Protein AF-A0A3P3VVR1-F1 (afdb_monomer)

Radius of gyration: 32.32 Å; Cα contacts (8 Å, |Δi|>4): 1477; chains: 1; bounding box: 80×69×95 Å

pLDDT: mean 87.82, std 11.67, range [25.47, 98.69]

Foldseek 3Di:
DDPPPDDFDPQLVQQQQQQKKKKWWDFAPDPDIQIAMWGWADFDPDQKTKTKFFLCSHQNDDDDQDGNRPVGTAWMWIWGADPVLHTWIFIAGPLQWDDDRVQRMIIGIDRQVPGGDPPDGDPCVSHAHAAEEDADDQAKWWWWWDWPDDRSGTDIWIWGFDDDDRPDQKTKIATPDDDDLVRLQGNVHRHGTIFIHRRQFSYTAFTWHDQPDPSRNRRITMTGGDDQVVVQVSQCVSPVPDGRGHYDHDRLQWGQDSNRHIDGCCQFAFLNAGFNLLLLLLQVLVLQPPDLFQQQANCPVVSDPVLLCVLCVVRTPDNDFDDALFAWDWFWFADPVRDTAIATHGFPSLSSLLSRLLLLVLVQQLVLFDPLEQALRADPDPPSSNHRGDDRVVSVLVNLVLLVVQCDLQQFKKKKWFWPSQQQAQQLVLLLVLSLVSLVPRPDDPVSSVSNNSSSVSNSNSLLRNLVPPPPSRGGDGPSRSSVQVSLSSLCSQLVCCLCPVVPQVSWHDHRRIIMGTGRDPVVSVVSQVSSQVSQVVRVIHIPPVRTDMAGNVDPVRVLVSCLVSPDDDPLLVQLLVLLVVLDPVSPLVSLVSLQVLCVCLVPPPPPPDDPSVSVLSNLQSLQLLLQQLLAPPSVVSHDCLVVLVVLLVCCQVCVNCLVSSLSNVLSHDLVSDDPVSVVSLVVQLPDPVNVPHLSNLLSSLSSCLSSLPDDPVLLVSLLVCLQDLPNVRLSNVLSSLSNCLSNPLPVCVVSLLVSQQVLSCASPNSSLSSSLLSCLCPDPVSHPLVSHRSSCSCVSVVSNVVNDSRSGDRDHRDYSVCSNVPDPSCPDD

Nearest PDB structures (foldseek):
  7r06-assembly1_A  TM=5.535E-01  e=1.303E-09  Lactococcus lactis
  8ubd-asse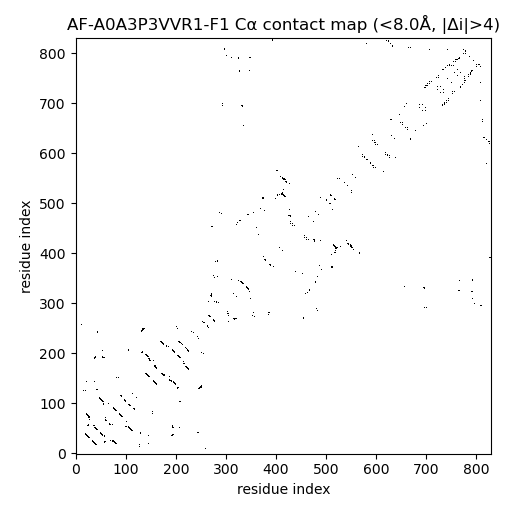mbly1_A  TM=6.370E-01  e=2.115E-07  Bordetella phage BPP-1
  7r08-assembly2_F  TM=5.033E-01  e=3.211E-07  Escherichia phage P2
  7sr6-assembly1_A  TM=6.095E-01  e=1.396E-02  Homo sapiens
  9c5c-assembly1_B  TM=2.098E-01  e=3.469E-01  Homo sapiens

Sequence (830 aa):
MNNTEYNLNSHQERVLKANTVRIESTFIGSSNKIFGTGVIYKTTNQDVHYILTALHCLFGKRNGGTFENETTFESVKIFKQKEDGSFLEFKVKKEDIISFKDQDLALILIDFNKTIVGGETIDINDITGIIIGKSKYRGNYNSYGYPTFKENNPHELLFKHKLTPEESNFINIECLTSISSDDAKQKISGYSGAGIYCNNKAILYGIITQISDENGFASSIIAKKINIELFNSALEKRDSNLYKLECINDTTKITLEDDGSLINYEKIVINGIELNIWRALKRLKQDLKDDWFQDPLDFKYLLSKKNFYKRVKKYINKNNPYSPSTSAKHFTVPKSGYSTRPTIETSFIDRVIYQAYVDKLIENLDFVLSRHVYSFRYNSGKNSDKYMYHYSIEQWKKYVYQTKFVLTPETPFLVVADITSFFENINTKLLGQYLKTLVHDYIKKSSDKDEQYKILDSIENLIKDWNEKQINSEFGIPQNRDASSFLGNLYLNKIDQIMLHSNGHKFYYRYMDDIRIVCKTKAEAIKAIYDLSVALRELGLSLNSSKTTILDFNIKEDIKKINECLPESLTSIDQINSFLSSKRKRDVQIAVQMTYNLFKDAILSTDLSEEKYLQKRKLSFCIHKLQLFARTRGLKDIIDFKEIIKFVLKEFDNQPWLTSSFIKLLMAVDKSYFNKEDFEVLKGIIKNNLKNIYESQTYFIWIFLSYMKYEDSDLIGIATRNIKSTNQINQANTAGSYIYLASINWRNYKQVMISSFNKGNLKGNYFLQRNALIALRNVNPNEIEHKNIEGDLEDMHQKLYDEKKEIYVSELPELKVSELIKNSPTLISL

Mean predicted aligned error: 9.18 Å

Organism: NCBI:txid2488728

Solvent-accessible surface area (backbone atoms only — not comparable to full-atom values): 45326 Å² total; per-residue (Å²): 133,74,99,76,80,73,77,68,50,77,53,31,45,49,32,63,46,50,24,37,28,38,34,40,20,41,36,67,98,50,91,66,70,39,61,15,11,23,26,51,41,54,47,82,98,54,72,60,29,36,33,40,27,20,32,47,37,60,22,36,62,73,61,87,93,48,41,77,36,56,90,41,51,54,37,35,38,38,37,38,68,47,96,90,58,50,70,50,51,31,72,42,52,64,89,43,48,49,78,39,73,95,69,38,30,29,40,35,58,43,39,65,88,78,37,51,71,86,79,67,75,75,65,69,83,60,49,42,60,55,37,34,44,71,50,90,76,85,59,47,28,39,28,39,20,28,31,68,66,91,57,81,50,70,45,81,44,38,30,36,68,43,98,56,68,90,86,52,67,51,43,40,28,27,62,66,59,90,68,53,63,71,52,19,49,42,53,52,37,24,26,44,4,14,39,35,20,43,60,74,33,57,28,42,44,25,30,26,61,47,72,76,42,100,61,28,76,36,75,44,29,36,24,30,48,75,56,60,68,63,51,36,54,50,41,45,72,74,38,74,84,56,81,68,80,59,71,38,63,64,66,87,46,49,41,48,42,82,85,38,49,70,44,47,36,60,62,41,32,44,43,79,38,76,26,36,49,56,41,19,50,41,28,47,64,54,51,56,74,77,42,77,73,66,53,49,58,72,48,65,84,59,77,35,68,68,56,48,45,67,72,46,54,92,32,51,83,30,89,43,72,87,72,76,79,58,54,41,45,78,49,49,36,53,33,87,90,80,43,75,40,78,37,60,50,65,52,75,65,52,52,38,53,50,33,21,47,40,57,56,48,48,80,75,46,50,84,76,53,58,91,45,50,40,49,72,40,72,28,88,59,90,61,32,59,44,36,64,38,52,63,62,63,63,28,49,51,48,50,42,48,56,53,53,76,60,51,38,84,81,24,22,26,36,31,39,39,34,44,49,62,51,54,58,47,38,37,49,64,60,42,53,54,51,53,50,48,51,43,62,76,72,43,82,54,64,71,61,35,55,48,50,50,54,44,50,53,47,51,52,50,52,50,41,59,46,25,62,88,44,94,60,38,59,37,39,56,50,58,92,36,68,50,44,49,41,52,52,50,57,57,47,38,61,45,52,48,42,42,45,67,76,69,55,44,79,50,48,38,32,47,76,59,43,35,38,37,54,21,68,39,69,68,52,40,53,48,49,53,51,51,50,47,55,49,32,47,80,62,69,40,50,67,26,70,93,66,40,47,80,35,41,63,81,38,79,78,32,42,58,54,48,40,68,77,47,58,77,84,50,66,70,60,53,50,33,52,50,28,45,67,67,69,40,70,70,39,36,52,50,26,52,52,53,40,52,50,50,35,51,52,49,74,65,61,78,54,86,82,61,58,70,67,58,40,52,51,48,42,55,48,27,53,53,49,52,29,54,36,38,30,20,86,90,46,37,87,77,56,78,57,66,66,54,50,55,50,50,64,66,38,48,82,81,39,50,58,45,38,69,64,48,50,53,30,57,68,33,45,66,73,86,78,64,58,74,70,68,50,49,58,59,48,51,37,68,75,31,73,90,61,50,70,38,40,40,44,47,22,52,51,28,48,50,41,23,62,68,41,67,82,50,73,68,60,51,54,48,27,53,49,46,50,68,44,82,77,60,84,55,50,40,48,29,23,20,22,36,31,29,46,28,42,61,44,34,80,83,43,40,64,62,55,45,54,34,50,59,70,39,73,47,57,72,34,59,72,40,42,54,34,40,38,51,33,45,16,81,51,63,67,89,75,50,54,65,90,50,48,53,71,90,46,64,65,49,42,57,62,44,31,76,66,71,59,99,71,53,49,60,77,79,76,76,41,57,80,83,44,65,70,77,69,58,76,66,76,84,79,127

Structure (mmCIF, N/CA/C/O backbone):
data_AF-A0A3P3VVR1-F1
#
_entry.id   AF-A0A3P3VVR1-F1
#
loop_
_atom_site.group_PDB
_atom_site.id
_atom_site.type_symbol
_atom_site.label_atom_id
_atom_site.label_alt_id
_atom_site.label_comp_id
_atom_site.label_asym_id
_atom_site.label_entity_id
_atom_site.label_seq_id
_atom_site.pdbx_PDB_ins_code
_atom_site.Cartn_x
_atom_site.Cartn_y
_atom_site.Cartn_z
_atom_site.occupancy
_atom_site.B_iso_or_equiv
_atom_site.auth_seq_id
_atom_site.auth_comp_id
_atom_site.auth_asym_id
_atom_site.auth_atom_id
_atom_site.pdbx_PDB_model_num
ATOM 1 N N . MET A 1 1 ? -24.681 -0.963 3.022 1.00 28.41 1 MET A N 1
ATOM 2 C CA . MET A 1 1 ? -24.198 -2.122 3.802 1.00 28.41 1 MET A CA 1
ATOM 3 C C . MET A 1 1 ? -24.965 -2.119 5.108 1.00 28.41 1 MET A C 1
ATOM 5 O O . MET A 1 1 ? -25.202 -1.040 5.632 1.00 28.41 1 MET A O 1
ATOM 9 N N . ASN A 1 2 ? -25.468 -3.288 5.492 1.00 25.47 2 ASN A N 1
ATOM 10 C CA . ASN A 1 2 ? -26.563 -3.505 6.437 1.00 25.47 2 ASN A CA 1
ATOM 11 C C . ASN A 1 2 ? -26.357 -2.872 7.822 1.00 25.47 2 ASN A C 1
ATOM 13 O O . ASN A 1 2 ? -25.247 -2.858 8.344 1.00 25.47 2 ASN A O 1
ATOM 17 N N . ASN A 1 3 ? -27.474 -2.448 8.421 1.00 26.64 3 ASN A N 1
ATOM 18 C CA . ASN A 1 3 ? -27.667 -1.962 9.798 1.00 26.64 3 ASN A CA 1
ATOM 19 C C . ASN A 1 3 ? -27.336 -2.999 10.903 1.00 26.64 3 ASN A C 1
ATOM 21 O O . ASN A 1 3 ? -27.887 -2.931 11.995 1.00 26.64 3 ASN A O 1
ATOM 25 N N . THR A 1 4 ? -26.468 -3.977 10.642 1.00 34.38 4 THR A N 1
ATOM 26 C CA . THR A 1 4 ? -26.127 -5.068 11.574 1.00 34.38 4 THR A CA 1
ATOM 27 C C . THR A 1 4 ? -24.705 -4.971 12.129 1.00 34.38 4 THR A C 1
ATOM 29 O O . THR A 1 4 ? -24.239 -5.898 12.781 1.00 34.38 4 THR A O 1
ATOM 32 N N . GLU A 1 5 ? -23.975 -3.885 11.868 1.00 41.50 5 GLU A N 1
ATOM 33 C CA . GLU A 1 5 ? -22.564 -3.787 12.247 1.00 41.50 5 GLU A CA 1
ATOM 34 C C . GLU A 1 5 ? -22.342 -3.117 13.616 1.00 41.50 5 GLU A C 1
ATOM 36 O O . GLU A 1 5 ? -22.212 -1.898 13.732 1.00 41.50 5 GLU A O 1
ATOM 41 N N . TYR A 1 6 ? -22.179 -4.020 14.593 1.00 50.94 6 TYR A N 1
ATOM 42 C CA . TYR A 1 6 ? -21.494 -3.920 15.887 1.00 50.94 6 TYR A CA 1
ATOM 43 C C . TYR A 1 6 ? -22.270 -3.212 17.002 1.00 50.94 6 TYR A C 1
ATOM 45 O O . TYR A 1 6 ? -22.363 -1.995 17.039 1.00 50.94 6 TYR A O 1
ATOM 53 N N . ASN A 1 7 ? -22.781 -3.998 17.946 1.00 60.75 7 ASN A N 1
ATOM 54 C CA . ASN A 1 7 ? -23.071 -3.526 19.297 1.00 60.75 7 ASN A CA 1
ATOM 55 C C . ASN A 1 7 ? -21.760 -3.551 20.093 1.00 60.75 7 ASN A C 1
ATOM 57 O O . ASN A 1 7 ? -20.919 -4.424 19.845 1.00 60.75 7 ASN A O 1
ATOM 61 N N . LEU A 1 8 ? -21.587 -2.619 21.031 1.00 66.75 8 LEU A N 1
ATOM 62 C CA . LEU A 1 8 ? -20.530 -2.724 22.033 1.00 66.75 8 LEU A CA 1
ATOM 63 C C . LEU A 1 8 ? -20.664 -4.063 22.761 1.00 66.75 8 LEU A C 1
ATOM 65 O O . LEU A 1 8 ? -21.773 -4.518 23.046 1.00 66.75 8 LEU A O 1
ATOM 69 N N . ASN A 1 9 ? -19.537 -4.704 23.058 1.00 76.50 9 ASN A N 1
ATOM 70 C CA . ASN A 1 9 ? -19.558 -5.793 24.022 1.00 76.50 9 ASN A CA 1
ATOM 71 C C . ASN A 1 9 ? -19.765 -5.215 25.441 1.00 76.50 9 ASN A C 1
ATOM 73 O O . ASN A 1 9 ? -19.552 -4.023 25.681 1.00 76.50 9 ASN A O 1
ATOM 77 N N . SER A 1 10 ? -20.147 -6.064 26.396 1.00 77.12 10 SER A N 1
ATOM 78 C CA . SER A 1 10 ? -20.455 -5.634 27.768 1.00 77.12 10 SER A CA 1
ATOM 79 C C . SER A 1 10 ? -19.286 -4.953 28.489 1.00 77.12 10 SER A C 1
ATOM 81 O O . SER A 1 10 ? -19.501 -4.171 29.413 1.00 77.12 10 SER A O 1
ATOM 83 N N . HIS A 1 11 ? -18.044 -5.229 28.086 1.00 77.75 11 HIS A N 1
ATOM 84 C CA . HIS A 1 11 ? -16.858 -4.603 28.654 1.00 77.75 11 HIS A CA 1
ATOM 85 C C . HIS A 1 11 ? -16.619 -3.204 28.072 1.00 77.75 11 HIS A C 1
ATOM 87 O O . HIS A 1 11 ? -16.403 -2.257 28.821 1.00 77.75 11 HIS A O 1
ATOM 93 N N . GLN A 1 12 ? -16.751 -3.039 26.756 1.00 79.19 12 GLN A N 1
ATOM 94 C CA . GLN A 1 12 ? -16.665 -1.737 26.093 1.00 79.19 12 GLN A CA 1
ATOM 95 C C . GLN A 1 12 ? -17.762 -0.775 26.558 1.00 79.19 12 GLN A C 1
ATOM 97 O O . GLN A 1 12 ? -17.495 0.404 26.788 1.00 79.19 12 GLN A O 1
ATOM 102 N N . GLU A 1 13 ? -18.989 -1.280 26.709 1.00 80.19 13 GLU A N 1
ATOM 103 C CA . GLU A 1 13 ? -20.112 -0.517 27.254 1.00 80.19 13 GLU A CA 1
ATOM 104 C C . GLU A 1 13 ? -19.805 -0.060 28.683 1.00 80.19 13 GLU A C 1
ATOM 106 O O . GLU A 1 13 ? -19.882 1.131 28.979 1.00 80.19 13 GLU A O 1
ATOM 111 N N . ARG A 1 14 ? -19.360 -0.983 29.549 1.00 81.44 14 ARG A N 1
ATOM 112 C CA . ARG A 1 14 ? -18.947 -0.680 30.929 1.00 81.44 14 ARG A CA 1
ATOM 113 C C . ARG A 1 14 ? -17.879 0.408 30.979 1.00 81.44 14 ARG A C 1
ATOM 115 O O . ARG A 1 14 ? -17.966 1.306 31.807 1.00 81.44 14 ARG A O 1
ATOM 122 N N . VAL A 1 15 ? -16.910 0.344 30.078 1.00 79.06 15 VAL A N 1
ATOM 123 C CA . VAL A 1 15 ? -15.786 1.277 29.971 1.00 79.06 15 VAL A CA 1
ATOM 124 C C . VAL A 1 15 ? -16.240 2.685 29.575 1.00 79.06 15 VAL A C 1
ATOM 126 O O . VAL A 1 15 ? -15.864 3.660 30.226 1.00 79.06 15 VAL A O 1
ATOM 129 N N . LEU A 1 16 ? -17.090 2.826 28.555 1.00 82.31 16 LEU A N 1
ATOM 130 C CA . LEU A 1 16 ? -17.633 4.141 28.186 1.00 82.31 16 LEU A CA 1
ATOM 131 C C . LEU A 1 16 ? -18.587 4.682 29.256 1.00 82.31 16 LEU A C 1
ATOM 133 O O . LEU A 1 16 ? -18.568 5.877 29.564 1.00 82.31 16 LEU A O 1
ATOM 137 N N . LYS A 1 17 ? -19.375 3.795 29.866 1.00 86.81 17 LYS A N 1
ATOM 138 C CA . LYS A 1 17 ? -20.251 4.100 30.995 1.00 86.81 17 LYS A CA 1
ATOM 139 C C . LYS A 1 17 ? -19.458 4.599 32.206 1.00 86.81 17 LYS A C 1
ATOM 141 O O . LYS A 1 17 ? -19.882 5.562 32.842 1.00 86.81 17 LYS A O 1
ATOM 146 N N . ALA A 1 18 ? -18.292 4.017 32.489 1.00 86.31 18 ALA A N 1
ATOM 147 C CA . ALA A 1 18 ? -17.438 4.396 33.614 1.00 86.31 18 ALA A CA 1
ATOM 148 C C . ALA A 1 18 ? -16.954 5.851 33.537 1.00 86.31 18 ALA A C 1
ATOM 150 O O . ALA A 1 18 ? -16.765 6.473 34.580 1.00 86.31 18 ALA A O 1
ATOM 151 N N . ASN A 1 19 ? -16.847 6.432 32.340 1.00 89.56 19 ASN A N 1
ATOM 152 C CA . ASN A 1 19 ? -16.510 7.847 32.163 1.00 89.56 19 ASN A CA 1
ATOM 153 C C . ASN A 1 19 ? -17.663 8.803 32.515 1.00 89.56 19 ASN A C 1
ATOM 155 O O . ASN A 1 19 ? -17.508 10.014 32.388 1.00 89.56 19 ASN A O 1
ATOM 159 N N . THR A 1 20 ? -18.820 8.298 32.940 1.00 91.88 20 THR A N 1
ATOM 160 C CA . THR A 1 20 ? -19.997 9.112 33.257 1.00 91.88 20 THR A CA 1
ATOM 161 C C . THR A 1 20 ? -20.096 9.350 34.757 1.00 91.88 20 THR A C 1
ATOM 163 O O . THR A 1 20 ? -20.057 8.411 35.558 1.00 91.88 20 THR A O 1
ATOM 166 N N . VAL A 1 21 ? -20.290 10.607 35.148 1.00 92.00 21 VAL A N 1
ATOM 167 C CA . VAL A 1 21 ? -20.467 11.018 36.547 1.00 92.00 21 VAL A CA 1
ATOM 168 C C . VAL A 1 21 ? -21.797 11.717 36.758 1.00 92.00 21 VAL A C 1
ATOM 170 O O . VAL A 1 21 ? -22.318 12.377 35.857 1.00 92.00 21 VAL A O 1
ATOM 173 N N . ARG A 1 22 ? -22.332 11.590 37.971 1.00 92.25 22 ARG A N 1
ATOM 174 C CA . ARG A 1 22 ? -23.481 12.374 38.420 1.00 92.25 22 ARG A CA 1
ATOM 175 C C . ARG A 1 22 ? -22.978 13.635 39.103 1.00 92.25 22 ARG A C 1
ATOM 177 O O . ARG A 1 22 ? -22.045 13.580 39.902 1.00 92.25 22 ARG A O 1
ATOM 184 N N . ILE A 1 23 ? -23.614 14.753 38.800 1.00 91.69 23 ILE A N 1
ATOM 185 C CA . ILE A 1 23 ? -23.251 16.073 39.300 1.00 91.69 23 ILE A CA 1
ATOM 186 C C . ILE A 1 23 ? -24.406 16.609 40.145 1.00 91.69 23 ILE A C 1
ATOM 188 O O . ILE A 1 23 ? -25.560 16.541 39.725 1.00 91.69 23 ILE A O 1
ATOM 192 N N . GLU A 1 24 ? -24.093 17.142 41.324 1.00 91.94 24 GLU A N 1
ATOM 193 C CA . GLU A 1 24 ? -25.054 17.755 42.242 1.00 91.94 24 GLU A CA 1
ATOM 194 C C . GLU A 1 24 ? -24.507 19.087 42.763 1.00 91.94 24 GLU A C 1
ATOM 196 O O . GLU A 1 24 ? -23.538 19.123 43.521 1.00 91.94 24 GLU A O 1
ATOM 201 N N . SER A 1 25 ? -25.119 20.194 42.354 1.00 91.19 25 SER A N 1
ATOM 202 C CA . SER A 1 25 ? -24.676 21.535 42.757 1.00 91.19 25 SER A CA 1
ATOM 203 C C . SER A 1 25 ? -25.381 22.025 44.019 1.00 91.19 25 SER A C 1
ATOM 205 O O . SER A 1 25 ? -26.587 21.816 44.178 1.00 91.19 25 SER A O 1
ATOM 207 N N . THR A 1 26 ? -24.620 22.680 44.903 1.00 88.88 26 THR A N 1
ATOM 208 C CA . THR A 1 26 ? -25.093 23.277 46.159 1.00 88.88 26 THR A CA 1
ATOM 209 C C . THR A 1 26 ? -24.992 24.798 46.117 1.00 88.88 26 THR A C 1
ATOM 211 O O . THR A 1 26 ? -24.064 25.367 45.533 1.00 88.88 26 THR A O 1
ATOM 214 N N . PHE A 1 27 ? -25.953 25.463 46.761 1.00 90.00 27 PHE A N 1
ATOM 215 C CA . PHE A 1 27 ? -26.082 26.917 46.745 1.00 90.00 27 PHE A CA 1
ATOM 216 C C . PHE A 1 27 ? -26.183 27.468 48.166 1.00 90.00 27 PHE A C 1
ATOM 218 O O . PHE A 1 27 ? -26.843 26.892 49.032 1.00 90.00 27 PHE A O 1
ATOM 225 N N . ILE A 1 28 ? -25.549 28.613 48.394 1.00 86.38 28 ILE A N 1
ATOM 226 C CA . ILE A 1 28 ? -25.536 29.303 49.681 1.00 86.38 28 ILE A CA 1
ATOM 227 C C . ILE A 1 28 ? -26.971 29.692 50.056 1.00 86.38 28 ILE A C 1
ATOM 229 O O . ILE A 1 28 ? -27.657 30.373 49.295 1.00 86.38 28 ILE A O 1
ATOM 233 N N . GLY A 1 29 ? -27.416 29.274 51.244 1.00 79.00 29 GLY A N 1
ATOM 234 C CA . GLY A 1 29 ? -28.717 29.662 51.799 1.00 79.00 29 GLY A CA 1
ATOM 235 C C . GLY A 1 29 ? -29.936 29.001 51.145 1.00 79.00 29 GLY A C 1
ATOM 236 O O . GLY A 1 29 ? -31.053 29.445 51.395 1.00 79.00 29 GLY A O 1
ATOM 237 N N . SER A 1 30 ? -29.755 27.953 50.331 1.00 77.44 30 SER A N 1
ATOM 238 C CA . SER A 1 30 ? -30.848 27.221 49.681 1.00 77.44 30 SER A CA 1
ATOM 239 C C . SER A 1 30 ? -30.690 25.708 49.836 1.00 77.44 30 SER A C 1
ATOM 241 O O . SER A 1 30 ? -29.592 25.171 49.721 1.00 77.44 30 SER A O 1
ATOM 243 N N . SER A 1 31 ? -31.802 25.005 50.066 1.00 73.75 31 SER A N 1
ATOM 244 C CA . SER A 1 31 ? -31.858 23.538 50.025 1.00 73.75 31 SER A CA 1
ATOM 245 C C . SER A 1 31 ? -32.068 22.987 48.609 1.00 73.75 31 SER A C 1
ATOM 247 O O . SER A 1 31 ? -32.062 21.767 48.426 1.00 73.75 31 SER A O 1
ATOM 249 N N . ASN A 1 32 ? -32.245 23.857 47.606 1.00 78.06 32 ASN A N 1
ATOM 250 C CA . ASN A 1 32 ? -32.410 23.434 46.221 1.00 78.06 32 ASN A CA 1
ATOM 251 C C . ASN A 1 32 ? -31.121 22.795 45.702 1.00 78.06 32 ASN A C 1
ATOM 253 O O . ASN A 1 32 ? -30.032 23.345 45.844 1.00 78.06 32 ASN A O 1
ATOM 257 N N . LYS A 1 33 ? -31.271 21.640 45.056 1.00 82.00 33 LYS A N 1
ATOM 258 C CA . LYS A 1 33 ? -30.187 20.906 44.403 1.00 82.00 33 LYS A CA 1
ATOM 259 C C . LYS A 1 33 ? -30.455 20.848 42.913 1.00 82.00 33 LYS A C 1
ATOM 261 O O . LYS A 1 33 ? -31.589 20.617 42.495 1.00 82.00 33 LYS A O 1
ATOM 266 N N . ILE A 1 34 ? -29.404 21.039 42.127 1.00 87.44 34 ILE A N 1
ATOM 267 C CA . ILE A 1 34 ? -29.459 20.875 40.675 1.00 87.44 34 ILE A CA 1
ATOM 268 C C . ILE A 1 34 ? -28.664 19.632 40.327 1.00 87.44 34 ILE A C 1
ATOM 270 O O . ILE A 1 34 ? -27.508 19.499 40.729 1.00 87.44 34 ILE A O 1
ATOM 274 N N . PHE A 1 35 ? -29.320 18.728 39.607 1.00 87.25 35 PHE A N 1
ATOM 275 C CA . PHE A 1 35 ? -28.754 17.459 39.186 1.00 87.25 35 PHE A CA 1
ATOM 276 C C . PHE A 1 35 ? -28.434 17.503 37.699 1.00 87.25 35 PHE A C 1
ATOM 278 O O . PHE A 1 35 ? -29.198 18.051 36.901 1.00 87.25 35 PHE A O 1
ATOM 285 N N . GLY A 1 36 ? -27.329 16.874 37.330 1.00 89.81 36 GLY A N 1
ATOM 286 C CA . GLY A 1 36 ? -26.954 16.682 35.941 1.00 89.81 36 GLY A CA 1
ATOM 287 C C . GLY A 1 36 ? -25.966 15.543 35.779 1.00 89.81 36 GLY A C 1
ATOM 288 O O . GLY A 1 36 ? -25.586 14.859 36.734 1.00 89.81 36 GLY A O 1
ATOM 289 N N . THR A 1 37 ? -25.529 15.369 34.545 1.00 93.38 37 THR A N 1
ATOM 290 C CA . THR A 1 37 ? -24.515 14.399 34.155 1.00 93.38 37 THR A CA 1
ATOM 291 C C . THR A 1 37 ? -23.232 15.129 33.760 1.00 93.38 37 THR A C 1
ATOM 293 O O . THR A 1 37 ? -23.267 16.260 33.281 1.00 93.38 37 THR A O 1
ATOM 296 N N . GLY A 1 38 ? -22.081 14.493 33.939 1.00 94.50 38 GLY A N 1
ATOM 297 C CA . GLY A 1 38 ? -20.831 14.916 33.318 1.00 94.50 38 GLY A CA 1
ATOM 298 C C . GLY A 1 38 ? -20.082 13.751 32.698 1.00 94.50 38 GLY A C 1
ATOM 299 O O . GLY A 1 38 ? -20.334 12.586 33.014 1.00 94.50 38 GLY A O 1
ATOM 300 N N . VAL A 1 39 ? -19.130 14.083 31.834 1.00 94.94 39 VAL A N 1
ATOM 301 C CA . VAL A 1 39 ? -18.219 13.123 31.214 1.00 94.94 39 VAL A CA 1
ATOM 302 C C . VAL A 1 39 ? -16.790 13.417 31.624 1.00 94.94 39 VAL A C 1
ATOM 304 O O . VAL A 1 39 ? -16.292 14.519 31.405 1.00 94.94 39 VAL A O 1
ATOM 307 N N . ILE A 1 40 ? -16.126 12.409 32.178 1.00 93.69 40 ILE A N 1
ATOM 308 C CA . ILE A 1 40 ? -14.710 12.452 32.508 1.00 93.69 40 ILE A CA 1
ATOM 309 C C . ILE A 1 40 ? -13.890 12.374 31.218 1.00 93.69 40 ILE A C 1
ATOM 311 O O . ILE A 1 40 ? -14.008 11.439 30.426 1.00 93.69 40 ILE A O 1
ATOM 315 N N . TYR A 1 41 ? -13.009 13.349 31.048 1.00 92.62 41 TYR A N 1
ATOM 316 C CA . TYR A 1 41 ? -11.897 13.334 30.119 1.00 92.62 41 TYR A CA 1
ATOM 317 C C . TYR A 1 41 ? -10.617 13.047 30.906 1.00 92.62 41 TYR A C 1
ATOM 319 O O . TYR A 1 41 ? -10.109 13.898 31.643 1.00 92.62 41 TYR A O 1
ATOM 327 N N . LYS A 1 42 ? -10.099 11.825 30.751 1.00 90.12 42 LYS A N 1
ATOM 328 C CA . LYS A 1 42 ? -8.831 11.401 31.347 1.00 90.12 42 LYS A CA 1
ATOM 329 C C . LYS A 1 42 ? -7.663 12.052 30.610 1.00 90.12 42 LYS A C 1
ATOM 331 O O . LYS A 1 42 ? -7.485 11.853 29.411 1.00 90.12 42 LYS A O 1
ATOM 336 N N . THR A 1 43 ? -6.875 12.821 31.344 1.00 89.06 43 THR A N 1
ATOM 337 C CA . THR A 1 43 ? -5.610 13.402 30.879 1.00 89.06 43 THR A CA 1
ATOM 338 C C . THR A 1 43 ? -4.491 12.362 30.949 1.00 89.06 43 THR A C 1
ATOM 340 O O . THR A 1 43 ? -4.528 11.434 31.759 1.00 89.06 43 THR A O 1
ATOM 343 N N . THR A 1 44 ? -3.502 12.483 30.064 1.00 81.25 44 THR A N 1
ATOM 344 C CA . THR A 1 44 ? -2.384 11.532 29.985 1.00 81.25 44 THR A CA 1
ATOM 345 C C . THR A 1 44 ? -1.214 12.043 30.823 1.00 81.25 44 THR A C 1
ATOM 347 O O . THR A 1 44 ? -0.788 13.179 30.625 1.00 81.25 44 THR A O 1
ATOM 350 N N . ASN A 1 45 ? -0.661 11.203 31.708 1.00 72.19 45 ASN A N 1
ATOM 351 C CA . ASN A 1 45 ? 0.499 11.516 32.562 1.00 72.19 45 ASN A CA 1
ATOM 352 C C . ASN A 1 45 ? 0.321 12.768 33.452 1.00 72.19 45 ASN A C 1
ATOM 354 O O . ASN A 1 45 ? 1.284 13.494 33.691 1.00 72.19 45 ASN A O 1
ATOM 358 N N . GLN A 1 46 ? -0.902 13.036 33.918 1.00 78.94 46 GLN A N 1
ATOM 359 C CA . GLN A 1 46 ? -1.216 14.108 34.868 1.00 78.94 46 GLN A CA 1
ATOM 360 C C . GLN A 1 46 ? -2.204 13.620 35.928 1.00 78.94 46 GLN A C 1
ATOM 362 O O . GLN A 1 46 ? -3.029 12.756 35.635 1.00 78.94 46 GLN A O 1
ATOM 367 N N . ASP A 1 47 ? -2.149 14.222 37.117 1.00 83.88 47 ASP A N 1
ATOM 368 C CA . ASP A 1 47 ? -3.074 13.937 38.227 1.00 83.88 47 ASP A CA 1
ATOM 369 C C . ASP A 1 47 ? -4.421 14.666 38.081 1.00 83.88 47 ASP A C 1
ATOM 371 O O . ASP A 1 47 ? -5.443 14.233 38.611 1.00 83.88 47 ASP A O 1
ATOM 375 N N . VAL A 1 48 ? -4.429 15.792 37.357 1.00 89.88 48 VAL A N 1
ATOM 376 C CA . VAL A 1 48 ? -5.630 16.603 37.132 1.00 89.88 48 VAL A CA 1
ATOM 377 C C . VAL A 1 48 ? -6.324 16.147 35.856 1.00 89.88 48 VAL A C 1
ATOM 379 O O . VAL A 1 48 ? -5.773 16.261 34.758 1.00 89.88 48 VAL A O 1
ATOM 382 N N . HIS A 1 49 ? -7.561 15.689 35.994 1.00 92.75 49 HIS A N 1
ATOM 383 C CA . HIS A 1 49 ? -8.461 15.313 34.910 1.00 92.75 49 HIS A CA 1
ATOM 384 C C . HIS A 1 49 ? -9.596 16.325 34.772 1.00 92.75 49 HIS A C 1
ATOM 386 O O . HIS A 1 49 ? -9.728 17.246 35.581 1.00 92.75 49 HIS A O 1
ATOM 392 N N . TYR A 1 50 ? -10.426 16.168 33.740 1.00 94.94 50 TYR A N 1
ATOM 393 C CA . TYR A 1 50 ? -11.501 17.117 33.463 1.00 94.94 50 TYR A CA 1
ATOM 394 C C . TYR A 1 50 ? -12.863 16.445 33.436 1.00 94.94 50 TYR A C 1
ATOM 396 O O . TYR A 1 50 ? -12.990 15.324 32.958 1.00 94.94 50 TYR A O 1
ATOM 404 N N . ILE A 1 51 ? -13.900 17.149 33.879 1.00 96.00 51 ILE A N 1
ATOM 405 C CA . ILE A 1 51 ? -15.295 16.761 33.660 1.00 96.00 51 ILE A CA 1
ATOM 406 C C . ILE A 1 51 ? -15.940 17.803 32.752 1.00 96.00 51 ILE A C 1
ATOM 408 O O . ILE A 1 51 ? -15.988 18.988 33.083 1.00 96.00 51 ILE A O 1
ATOM 412 N N . LEU A 1 52 ? -16.436 17.355 31.601 1.00 96.75 52 LEU A N 1
ATOM 413 C CA . LEU A 1 52 ? -17.227 18.164 30.683 1.00 96.75 52 LEU A CA 1
ATOM 414 C C . LEU A 1 52 ? -18.708 18.005 31.022 1.00 96.75 52 LEU A C 1
ATOM 416 O O . LEU A 1 52 ? -19.198 16.884 31.150 1.00 96.75 52 LEU A O 1
ATOM 420 N N . THR A 1 53 ? -19.423 19.119 31.149 1.00 96.44 53 THR A N 1
ATOM 421 C CA . THR A 1 53 ? -20.868 19.128 31.421 1.00 96.44 53 THR A CA 1
ATOM 422 C C . THR A 1 53 ? -21.530 20.384 30.844 1.00 96.44 53 THR A C 1
ATOM 424 O O . THR A 1 53 ? -20.854 21.269 30.309 1.00 96.44 53 THR A O 1
ATOM 427 N N . ALA A 1 54 ? -22.857 20.456 30.919 1.00 95.12 54 ALA A N 1
ATOM 428 C CA . ALA A 1 54 ? -23.615 21.645 30.566 1.00 95.12 54 ALA A CA 1
ATOM 429 C C . ALA A 1 54 ? -23.576 22.658 31.720 1.00 95.12 54 ALA A C 1
ATOM 431 O O . ALA A 1 54 ? -23.706 22.291 32.887 1.00 95.12 54 ALA A O 1
ATOM 432 N N . LEU A 1 55 ? -23.417 23.945 31.413 1.00 94.38 55 LEU A N 1
ATOM 433 C CA . LEU A 1 55 ? -23.220 24.974 32.440 1.00 94.38 55 LEU A CA 1
ATOM 434 C C . LEU A 1 55 ? -24.472 25.172 33.311 1.00 94.38 55 LEU A C 1
ATOM 436 O O . LEU A 1 55 ? -24.360 25.372 34.521 1.00 94.38 55 LEU A O 1
ATOM 440 N N . HIS A 1 56 ? -25.666 25.021 32.735 1.00 92.19 56 HIS A N 1
ATOM 441 C CA . HIS A 1 56 ? -26.918 25.049 33.496 1.00 92.19 56 HIS A CA 1
ATOM 442 C C . HIS A 1 56 ? -27.055 23.903 34.520 1.00 92.19 56 HIS A C 1
ATOM 444 O O . HIS A 1 56 ? -27.828 24.033 35.467 1.00 92.19 56 HIS A O 1
ATOM 450 N N . CYS A 1 57 ? -26.294 22.806 34.392 1.00 91.19 57 CYS A N 1
ATOM 451 C CA . CYS A 1 57 ? -26.238 21.758 35.423 1.00 91.19 57 CYS A CA 1
ATOM 452 C C . CYS A 1 57 ? -25.492 22.218 36.687 1.00 91.19 57 CYS A C 1
ATOM 454 O O . CYS A 1 57 ? -25.608 21.580 37.732 1.00 91.19 57 CYS A O 1
ATOM 456 N N . LEU A 1 58 ? -24.740 23.320 36.594 1.00 92.06 58 LEU A N 1
ATOM 457 C CA . LEU A 1 58 ? -24.009 23.925 37.705 1.00 92.06 58 LEU A CA 1
ATOM 458 C C . LEU A 1 58 ? -24.745 25.136 38.277 1.00 92.06 58 LEU A C 1
ATOM 460 O O . LEU A 1 58 ? -24.909 25.256 39.487 1.00 92.06 58 LEU A O 1
ATOM 464 N N . PHE A 1 59 ? -25.206 26.037 37.409 1.00 91.88 59 PHE A N 1
ATOM 465 C CA . PHE A 1 59 ? -25.754 27.335 37.825 1.00 91.88 59 PHE A CA 1
ATOM 466 C C . PHE A 1 59 ? -27.277 27.459 37.670 1.00 91.88 59 PHE A C 1
ATOM 468 O O . PHE A 1 59 ? -27.848 28.496 38.003 1.00 91.88 59 PHE A O 1
ATOM 475 N N . GLY A 1 60 ? -27.959 26.414 37.202 1.00 88.12 60 GLY A N 1
ATOM 476 C CA . GLY A 1 60 ? -29.403 26.418 36.964 1.00 88.12 60 GLY A CA 1
ATOM 477 C C . GLY A 1 60 ? -29.807 27.044 35.642 1.00 88.12 60 GLY A C 1
ATOM 478 O O . GLY A 1 60 ? -28.995 27.153 34.728 1.00 88.12 60 GLY A O 1
ATOM 479 N N . LYS A 1 61 ? -31.087 27.389 35.489 1.00 86.44 61 LYS A N 1
ATOM 480 C CA . LYS A 1 61 ? -31.632 27.774 34.184 1.00 86.44 61 LYS A CA 1
ATOM 481 C C . LYS A 1 61 ? -30.939 29.033 33.653 1.00 86.44 61 LYS A C 1
ATOM 483 O O . LYS A 1 61 ? -30.629 29.970 34.392 1.00 86.44 61 LYS A O 1
ATOM 488 N N . ARG A 1 62 ? -30.687 29.042 32.344 1.00 85.81 62 ARG A N 1
ATOM 489 C CA . ARG A 1 62 ? -30.105 30.185 31.641 1.00 85.81 62 ARG A CA 1
ATOM 490 C C . ARG A 1 62 ? -31.184 31.228 31.350 1.00 85.81 62 ARG A C 1
ATOM 492 O O . ARG A 1 62 ? -32.153 30.920 30.660 1.00 85.81 62 ARG A O 1
ATOM 499 N N . ASN A 1 63 ? -30.960 32.465 31.790 1.00 82.69 63 ASN A N 1
ATOM 500 C CA . ASN A 1 63 ? -31.823 33.621 31.544 1.00 82.69 63 ASN A CA 1
ATOM 501 C C . ASN A 1 63 ? -31.019 34.691 30.785 1.00 82.69 63 ASN A C 1
ATOM 503 O O . ASN A 1 63 ? -30.367 35.557 31.362 1.00 82.69 63 ASN A O 1
ATOM 507 N N . GLY A 1 64 ? -31.012 34.595 29.452 1.00 80.19 64 GLY A N 1
ATOM 508 C CA . GLY A 1 64 ? -30.185 35.452 28.598 1.00 80.19 64 GLY A CA 1
ATOM 509 C C . GLY A 1 64 ? -28.686 35.147 28.738 1.00 80.19 64 GLY A C 1
ATOM 510 O O . GLY A 1 64 ? -28.228 34.059 28.373 1.00 80.19 64 GLY A O 1
ATOM 511 N N . GLY A 1 65 ? -27.912 36.123 29.221 1.00 76.00 65 GLY A N 1
ATOM 512 C CA . GLY A 1 65 ? -26.460 36.008 29.430 1.00 76.00 65 GLY A CA 1
ATOM 513 C C . GLY A 1 65 ? -26.044 35.503 30.818 1.00 76.00 65 GLY A C 1
ATOM 514 O O . GLY A 1 65 ? -24.858 35.257 31.040 1.00 76.00 65 GLY A O 1
ATOM 515 N N . THR A 1 66 ? -26.990 35.354 31.746 1.00 84.88 66 THR A N 1
ATOM 516 C CA . THR A 1 66 ? -26.744 34.960 33.139 1.00 84.88 66 THR A CA 1
ATOM 517 C C . THR A 1 66 ? -27.464 33.656 33.484 1.00 84.88 66 THR A C 1
ATOM 519 O O . THR A 1 66 ? -28.357 33.202 32.762 1.00 84.88 66 THR A O 1
ATOM 522 N N . PHE A 1 67 ? -27.050 33.031 34.585 1.00 89.12 67 PHE A N 1
ATOM 523 C CA . PHE A 1 67 ? -27.646 31.805 35.112 1.00 89.12 67 PHE A CA 1
ATOM 524 C C . PHE A 1 67 ? -28.232 32.075 36.501 1.00 89.12 67 PHE A C 1
ATOM 526 O O . PHE A 1 67 ? -27.626 32.807 37.286 1.00 89.12 67 PHE A O 1
ATOM 533 N N . GLU A 1 68 ? -29.403 31.501 36.791 1.00 87.88 68 GLU A N 1
ATOM 534 C CA . GLU A 1 68 ? -30.223 31.822 37.975 1.00 87.88 68 GLU A CA 1
ATOM 535 C C . GLU A 1 68 ? -29.463 31.802 39.304 1.00 87.88 68 GLU A C 1
ATOM 537 O O . GLU A 1 68 ? -29.653 32.693 40.127 1.00 87.88 68 GLU A O 1
ATOM 542 N N . ASN A 1 69 ? -28.584 30.821 39.502 1.00 88.12 69 ASN A N 1
ATOM 543 C CA . ASN A 1 69 ? -27.910 30.581 40.775 1.00 88.12 69 ASN A CA 1
ATOM 544 C C . ASN A 1 69 ? -26.384 30.768 40.685 1.00 88.12 69 ASN A C 1
ATOM 546 O O . ASN A 1 69 ? -25.633 30.239 41.500 1.00 88.12 69 ASN A O 1
ATOM 550 N N . GLU A 1 70 ? -25.886 31.510 39.689 1.00 87.75 70 GLU A N 1
ATOM 551 C CA . GLU A 1 70 ? -24.439 31.699 39.483 1.00 87.75 70 GLU A CA 1
ATOM 552 C C . GLU A 1 70 ? -23.755 32.425 40.659 1.00 87.75 70 GLU A C 1
ATOM 554 O O . GLU A 1 70 ? -22.614 32.118 41.027 1.00 87.75 70 GLU A O 1
ATOM 559 N N . THR A 1 71 ? -24.442 33.406 41.248 1.00 87.25 71 THR A N 1
ATOM 560 C CA . THR A 1 71 ? -23.933 34.219 42.365 1.00 87.25 71 THR A CA 1
ATOM 561 C C . THR A 1 71 ? -24.014 33.492 43.703 1.00 87.25 71 THR A C 1
ATOM 563 O O . THR A 1 71 ? -23.178 33.734 44.568 1.00 87.25 71 THR A O 1
ATOM 566 N N . THR A 1 72 ? -24.978 32.584 43.857 1.00 89.31 72 THR A N 1
ATOM 567 C CA . THR A 1 72 ? -25.199 31.786 45.070 1.00 89.31 72 THR A CA 1
ATOM 568 C C . THR A 1 72 ? -24.517 30.419 45.018 1.00 89.31 72 THR A C 1
ATOM 570 O O . THR A 1 72 ? -24.555 29.699 46.010 1.00 89.31 72 THR A O 1
ATOM 573 N N . PHE A 1 73 ? -23.882 30.045 43.902 1.00 91.19 73 PHE A N 1
ATOM 574 C CA . PHE A 1 73 ? -23.165 28.775 43.758 1.00 91.19 73 PHE A CA 1
ATOM 575 C C . PHE A 1 73 ? -22.030 28.642 44.779 1.00 91.19 73 PHE A C 1
ATOM 577 O O . PHE A 1 73 ? -21.100 29.453 44.799 1.00 91.19 73 PHE A O 1
ATOM 584 N N . GLU A 1 74 ? -22.092 27.586 45.588 1.00 88.75 74 GLU A N 1
ATOM 585 C CA . GLU A 1 74 ? -21.100 27.286 46.619 1.00 88.75 74 GLU A CA 1
ATOM 586 C C . GLU A 1 74 ? -20.077 26.259 46.114 1.00 88.75 74 GLU A C 1
ATOM 588 O O . GLU A 1 74 ? -18.870 26.511 46.083 1.00 88.75 74 GLU A O 1
ATOM 593 N N . SER A 1 75 ? -20.562 25.080 45.726 1.00 90.88 75 SER A N 1
ATOM 594 C CA . SER A 1 75 ? -19.739 23.945 45.323 1.00 90.88 75 SER A CA 1
ATOM 595 C C . SER A 1 75 ? -20.547 22.949 44.505 1.00 90.88 75 SER A C 1
ATOM 597 O O . SER A 1 75 ? -21.777 23.003 44.464 1.00 90.88 75 SER A O 1
ATOM 599 N N . VAL A 1 76 ? -19.853 22.002 43.890 1.00 92.81 76 VAL A N 1
ATOM 600 C CA . VAL A 1 76 ? -20.474 20.887 43.189 1.00 92.81 76 VAL A CA 1
ATOM 601 C C . VAL A 1 76 ? -19.933 19.567 43.714 1.00 92.81 76 VAL A C 1
ATOM 603 O O . VAL A 1 76 ? -18.725 19.380 43.856 1.00 92.81 76 VAL A O 1
ATOM 606 N N . LYS A 1 77 ? -20.842 18.649 44.027 1.00 91.69 77 LYS A N 1
ATOM 607 C CA . LYS A 1 77 ? -20.525 17.267 44.363 1.00 91.69 77 LYS A CA 1
ATOM 608 C C . LYS A 1 77 ? -20.541 16.426 43.095 1.00 91.69 77 LYS A C 1
ATOM 610 O O . LYS A 1 77 ? -21.495 16.475 42.319 1.00 91.69 77 LYS A O 1
ATOM 615 N N . ILE A 1 78 ? -19.490 15.646 42.901 1.00 91.38 78 ILE A N 1
ATOM 616 C CA . ILE A 1 78 ? -19.347 14.693 41.808 1.00 91.38 78 ILE A CA 1
ATOM 617 C C . ILE A 1 78 ? -19.443 13.295 42.402 1.00 91.38 78 ILE A C 1
ATOM 619 O O . ILE A 1 78 ? -18.695 12.962 43.318 1.00 91.38 78 ILE A O 1
ATOM 623 N N . PHE A 1 79 ? -20.340 12.477 41.862 1.00 89.19 79 PHE A N 1
ATOM 624 C CA . PHE A 1 79 ? -20.491 11.080 42.245 1.00 89.19 79 PHE A CA 1
ATOM 625 C C . PHE A 1 79 ? -20.047 10.181 41.095 1.00 89.19 79 PHE A C 1
ATOM 627 O O . PHE A 1 79 ? -20.639 10.194 40.009 1.00 89.19 79 PHE A O 1
ATOM 634 N N . LYS A 1 80 ? -19.011 9.383 41.347 1.00 87.12 80 LYS A N 1
ATOM 635 C CA . LYS A 1 80 ? -18.497 8.365 40.428 1.00 87.12 80 LYS A CA 1
ATOM 636 C C . LYS A 1 80 ? -18.886 6.987 40.947 1.00 87.12 80 LYS A C 1
ATOM 638 O O . LYS A 1 80 ? -18.540 6.636 42.068 1.00 87.12 80 LYS A O 1
ATOM 643 N N . GLN A 1 81 ? -19.596 6.212 40.136 1.00 84.94 81 GLN A N 1
ATOM 644 C CA . GLN A 1 81 ? -19.991 4.856 40.506 1.00 84.94 81 GLN A CA 1
ATOM 645 C C . GLN A 1 81 ? -18.779 3.904 40.504 1.00 84.94 81 GLN A C 1
ATOM 647 O O . GLN A 1 81 ? -17.962 3.958 39.572 1.00 84.94 81 GLN A O 1
ATOM 652 N N . LYS A 1 82 ? -18.682 3.053 41.531 1.00 78.69 82 LYS A N 1
ATOM 653 C CA . LYS A 1 82 ? -17.747 1.922 41.656 1.00 78.69 82 LYS A CA 1
ATOM 654 C C . LYS A 1 82 ? -18.327 0.650 41.022 1.00 78.69 82 LYS A C 1
ATOM 656 O O . LYS A 1 82 ? -19.522 0.587 40.732 1.00 78.69 82 LYS A O 1
ATOM 661 N N . GLU A 1 83 ? -17.501 -0.385 40.850 1.00 73.75 83 GLU A N 1
ATOM 662 C CA . GLU A 1 83 ? -17.955 -1.687 40.329 1.00 73.75 83 GLU A CA 1
ATOM 663 C C . GLU A 1 83 ? -19.017 -2.365 41.211 1.00 73.75 83 GLU A C 1
ATOM 665 O O . GLU A 1 83 ? -19.927 -3.005 40.688 1.00 73.75 83 GLU A O 1
ATOM 670 N N . ASP A 1 84 ? -18.950 -2.183 42.533 1.00 75.56 84 ASP A N 1
ATOM 671 C CA . ASP A 1 84 ? -19.920 -2.727 43.496 1.00 75.56 84 ASP A CA 1
ATOM 672 C C . ASP A 1 84 ? -21.260 -1.960 43.534 1.00 75.56 84 ASP A C 1
ATOM 674 O O . ASP A 1 84 ? -22.177 -2.326 44.271 1.00 75.56 84 ASP A O 1
ATOM 678 N N . GLY A 1 85 ? -21.389 -0.894 42.736 1.00 75.69 85 GLY A N 1
ATOM 679 C CA . GLY A 1 85 ? -22.572 -0.041 42.658 1.00 75.69 85 GLY A CA 1
ATOM 680 C C . GLY A 1 85 ? -22.629 1.095 43.685 1.00 75.69 85 GLY A C 1
ATOM 681 O O . GLY A 1 85 ? -23.556 1.906 43.615 1.00 75.69 85 GLY A O 1
ATOM 682 N N . SER A 1 86 ? -21.663 1.195 44.603 1.00 82.50 86 SER A N 1
ATOM 683 C CA . SER A 1 86 ? -21.510 2.345 45.504 1.00 82.50 86 SER A CA 1
ATOM 684 C C . SER A 1 86 ? -20.900 3.559 44.781 1.00 82.50 86 SER A C 1
ATOM 686 O O . SER A 1 86 ? -20.513 3.473 43.614 1.00 82.50 86 SER A O 1
ATOM 688 N N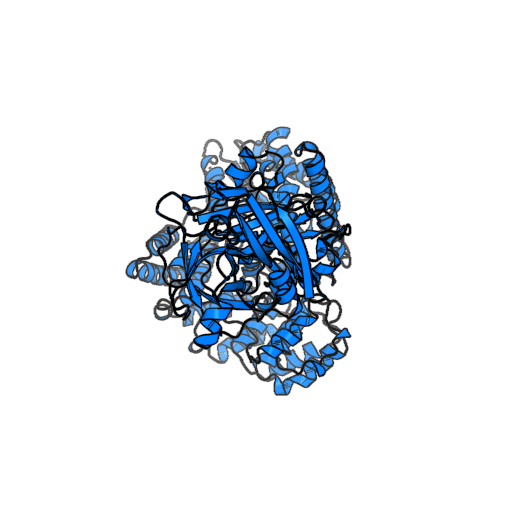 . PHE A 1 87 ? -20.838 4.719 45.445 1.00 82.44 87 PHE A N 1
ATOM 689 C CA . PHE A 1 87 ? -20.299 5.950 44.858 1.00 82.44 87 PHE A CA 1
ATOM 690 C C . PHE A 1 87 ? -19.088 6.474 45.615 1.00 82.44 87 PHE A C 1
ATOM 692 O O . PHE A 1 87 ? -19.079 6.512 46.842 1.00 82.44 87 PHE A O 1
ATOM 699 N N . LEU A 1 88 ? -18.123 6.975 44.852 1.00 84.56 88 LEU A N 1
ATOM 700 C CA . LEU A 1 88 ? -17.098 7.893 45.325 1.00 84.56 88 LEU A CA 1
ATOM 701 C C . LEU A 1 88 ? -17.613 9.324 45.183 1.00 84.56 88 LEU A C 1
ATOM 703 O O . LEU A 1 88 ? -18.087 9.705 44.108 1.00 84.56 88 LEU A O 1
ATOM 707 N N . GLU A 1 89 ? -17.530 10.096 46.265 1.00 87.81 89 GLU A N 1
ATOM 708 C CA . GLU A 1 89 ? -17.971 11.490 46.327 1.00 87.81 89 GLU A CA 1
ATOM 709 C C . GLU A 1 89 ? -16.767 12.440 46.341 1.00 87.81 89 GLU A C 1
ATOM 711 O O . GLU A 1 89 ? -15.883 12.342 47.194 1.00 87.81 89 GLU A O 1
ATOM 716 N N . PHE A 1 90 ? -16.776 13.407 45.424 1.00 87.81 90 PHE A N 1
ATOM 717 C CA . PHE A 1 90 ? -15.780 14.473 45.333 1.00 87.81 90 PHE A CA 1
ATOM 718 C C . PHE A 1 90 ? -16.469 15.825 45.452 1.00 87.81 90 PHE A C 1
ATOM 720 O O . PHE A 1 90 ? -17.459 16.078 44.765 1.00 87.81 90 PHE A O 1
ATOM 727 N N . LYS A 1 91 ? -15.943 16.719 46.290 1.00 89.00 91 LYS A N 1
ATOM 728 C CA . LYS A 1 91 ? -16.448 18.093 46.416 1.00 89.00 91 LYS A CA 1
ATOM 729 C C . LYS A 1 91 ? -15.524 19.054 45.675 1.00 89.00 91 LYS A C 1
ATOM 731 O O . LYS A 1 91 ? -14.381 19.234 46.081 1.00 89.00 91 LYS A O 1
ATOM 736 N N . VAL A 1 92 ? -16.034 19.703 44.634 1.00 90.75 92 VAL A N 1
ATOM 737 C CA . VAL A 1 92 ? -15.286 20.657 43.806 1.00 90.75 92 VAL A CA 1
ATOM 738 C C . VAL A 1 92 ? -15.796 22.078 44.042 1.00 90.75 92 VAL A C 1
ATOM 740 O O . VAL A 1 92 ? -17.004 22.320 44.128 1.00 90.75 92 VAL A O 1
ATOM 743 N N . LYS A 1 93 ? -14.873 23.031 44.184 1.00 89.19 93 LYS A N 1
ATOM 744 C CA . LYS A 1 93 ? -15.188 24.443 44.431 1.00 89.19 93 LYS A CA 1
ATOM 745 C C . LYS A 1 93 ? -15.301 25.222 43.124 1.00 89.19 93 LYS A C 1
ATOM 747 O O . LYS A 1 93 ? -14.837 24.790 42.075 1.00 89.19 93 LYS A O 1
ATOM 752 N N . LYS A 1 94 ? -15.877 26.424 43.202 1.00 88.75 94 LYS A N 1
ATOM 753 C CA . LYS A 1 94 ? -16.043 27.331 42.054 1.00 88.75 94 LYS A CA 1
ATOM 754 C C . LYS A 1 94 ? -14.730 27.673 41.335 1.00 88.75 94 LYS A C 1
ATOM 756 O O . LYS A 1 94 ? -14.744 27.886 40.129 1.00 88.75 94 LYS A O 1
ATOM 761 N N . GLU A 1 95 ? -13.613 27.727 42.058 1.00 89.94 95 GLU A N 1
ATOM 762 C CA . GLU A 1 95 ? -12.290 28.041 41.500 1.00 89.94 95 GLU A CA 1
ATOM 763 C C . GLU A 1 95 ? -11.782 26.991 40.501 1.00 89.94 95 GLU A C 1
ATOM 765 O O . GLU A 1 95 ? -11.044 27.323 39.576 1.00 89.94 95 GLU A O 1
ATOM 770 N N . ASP A 1 96 ? -12.239 25.748 40.612 1.00 92.44 96 ASP A N 1
ATOM 771 C CA . ASP A 1 96 ? -11.840 24.652 39.728 1.00 92.44 96 ASP A CA 1
ATOM 772 C C . ASP A 1 96 ? -12.764 24.515 38.506 1.00 92.44 96 ASP A C 1
ATOM 774 O O . ASP A 1 96 ? -12.689 23.537 37.765 1.00 92.44 96 ASP A O 1
ATOM 778 N N . ILE A 1 97 ? -13.646 25.492 38.265 1.00 94.81 97 ILE A N 1
ATOM 779 C CA . ILE A 1 97 ? -14.630 25.464 37.178 1.00 94.81 97 ILE A CA 1
ATOM 780 C C . ILE A 1 97 ? -14.303 26.541 36.144 1.00 94.81 97 ILE A C 1
ATOM 782 O O . ILE A 1 97 ? -14.330 27.741 36.421 1.00 94.81 97 ILE A O 1
ATOM 786 N N . ILE A 1 98 ? -14.082 26.118 34.902 1.00 96.00 98 ILE A N 1
ATOM 787 C CA . ILE A 1 98 ? -13.963 26.998 33.739 1.00 96.00 98 ILE A CA 1
ATOM 788 C C . ILE A 1 98 ? -15.317 27.031 33.022 1.00 96.00 98 ILE A C 1
ATOM 790 O O . ILE A 1 98 ? -15.821 26.008 32.557 1.00 96.00 98 ILE A O 1
ATOM 794 N N . SER A 1 99 ? -15.916 28.219 32.934 1.00 94.69 99 SER A N 1
ATOM 795 C CA . SER A 1 99 ? -17.262 28.416 32.379 1.00 94.69 99 SER A CA 1
ATOM 796 C C . SER A 1 99 ? -17.224 28.968 30.953 1.00 94.69 99 SER A C 1
ATOM 798 O O . SER A 1 99 ? -16.615 30.006 30.702 1.00 94.69 99 SER A O 1
ATOM 800 N N . PHE A 1 100 ? -17.956 28.338 30.032 1.00 93.94 100 PHE A N 1
ATOM 801 C CA . PHE A 1 100 ? -18.120 28.778 28.643 1.00 93.94 100 PHE A CA 1
ATOM 802 C C . PHE A 1 100 ? -19.574 29.210 28.401 1.00 93.94 100 PHE A C 1
ATOM 804 O O . PHE A 1 100 ? -20.368 28.491 27.789 1.00 93.94 100 PHE A O 1
ATOM 811 N N . LYS A 1 101 ? -19.931 30.401 28.903 1.00 90.31 101 LYS A N 1
ATOM 812 C CA . LYS A 1 101 ? -21.321 30.900 28.967 1.00 90.31 101 LYS A CA 1
ATOM 813 C C . LYS A 1 101 ? -22.048 30.885 27.623 1.00 90.31 101 LYS A C 1
ATOM 815 O O . LYS A 1 101 ? -23.179 30.412 27.540 1.00 90.31 101 LYS A O 1
ATOM 820 N N . ASP A 1 102 ? -21.389 31.328 26.555 1.00 87.69 102 ASP A N 1
ATOM 821 C CA . ASP A 1 102 ? -22.001 31.395 25.223 1.00 87.69 102 ASP A CA 1
ATOM 822 C C . ASP A 1 102 ? -22.408 30.018 24.691 1.00 87.69 102 ASP A C 1
ATOM 824 O O . ASP A 1 102 ? -23.415 29.888 23.990 1.00 87.69 102 ASP A O 1
ATOM 828 N N . GLN A 1 103 ? -21.664 28.977 25.069 1.00 88.44 103 GLN A N 1
ATOM 829 C CA . GLN A 1 103 ? -21.893 27.605 24.625 1.00 88.44 103 GLN A CA 1
ATOM 830 C C . GLN A 1 103 ? -22.753 26.787 25.593 1.00 88.44 103 GLN A C 1
ATOM 832 O O . GLN A 1 103 ? -23.158 25.697 25.209 1.00 88.44 103 GLN A O 1
ATOM 837 N N . ASP A 1 104 ? -23.066 27.313 26.784 1.00 93.12 104 ASP A N 1
ATOM 838 C CA . ASP A 1 104 ? -23.693 26.559 27.882 1.00 93.12 104 ASP A CA 1
ATOM 839 C C . ASP A 1 104 ? -22.890 25.297 28.254 1.00 93.12 104 ASP A C 1
ATOM 841 O O . ASP A 1 104 ? -23.438 24.224 28.492 1.00 93.12 104 ASP A O 1
ATOM 845 N N . LEU A 1 105 ? -21.560 25.422 28.281 1.00 95.44 105 LEU A N 1
ATOM 846 C CA . LEU A 1 105 ? -20.638 24.341 28.636 1.00 95.44 105 LEU A CA 1
ATOM 847 C C . LEU A 1 105 ? -19.758 24.734 29.822 1.00 95.44 105 LEU A C 1
ATOM 849 O O . LEU A 1 105 ? -19.441 25.909 30.019 1.00 95.44 105 LEU A O 1
ATOM 853 N N . ALA A 1 106 ? -19.323 23.732 30.577 1.00 96.06 106 ALA A N 1
ATOM 854 C CA . ALA A 1 106 ? -18.370 23.877 31.665 1.00 96.06 106 ALA A CA 1
ATOM 855 C C . ALA A 1 106 ? -17.283 22.803 31.583 1.00 96.06 106 ALA A C 1
ATOM 857 O O . ALA A 1 106 ? -17.538 21.676 31.146 1.00 96.06 106 ALA A O 1
ATOM 858 N N . LEU A 1 107 ? -16.086 23.161 32.043 1.00 96.69 107 LEU A N 1
ATOM 859 C CA . LEU A 1 107 ? -14.991 22.239 32.309 1.00 96.69 107 LEU A CA 1
ATOM 860 C C . LEU A 1 107 ? -14.660 22.311 33.800 1.00 96.69 107 LEU A C 1
ATOM 862 O O . LEU A 1 107 ? -14.292 23.374 34.296 1.00 96.69 107 LEU A O 1
ATOM 866 N N . ILE A 1 108 ? -14.802 21.197 34.505 1.00 96.19 108 ILE A N 1
ATOM 867 C CA . ILE A 1 108 ? -14.474 21.081 35.927 1.00 96.19 108 ILE A CA 1
ATOM 868 C C . ILE A 1 108 ? -13.122 20.377 36.031 1.00 96.19 108 ILE A C 1
ATOM 870 O O . ILE A 1 108 ? -12.970 19.274 35.508 1.00 96.19 108 ILE A O 1
ATOM 874 N N . LEU A 1 109 ? -12.147 21.010 36.674 1.00 94.12 109 LEU A N 1
ATOM 875 C CA . LEU A 1 109 ? -10.848 20.422 36.983 1.00 94.12 109 LEU A CA 1
ATOM 876 C C . LEU A 1 109 ? -11.002 19.525 38.217 1.00 94.12 109 LEU A C 1
ATOM 878 O O . LEU A 1 109 ? -11.583 19.943 39.217 1.00 94.12 109 LEU A O 1
ATOM 882 N N . ILE A 1 110 ? -10.514 18.289 38.147 1.00 90.06 110 ILE A N 1
ATOM 883 C CA . ILE A 1 110 ? -10.618 17.331 39.249 1.00 90.06 110 ILE A CA 1
ATOM 884 C C . ILE A 1 110 ? -9.307 16.569 39.438 1.00 90.06 110 ILE A C 1
ATOM 886 O O . ILE A 1 110 ? -8.775 15.990 38.497 1.00 90.06 110 ILE A O 1
ATOM 890 N N . ASP A 1 111 ? -8.795 16.573 40.666 1.00 86.38 111 ASP A N 1
ATOM 891 C CA . ASP A 1 111 ? -7.632 15.793 41.094 1.00 86.38 111 ASP A CA 1
ATOM 892 C C . ASP A 1 111 ? -8.141 14.670 42.004 1.00 86.38 111 ASP A C 1
ATOM 894 O O . ASP A 1 111 ? -8.439 14.881 43.184 1.00 86.38 111 ASP A O 1
ATOM 898 N N . PHE A 1 112 ? -8.297 13.467 41.447 1.00 77.00 112 PHE A N 1
ATOM 899 C CA . PHE A 1 112 ? -8.877 12.344 42.189 1.00 77.00 112 PHE A CA 1
ATOM 900 C C . PHE A 1 112 ? -8.040 11.931 43.410 1.00 77.00 112 PHE A C 1
ATOM 902 O O . PHE A 1 112 ? -8.583 11.294 44.311 1.00 77.00 112 PHE A O 1
ATOM 909 N N . ASN A 1 113 ? -6.768 12.337 43.485 1.00 71.88 113 ASN A N 1
ATOM 910 C CA . ASN A 1 113 ? -5.891 12.046 44.617 1.00 71.88 113 ASN A CA 1
ATOM 911 C C . ASN A 1 113 ? -6.064 13.046 45.773 1.00 71.88 113 ASN A C 1
ATOM 913 O O . ASN A 1 113 ? -5.807 12.697 46.924 1.00 71.88 113 ASN A O 1
ATOM 917 N N . LYS A 1 114 ? -6.504 14.284 45.502 1.00 67.75 114 LYS A N 1
ATOM 918 C CA . LYS A 1 114 ? -6.646 15.344 46.525 1.00 67.75 114 LYS A CA 1
ATOM 919 C C . LYS A 1 114 ? -8.073 15.566 47.022 1.00 67.75 114 LYS A C 1
ATOM 921 O O . LYS A 1 114 ? -8.251 16.168 48.078 1.00 67.75 114 LYS A O 1
ATOM 926 N N . THR A 1 115 ? -9.091 15.130 46.283 1.00 60.41 115 THR A N 1
ATOM 927 C CA . THR A 1 115 ? -10.483 15.590 46.485 1.00 60.41 115 THR A CA 1
ATOM 928 C C . THR A 1 115 ? -11.394 14.576 47.203 1.00 60.41 115 THR A C 1
ATOM 930 O O . THR A 1 115 ? -12.616 14.640 47.084 1.00 60.41 115 THR A O 1
ATOM 933 N N . ILE A 1 116 ? -10.836 13.634 47.967 1.00 58.22 116 ILE A N 1
ATOM 934 C CA . ILE A 1 116 ? -11.601 12.509 48.526 1.00 58.22 116 ILE A CA 1
ATOM 935 C C . ILE A 1 116 ? -12.277 12.876 49.856 1.00 58.22 116 ILE A C 1
ATOM 937 O O . ILE A 1 116 ? -11.617 13.214 50.839 1.00 58.22 116 ILE A O 1
ATOM 941 N N . VAL A 1 117 ? -13.598 12.701 49.929 1.00 56.75 117 VAL A N 1
ATOM 942 C CA . VAL A 1 117 ? -14.327 12.623 51.203 1.00 56.75 117 VAL A CA 1
ATOM 943 C C . VAL A 1 117 ? -14.291 11.162 51.678 1.00 56.75 117 VAL A C 1
ATOM 945 O O . VAL A 1 117 ? -14.962 10.320 51.097 1.00 56.75 117 VAL A O 1
ATOM 948 N N . GLY A 1 118 ? -13.495 10.841 52.708 1.00 57.47 118 GLY A N 1
ATOM 949 C CA . GLY A 1 118 ? -13.481 9.503 53.337 1.00 57.47 118 GLY A CA 1
ATOM 950 C C . GLY A 1 118 ? -12.261 8.597 53.082 1.00 57.47 118 GLY A C 1
ATOM 951 O O . GLY A 1 118 ? -12.239 7.489 53.602 1.00 57.47 118 GLY A O 1
ATOM 952 N N . GLY A 1 119 ? -11.229 9.049 52.356 1.00 55.50 119 GLY A N 1
ATOM 953 C CA . GLY A 1 119 ? -9.926 8.360 52.244 1.00 55.50 119 GLY A CA 1
ATOM 954 C C . GLY A 1 119 ? -9.789 7.246 51.188 1.00 55.50 119 GLY A C 1
ATOM 955 O O . GLY A 1 119 ? -8.734 6.624 51.114 1.00 55.50 119 GLY A O 1
ATOM 956 N N . GLU A 1 120 ? -10.804 6.993 50.361 1.00 59.00 120 GLU A N 1
ATOM 957 C CA . GLU A 1 120 ? -10.768 6.009 49.264 1.00 59.00 120 GLU A CA 1
ATOM 958 C C . GLU A 1 120 ? -10.203 6.572 47.941 1.00 59.00 120 GLU A C 1
ATOM 960 O O . GLU A 1 120 ? -10.650 7.610 47.459 1.00 59.00 120 GLU A O 1
ATOM 965 N N . THR A 1 121 ? -9.268 5.864 47.300 1.00 58.38 121 THR A N 1
ATOM 966 C CA . THR A 1 121 ? -8.673 6.252 46.004 1.00 58.38 121 THR A CA 1
ATOM 967 C C . THR A 1 121 ? -9.429 5.661 44.811 1.00 58.38 121 THR A C 1
ATOM 969 O O . THR A 1 121 ? -9.851 4.506 44.862 1.00 58.38 121 THR A O 1
ATOM 972 N N . ILE A 1 122 ? -9.539 6.408 43.706 1.00 66.38 122 ILE A N 1
ATOM 973 C CA . ILE A 1 122 ? -9.967 5.850 42.410 1.00 66.38 122 ILE A CA 1
ATOM 974 C C . ILE A 1 122 ? -8.829 5.022 41.823 1.00 66.38 122 ILE A C 1
ATOM 976 O O . ILE A 1 122 ? -7.707 5.519 41.715 1.00 66.38 122 ILE A O 1
ATOM 980 N N . ASP A 1 123 ? -9.127 3.810 41.356 1.00 66.62 123 ASP A N 1
ATOM 981 C CA . ASP A 1 123 ? -8.248 3.176 40.382 1.00 66.62 123 ASP A CA 1
ATOM 982 C C . ASP A 1 123 ? -8.418 3.903 39.044 1.00 66.62 123 ASP A C 1
ATOM 984 O O . ASP A 1 123 ? -9.433 3.785 38.356 1.00 66.62 123 ASP A O 1
ATOM 988 N N . ILE A 1 124 ? -7.428 4.719 38.673 1.00 65.31 124 ILE A N 1
ATOM 989 C CA . ILE A 1 124 ? -7.459 5.480 37.421 1.00 65.31 124 ILE A CA 1
ATOM 990 C C . ILE A 1 124 ? -7.569 4.561 36.195 1.00 65.31 124 ILE A C 1
ATOM 992 O O . ILE A 1 124 ? -7.939 5.024 35.110 1.00 65.31 124 ILE A O 1
ATOM 996 N N . ASN A 1 125 ? -7.252 3.271 36.340 1.00 66.62 125 ASN A N 1
ATOM 997 C CA . ASN A 1 125 ? -7.422 2.266 35.296 1.00 66.62 125 ASN A CA 1
ATOM 998 C C . ASN A 1 125 ? -8.899 2.010 34.956 1.00 66.62 125 ASN A C 1
ATOM 1000 O O . ASN A 1 125 ? -9.178 1.626 33.823 1.00 66.62 125 ASN A O 1
ATOM 1004 N N . ASP A 1 126 ? -9.835 2.341 35.851 1.00 71.38 126 ASP A N 1
ATOM 1005 C CA . ASP A 1 126 ? -11.282 2.234 35.609 1.00 71.38 126 ASP A CA 1
ATOM 1006 C C . ASP A 1 126 ? -11.812 3.313 34.652 1.00 71.38 126 ASP A C 1
ATOM 1008 O O . ASP A 1 126 ? -12.942 3.233 34.164 1.00 71.38 126 ASP A O 1
ATOM 1012 N N . ILE A 1 127 ? -11.017 4.357 34.391 1.00 78.38 127 ILE A N 1
ATOM 1013 C CA . ILE A 1 127 ? -11.373 5.465 33.504 1.00 78.38 127 ILE A CA 1
ATOM 1014 C C . ILE A 1 127 ? -10.651 5.286 32.174 1.00 78.38 127 ILE A C 1
ATOM 1016 O O . ILE A 1 127 ? -9.420 5.173 32.096 1.00 78.38 127 ILE A O 1
ATOM 1020 N N . THR A 1 128 ? -11.425 5.340 31.097 1.00 78.38 128 THR A N 1
ATOM 1021 C CA . THR A 1 128 ? -10.905 5.145 29.747 1.00 78.38 128 THR A CA 1
ATOM 1022 C C . THR A 1 128 ? -10.614 6.477 29.082 1.00 78.38 128 THR A C 1
ATOM 1024 O O . THR A 1 128 ? -11.410 7.413 29.149 1.00 78.38 128 THR A O 1
ATOM 1027 N N . GLY A 1 129 ? -9.467 6.570 28.409 1.00 84.12 129 GLY A N 1
ATOM 1028 C CA . GLY A 1 129 ? -9.142 7.738 27.595 1.00 84.12 129 GLY A CA 1
ATOM 1029 C C . GLY A 1 129 ? -10.180 7.939 26.489 1.00 84.12 129 GLY A C 1
ATOM 1030 O O . GLY A 1 129 ? -10.570 6.987 25.817 1.00 84.12 129 GLY A O 1
ATOM 1031 N N . ILE A 1 130 ? -10.620 9.179 26.289 1.00 88.31 130 ILE A N 1
ATOM 1032 C CA . ILE A 1 130 ? -11.518 9.571 25.195 1.00 88.31 130 ILE A CA 1
ATOM 1033 C C . ILE A 1 130 ? -10.864 10.676 24.368 1.00 88.31 130 ILE A C 1
ATOM 1035 O O . ILE A 1 130 ? -10.076 11.461 24.883 1.00 88.31 130 ILE A O 1
ATOM 1039 N N . ILE A 1 131 ? -11.205 10.751 23.083 1.00 89.94 131 ILE A N 1
ATOM 1040 C CA . ILE A 1 131 ? -10.719 11.794 22.164 1.00 89.94 131 ILE A CA 1
ATOM 1041 C C . ILE A 1 131 ? -11.908 12.602 21.650 1.00 89.94 131 ILE A C 1
ATOM 1043 O O . ILE A 1 131 ? -12.990 12.056 21.444 1.00 89.94 131 ILE A O 1
ATOM 1047 N N . ILE A 1 132 ? -11.736 13.897 21.394 1.00 91.44 132 ILE A N 1
ATOM 1048 C CA . ILE A 1 132 ? -12.835 14.725 20.885 1.00 91.44 132 ILE A CA 1
ATOM 1049 C C . ILE A 1 132 ? -12.900 14.686 19.350 1.00 91.44 132 ILE A C 1
ATOM 1051 O O . ILE A 1 132 ? -11.909 14.899 18.651 1.00 91.44 132 ILE A O 1
ATOM 1055 N N . GLY A 1 133 ? -14.080 14.427 18.788 1.00 88.56 133 GLY A N 1
ATOM 1056 C CA . GLY A 1 133 ? -14.302 14.417 17.339 1.00 88.56 133 GLY A CA 1
ATOM 1057 C C . GLY A 1 133 ? -14.592 15.813 16.775 1.00 88.56 133 GLY A C 1
ATOM 1058 O O . GLY A 1 133 ? -15.514 16.480 17.231 1.00 88.56 133 GLY A O 1
ATOM 1059 N N . LYS A 1 134 ? -13.858 16.244 15.739 1.00 81.00 134 LYS A N 1
ATOM 1060 C CA . LYS A 1 134 ? -14.068 17.543 15.060 1.00 81.00 134 LYS A CA 1
ATOM 1061 C C . LYS A 1 134 ? -15.057 17.478 13.890 1.00 81.00 134 LYS A C 1
ATOM 1063 O O . LYS A 1 134 ? -15.912 18.350 13.748 1.00 81.00 134 LYS A O 1
ATOM 1068 N N . SER A 1 135 ? -14.946 16.467 13.023 1.00 71.88 135 SER A N 1
ATOM 1069 C CA . SER A 1 135 ? -15.752 16.394 11.792 1.00 71.88 135 SER A CA 1
ATOM 1070 C C . SER A 1 135 ? -17.141 15.797 12.022 1.00 71.88 135 SER A C 1
ATOM 1072 O O . SER A 1 135 ? -17.351 15.020 12.950 1.00 71.88 135 SER A O 1
ATOM 1074 N N . LYS A 1 136 ? -18.103 16.150 11.161 1.00 66.81 136 LYS A N 1
ATOM 1075 C CA . LYS A 1 136 ? -19.483 15.655 11.237 1.00 66.81 136 LYS A CA 1
ATOM 1076 C C . LYS A 1 136 ? -19.547 14.138 11.097 1.00 66.81 136 LYS A C 1
ATOM 1078 O O . LYS A 1 136 ? -19.393 13.595 10.004 1.00 66.81 136 LYS A O 1
ATOM 1083 N N . TYR A 1 137 ? -19.839 13.464 12.202 1.00 73.56 137 TYR A N 1
ATOM 1084 C CA . TYR A 1 137 ? -20.197 12.055 12.195 1.00 73.56 137 TYR A CA 1
ATOM 1085 C C . TYR A 1 137 ? -21.661 11.898 11.749 1.00 73.56 137 TYR A C 1
ATOM 1087 O O . TYR A 1 137 ? -22.528 12.645 12.187 1.00 73.56 137 TYR A O 1
ATOM 1095 N N . ARG A 1 138 ? -21.934 10.974 10.819 1.00 70.62 138 ARG A N 1
ATOM 1096 C CA . ARG A 1 138 ? -23.274 10.761 10.228 1.00 70.62 138 ARG A CA 1
ATOM 1097 C C . ARG A 1 138 ? -23.947 9.453 10.673 1.00 70.62 138 ARG A C 1
ATOM 1099 O O . ARG A 1 138 ? -24.969 9.090 10.104 1.00 70.62 138 ARG A O 1
ATOM 1106 N N . GLY A 1 139 ? -23.350 8.722 11.615 1.00 79.00 139 GLY A N 1
ATOM 1107 C CA . GLY A 1 139 ? -23.931 7.495 12.168 1.00 79.00 139 GLY A CA 1
ATOM 1108 C C . GLY A 1 139 ? -24.744 7.749 13.440 1.00 79.00 139 GLY A C 1
ATOM 1109 O O . GLY A 1 139 ? -25.128 8.883 13.726 1.00 79.00 139 GLY A O 1
ATOM 1110 N N . ASN A 1 140 ? -24.950 6.684 14.215 1.00 86.31 140 ASN A N 1
ATOM 1111 C CA . ASN A 1 140 ? -25.628 6.739 15.511 1.00 86.31 140 ASN A CA 1
ATOM 1112 C C . ASN A 1 140 ? -24.681 7.206 16.628 1.00 86.31 140 ASN A C 1
ATOM 1114 O O . ASN A 1 140 ? -23.466 7.045 16.536 1.00 86.31 140 ASN A O 1
ATOM 1118 N N . TYR A 1 141 ? -25.221 7.751 17.706 1.00 87.69 141 TYR A N 1
ATOM 1119 C CA . TYR A 1 141 ? -24.453 8.092 18.894 1.00 87.69 141 TYR A CA 1
ATOM 1120 C C . TYR A 1 141 ? -24.913 7.260 20.077 1.00 87.69 141 TYR A C 1
ATOM 1122 O O . TYR A 1 141 ? -26.111 7.042 20.234 1.00 87.69 141 TYR A O 1
ATOM 1130 N N . ASN A 1 142 ? -23.966 6.873 20.921 1.00 89.06 142 ASN A N 1
ATOM 1131 C CA . ASN A 1 142 ? -24.258 6.278 22.219 1.00 89.06 142 ASN A CA 1
ATOM 1132 C C . ASN A 1 142 ? -24.021 7.365 23.258 1.00 89.06 142 ASN A C 1
ATOM 1134 O O . ASN A 1 142 ? -23.102 8.178 23.120 1.00 89.06 142 ASN A O 1
ATOM 1138 N N . SER A 1 143 ? -24.844 7.417 24.287 1.00 89.69 143 SER A N 1
ATOM 1139 C CA . SER A 1 143 ? -24.679 8.366 25.376 1.00 89.69 143 SER A CA 1
ATOM 1140 C C . SER A 1 143 ? -25.072 7.686 26.663 1.00 89.69 143 SER A C 1
ATOM 1142 O O . SER A 1 143 ? -26.031 6.919 26.676 1.00 89.69 143 SER A O 1
ATOM 1144 N N . TYR A 1 144 ? -24.372 8.019 27.734 1.00 90.06 144 TYR A N 1
ATOM 1145 C CA . TYR A 1 144 ? -24.646 7.507 29.064 1.00 90.06 144 TYR A CA 1
ATOM 1146 C C . TYR A 1 144 ? -24.930 8.702 29.963 1.00 90.06 144 TYR A C 1
ATOM 1148 O O . TYR A 1 144 ? -24.161 9.667 29.971 1.00 90.06 144 TYR A O 1
ATOM 1156 N N . GLY A 1 145 ? -26.039 8.653 30.690 1.00 88.38 145 GLY A N 1
ATOM 1157 C CA . GLY A 1 145 ? -26.446 9.728 31.586 1.00 88.38 145 GLY A CA 1
ATOM 1158 C C . GLY A 1 145 ? -27.153 9.212 32.823 1.00 88.38 145 GLY A C 1
ATOM 1159 O O . GLY A 1 145 ? -27.698 8.109 32.827 1.00 88.38 145 GLY A O 1
ATOM 1160 N N . TYR A 1 146 ? -27.101 9.994 33.898 1.00 86.81 146 TYR A N 1
ATOM 1161 C CA . TYR A 1 146 ? -27.766 9.638 35.145 1.00 86.81 146 TYR A CA 1
ATOM 1162 C C . TYR A 1 146 ? -29.219 10.128 35.132 1.00 86.81 146 TYR A C 1
ATOM 1164 O O . TYR A 1 146 ? -29.448 11.327 34.955 1.00 86.81 146 TYR A O 1
ATOM 1172 N N . PRO A 1 147 ? -30.196 9.233 35.353 1.00 73.00 147 PRO A N 1
ATOM 1173 C CA . PRO A 1 147 ? -31.582 9.632 35.547 1.00 73.00 147 PRO A CA 1
ATOM 1174 C C . PRO A 1 147 ? -31.742 10.376 36.881 1.00 73.00 147 PRO A C 1
ATOM 1176 O O . PRO A 1 147 ? -31.015 10.123 37.846 1.00 73.00 147 PRO A O 1
ATOM 1179 N N . THR A 1 148 ? -32.709 11.287 36.974 1.00 65.88 148 THR A N 1
ATOM 1180 C CA . THR A 1 148 ? -32.924 12.101 38.183 1.00 65.88 148 THR A CA 1
ATOM 1181 C C . THR A 1 148 ? -33.445 11.315 39.387 1.00 65.88 148 THR A C 1
ATOM 1183 O O . THR A 1 148 ? -33.333 11.829 40.499 1.00 65.88 148 THR A O 1
ATOM 1186 N N . PHE A 1 149 ? -33.972 10.088 39.234 1.00 54.91 149 PHE A N 1
ATOM 1187 C CA . PHE A 1 149 ? -34.534 9.336 40.366 1.00 54.91 149 PHE A CA 1
ATOM 1188 C C . PHE A 1 149 ? -34.229 7.821 40.377 1.00 54.91 149 PHE A C 1
ATOM 1190 O O . PHE A 1 149 ? -34.479 7.095 39.421 1.00 54.91 149 PHE A O 1
ATOM 1197 N N . LYS A 1 150 ? -33.772 7.370 41.557 1.00 52.00 150 LYS A N 1
ATOM 1198 C CA . LYS A 1 150 ? -33.630 6.000 42.106 1.00 52.00 150 LYS A CA 1
ATOM 1199 C C . LYS A 1 150 ? -32.610 5.032 41.503 1.00 52.00 150 LYS A C 1
ATOM 1201 O O . LYS A 1 150 ? -32.032 4.271 42.277 1.00 52.00 150 LYS A O 1
ATOM 1206 N N . GLU A 1 151 ? -32.354 5.030 40.202 1.00 57.03 151 GLU A N 1
ATOM 1207 C CA . GLU A 1 151 ? -31.356 4.106 39.649 1.00 57.03 151 GLU A CA 1
ATOM 1208 C C . GLU A 1 151 ? -29.951 4.699 39.799 1.00 57.03 151 GLU A C 1
ATOM 1210 O O . GLU A 1 151 ? -29.567 5.644 39.118 1.00 57.03 151 GLU A O 1
ATOM 1215 N N . ASN A 1 152 ? -29.166 4.129 40.714 1.00 66.00 152 ASN A N 1
ATOM 1216 C CA . ASN A 1 152 ? -27.773 4.497 40.990 1.00 66.00 152 ASN A CA 1
ATOM 1217 C C . ASN A 1 152 ? -26.806 4.125 39.843 1.00 66.00 152 ASN A C 1
ATOM 1219 O O . ASN A 1 152 ? -25.634 3.862 40.078 1.00 66.00 152 ASN A O 1
ATOM 1223 N N . ASN A 1 153 ? -27.289 4.069 38.602 1.00 77.19 153 ASN A N 1
ATOM 1224 C CA . ASN A 1 153 ? -26.582 3.579 37.431 1.00 77.19 153 ASN A CA 1
ATOM 1225 C C . ASN A 1 153 ? -26.785 4.543 36.251 1.00 77.19 153 ASN A C 1
ATOM 1227 O O . ASN A 1 153 ? -27.926 4.912 35.972 1.00 77.19 153 ASN A O 1
ATOM 1231 N N . PRO A 1 154 ? -25.726 4.890 35.497 1.00 82.50 154 PRO A N 1
ATOM 1232 C CA . PRO A 1 154 ? -25.892 5.546 34.209 1.00 82.50 154 PRO A CA 1
ATOM 1233 C C . PRO A 1 154 ? -26.735 4.671 33.274 1.00 82.50 154 PRO A C 1
ATOM 1235 O O . PRO A 1 154 ? -26.455 3.473 33.115 1.00 82.50 154 PRO A O 1
ATOM 1238 N N . HIS A 1 155 ? -27.745 5.282 32.664 1.00 84.62 155 HIS A N 1
ATOM 1239 C CA . HIS A 1 155 ? -28.598 4.680 31.650 1.00 84.62 155 HIS A CA 1
ATOM 1240 C C . HIS A 1 155 ? -28.021 4.963 30.261 1.00 84.62 155 HIS A C 1
ATOM 1242 O O . HIS A 1 155 ? -27.493 6.051 30.042 1.00 84.62 155 HIS A O 1
ATOM 1248 N N . GLU A 1 156 ? -28.093 3.998 29.342 1.00 87.06 156 GLU A N 1
ATOM 1249 C CA . GLU A 1 156 ? -27.659 4.179 27.953 1.00 87.06 156 GLU A CA 1
ATOM 1250 C C . GLU A 1 156 ? -28.832 4.616 27.075 1.00 87.06 156 GLU A C 1
ATOM 1252 O O . GLU A 1 156 ? -29.892 3.992 27.070 1.00 87.06 156 GLU A O 1
ATOM 1257 N N . LEU A 1 157 ? -28.604 5.650 26.268 1.00 85.88 157 LEU A N 1
ATOM 1258 C CA . LEU A 1 157 ? -29.503 6.080 25.207 1.00 85.88 157 LEU A CA 1
ATOM 1259 C C . LEU A 1 157 ? -28.767 6.116 23.868 1.00 85.88 157 LEU A C 1
ATOM 1261 O O . LEU A 1 157 ? -27.644 6.619 23.759 1.00 85.88 157 LEU A O 1
ATOM 1265 N N . LEU A 1 158 ? -29.441 5.613 22.835 1.00 86.38 158 LEU A N 1
ATOM 1266 C CA . LEU A 1 158 ? -28.983 5.657 21.456 1.00 86.38 158 LEU A CA 1
ATOM 1267 C C . LEU A 1 158 ? -29.636 6.831 20.739 1.00 86.38 158 LEU A C 1
ATOM 1269 O O . LEU A 1 158 ? -30.840 7.057 20.852 1.00 86.38 158 LEU A O 1
ATOM 1273 N N . PHE A 1 159 ? -28.853 7.539 19.938 1.00 86.94 159 PHE A N 1
ATOM 1274 C CA . PHE A 1 159 ? -29.301 8.695 19.175 1.00 86.94 159 PHE A CA 1
ATOM 1275 C C . PHE A 1 159 ? -28.920 8.577 17.702 1.00 86.94 159 PHE A C 1
ATOM 1277 O O . PHE A 1 159 ? -27.951 7.906 17.350 1.00 86.94 159 PHE A O 1
ATOM 1284 N N . LYS A 1 160 ? -29.625 9.290 16.823 1.00 86.38 160 LYS A N 1
ATOM 1285 C CA . LYS A 1 160 ? -29.163 9.561 15.452 1.00 86.38 160 LYS A CA 1
ATOM 1286 C C . LYS A 1 160 ? -29.136 11.052 15.161 1.00 86.38 160 LYS A C 1
ATOM 1288 O O . LYS A 1 160 ? -29.863 11.844 15.754 1.00 86.38 160 LYS A O 1
ATOM 1293 N N . HIS A 1 161 ? -28.265 11.428 14.236 1.00 84.31 161 HIS A N 1
ATOM 1294 C CA . HIS A 1 161 ? -28.106 12.801 13.781 1.00 84.31 161 HIS A CA 1
ATOM 1295 C C . HIS A 1 161 ? -29.328 13.285 12.968 1.00 84.31 161 HIS A C 1
ATOM 1297 O O . HIS A 1 161 ? -29.628 12.718 11.915 1.00 84.31 161 HIS A O 1
ATOM 1303 N N . LYS A 1 162 ? -29.949 14.404 13.365 1.00 82.38 162 LYS A N 1
ATOM 1304 C CA . LYS A 1 162 ? -30.955 15.142 12.576 1.00 82.38 162 LYS A CA 1
ATOM 1305 C C . LYS A 1 162 ? -30.319 16.225 11.715 1.00 82.38 162 LYS A C 1
ATOM 1307 O O . LYS A 1 162 ? -29.259 16.753 12.034 1.00 82.38 162 LYS A O 1
ATOM 1312 N N . LEU A 1 163 ? -30.957 16.572 10.596 1.00 75.50 163 LEU A N 1
ATOM 1313 C CA . LEU A 1 163 ? -30.432 17.570 9.661 1.00 75.50 163 LEU A CA 1
ATOM 1314 C C . LEU A 1 163 ? -30.103 18.878 10.406 1.00 75.50 163 LEU A C 1
ATOM 1316 O O . LEU A 1 163 ? -30.970 19.511 10.995 1.00 75.50 163 LEU A O 1
ATOM 1320 N N . THR A 1 164 ? -28.820 19.237 10.409 1.00 71.69 164 THR A N 1
ATOM 1321 C CA . THR A 1 164 ? -28.280 20.425 11.081 1.00 71.69 164 THR A CA 1
ATOM 1322 C C . THR A 1 164 ? -27.337 21.121 10.089 1.00 71.69 164 THR A C 1
ATOM 1324 O O . THR A 1 164 ? -26.595 20.389 9.407 1.00 71.69 164 THR A O 1
ATOM 1327 N N . PRO A 1 165 ? -27.350 22.467 9.967 1.00 72.31 165 PRO A N 1
ATOM 1328 C CA . PRO A 1 165 ? -26.412 23.209 9.116 1.00 72.31 165 PRO A CA 1
ATOM 1329 C C . PRO A 1 165 ? -24.953 22.819 9.394 1.00 72.31 165 PRO A C 1
ATOM 1331 O O . PRO A 1 165 ? -24.609 22.475 10.520 1.00 72.31 165 PRO A O 1
ATOM 1334 N N . GLU A 1 166 ? -24.081 22.817 8.383 1.00 61.91 166 GLU A N 1
ATOM 1335 C CA . GLU A 1 166 ? -22.700 22.331 8.566 1.00 61.91 166 GLU A CA 1
ATOM 1336 C C . GLU A 1 166 ? -21.879 23.193 9.542 1.00 61.91 166 GLU A C 1
ATOM 1338 O O . GLU A 1 166 ? -21.084 22.647 10.309 1.00 61.91 166 GLU A O 1
ATOM 1343 N N . GLU A 1 167 ? -22.148 24.498 9.591 1.00 69.69 167 GLU A N 1
ATOM 1344 C CA . GLU A 1 167 ? -21.427 25.481 10.415 1.00 69.69 167 GLU A CA 1
ATOM 1345 C C . GLU A 1 167 ? -22.008 25.668 11.829 1.00 69.69 167 GLU A C 1
ATOM 1347 O O . GLU A 1 167 ? -21.532 26.501 12.599 1.00 69.69 167 GLU A O 1
ATOM 1352 N N . SER A 1 168 ? -23.026 24.896 12.225 1.00 78.88 168 SER A N 1
ATOM 1353 C CA . SER A 1 168 ? -23.617 25.039 13.559 1.00 78.88 168 SER A CA 1
ATOM 1354 C C . SER A 1 168 ? -22.662 24.577 14.669 1.00 78.88 168 SER A C 1
ATOM 1356 O O . SER A 1 168 ? -22.012 23.528 14.576 1.00 78.88 168 SER A O 1
ATOM 1358 N N . ASN A 1 169 ? -22.646 25.312 15.788 1.00 84.88 169 ASN A N 1
ATOM 1359 C CA . ASN A 1 169 ? -21.953 24.915 17.025 1.00 84.88 169 ASN A CA 1
ATOM 1360 C C . ASN A 1 169 ? -22.723 23.866 17.853 1.00 84.88 169 ASN A C 1
ATOM 1362 O O . ASN A 1 169 ? -22.285 23.463 18.928 1.00 84.88 169 ASN A O 1
ATOM 1366 N N . PHE A 1 170 ? -23.875 23.431 17.356 1.00 87.56 170 PHE A N 1
ATOM 1367 C CA . PHE A 1 170 ? -24.731 22.433 17.973 1.00 87.56 170 PHE A CA 1
ATOM 1368 C C . PHE A 1 170 ? -25.067 21.324 16.978 1.00 87.56 170 PHE A C 1
ATOM 1370 O O . PHE A 1 170 ? -24.890 21.474 15.766 1.00 87.56 170 PHE A O 1
ATOM 1377 N N . ILE A 1 171 ? -25.546 20.210 17.507 1.00 87.00 171 ILE A N 1
ATOM 1378 C CA . ILE A 1 171 ? -25.956 19.018 16.785 1.00 87.00 171 ILE A CA 1
ATOM 1379 C C . ILE A 1 171 ? -27.371 18.720 17.249 1.00 87.00 171 ILE A C 1
ATOM 1381 O O . ILE A 1 171 ? -27.604 18.550 18.446 1.00 87.00 171 ILE A O 1
ATOM 1385 N N . ASN A 1 172 ? -28.304 18.673 16.305 1.00 88.44 172 ASN A N 1
ATOM 1386 C CA . ASN A 1 172 ? -29.638 18.187 16.599 1.00 88.44 172 ASN A CA 1
ATOM 1387 C C . ASN A 1 172 ? -29.629 16.658 16.486 1.00 88.44 172 ASN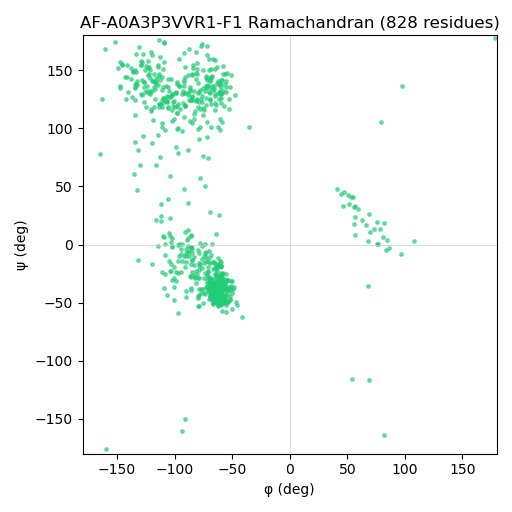 A C 1
ATOM 1389 O O . ASN A 1 172 ? -29.184 16.113 15.471 1.00 88.44 172 ASN A O 1
ATOM 1393 N N . ILE A 1 173 ? -30.088 15.968 17.519 1.00 87.56 173 ILE A N 1
ATOM 1394 C CA . ILE A 1 173 ? -30.159 14.509 17.578 1.00 87.56 173 ILE A CA 1
ATOM 1395 C C . ILE A 1 173 ? -31.566 14.072 17.984 1.00 87.56 173 ILE A C 1
ATOM 1397 O O . ILE A 1 173 ? -32.322 14.830 18.583 1.00 87.56 173 ILE A O 1
ATOM 1401 N N . GLU A 1 174 ? -31.930 12.846 17.644 1.00 86.75 174 GLU A N 1
ATOM 1402 C CA . GLU A 1 174 ? -33.198 12.228 18.041 1.00 86.75 174 GLU A CA 1
ATOM 1403 C C . GLU A 1 174 ? -32.934 10.888 18.719 1.00 86.75 174 GLU A C 1
ATOM 1405 O O . GLU A 1 174 ? -32.039 10.147 18.294 1.00 86.75 174 GLU A O 1
ATOM 1410 N N . CYS A 1 175 ? -33.681 10.601 19.787 1.00 85.06 175 CYS A N 1
ATOM 1411 C CA . CYS A 1 175 ? -33.557 9.345 20.518 1.00 85.06 175 CYS A CA 1
ATOM 1412 C C . CYS A 1 175 ? -34.090 8.186 19.669 1.00 85.06 175 CYS A C 1
ATOM 1414 O O . CYS A 1 175 ? -35.172 8.266 19.091 1.00 85.06 175 CYS A O 1
ATOM 1416 N N . LEU A 1 176 ? -33.303 7.117 19.578 1.00 84.56 176 LEU A N 1
ATOM 1417 C CA . LEU A 1 176 ? -33.656 5.860 18.922 1.00 84.56 176 LEU A CA 1
ATOM 1418 C C . LEU A 1 176 ? -34.128 4.797 19.913 1.00 84.56 176 LEU A C 1
ATOM 1420 O O . LEU A 1 176 ? -34.817 3.858 19.514 1.00 84.56 176 LEU A O 1
ATOM 1424 N N . THR A 1 177 ? -33.729 4.910 21.180 1.00 80.19 177 THR A N 1
ATOM 1425 C CA . THR A 1 177 ? -34.145 3.977 22.226 1.00 80.19 177 THR A CA 1
ATOM 1426 C C . THR A 1 177 ? -35.656 4.092 22.430 1.00 80.19 177 THR A C 1
ATOM 1428 O O . THR A 1 177 ? -36.181 5.187 22.619 1.00 80.19 177 THR A O 1
ATOM 1431 N N . SER A 1 178 ? -36.366 2.962 22.378 1.00 76.62 178 SER A N 1
ATOM 1432 C CA . SER A 1 178 ? -37.805 2.918 22.665 1.00 76.62 178 SER A CA 1
ATOM 1433 C C . SER A 1 178 ? -38.025 3.052 24.170 1.00 76.62 178 SER A C 1
ATOM 1435 O O . SER A 1 178 ? -37.593 2.192 24.933 1.00 76.62 178 SER A O 1
ATOM 1437 N N . ILE A 1 179 ? -38.671 4.138 24.593 1.00 72.62 179 ILE A N 1
ATOM 1438 C CA . ILE A 1 179 ? -38.915 4.472 26.001 1.00 72.62 179 ILE A CA 1
ATOM 1439 C C . ILE A 1 179 ? -40.392 4.856 26.136 1.00 72.62 179 ILE A C 1
ATOM 1441 O O . ILE A 1 179 ? -40.927 5.551 25.269 1.00 72.62 179 ILE A O 1
ATOM 1445 N N . SER A 1 180 ? -41.065 4.386 27.189 1.00 71.38 180 SER A N 1
ATOM 1446 C CA . SER A 1 180 ? -42.445 4.796 27.484 1.00 71.38 180 SER A CA 1
ATOM 1447 C C . SER A 1 180 ? -42.497 6.278 27.879 1.00 71.38 180 SER A C 1
ATOM 1449 O O . SER A 1 180 ? -41.495 6.847 28.304 1.00 71.38 180 SER A O 1
ATOM 1451 N N . SER A 1 181 ? -43.661 6.922 27.775 1.00 68.38 181 SER A N 1
ATOM 1452 C CA . SER A 1 181 ? -43.826 8.326 28.190 1.00 68.38 181 SER A CA 1
ATOM 1453 C C . SER A 1 181 ? -43.437 8.567 29.654 1.00 68.38 181 SER A C 1
ATOM 1455 O O . SER A 1 181 ? -42.842 9.594 29.982 1.00 68.38 181 SER A O 1
ATOM 1457 N N . ASP A 1 182 ? -43.737 7.603 30.526 1.00 67.88 182 ASP A N 1
ATOM 1458 C CA . ASP A 1 182 ? -43.461 7.693 31.961 1.00 67.88 182 ASP A CA 1
ATOM 1459 C C . ASP A 1 182 ? -41.969 7.509 32.257 1.00 67.88 182 ASP A C 1
ATOM 1461 O O . ASP A 1 182 ? -41.382 8.281 33.021 1.00 67.88 182 ASP A O 1
ATOM 1465 N N . ASP A 1 183 ? -41.330 6.553 31.579 1.00 69.19 183 ASP A N 1
ATOM 1466 C CA . ASP A 1 183 ? -39.890 6.333 31.673 1.00 69.19 183 ASP A CA 1
ATOM 1467 C C . ASP A 1 183 ? -39.108 7.505 31.083 1.00 69.19 183 ASP A C 1
ATOM 1469 O O . ASP A 1 183 ? -38.032 7.829 31.573 1.00 69.19 183 ASP A O 1
ATOM 1473 N N . ALA A 1 184 ? -39.619 8.169 30.047 1.00 70.00 184 ALA A N 1
ATOM 1474 C CA . ALA A 1 184 ? -38.897 9.243 29.385 1.00 70.00 184 ALA A CA 1
ATOM 1475 C C . ALA A 1 184 ? -38.780 10.489 30.280 1.00 70.00 184 ALA A C 1
ATOM 1477 O O . ALA A 1 184 ? -37.704 11.084 30.371 1.00 70.00 184 ALA A O 1
ATOM 1478 N N . LYS A 1 185 ? -39.830 10.819 31.046 1.00 66.62 185 LYS A N 1
ATOM 1479 C CA . LYS A 1 185 ? -39.766 11.861 32.089 1.00 66.62 185 LYS A CA 1
ATOM 1480 C C . LYS A 1 185 ? -38.741 11.550 33.179 1.00 66.62 185 LYS A C 1
ATOM 1482 O O . LYS A 1 185 ? -38.146 12.477 33.719 1.00 66.62 185 LYS A O 1
ATOM 1487 N N . GLN A 1 186 ? -38.523 10.277 33.502 1.00 68.31 186 GLN A N 1
ATOM 1488 C CA . GLN A 1 186 ? -37.623 9.858 34.584 1.00 68.31 186 GLN A CA 1
ATOM 1489 C C . GLN A 1 186 ? -36.177 9.645 34.117 1.00 68.31 186 GLN A C 1
ATOM 1491 O O . GLN A 1 186 ? -35.241 10.027 34.815 1.00 68.31 186 GLN A O 1
ATOM 1496 N N . LYS A 1 187 ? -35.991 9.051 32.935 1.00 69.50 187 LYS A N 1
ATOM 1497 C CA . LYS A 1 187 ? -34.689 8.631 32.401 1.00 69.50 187 LYS A CA 1
ATOM 1498 C C . LYS A 1 187 ? -33.956 9.734 31.651 1.00 69.50 187 LYS A C 1
ATOM 1500 O O . LYS A 1 187 ? -32.733 9.714 31.591 1.00 69.50 187 LYS A O 1
ATOM 1505 N N . ILE A 1 188 ? -34.689 10.693 31.087 1.00 73.00 188 ILE A N 1
ATOM 1506 C CA . ILE A 1 188 ? -34.116 11.813 30.324 1.00 73.00 188 ILE A CA 1
ATOM 1507 C C . ILE A 1 188 ? -33.974 13.066 31.200 1.00 73.00 188 ILE A C 1
ATOM 1509 O O . ILE A 1 188 ? -33.106 13.910 30.972 1.00 73.00 188 ILE A O 1
ATOM 1513 N N . SER A 1 189 ? -34.774 13.177 32.258 1.00 69.38 189 SER A N 1
ATOM 1514 C CA . SER A 1 189 ? -34.534 14.168 33.302 1.00 69.38 189 SER A CA 1
ATOM 1515 C C . SER A 1 189 ? -33.211 13.834 34.011 1.00 69.38 189 SER A C 1
ATOM 1517 O O . SER A 1 189 ? -33.034 12.721 34.491 1.00 69.38 189 SER A O 1
ATOM 1519 N N . GLY A 1 190 ? -32.248 14.763 34.018 1.00 75.25 190 GLY A N 1
ATOM 1520 C CA . GLY A 1 190 ? -30.876 14.539 34.525 1.00 75.25 190 GLY A CA 1
ATOM 1521 C C . GLY A 1 190 ? -29.825 14.189 33.461 1.00 75.25 190 GLY A C 1
ATOM 1522 O O . GLY A 1 190 ? -28.625 14.214 33.742 1.00 75.25 190 GLY A O 1
ATOM 1523 N N . TYR A 1 191 ? -30.252 13.960 32.214 1.00 85.31 191 TYR A N 1
ATOM 1524 C CA . TYR A 1 191 ? -29.362 13.654 31.086 1.00 85.31 191 TYR A CA 1
ATOM 1525 C C . TYR A 1 191 ? -28.620 14.878 30.532 1.00 85.31 191 TYR A C 1
ATOM 1527 O O . TYR A 1 191 ? -27.679 14.743 29.748 1.00 85.31 191 TYR A O 1
ATOM 1535 N N . SER A 1 192 ? -29.025 16.088 30.924 1.00 89.75 192 SER A N 1
ATOM 1536 C CA . SER A 1 192 ? -28.261 17.297 30.622 1.00 89.75 192 SER A CA 1
ATOM 1537 C C . SER A 1 192 ? -26.828 17.171 31.138 1.00 89.75 192 SER A C 1
ATOM 1539 O O . SER A 1 192 ? -26.584 16.702 32.247 1.00 89.75 192 SER A O 1
ATOM 1541 N N . GLY A 1 193 ? -25.873 17.574 30.306 1.00 91.75 193 GLY A N 1
ATOM 1542 C CA . GLY A 1 193 ? -24.446 17.417 30.555 1.00 91.75 193 GLY A CA 1
ATOM 1543 C C . GLY A 1 193 ? -23.870 16.046 30.175 1.00 91.75 193 GLY A C 1
ATOM 1544 O O . GLY A 1 193 ? -22.650 15.884 30.204 1.00 91.75 193 GLY A O 1
ATOM 1545 N N . ALA A 1 194 ? -24.693 15.083 29.743 1.00 93.19 194 ALA A N 1
ATOM 1546 C CA . ALA A 1 194 ? -24.214 13.811 29.202 1.00 93.19 194 ALA A CA 1
ATOM 1547 C C . ALA A 1 194 ? -23.489 13.998 27.861 1.00 93.19 194 ALA A C 1
ATOM 1549 O O . ALA A 1 194 ? -23.864 14.831 27.033 1.00 93.19 194 ALA A O 1
ATOM 1550 N N . GLY A 1 195 ? -22.452 13.198 27.622 1.00 93.31 195 GLY A N 1
ATOM 1551 C CA . GLY A 1 195 ? -21.704 13.226 26.368 1.00 93.31 195 GLY A CA 1
ATOM 1552 C C . GLY A 1 195 ? -22.289 12.305 25.309 1.00 93.31 195 GLY A C 1
ATOM 1553 O O . GLY A 1 195 ? -22.777 11.220 25.620 1.00 93.31 195 GLY A O 1
ATOM 1554 N N . ILE A 1 196 ? -22.205 12.715 24.046 1.00 91.25 196 ILE A N 1
ATOM 1555 C CA . ILE A 1 196 ? -22.562 11.878 22.895 1.00 91.25 196 ILE A CA 1
ATOM 1556 C C . ILE A 1 196 ? -21.304 11.311 22.237 1.00 91.25 196 ILE A C 1
ATOM 1558 O O . ILE A 1 196 ? -20.453 12.049 21.737 1.00 91.25 196 ILE A O 1
ATOM 1562 N N . TYR A 1 197 ? -21.189 9.989 22.214 1.00 89.44 197 TYR A N 1
ATOM 1563 C CA . TYR A 1 197 ? -20.071 9.263 21.624 1.00 89.44 197 TYR A CA 1
ATOM 1564 C C . TYR A 1 197 ? -20.416 8.794 20.217 1.00 89.44 197 TYR A C 1
ATOM 1566 O O . TYR A 1 197 ? -21.528 8.339 19.965 1.00 89.44 197 TYR A O 1
ATOM 1574 N N . CYS A 1 198 ? -19.467 8.870 19.282 1.00 86.19 198 CYS A N 1
ATOM 1575 C CA . CYS A 1 198 ? -19.635 8.213 17.982 1.00 86.19 198 CYS A CA 1
ATOM 1576 C C . CYS A 1 198 ? -19.809 6.703 18.206 1.00 86.19 198 CYS A C 1
ATOM 1578 O O . CYS A 1 198 ? -18.970 6.116 18.890 1.00 86.19 198 CYS A O 1
ATOM 1580 N N . ASN A 1 199 ? -20.839 6.076 17.618 1.00 77.19 199 ASN A N 1
ATOM 1581 C CA . ASN A 1 199 ? -21.157 4.667 17.882 1.00 77.19 199 ASN A CA 1
ATOM 1582 C C . ASN A 1 199 ? -19.912 3.759 17.808 1.00 77.19 199 ASN A C 1
ATOM 1584 O O . ASN A 1 199 ? -19.156 3.795 16.825 1.00 77.19 199 ASN A O 1
ATOM 1588 N N . ASN A 1 200 ? -19.724 2.954 18.856 1.00 69.50 200 ASN A N 1
ATOM 1589 C CA . ASN A 1 200 ? -18.620 2.013 19.060 1.00 69.50 200 ASN A CA 1
ATOM 1590 C C . ASN A 1 200 ? -17.208 2.616 19.085 1.00 69.50 200 ASN A C 1
ATOM 1592 O O . ASN A 1 200 ? -16.242 1.976 18.652 1.00 69.50 200 ASN A O 1
ATOM 1596 N N . LYS A 1 201 ? -17.065 3.867 19.533 1.00 80.19 201 LYS A N 1
ATOM 1597 C CA . LYS A 1 201 ? -15.760 4.521 19.673 1.00 80.19 201 LYS A CA 1
ATOM 1598 C C . LYS A 1 201 ? -15.716 5.377 20.932 1.00 80.19 201 LYS A C 1
ATOM 1600 O O . LYS A 1 201 ? -16.661 6.098 21.227 1.00 80.19 201 LYS A O 1
ATOM 1605 N N . ALA A 1 202 ? -14.553 5.415 21.575 1.00 85.50 202 ALA A N 1
ATOM 1606 C CA . ALA A 1 202 ? -14.219 6.385 22.619 1.00 85.50 202 ALA A CA 1
ATOM 1607 C C . ALA A 1 202 ? -13.945 7.788 22.030 1.00 85.50 202 ALA A C 1
ATOM 1609 O O . ALA A 1 202 ? -12.909 8.407 22.272 1.00 85.50 202 ALA A O 1
ATOM 1610 N N . ILE A 1 203 ? -14.865 8.270 21.186 1.00 89.44 203 ILE A N 1
ATOM 1611 C CA . ILE A 1 203 ? -14.803 9.589 20.557 1.00 89.44 203 ILE A CA 1
ATOM 1612 C C . ILE A 1 203 ? -16.009 10.405 20.996 1.00 89.44 203 ILE A C 1
ATOM 1614 O O . ILE A 1 203 ? -17.122 10.165 20.520 1.00 89.44 203 ILE A O 1
ATOM 1618 N N . LEU A 1 204 ? -15.768 11.391 21.853 1.00 92.19 204 LEU A N 1
ATOM 1619 C CA . LEU A 1 204 ? -16.774 12.328 22.331 1.00 92.19 204 LEU A CA 1
ATOM 1620 C C . LEU A 1 204 ? -17.025 13.402 21.267 1.00 92.19 204 LEU A C 1
ATOM 1622 O O . LEU A 1 204 ? -16.101 14.084 20.825 1.00 92.19 204 LEU A O 1
ATOM 1626 N N . TYR A 1 205 ? -18.271 13.546 20.827 1.00 89.88 205 TYR A N 1
ATOM 1627 C CA . TYR A 1 205 ? -18.640 14.468 19.751 1.00 89.88 205 TYR A CA 1
ATOM 1628 C C . TYR A 1 205 ? -19.306 15.758 20.251 1.00 89.88 205 TYR A C 1
ATOM 1630 O O . TYR A 1 205 ? -19.271 16.790 19.579 1.00 89.88 205 TYR A O 1
ATOM 1638 N N . GLY A 1 206 ? -19.883 15.726 21.448 1.00 92.31 206 GLY A N 1
ATOM 1639 C CA . GLY A 1 206 ? -20.537 16.875 22.057 1.00 92.31 206 GLY A CA 1
ATOM 1640 C C . GLY A 1 206 ? -21.150 16.539 23.408 1.00 92.31 206 GLY A C 1
ATOM 1641 O O . GLY A 1 206 ? -21.114 15.387 23.840 1.00 92.31 206 GLY A O 1
ATOM 1642 N N . ILE A 1 207 ? -21.722 17.554 24.045 1.00 94.94 207 ILE A N 1
ATOM 1643 C CA . ILE A 1 207 ? -22.388 17.474 25.348 1.00 94.94 207 ILE A CA 1
ATOM 1644 C C . ILE A 1 207 ? -23.849 17.886 25.177 1.00 94.94 207 ILE A C 1
ATOM 1646 O O . ILE A 1 207 ? -24.124 18.903 24.546 1.00 94.94 207 ILE A O 1
ATOM 1650 N N . ILE A 1 208 ? -24.788 17.112 25.711 1.00 93.06 208 ILE A N 1
ATOM 1651 C CA . ILE A 1 208 ? -26.222 17.410 25.668 1.00 93.06 208 ILE A CA 1
ATOM 1652 C C . ILE A 1 208 ? -26.504 18.631 26.545 1.00 93.06 208 ILE A C 1
ATOM 1654 O O . ILE A 1 208 ? -26.224 18.613 27.739 1.00 93.06 208 ILE A O 1
ATOM 1658 N N . THR A 1 209 ? -27.065 19.690 25.962 1.00 91.56 209 THR A N 1
ATOM 1659 C CA . THR A 1 209 ? -27.374 20.937 26.686 1.00 91.56 209 THR A CA 1
ATOM 1660 C C . THR A 1 209 ? -28.857 21.287 26.676 1.00 91.56 209 THR A C 1
ATOM 1662 O O . THR A 1 209 ? -29.288 22.119 27.464 1.00 91.56 209 THR A O 1
ATOM 1665 N N . GLN A 1 210 ? -29.660 20.702 25.787 1.00 87.56 210 GLN A N 1
ATOM 1666 C CA . GLN A 1 210 ? -31.094 20.981 25.749 1.00 87.56 210 GLN A CA 1
ATOM 1667 C C . GLN A 1 210 ? -31.883 19.757 25.301 1.00 87.56 210 GLN A C 1
ATOM 1669 O O . GLN A 1 210 ? -31.536 19.100 24.322 1.00 87.56 210 GLN A O 1
ATOM 1674 N N . ILE A 1 211 ? -32.988 19.503 25.993 1.00 79.88 211 ILE A N 1
ATOM 1675 C CA . ILE A 1 211 ? -33.955 18.446 25.700 1.00 79.88 211 ILE A CA 1
ATOM 1676 C C . ILE A 1 211 ? -35.288 19.161 25.460 1.00 79.88 211 ILE A C 1
ATOM 1678 O O . ILE A 1 211 ? -35.758 19.879 26.338 1.00 79.88 211 ILE A O 1
ATOM 1682 N N . SER A 1 212 ? -35.843 19.075 24.246 1.00 65.75 212 SER A N 1
ATOM 1683 C CA . SER A 1 212 ? -36.880 20.016 23.788 1.00 65.75 212 SER A CA 1
ATOM 1684 C C . SER A 1 212 ? -38.325 19.633 24.125 1.00 65.75 212 SER A C 1
ATOM 1686 O O . SER A 1 212 ? -39.232 20.298 23.637 1.00 65.75 212 SER A O 1
ATOM 1688 N N . ASP A 1 213 ? -38.563 18.568 24.890 1.00 61.53 213 ASP A N 1
ATOM 1689 C CA . ASP A 1 213 ? -39.916 18.108 25.213 1.00 61.53 213 ASP A CA 1
ATOM 1690 C C . ASP A 1 213 ? -40.129 18.011 26.728 1.00 61.53 213 ASP A C 1
ATOM 1692 O O . ASP A 1 213 ? -39.468 17.223 27.405 1.00 61.53 213 ASP A O 1
ATOM 1696 N N . GLU A 1 214 ? -41.085 18.792 27.236 1.00 49.25 214 GLU A N 1
ATOM 1697 C CA . GLU A 1 214 ? -41.532 18.808 28.636 1.00 49.25 214 GLU A CA 1
ATOM 1698 C C . GLU A 1 214 ? -42.163 17.468 29.063 1.00 49.25 214 GLU A C 1
ATOM 1700 O O . GLU A 1 214 ? -42.208 17.140 30.251 1.00 49.25 214 GLU A O 1
ATOM 1705 N N . ASN A 1 215 ? -42.606 16.655 28.095 1.00 51.47 215 ASN A N 1
ATOM 1706 C CA . ASN A 1 215 ? -43.110 15.301 28.311 1.00 51.47 215 ASN A CA 1
ATOM 1707 C C . ASN A 1 215 ? -42.072 14.194 28.080 1.00 51.47 215 ASN A C 1
ATOM 1709 O O . ASN A 1 215 ? -42.390 13.026 28.288 1.00 51.47 215 ASN A O 1
ATOM 1713 N N . GLY A 1 216 ? -40.839 14.539 27.699 1.00 52.53 216 GLY A N 1
ATOM 1714 C CA . GLY A 1 216 ? -39.739 13.586 27.588 1.00 52.53 216 GLY A CA 1
ATOM 1715 C C . GLY A 1 216 ? -39.699 12.744 26.309 1.00 52.53 216 GLY A C 1
ATOM 1716 O O . GLY A 1 216 ? -38.807 11.916 26.207 1.00 52.53 216 GLY A O 1
ATOM 1717 N N . PHE A 1 217 ? -40.534 12.941 25.280 1.00 53.72 217 PHE A N 1
ATOM 1718 C CA . PHE A 1 217 ? -40.504 12.079 24.078 1.00 53.72 217 PHE A CA 1
ATOM 1719 C C . PHE A 1 217 ? -39.228 12.208 23.222 1.00 53.72 217 PHE A C 1
ATOM 1721 O O . PHE A 1 217 ? -39.112 11.533 22.202 1.00 53.72 217 PHE A O 1
ATOM 1728 N N . ALA A 1 218 ? -38.262 13.054 23.613 1.00 60.28 218 ALA A N 1
ATOM 1729 C CA . ALA A 1 218 ? -36.921 13.163 23.022 1.00 60.28 218 ALA A CA 1
ATOM 1730 C C . ALA A 1 218 ? -36.895 13.211 21.486 1.00 60.28 218 ALA A C 1
ATOM 1732 O O . ALA A 1 218 ? -35.953 12.743 20.836 1.00 60.28 218 ALA A O 1
ATOM 1733 N N . SER A 1 219 ? -37.935 13.812 20.899 1.00 62.84 219 SER A N 1
ATOM 1734 C CA . SER A 1 219 ? -38.064 13.942 19.452 1.00 62.84 219 SER A CA 1
ATOM 1735 C C . SER A 1 219 ? -36.947 14.820 18.887 1.00 62.84 219 SER A C 1
ATOM 1737 O O . SER A 1 219 ? -36.492 14.578 17.773 1.00 62.84 219 SER A O 1
ATOM 1739 N N . SER A 1 220 ? -36.450 15.795 19.655 1.00 73.25 220 SER A N 1
ATOM 1740 C CA . SER A 1 220 ? -35.267 16.599 19.345 1.00 73.25 220 SER A CA 1
ATOM 1741 C C . SER A 1 220 ? -34.468 16.886 20.622 1.00 73.25 220 SER A C 1
ATOM 1743 O O . SER A 1 220 ? -34.983 17.420 21.600 1.00 73.25 220 SER A O 1
ATOM 1745 N N . ILE A 1 221 ? -33.186 16.546 20.624 1.00 86.69 221 ILE A N 1
ATOM 1746 C CA . ILE A 1 221 ? -32.226 16.903 21.671 1.00 86.69 221 ILE A CA 1
ATOM 1747 C C . ILE A 1 221 ? -31.109 17.698 21.005 1.00 86.69 221 ILE A C 1
ATOM 1749 O O . ILE A 1 221 ? -30.727 17.431 19.865 1.00 86.69 221 ILE A O 1
ATOM 1753 N N . ILE A 1 222 ? -30.584 18.695 21.705 1.00 89.50 222 ILE A N 1
ATOM 1754 C CA . ILE A 1 222 ? -29.473 19.505 21.228 1.00 89.50 222 ILE A CA 1
ATOM 1755 C C . ILE A 1 222 ? -28.239 19.179 22.058 1.00 89.50 222 ILE A C 1
ATOM 1757 O O . ILE A 1 222 ? -28.217 19.362 23.277 1.00 89.50 222 ILE A O 1
ATOM 1761 N N . ALA A 1 223 ? -27.193 18.739 21.364 1.00 91.50 223 ALA A N 1
ATOM 1762 C CA . ALA A 1 223 ? -25.852 18.626 21.912 1.00 91.50 223 ALA A CA 1
ATOM 1763 C C . ALA A 1 223 ? -24.960 19.748 21.372 1.00 91.50 223 ALA A C 1
ATOM 1765 O O . ALA A 1 223 ? -24.959 20.037 20.175 1.00 91.50 223 ALA A O 1
ATOM 1766 N N . LYS A 1 224 ? -24.177 20.388 22.236 1.00 93.00 224 LYS A N 1
ATOM 1767 C CA . LYS A 1 224 ? -23.185 21.398 21.860 1.00 93.00 224 LYS A CA 1
ATOM 1768 C C . LYS A 1 224 ? -21.862 20.729 21.515 1.00 93.00 224 LYS A C 1
ATOM 1770 O O . LYS A 1 224 ? -21.393 19.840 22.227 1.00 93.00 224 LYS A O 1
ATOM 1775 N N . LYS A 1 225 ? -21.268 21.150 20.397 1.00 91.25 225 LYS A N 1
ATOM 1776 C CA . LYS A 1 225 ? -19.932 20.708 19.982 1.00 91.25 225 LYS A CA 1
ATOM 1777 C C . LYS A 1 225 ? -18.892 21.321 20.910 1.00 91.25 225 LYS A C 1
ATOM 1779 O O . LYS A 1 225 ? -19.008 22.484 21.288 1.00 91.25 225 LYS A O 1
ATOM 1784 N N . ILE A 1 226 ? -17.844 20.563 21.208 1.00 90.38 226 ILE A N 1
ATOM 1785 C CA . ILE A 1 226 ? -16.729 21.056 22.015 1.00 90.38 226 ILE A CA 1
ATOM 1786 C C . ILE A 1 226 ? -15.766 21.816 21.098 1.00 90.38 226 ILE A C 1
ATOM 1788 O O . ILE A 1 226 ? -15.133 21.228 20.216 1.00 90.38 226 ILE A O 1
ATOM 1792 N N . ASN A 1 227 ? -15.658 23.134 21.282 1.00 90.88 227 ASN A N 1
ATOM 1793 C CA . ASN A 1 227 ? -14.680 23.941 20.558 1.00 90.88 227 ASN A CA 1
ATOM 1794 C C . ASN A 1 227 ? -13.296 23.786 21.208 1.00 90.88 227 ASN A C 1
ATOM 1796 O O . ASN A 1 227 ? -12.985 24.429 22.204 1.00 90.88 227 ASN A O 1
ATOM 1800 N N . ILE A 1 228 ? -12.462 22.935 20.614 1.00 92.00 228 ILE A N 1
ATOM 1801 C CA . ILE A 1 228 ? -11.135 22.588 21.140 1.00 92.00 228 ILE A CA 1
ATOM 1802 C C . ILE A 1 228 ? -10.201 23.786 21.266 1.00 92.00 228 ILE A C 1
ATOM 1804 O O . ILE A 1 228 ? -9.455 23.866 22.234 1.00 92.00 228 ILE A O 1
ATOM 1808 N N . GLU A 1 229 ? -10.231 24.713 20.311 1.00 93.25 229 GLU A N 1
ATOM 1809 C CA . GLU A 1 229 ? -9.370 25.899 20.351 1.00 93.25 229 GLU A CA 1
ATOM 1810 C C . GLU A 1 229 ? -9.755 26.785 21.536 1.00 93.25 229 GLU A C 1
ATOM 1812 O O . GLU A 1 229 ? -8.896 27.160 22.331 1.00 93.25 229 GLU A O 1
ATOM 1817 N N . LEU A 1 230 ? -11.060 27.011 21.720 1.00 93.81 230 LEU A N 1
ATOM 1818 C CA . LEU A 1 230 ? -11.593 27.756 22.857 1.00 93.81 230 LEU A CA 1
ATOM 1819 C C . LEU A 1 230 ? -11.239 27.092 24.198 1.00 93.81 230 LEU A C 1
ATOM 1821 O O . LEU A 1 230 ? -10.775 27.773 25.112 1.00 93.81 230 LEU A O 1
ATOM 1825 N N . PHE A 1 231 ? -11.436 25.776 24.314 1.00 94.69 231 PHE A N 1
ATOM 1826 C CA . PHE A 1 231 ? -11.164 25.032 25.547 1.00 94.69 231 PHE A CA 1
ATOM 1827 C C . PHE A 1 231 ? -9.669 25.016 25.880 1.00 94.69 231 PHE A C 1
ATOM 1829 O O . PHE A 1 231 ? -9.294 25.337 27.005 1.00 94.69 231 PHE A O 1
ATOM 1836 N N . ASN A 1 232 ? -8.808 24.716 24.905 1.00 95.94 232 ASN A N 1
ATOM 1837 C CA . ASN A 1 232 ? -7.362 24.670 25.122 1.00 95.94 232 ASN A CA 1
ATOM 1838 C C . ASN A 1 232 ? -6.778 26.055 25.420 1.00 95.94 232 ASN A C 1
ATOM 1840 O O . ASN A 1 232 ? -5.899 26.158 26.268 1.00 95.94 232 ASN A O 1
ATOM 1844 N N . SER A 1 233 ? -7.292 27.123 24.798 1.00 96.25 233 SER A N 1
ATOM 1845 C CA . SER A 1 233 ? -6.919 28.496 25.170 1.00 96.25 233 SER A CA 1
ATOM 1846 C C . SER A 1 233 ? -7.350 28.857 26.593 1.00 96.25 233 SER A C 1
ATOM 1848 O O . SER A 1 233 ? -6.637 29.587 27.275 1.00 96.25 233 SER A O 1
ATOM 1850 N N . ALA A 1 234 ? -8.507 28.379 27.056 1.00 95.56 234 ALA A N 1
ATOM 1851 C CA . ALA A 1 234 ? -8.956 28.625 28.424 1.00 95.56 234 ALA A CA 1
ATOM 1852 C C . ALA A 1 234 ? -8.128 27.841 29.456 1.00 95.56 234 ALA A C 1
ATOM 1854 O O . ALA A 1 234 ? -7.762 28.408 30.483 1.00 95.56 234 ALA A O 1
ATOM 1855 N N . LEU A 1 235 ? -7.782 26.583 29.158 1.00 95.12 235 LEU A N 1
ATOM 1856 C CA . LEU A 1 235 ? -6.868 25.768 29.967 1.00 95.12 235 LEU A CA 1
ATOM 1857 C C . LEU A 1 235 ? -5.490 26.429 30.088 1.00 95.12 235 LEU A C 1
ATOM 1859 O O . LEU A 1 235 ? -5.009 26.630 31.194 1.00 95.12 235 LEU A O 1
ATOM 1863 N N . GLU A 1 236 ? -4.909 26.863 28.970 1.00 94.94 236 GLU A N 1
ATOM 1864 C CA . GLU A 1 236 ? -3.596 27.519 28.935 1.00 94.94 236 GLU A CA 1
ATOM 1865 C C . GLU A 1 236 ? -3.573 28.859 29.684 1.00 94.94 236 GLU A C 1
ATOM 1867 O O . GLU A 1 236 ? -2.591 29.178 30.348 1.00 94.94 236 GLU A O 1
ATOM 1872 N N . LYS A 1 237 ? -4.670 29.628 29.637 1.00 95.38 237 LYS A N 1
ATOM 1873 C CA . LYS A 1 237 ? -4.834 30.845 30.452 1.00 95.38 237 LYS A CA 1
ATOM 1874 C C . LYS A 1 237 ? -4.976 30.548 31.944 1.00 95.38 237 LYS A C 1
ATOM 1876 O O . LYS A 1 237 ? -4.633 31.404 32.755 1.00 95.38 237 LYS A O 1
ATOM 1881 N N . ARG A 1 238 ? -5.545 29.392 32.301 1.00 93.38 238 ARG A N 1
ATOM 1882 C CA . ARG A 1 238 ? -5.729 28.974 33.693 1.00 93.38 238 ARG A CA 1
ATOM 1883 C C . ARG A 1 238 ? -4.404 28.520 34.298 1.00 93.38 238 ARG A C 1
ATOM 1885 O O . ARG A 1 238 ? -4.064 28.994 35.375 1.00 93.38 238 ARG A O 1
ATOM 1892 N N . ASP A 1 239 ? -3.695 27.635 33.604 1.00 90.88 239 ASP A N 1
ATOM 1893 C CA . ASP A 1 239 ? -2.343 27.172 33.923 1.00 90.88 239 ASP A CA 1
ATOM 1894 C C . ASP A 1 239 ? -1.737 26.495 32.678 1.00 90.88 239 ASP A C 1
ATOM 1896 O O . ASP A 1 239 ? -2.308 25.558 32.115 1.00 90.88 239 ASP A O 1
ATOM 1900 N N . SER A 1 240 ? -0.558 26.953 32.251 1.00 89.88 240 SER A N 1
ATOM 1901 C CA . SER A 1 240 ? 0.155 26.426 31.082 1.00 89.88 240 SER A CA 1
ATOM 1902 C C . SER A 1 240 ? 0.560 24.954 31.204 1.00 89.88 240 SER A C 1
ATOM 1904 O O . SER A 1 240 ? 0.843 24.324 30.186 1.00 89.88 240 SER A O 1
ATOM 1906 N N . ASN A 1 241 ? 0.600 24.403 32.420 1.00 90.69 241 ASN A N 1
ATOM 1907 C CA . ASN A 1 241 ? 0.932 23.000 32.666 1.00 90.69 241 ASN A CA 1
ATOM 1908 C C . ASN A 1 241 ? -0.265 22.056 32.489 1.00 90.69 241 ASN A C 1
ATOM 1910 O O . ASN A 1 241 ? -0.068 20.842 32.459 1.00 90.69 241 ASN A O 1
ATOM 1914 N N . LEU A 1 242 ? -1.493 22.568 32.363 1.00 91.44 242 LEU A N 1
ATOM 1915 C CA . LEU A 1 242 ? -2.673 21.726 32.162 1.00 91.44 242 LEU A CA 1
ATOM 1916 C C . LEU A 1 242 ? -2.646 21.045 30.786 1.00 91.44 242 LEU A C 1
ATOM 1918 O O . LEU A 1 242 ? -2.344 21.658 29.759 1.00 91.44 242 LEU A O 1
ATOM 1922 N N . TYR A 1 243 ? -2.986 19.757 30.764 1.00 92.56 243 TYR A N 1
ATOM 1923 C CA . TYR A 1 243 ? -3.053 18.954 29.549 1.00 92.56 243 TYR A CA 1
ATOM 1924 C C . TYR A 1 243 ? -4.061 19.511 28.531 1.00 92.56 243 TYR A C 1
ATOM 1926 O O . TYR A 1 243 ? -5.249 19.674 28.803 1.00 92.56 243 TYR A O 1
ATOM 1934 N N . LYS A 1 244 ? -3.606 19.751 27.300 1.00 94.12 244 LYS A N 1
ATOM 1935 C CA . LYS A 1 244 ? -4.480 20.193 26.205 1.00 94.12 244 LYS A CA 1
ATOM 1936 C C . LYS A 1 244 ? -5.358 19.033 25.725 1.00 94.12 244 LYS A C 1
ATOM 1938 O O . LYS A 1 244 ? -4.874 17.927 25.504 1.00 94.12 244 LYS A O 1
ATOM 1943 N N . LEU A 1 245 ? -6.644 19.297 25.503 1.00 92.69 245 LEU A N 1
ATOM 1944 C CA . LEU A 1 245 ? -7.586 18.330 24.945 1.00 92.69 245 LEU A CA 1
ATOM 1945 C C . LEU A 1 245 ? -7.144 17.892 23.544 1.00 92.69 245 LEU A C 1
ATOM 1947 O O . LEU A 1 245 ? -6.874 18.727 22.670 1.00 92.69 245 LEU A O 1
ATOM 1951 N N . GLU A 1 246 ? -7.130 16.580 23.320 1.00 91.25 246 GLU A N 1
ATOM 1952 C CA . GLU A 1 246 ? -6.831 15.971 22.032 1.00 91.25 246 GLU A CA 1
ATOM 1953 C C . GLU A 1 246 ? -8.084 15.905 21.159 1.00 91.25 246 GLU A C 1
ATOM 1955 O O . GLU A 1 246 ? -9.211 15.702 21.626 1.00 91.25 246 GLU A O 1
ATOM 1960 N N . CYS A 1 247 ? -7.888 16.046 19.850 1.00 89.88 247 CYS A N 1
ATOM 1961 C CA . CYS A 1 247 ? -8.988 15.990 18.904 1.00 89.88 247 CYS A CA 1
ATOM 1962 C C . CYS A 1 247 ? -8.623 15.267 17.617 1.00 89.88 247 CYS A C 1
ATOM 1964 O O . CYS A 1 247 ? -7.463 15.239 17.204 1.00 89.88 247 CYS A O 1
ATOM 1966 N N . ILE A 1 248 ? -9.641 14.721 16.952 1.00 87.69 248 ILE A N 1
ATOM 1967 C CA . ILE A 1 248 ? -9.466 14.022 15.689 1.00 87.69 248 ILE A CA 1
ATOM 1968 C C . ILE A 1 248 ? -10.500 14.423 14.644 1.00 87.69 248 ILE A C 1
ATOM 1970 O O . ILE A 1 248 ? -11.703 14.510 14.899 1.00 87.69 248 ILE A O 1
ATOM 1974 N N . ASN A 1 249 ? -10.014 14.644 13.424 1.00 83.62 249 ASN A N 1
ATOM 1975 C CA . ASN A 1 249 ? -10.867 14.928 12.277 1.00 83.62 249 ASN A CA 1
ATOM 1976 C C . ASN A 1 249 ? -11.482 13.640 11.726 1.00 83.62 249 ASN A C 1
ATOM 1978 O O . ASN A 1 249 ? -12.696 13.549 11.587 1.00 83.62 249 ASN A O 1
ATOM 1982 N N . ASP A 1 250 ? -10.665 12.631 11.430 1.00 83.50 250 ASP A N 1
ATOM 1983 C CA . ASP A 1 250 ? -11.137 11.366 10.871 1.00 83.50 250 ASP A CA 1
ATOM 1984 C C . ASP A 1 250 ? -11.293 10.315 11.975 1.00 83.50 250 ASP A C 1
ATOM 1986 O O . ASP A 1 250 ? -10.341 9.652 12.385 1.00 83.50 250 ASP A O 1
ATOM 1990 N N . THR A 1 251 ? -12.533 10.131 12.429 1.00 80.94 251 THR A N 1
ATOM 1991 C CA . THR A 1 251 ? -12.874 9.163 13.480 1.00 80.94 251 THR A CA 1
ATOM 1992 C C . THR A 1 251 ? -12.546 7.719 13.105 1.00 80.94 251 THR A C 1
ATOM 1994 O O . THR A 1 251 ? -12.575 6.841 13.965 1.00 80.94 251 THR A O 1
ATOM 1997 N N . THR A 1 252 ? -12.279 7.401 11.834 1.00 80.69 252 THR A N 1
ATOM 1998 C CA . THR A 1 252 ? -11.902 6.041 11.418 1.00 80.69 252 THR A CA 1
ATOM 1999 C C . THR A 1 252 ? -10.512 5.634 11.899 1.00 80.69 252 THR A C 1
ATOM 2001 O O . THR A 1 252 ? -10.192 4.449 11.825 1.00 80.69 252 THR A O 1
ATOM 2004 N N . LYS A 1 253 ? -9.715 6.574 12.407 1.00 85.69 253 LYS A N 1
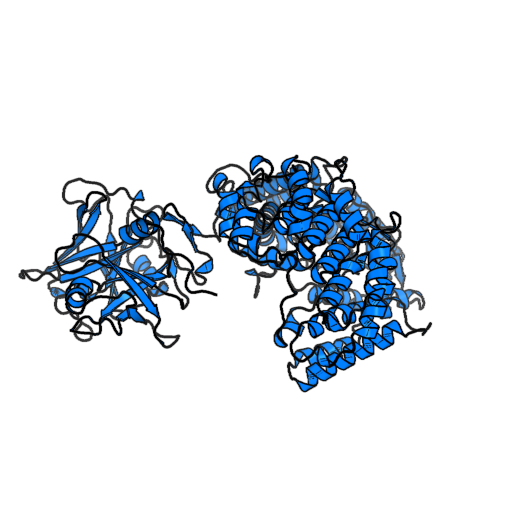ATOM 2005 C CA . LYS A 1 253 ? -8.360 6.358 12.925 1.00 85.69 253 LYS A CA 1
ATOM 2006 C C . LYS A 1 253 ? -8.310 5.908 14.387 1.00 85.69 253 LYS A C 1
ATOM 2008 O O . LYS A 1 253 ? -7.267 5.438 14.821 1.00 85.69 253 LYS A O 1
ATOM 2013 N N . ILE A 1 254 ? -9.421 6.013 15.118 1.00 86.31 254 ILE A N 1
ATOM 2014 C CA . ILE A 1 254 ? -9.538 5.546 16.506 1.00 86.31 254 ILE A CA 1
ATOM 2015 C C . ILE A 1 254 ? -10.514 4.375 16.570 1.00 86.31 254 ILE A C 1
ATOM 2017 O O . ILE A 1 254 ? -11.481 4.295 15.800 1.00 86.31 254 ILE A O 1
ATOM 2021 N N . THR A 1 255 ? -10.267 3.439 17.474 1.00 83.50 255 THR A N 1
ATOM 2022 C CA . THR A 1 255 ? -11.191 2.353 17.822 1.00 83.50 255 THR A CA 1
ATOM 2023 C C . THR A 1 255 ? -11.051 2.026 19.307 1.00 83.50 255 THR A C 1
ATOM 2025 O O . THR A 1 255 ? -10.029 2.335 19.913 1.00 83.50 255 THR A O 1
ATOM 2028 N N . LEU A 1 256 ? -12.111 1.462 19.881 1.00 81.31 256 LEU A N 1
ATOM 2029 C CA . LEU A 1 256 ? -12.117 0.875 21.215 1.00 81.31 256 LEU A CA 1
ATOM 2030 C C . LEU A 1 256 ? -11.994 -0.646 21.052 1.00 81.31 256 LEU A C 1
ATOM 2032 O O . LEU A 1 256 ? -12.781 -1.234 20.305 1.00 81.31 256 LEU A O 1
ATOM 2036 N N . GLU A 1 257 ? -10.987 -1.264 21.660 1.00 79.25 257 GLU A N 1
ATOM 2037 C CA . GLU A 1 257 ? -10.791 -2.719 21.601 1.00 79.25 257 GLU A CA 1
ATOM 2038 C C . GLU A 1 257 ? -11.753 -3.452 22.539 1.00 79.25 257 GLU A C 1
ATOM 2040 O O . GLU A 1 257 ? -12.487 -2.835 23.312 1.00 79.25 257 GLU A O 1
ATOM 2045 N N . ASP A 1 258 ? -11.799 -4.781 22.440 1.00 77.06 258 ASP A N 1
ATOM 2046 C CA . ASP A 1 258 ? -12.726 -5.595 23.234 1.00 77.06 258 ASP A CA 1
ATOM 2047 C C . ASP A 1 258 ? -12.449 -5.514 24.744 1.00 77.06 258 ASP A C 1
ATOM 2049 O O . ASP A 1 258 ? -13.374 -5.677 25.534 1.00 77.06 258 ASP A O 1
ATOM 2053 N N . ASP A 1 259 ? -11.202 -5.212 25.117 1.00 75.88 259 ASP A N 1
ATOM 2054 C CA . ASP A 1 259 ? -10.712 -4.967 26.481 1.00 75.88 259 ASP A CA 1
ATOM 2055 C C . ASP A 1 259 ? -10.834 -3.491 26.917 1.00 75.88 259 ASP A C 1
ATOM 2057 O O . ASP A 1 259 ? -10.237 -3.082 27.907 1.00 75.88 259 ASP A O 1
ATOM 2061 N N . GLY A 1 260 ? -11.572 -2.666 26.164 1.00 73.38 260 GLY A N 1
ATOM 2062 C CA . GLY A 1 260 ? -11.813 -1.266 26.517 1.00 73.38 260 GLY A CA 1
ATOM 2063 C C . GLY A 1 260 ? -10.630 -0.329 26.272 1.00 73.38 260 GLY A C 1
ATOM 2064 O O . GLY A 1 260 ? -10.748 0.875 26.495 1.00 73.38 260 GLY A O 1
ATOM 2065 N N . SER A 1 261 ? -9.499 -0.827 25.768 1.00 77.94 261 SER A N 1
ATOM 2066 C CA . SER A 1 261 ? -8.361 0.031 25.444 1.00 77.94 261 SER A CA 1
ATOM 2067 C C . SER A 1 261 ? -8.633 0.907 24.211 1.00 77.94 261 SER A C 1
ATOM 2069 O O . SER A 1 261 ? -9.192 0.466 23.200 1.00 77.94 261 SER A O 1
ATOM 2071 N N . LEU A 1 262 ? -8.237 2.184 24.287 1.00 84.19 262 LEU A N 1
ATOM 2072 C CA . LEU A 1 262 ? -8.303 3.113 23.159 1.00 84.19 262 LEU A CA 1
ATOM 2073 C C . LEU A 1 262 ? -7.092 2.906 22.249 1.00 84.19 262 LEU A C 1
ATOM 2075 O O . LEU A 1 262 ? -5.950 3.060 22.677 1.00 84.19 262 LEU A O 1
ATOM 2079 N N . ILE A 1 263 ? -7.345 2.635 20.968 1.00 86.62 263 ILE A N 1
ATOM 2080 C CA . ILE A 1 263 ? -6.302 2.449 19.959 1.00 86.62 263 ILE A CA 1
ATOM 2081 C C . ILE A 1 263 ? -6.341 3.577 18.939 1.00 86.62 263 ILE A C 1
ATOM 2083 O O . ILE A 1 263 ? -7.331 3.759 18.222 1.00 86.62 263 ILE A O 1
ATOM 2087 N N . ASN A 1 264 ? -5.223 4.296 18.839 1.00 88.75 264 ASN A N 1
ATOM 2088 C CA . ASN A 1 264 ? -4.961 5.258 17.780 1.00 88.75 264 ASN A CA 1
ATOM 2089 C C . ASN A 1 264 ? -4.051 4.637 16.714 1.00 88.75 264 ASN A C 1
ATOM 2091 O O . ASN A 1 264 ? -2.852 4.467 16.924 1.00 88.75 264 ASN A O 1
ATOM 2095 N N . TYR A 1 265 ? -4.608 4.338 15.539 1.00 90.62 265 TYR A N 1
ATOM 2096 C CA . TYR A 1 265 ? -3.860 3.720 14.439 1.00 90.62 265 TYR A CA 1
ATOM 2097 C C . TYR A 1 265 ? -2.827 4.651 13.784 1.00 90.62 265 TYR A C 1
ATOM 2099 O O . TYR A 1 265 ? -2.085 4.205 12.910 1.00 90.62 265 TYR A O 1
ATOM 2107 N N . GLU A 1 266 ? -2.772 5.929 14.165 1.00 91.12 266 GLU A N 1
ATOM 2108 C CA . GLU A 1 266 ? -1.699 6.843 13.756 1.00 91.12 266 GLU A CA 1
ATOM 2109 C C . GLU A 1 266 ? -0.472 6.777 14.666 1.00 91.12 266 GLU A C 1
ATOM 2111 O O . GLU A 1 266 ? 0.586 7.255 14.268 1.00 91.12 266 GLU A O 1
ATOM 2116 N N . LYS A 1 267 ? -0.623 6.201 15.865 1.00 91.00 267 LYS A N 1
ATOM 2117 C CA . LYS A 1 267 ? 0.381 6.212 16.932 1.00 91.00 267 LYS A CA 1
ATOM 2118 C C . LYS A 1 267 ? 0.582 4.819 17.536 1.00 91.00 267 LYS A C 1
ATOM 2120 O O . LYS A 1 267 ? 0.550 4.642 18.751 1.00 91.00 267 LYS A O 1
ATOM 2125 N N . ILE A 1 268 ? 0.721 3.796 16.692 1.00 92.88 268 ILE A N 1
ATOM 2126 C CA . ILE A 1 268 ? 0.986 2.435 17.176 1.00 92.88 268 ILE A CA 1
ATOM 2127 C C . ILE A 1 268 ? 2.469 2.318 17.503 1.00 92.88 268 ILE A C 1
ATOM 2129 O O . ILE A 1 268 ? 3.300 2.451 16.610 1.00 92.88 268 ILE A O 1
ATOM 2133 N N . VAL A 1 269 ? 2.803 2.041 18.761 1.00 93.31 269 VAL A N 1
ATOM 2134 C CA . VAL A 1 269 ? 4.199 1.908 19.188 1.00 93.31 269 VAL A CA 1
ATOM 2135 C C . VAL A 1 269 ? 4.654 0.455 19.071 1.00 93.31 269 VAL A C 1
ATOM 2137 O O . VAL A 1 269 ? 4.089 -0.419 19.726 1.00 93.31 269 VAL A O 1
ATOM 2140 N N . ILE A 1 270 ? 5.683 0.192 18.265 1.00 94.12 270 ILE A N 1
ATOM 2141 C CA . ILE A 1 270 ? 6.344 -1.120 18.136 1.00 94.12 270 ILE A CA 1
ATOM 2142 C C . ILE A 1 270 ? 7.846 -0.906 18.288 1.00 94.12 270 ILE A C 1
ATOM 2144 O O . ILE A 1 270 ? 8.410 -0.052 17.608 1.00 94.12 270 ILE A O 1
ATOM 2148 N N . ASN A 1 271 ? 8.504 -1.674 19.162 1.00 93.06 271 ASN A N 1
ATOM 2149 C CA . ASN A 1 271 ? 9.936 -1.521 19.454 1.00 93.06 271 ASN A CA 1
ATOM 2150 C C . ASN A 1 271 ? 10.322 -0.099 19.920 1.00 93.06 271 ASN A C 1
ATOM 2152 O O . ASN A 1 271 ? 11.397 0.415 19.606 1.00 93.06 271 ASN A O 1
ATOM 2156 N N . GLY A 1 272 ? 9.406 0.576 20.621 1.00 91.12 272 GLY A N 1
ATOM 2157 C CA . GLY A 1 272 ? 9.560 1.976 21.028 1.00 91.12 272 GLY A CA 1
ATOM 2158 C C . GLY A 1 272 ? 9.488 3.004 19.887 1.00 91.12 272 GLY A C 1
ATOM 2159 O O . GLY A 1 272 ? 9.807 4.163 20.130 1.00 91.12 272 GLY A O 1
ATOM 2160 N N . ILE A 1 273 ? 9.091 2.606 18.673 1.00 93.50 273 ILE A N 1
ATOM 2161 C CA . ILE A 1 273 ? 8.922 3.484 17.504 1.00 93.50 273 ILE A CA 1
ATOM 2162 C C . ILE A 1 273 ? 7.431 3.758 17.303 1.00 93.50 273 ILE A C 1
ATOM 2164 O O . ILE A 1 273 ? 6.645 2.811 17.207 1.00 93.50 273 ILE A O 1
ATOM 2168 N N . GLU A 1 274 ? 7.033 5.026 17.189 1.00 94.62 274 GLU A N 1
ATOM 2169 C CA . GLU A 1 274 ? 5.644 5.401 16.896 1.00 94.62 274 GLU A CA 1
ATOM 2170 C C . GLU A 1 274 ? 5.356 5.311 15.386 1.00 94.62 274 GLU A C 1
ATOM 2172 O O . GLU A 1 274 ? 5.894 6.081 14.586 1.00 94.62 274 GLU A O 1
ATOM 2177 N N . LEU A 1 275 ? 4.469 4.397 14.984 1.00 94.56 275 LEU A N 1
ATOM 2178 C CA . LEU A 1 275 ? 4.129 4.108 13.590 1.00 94.56 275 LEU A CA 1
ATOM 2179 C C . LEU A 1 275 ? 2.706 4.551 13.222 1.00 94.56 275 LEU A C 1
ATOM 2181 O O . LEU A 1 275 ? 1.724 4.195 13.882 1.00 94.56 275 LEU A O 1
ATOM 2185 N N . ASN A 1 276 ? 2.583 5.234 12.077 1.00 95.00 276 ASN A N 1
ATOM 2186 C CA . ASN A 1 276 ? 1.292 5.591 11.486 1.00 95.00 276 ASN A CA 1
ATOM 2187 C C . ASN A 1 276 ? 0.774 4.478 10.562 1.00 95.00 276 ASN A C 1
ATOM 2189 O O . ASN A 1 276 ? 0.894 4.525 9.335 1.00 95.00 276 ASN A O 1
ATOM 2193 N N . ILE A 1 277 ? 0.165 3.466 11.171 1.00 94.94 277 ILE A N 1
ATOM 2194 C CA . ILE A 1 277 ? -0.382 2.284 10.493 1.00 94.94 277 ILE A CA 1
ATOM 2195 C C . ILE A 1 277 ? -1.548 2.638 9.574 1.00 94.94 277 ILE A C 1
ATOM 2197 O O . ILE A 1 277 ? -1.702 2.056 8.499 1.00 94.94 277 ILE A O 1
ATOM 2201 N N . TRP A 1 278 ? -2.384 3.595 9.972 1.00 93.12 278 TRP A N 1
ATOM 2202 C CA . TRP A 1 278 ? -3.504 4.025 9.140 1.00 93.12 278 TRP A CA 1
ATOM 2203 C C . TRP A 1 278 ? -3.024 4.586 7.796 1.00 93.12 278 TRP A C 1
ATOM 2205 O O . TRP A 1 278 ? -3.594 4.255 6.750 1.00 93.12 278 TRP A O 1
ATOM 2215 N N . ARG A 1 279 ? -1.955 5.388 7.809 1.00 94.50 279 ARG A N 1
ATOM 2216 C CA . ARG A 1 279 ? -1.331 5.918 6.595 1.00 94.50 279 ARG A CA 1
ATOM 2217 C C . ARG A 1 279 ? -0.642 4.817 5.796 1.00 94.50 279 ARG A C 1
ATOM 2219 O O . ARG A 1 279 ? -0.886 4.723 4.593 1.00 94.50 279 ARG A O 1
ATOM 2226 N N . ALA A 1 280 ? 0.114 3.944 6.461 1.00 96.12 280 ALA A N 1
ATOM 2227 C CA . ALA A 1 280 ? 0.780 2.815 5.815 1.00 96.12 280 ALA A CA 1
ATOM 2228 C C . ALA A 1 280 ? -0.217 1.923 5.053 1.00 96.12 280 ALA A C 1
ATOM 2230 O O . ALA A 1 280 ? -0.005 1.625 3.882 1.00 96.12 280 ALA A O 1
ATOM 2231 N N . LEU A 1 281 ? -1.369 1.589 5.649 1.00 95.19 281 LEU A N 1
ATOM 2232 C CA . LEU A 1 281 ? -2.438 0.827 4.983 1.00 95.19 281 LEU A CA 1
ATOM 2233 C C . LEU A 1 281 ? -3.022 1.555 3.762 1.00 95.19 281 LEU A C 1
ATOM 2235 O O . LEU A 1 281 ? -3.353 0.922 2.756 1.00 95.19 281 LEU A O 1
ATOM 2239 N N . LYS A 1 282 ? -3.175 2.883 3.826 1.00 93.12 282 LYS A N 1
ATOM 2240 C CA . LYS A 1 282 ? -3.687 3.683 2.701 1.00 93.12 282 LYS A CA 1
ATOM 2241 C C . LYS A 1 282 ? -2.705 3.757 1.534 1.00 93.12 282 LYS A C 1
ATOM 2243 O O . LYS A 1 282 ? -3.159 3.648 0.389 1.00 93.12 282 LYS A O 1
ATOM 2248 N N . ARG A 1 283 ? -1.414 3.939 1.825 1.00 93.94 283 ARG A N 1
ATOM 2249 C CA . ARG A 1 283 ? -0.321 3.936 0.841 1.00 93.94 283 ARG A CA 1
ATOM 2250 C C . ARG A 1 283 ? -0.151 2.547 0.230 1.00 93.94 283 ARG A C 1
ATOM 2252 O O . ARG A 1 283 ? -0.263 2.419 -0.985 1.00 93.94 283 ARG A O 1
ATOM 2259 N N . LEU A 1 284 ? -0.093 1.502 1.060 1.00 94.50 284 LEU A N 1
ATOM 2260 C CA . LEU A 1 284 ? -0.027 0.111 0.607 1.00 94.50 284 LEU A CA 1
ATOM 2261 C C . LEU A 1 284 ? -1.213 -0.255 -0.298 1.00 94.50 284 LEU A C 1
ATOM 2263 O O . LEU A 1 284 ? -1.047 -0.918 -1.310 1.00 94.50 284 LEU A O 1
ATOM 2267 N N . LYS A 1 285 ? -2.427 0.236 -0.020 1.00 92.81 285 LYS A N 1
ATOM 2268 C CA . LYS A 1 285 ? -3.573 0.029 -0.925 1.00 92.81 285 LYS A CA 1
ATOM 2269 C C . LYS A 1 285 ? -3.350 0.590 -2.340 1.00 92.81 285 LYS A C 1
ATOM 2271 O O . LYS A 1 285 ? -4.021 0.144 -3.272 1.00 92.81 285 LYS A O 1
ATOM 2276 N N . GLN A 1 286 ? -2.528 1.628 -2.510 1.00 89.38 286 GLN A N 1
ATOM 2277 C CA . GLN A 1 286 ? -2.155 2.107 -3.845 1.00 89.38 286 GLN A CA 1
ATOM 2278 C C . GLN A 1 286 ? -1.066 1.234 -4.466 1.00 89.38 286 GLN A C 1
ATOM 2280 O O . GLN A 1 286 ? -1.260 0.835 -5.609 1.00 89.38 286 GLN A O 1
ATOM 2285 N N . ASP A 1 287 ? -0.028 0.903 -3.699 1.00 90.62 287 ASP A N 1
ATOM 2286 C CA . ASP A 1 287 ? 1.100 0.034 -4.084 1.00 90.62 287 ASP A CA 1
ATOM 2287 C C . ASP A 1 287 ? 0.657 -1.387 -4.496 1.00 90.62 287 ASP A C 1
ATOM 2289 O O . ASP A 1 287 ? 1.204 -1.999 -5.396 1.00 90.62 287 ASP A O 1
ATOM 2293 N N . LEU A 1 288 ? -0.423 -1.920 -3.915 1.00 90.81 288 LEU A N 1
ATOM 2294 C CA . LEU A 1 288 ? -0.934 -3.255 -4.269 1.00 90.81 288 LEU A CA 1
ATOM 2295 C C . LEU A 1 288 ? -1.628 -3.330 -5.644 1.00 90.81 288 LEU A C 1
ATOM 2297 O O . LEU A 1 288 ? -2.033 -4.412 -6.071 1.00 90.81 288 LEU A O 1
ATOM 2301 N N . LYS A 1 289 ? -1.845 -2.208 -6.344 1.00 84.94 289 LYS A N 1
ATOM 2302 C CA . LYS A 1 289 ? -2.602 -2.200 -7.614 1.00 84.94 289 LYS A CA 1
ATOM 2303 C C . LYS A 1 289 ? -1.818 -2.770 -8.791 1.00 84.94 289 LYS A C 1
ATOM 2305 O O . LYS A 1 289 ? -2.428 -3.269 -9.742 1.00 84.94 289 LYS A O 1
ATOM 2310 N N . ASP A 1 290 ? -0.505 -2.651 -8.767 1.00 79.62 290 ASP A N 1
ATOM 2311 C CA . ASP A 1 290 ? 0.441 -3.117 -9.778 1.00 79.62 290 ASP A CA 1
ATOM 2312 C C . ASP A 1 290 ? 1.302 -4.279 -9.269 1.00 79.62 290 ASP A C 1
ATOM 2314 O O . ASP A 1 290 ? 2.331 -4.588 -9.859 1.00 79.62 290 ASP A O 1
ATOM 2318 N N . ASP A 1 291 ? 0.840 -4.972 -8.226 1.00 88.44 291 ASP A N 1
ATOM 2319 C CA . ASP A 1 291 ? 1.501 -6.150 -7.674 1.00 88.44 291 ASP A CA 1
ATOM 2320 C C . ASP A 1 291 ? 1.628 -7.281 -8.714 1.00 88.44 291 ASP A C 1
ATOM 2322 O O . ASP A 1 291 ? 0.706 -7.527 -9.504 1.00 88.44 291 ASP A O 1
ATOM 2326 N N . TRP A 1 292 ? 2.751 -8.008 -8.708 1.00 88.56 292 TRP A N 1
ATOM 2327 C CA . TRP A 1 292 ? 2.981 -9.093 -9.680 1.00 88.56 292 TRP A CA 1
ATOM 2328 C C . TRP A 1 292 ? 2.113 -10.319 -9.448 1.00 88.56 292 TRP A C 1
ATOM 2330 O O . TRP A 1 292 ? 1.943 -11.127 -10.358 1.00 88.56 292 TRP A O 1
ATOM 2340 N N . PHE A 1 293 ? 1.569 -10.458 -8.243 1.00 90.38 293 PHE A N 1
ATOM 2341 C CA . PHE A 1 293 ? 0.669 -11.533 -7.864 1.00 90.38 293 PHE A CA 1
ATOM 2342 C C . PHE A 1 293 ? -0.553 -10.939 -7.166 1.00 90.38 293 PHE A C 1
ATOM 2344 O O . PHE A 1 293 ? -0.643 -10.902 -5.942 1.00 90.38 293 PHE A O 1
ATOM 2351 N N . GLN A 1 294 ? -1.510 -10.451 -7.957 1.00 87.69 294 GLN A N 1
ATOM 2352 C CA . GLN A 1 294 ? -2.724 -9.834 -7.421 1.00 87.69 294 GLN A CA 1
ATOM 2353 C C . GLN A 1 294 ? -3.519 -10.833 -6.556 1.00 87.69 294 GLN A C 1
ATOM 2355 O O . GLN A 1 294 ? -3.810 -11.948 -6.998 1.00 87.69 294 GLN A O 1
ATOM 2360 N N . ASP A 1 295 ? -3.891 -10.436 -5.331 1.00 93.62 295 ASP A N 1
ATOM 2361 C CA . ASP A 1 295 ? -4.791 -11.224 -4.475 1.00 93.62 295 ASP A CA 1
ATOM 2362 C C . ASP A 1 295 ? -6.143 -11.394 -5.184 1.00 93.62 295 ASP A C 1
ATOM 2364 O O . ASP A 1 295 ? -6.717 -10.391 -5.623 1.00 93.62 295 ASP A O 1
ATOM 2368 N N . PRO A 1 296 ? -6.706 -12.614 -5.259 1.00 95.38 296 PRO A N 1
ATOM 2369 C CA . PRO A 1 296 ? -7.963 -12.848 -5.965 1.00 95.38 296 PRO A CA 1
ATOM 2370 C C . PRO A 1 296 ? -9.123 -11.999 -5.440 1.00 95.38 296 PRO A C 1
ATOM 2372 O O . PRO A 1 296 ? -10.066 -11.743 -6.176 1.00 95.38 296 PRO A O 1
ATOM 2375 N N . LEU A 1 297 ? -9.073 -11.549 -4.180 1.00 94.19 297 LEU A N 1
ATOM 2376 C CA . LEU A 1 297 ? -10.102 -10.719 -3.554 1.00 94.19 297 LEU A CA 1
ATOM 2377 C C . LEU A 1 297 ? -9.615 -9.286 -3.259 1.00 94.19 297 LEU A C 1
ATOM 2379 O O . LEU A 1 297 ? -10.145 -8.630 -2.354 1.00 94.19 297 LEU A O 1
ATOM 2383 N N . ASP A 1 298 ? -8.611 -8.800 -3.998 1.00 90.81 298 ASP A N 1
ATOM 2384 C CA . ASP A 1 298 ? -8.025 -7.453 -3.901 1.00 90.81 298 ASP A CA 1
ATOM 2385 C C . ASP A 1 298 ? -7.606 -7.049 -2.477 1.00 90.81 298 ASP A C 1
ATOM 2387 O O . ASP A 1 298 ? -7.763 -5.894 -2.063 1.00 90.81 298 ASP A O 1
ATOM 2391 N N . PHE A 1 299 ? -7.134 -8.010 -1.677 1.00 91.38 299 PHE A N 1
ATOM 2392 C CA . PHE A 1 299 ? -6.731 -7.809 -0.281 1.00 91.38 299 PHE A CA 1
ATOM 2393 C C . PHE A 1 299 ? -7.837 -7.203 0.599 1.00 91.38 299 PHE A C 1
ATOM 2395 O O . PHE A 1 299 ? -7.562 -6.712 1.698 1.00 91.38 299 PHE A O 1
ATOM 2402 N N . LYS A 1 300 ? -9.106 -7.244 0.164 1.00 87.00 300 LYS A N 1
ATOM 2403 C CA . LYS A 1 300 ? -10.238 -6.578 0.831 1.00 87.00 300 LYS A CA 1
ATOM 2404 C C . LYS A 1 300 ? -10.336 -6.938 2.313 1.00 87.00 300 LYS A C 1
ATOM 2406 O O . LYS A 1 300 ? -10.655 -6.087 3.139 1.00 87.00 300 LYS A O 1
ATOM 2411 N N . TYR A 1 301 ? -10.042 -8.192 2.641 1.00 86.12 301 TYR A N 1
ATOM 2412 C CA . TYR A 1 301 ? -10.108 -8.706 4.005 1.00 86.12 301 TYR A CA 1
ATOM 2413 C C . TYR A 1 301 ? -8.820 -8.510 4.799 1.00 86.12 301 TYR A C 1
ATOM 2415 O O . TYR A 1 301 ? -8.822 -8.729 6.001 1.00 86.12 301 TYR A O 1
ATOM 2423 N N . LEU A 1 302 ? -7.726 -8.100 4.167 1.00 88.75 302 LEU A N 1
ATOM 2424 C CA . LEU A 1 302 ? -6.446 -7.862 4.831 1.00 88.75 302 LEU A CA 1
ATOM 2425 C C . LEU A 1 302 ? -6.237 -6.369 5.119 1.00 88.75 302 LEU A C 1
ATOM 2427 O O . LEU A 1 302 ? -5.739 -6.022 6.183 1.00 88.75 302 LEU A O 1
ATOM 2431 N N . LEU A 1 303 ? -6.769 -5.480 4.271 1.00 87.94 303 LEU A N 1
ATOM 2432 C CA . LEU A 1 303 ? -6.722 -4.011 4.397 1.00 87.94 303 LEU A CA 1
ATOM 2433 C C . LEU A 1 303 ? -7.464 -3.420 5.620 1.00 87.94 303 LEU A C 1
ATOM 2435 O O . LEU A 1 303 ? -7.639 -2.204 5.725 1.00 87.94 303 LEU A O 1
ATOM 2439 N N . SER A 1 304 ? -7.916 -4.256 6.554 1.00 84.69 304 SER A N 1
ATOM 2440 C CA . SER A 1 304 ? -8.544 -3.821 7.798 1.00 84.69 304 SER A CA 1
ATOM 2441 C C . SER A 1 304 ? -7.494 -3.529 8.867 1.00 84.69 304 SER A C 1
ATOM 2443 O O . SER A 1 304 ? -6.740 -4.407 9.280 1.00 84.69 304 SER A O 1
ATOM 2445 N N . LYS A 1 305 ? -7.530 -2.311 9.411 1.00 85.62 305 LYS A N 1
ATOM 2446 C CA . LYS A 1 305 ? -6.703 -1.897 10.555 1.00 85.62 305 LYS A CA 1
ATOM 2447 C C . LYS A 1 305 ? -6.880 -2.786 11.795 1.00 85.62 305 LYS A C 1
ATOM 2449 O O . LYS A 1 305 ? -5.904 -3.063 12.483 1.00 85.62 305 LYS A O 1
ATOM 2454 N N . LYS A 1 306 ? -8.096 -3.300 12.032 1.00 81.88 306 LYS A N 1
ATOM 2455 C CA . LYS A 1 306 ? -8.372 -4.257 13.117 1.00 81.88 306 LYS A CA 1
ATOM 2456 C C . LYS A 1 306 ? -7.622 -5.570 12.892 1.00 81.88 306 LYS A C 1
ATOM 2458 O O . LYS A 1 306 ? -7.070 -6.129 13.830 1.00 81.88 306 LYS A O 1
ATOM 2463 N N . ASN A 1 307 ? -7.572 -6.045 11.645 1.00 84.56 307 ASN A N 1
ATOM 2464 C CA . ASN A 1 307 ? -6.865 -7.282 11.308 1.00 84.56 307 ASN A CA 1
ATOM 2465 C C . ASN A 1 307 ? -5.364 -7.115 11.493 1.00 84.56 307 ASN A C 1
ATOM 2467 O O . ASN A 1 307 ? -4.746 -7.960 12.128 1.00 84.56 307 ASN A O 1
ATOM 2471 N N . PHE A 1 308 ? -4.807 -5.999 11.020 1.00 88.75 308 PHE A N 1
ATOM 2472 C CA . PHE A 1 308 ? -3.416 -5.665 11.294 1.00 88.75 308 PHE A CA 1
ATOM 2473 C C . PHE A 1 308 ? -3.127 -5.652 12.803 1.00 88.75 308 PHE A C 1
ATOM 2475 O O . PHE A 1 308 ? -2.234 -6.361 13.259 1.00 88.75 308 PHE A O 1
ATOM 2482 N N . TYR A 1 309 ? -3.922 -4.912 13.584 1.00 87.88 309 TYR A N 1
ATOM 2483 C CA . TYR A 1 309 ? -3.723 -4.785 15.029 1.00 87.88 309 TYR A CA 1
ATOM 2484 C C . TYR A 1 309 ? -3.745 -6.132 15.744 1.00 87.88 309 TYR A C 1
ATOM 2486 O O . TYR A 1 309 ? -2.836 -6.410 16.517 1.00 87.88 309 TYR A O 1
ATOM 2494 N N . LYS A 1 310 ? -4.700 -7.015 15.423 1.00 87.44 310 LYS A N 1
ATOM 2495 C CA . LYS A 1 310 ? -4.741 -8.374 15.985 1.00 87.44 310 LYS A CA 1
ATOM 2496 C C . LYS A 1 310 ? -3.441 -9.151 15.747 1.00 87.44 310 LYS A C 1
ATOM 2498 O O . LYS A 1 310 ? -2.977 -9.828 16.659 1.00 87.44 310 LYS A O 1
ATOM 2503 N N . ARG A 1 311 ? -2.827 -9.024 14.563 1.00 90.12 311 ARG A N 1
ATOM 2504 C CA . ARG A 1 311 ? -1.572 -9.720 14.217 1.00 90.12 311 ARG A CA 1
ATOM 2505 C C . ARG A 1 311 ? -0.353 -9.159 14.932 1.00 90.12 311 ARG A C 1
ATOM 2507 O O . ARG A 1 311 ? 0.544 -9.918 15.295 1.00 90.12 311 ARG A O 1
ATOM 2514 N N . VAL A 1 312 ? -0.335 -7.854 15.188 1.00 91.00 312 VAL A N 1
ATOM 2515 C CA . VAL A 1 312 ? 0.815 -7.199 15.822 1.00 91.00 312 VAL A CA 1
ATOM 2516 C C . VAL A 1 312 ? 0.623 -6.895 17.307 1.00 91.00 312 VAL A C 1
ATOM 2518 O O . VAL A 1 312 ? 1.579 -6.450 17.934 1.00 91.00 312 VAL A O 1
ATOM 2521 N N . LYS A 1 313 ? -0.546 -7.182 17.909 1.00 90.50 313 LYS A N 1
ATOM 2522 C CA . LYS A 1 313 ? -0.870 -6.884 19.325 1.00 90.50 313 LYS A CA 1
ATOM 2523 C C . LYS A 1 313 ? 0.229 -7.345 20.282 1.00 90.50 313 LYS A C 1
ATOM 2525 O O . LYS A 1 313 ? 0.558 -6.641 21.229 1.00 90.50 313 LYS A O 1
ATOM 2530 N N . LYS A 1 314 ? 0.862 -8.489 19.998 1.00 90.88 314 LYS A N 1
ATOM 2531 C CA . LYS A 1 314 ? 1.956 -9.033 20.814 1.00 90.88 314 LYS A CA 1
ATOM 2532 C C . LYS A 1 314 ? 3.234 -8.180 20.837 1.00 90.88 314 LYS A C 1
ATOM 2534 O O . LYS A 1 314 ? 4.035 -8.420 21.735 1.00 90.88 314 LYS A O 1
ATOM 2539 N N . TYR A 1 315 ? 3.416 -7.239 19.907 1.00 92.00 315 TYR A N 1
ATOM 2540 C CA . TYR A 1 315 ? 4.557 -6.314 19.809 1.00 92.00 315 TYR A CA 1
ATOM 2541 C C . TYR A 1 315 ? 4.221 -4.880 20.261 1.00 92.00 315 TYR A C 1
ATOM 2543 O O . TYR A 1 315 ? 5.126 -4.073 20.465 1.00 92.00 315 TYR A O 1
ATOM 2551 N N . ILE A 1 316 ? 2.935 -4.539 20.399 1.00 89.88 316 ILE A N 1
ATOM 2552 C CA . ILE A 1 316 ? 2.506 -3.169 20.707 1.00 89.88 316 ILE A CA 1
ATOM 2553 C C . ILE A 1 316 ? 2.908 -2.788 22.132 1.00 89.88 316 ILE A C 1
ATOM 2555 O O . ILE A 1 316 ? 2.688 -3.562 23.062 1.00 89.88 316 ILE A O 1
ATOM 2559 N N . ASN A 1 317 ? 3.464 -1.584 22.294 1.00 86.19 317 ASN A N 1
ATOM 2560 C CA . ASN A 1 317 ? 3.968 -1.039 23.562 1.00 86.19 317 ASN A CA 1
ATOM 2561 C C . ASN A 1 317 ? 5.027 -1.930 24.236 1.00 86.19 317 ASN A C 1
ATOM 2563 O O . ASN A 1 317 ? 5.229 -1.859 25.447 1.00 86.19 317 ASN A O 1
ATOM 2567 N N . LYS A 1 318 ? 5.711 -2.773 23.454 1.00 87.75 318 LYS A N 1
ATOM 2568 C CA . LYS A 1 318 ? 6.826 -3.601 23.912 1.00 87.75 318 LYS A CA 1
ATOM 2569 C C . LYS A 1 318 ? 8.126 -3.176 23.237 1.00 87.75 318 LYS A C 1
ATOM 2571 O O . LYS A 1 318 ? 8.136 -2.672 22.115 1.00 87.75 318 LYS A O 1
ATOM 2576 N N . ASN A 1 319 ? 9.236 -3.428 23.927 1.00 85.00 319 ASN A N 1
ATOM 2577 C CA . ASN A 1 319 ? 10.590 -3.098 23.472 1.00 85.00 319 ASN A CA 1
ATOM 2578 C C . ASN A 1 319 ? 11.226 -4.224 22.639 1.00 85.00 319 ASN A C 1
ATOM 2580 O O . ASN A 1 319 ? 12.419 -4.483 22.761 1.00 85.00 319 ASN A O 1
ATOM 2584 N N . ASN A 1 320 ? 10.432 -4.933 21.836 1.00 88.44 320 ASN A N 1
ATOM 2585 C CA . ASN A 1 320 ? 10.927 -5.952 20.918 1.00 88.44 320 ASN A CA 1
ATOM 2586 C C . ASN A 1 320 ? 10.575 -5.596 19.463 1.00 88.44 320 ASN A C 1
ATOM 2588 O O . ASN A 1 320 ? 9.466 -5.116 19.204 1.00 88.44 320 ASN A O 1
ATOM 2592 N N . PRO A 1 321 ? 11.490 -5.840 18.505 1.00 89.06 321 PRO A N 1
ATOM 2593 C CA . PRO A 1 321 ? 11.222 -5.626 17.089 1.00 89.06 321 PRO A CA 1
ATOM 2594 C C . PRO A 1 321 ? 10.126 -6.563 16.584 1.00 89.06 321 PRO A C 1
ATOM 2596 O O . PRO A 1 321 ? 9.949 -7.678 17.085 1.00 89.06 321 PRO A O 1
ATOM 2599 N N . TYR A 1 322 ? 9.398 -6.100 15.568 1.00 94.69 322 TYR A N 1
ATOM 2600 C CA . TYR A 1 322 ? 8.538 -6.972 14.780 1.00 94.69 322 TYR A CA 1
ATOM 2601 C C . TYR A 1 322 ? 9.394 -8.024 14.067 1.00 94.69 322 TYR A C 1
ATOM 2603 O O . TYR A 1 322 ? 10.456 -7.699 13.541 1.00 94.69 322 TYR A O 1
ATOM 2611 N N . SER A 1 323 ? 8.908 -9.262 14.027 1.00 91.44 323 SER A N 1
ATOM 2612 C CA . SER A 1 323 ? 9.511 -10.345 13.253 1.00 91.44 323 SER A CA 1
ATOM 2613 C C . SER A 1 323 ? 8.458 -10.980 12.339 1.00 91.44 323 SER A C 1
ATOM 2615 O O . SER A 1 323 ? 7.314 -11.153 12.787 1.00 91.44 323 SER A O 1
ATOM 2617 N N . PRO A 1 324 ? 8.807 -11.334 11.086 1.00 91.69 324 PRO A N 1
ATOM 2618 C CA . PRO A 1 324 ? 7.878 -11.978 10.166 1.00 91.69 324 PRO A CA 1
ATOM 2619 C C . PRO A 1 324 ? 7.301 -13.263 10.759 1.00 91.69 324 PRO A C 1
ATOM 2621 O O . PRO A 1 324 ? 8.007 -14.065 11.372 1.00 91.69 324 PRO A O 1
ATOM 2624 N N . SER A 1 325 ? 5.999 -13.484 10.570 1.00 85.94 325 SER A N 1
ATOM 2625 C CA . SER A 1 325 ? 5.347 -14.714 11.049 1.00 85.94 325 SER A CA 1
ATOM 2626 C C . SER A 1 325 ? 5.601 -15.924 10.141 1.00 85.94 325 SER A C 1
ATOM 2628 O O . SER A 1 325 ? 5.356 -17.062 10.539 1.00 85.94 325 SER A O 1
ATOM 2630 N N . THR A 1 326 ? 6.069 -15.675 8.918 1.00 86.31 326 THR A N 1
ATOM 2631 C CA . THR A 1 326 ? 6.207 -16.652 7.839 1.00 86.31 326 THR A CA 1
ATOM 2632 C C . THR A 1 326 ? 7.390 -16.276 6.950 1.00 86.31 326 THR A C 1
ATOM 2634 O O . THR A 1 326 ? 7.738 -15.103 6.831 1.00 86.31 326 THR A O 1
ATOM 2637 N N . SER A 1 327 ? 8.026 -17.261 6.315 1.00 86.75 327 SER A N 1
ATOM 2638 C CA . SER A 1 327 ? 9.141 -16.984 5.405 1.00 86.75 327 SER A CA 1
ATOM 2639 C C . SER A 1 327 ? 8.652 -16.343 4.106 1.00 86.75 327 SER A C 1
ATOM 2641 O O . SER A 1 327 ? 7.657 -16.789 3.525 1.00 86.75 327 SER A O 1
ATOM 2643 N N . ALA A 1 328 ? 9.417 -15.382 3.588 1.00 91.50 328 ALA A N 1
ATOM 2644 C CA . ALA A 1 328 ? 9.187 -14.839 2.256 1.00 91.50 328 ALA A CA 1
ATOM 2645 C C . ALA A 1 328 ? 9.369 -15.909 1.165 1.00 91.50 328 ALA A C 1
ATOM 2647 O O . ALA A 1 328 ? 10.119 -16.885 1.316 1.00 91.50 328 ALA A O 1
ATOM 2648 N N . LYS A 1 329 ? 8.678 -15.722 0.039 1.00 89.56 329 LYS A N 1
ATOM 2649 C CA . LYS A 1 329 ? 8.805 -16.563 -1.154 1.00 89.56 329 LYS A CA 1
ATOM 2650 C C . LYS A 1 329 ? 9.426 -15.789 -2.292 1.00 89.56 329 LY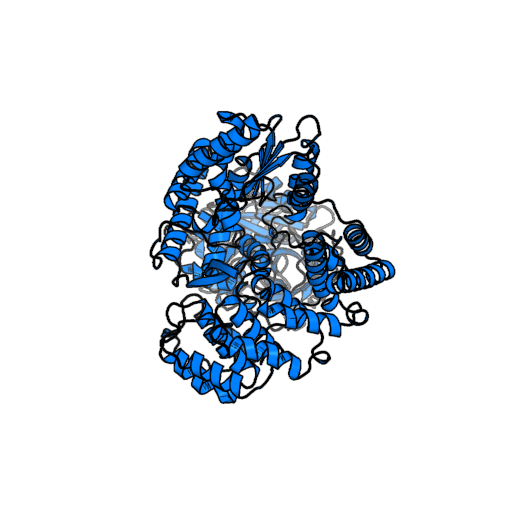S A C 1
ATOM 2652 O O . LYS A 1 329 ? 9.128 -14.620 -2.489 1.00 89.56 329 LYS A O 1
ATOM 2657 N N . HIS A 1 330 ? 10.278 -16.478 -3.036 1.00 89.12 330 HIS A N 1
ATOM 2658 C CA . HIS A 1 330 ? 10.966 -15.898 -4.171 1.00 89.12 330 HIS A CA 1
ATOM 2659 C C . HIS A 1 330 ? 10.388 -16.488 -5.440 1.00 89.12 330 HIS A C 1
ATOM 2661 O O . HIS A 1 330 ? 10.369 -17.708 -5.587 1.00 89.12 330 HIS A O 1
ATOM 2667 N N . PHE A 1 331 ? 9.906 -15.619 -6.318 1.00 87.94 331 PHE A N 1
ATOM 2668 C CA . PHE A 1 331 ? 9.325 -16.010 -7.595 1.00 87.94 331 PHE A CA 1
ATOM 2669 C C . PHE A 1 331 ? 10.088 -15.368 -8.742 1.00 87.94 331 PHE A C 1
ATOM 2671 O O . PHE A 1 331 ? 10.830 -14.398 -8.560 1.00 87.94 331 PHE A O 1
ATOM 2678 N N . THR A 1 332 ? 9.848 -15.878 -9.943 1.00 86.62 332 THR A N 1
ATOM 2679 C CA . THR A 1 332 ? 10.348 -15.268 -11.176 1.00 86.62 332 THR A CA 1
ATOM 2680 C C . THR A 1 332 ? 9.233 -14.545 -11.927 1.00 86.62 332 THR A C 1
ATOM 2682 O O . THR A 1 332 ? 8.133 -15.068 -12.142 1.00 86.62 332 THR A O 1
ATOM 2685 N N . VAL A 1 333 ? 9.516 -13.311 -12.345 1.00 91.00 333 VAL A N 1
ATOM 2686 C CA . VAL A 1 333 ? 8.629 -12.521 -13.206 1.00 91.00 333 VAL A CA 1
ATOM 2687 C C . VAL A 1 333 ? 9.304 -12.241 -14.552 1.00 91.00 333 VAL A C 1
ATOM 2689 O O . VAL A 1 333 ? 10.516 -12.007 -14.590 1.00 91.00 333 VAL A O 1
ATOM 2692 N N . PRO A 1 334 ? 8.559 -12.284 -15.669 1.00 90.62 334 PRO A N 1
ATOM 2693 C CA . PRO A 1 334 ? 9.121 -12.039 -16.989 1.00 90.62 334 PRO A CA 1
ATOM 2694 C C . PRO A 1 334 ? 9.520 -10.570 -17.147 1.00 90.62 334 PRO A C 1
ATOM 2696 O O . PRO A 1 334 ? 8.808 -9.660 -16.716 1.00 90.62 334 PRO A O 1
ATOM 2699 N N . LYS A 1 335 ? 10.649 -10.340 -17.814 1.00 87.56 335 LYS A N 1
ATOM 2700 C CA . LYS A 1 335 ? 11.144 -9.026 -18.231 1.00 87.56 335 LYS A CA 1
ATOM 2701 C C . LYS A 1 335 ? 11.144 -8.944 -19.758 1.00 87.56 335 LYS A C 1
ATOM 2703 O O . LYS A 1 335 ? 11.225 -9.963 -20.447 1.00 87.56 335 LYS A O 1
ATOM 2708 N N . SER A 1 336 ? 11.058 -7.726 -20.291 1.00 84.06 336 SER A N 1
ATOM 2709 C CA . SER A 1 336 ? 11.224 -7.490 -21.725 1.00 84.06 336 SER A CA 1
ATOM 2710 C C . SER A 1 336 ? 12.527 -8.122 -22.234 1.00 84.06 336 SER A C 1
ATOM 2712 O O . SER A 1 336 ? 13.568 -8.083 -21.574 1.00 84.06 336 SER A O 1
ATOM 2714 N N . GLY A 1 337 ? 12.444 -8.792 -23.387 1.00 83.69 337 GLY A N 1
ATOM 2715 C CA . GLY A 1 337 ? 13.549 -9.599 -23.919 1.00 83.69 337 GLY A CA 1
ATOM 2716 C C . GLY A 1 337 ? 13.664 -11.011 -23.328 1.00 83.69 337 GLY A C 1
ATOM 2717 O O . GLY A 1 337 ? 14.723 -11.614 -23.448 1.00 83.69 337 GLY A O 1
ATOM 2718 N N . TYR A 1 338 ? 12.600 -11.534 -22.703 1.00 87.69 338 TYR A N 1
ATOM 2719 C CA . TYR A 1 338 ? 12.471 -12.921 -22.209 1.00 87.69 338 TYR A CA 1
ATOM 2720 C C . TYR A 1 338 ? 13.374 -13.309 -21.026 1.00 87.69 338 TYR A C 1
ATOM 2722 O O . TYR A 1 338 ? 13.339 -14.447 -20.559 1.00 87.69 338 TYR A O 1
ATOM 2730 N N . SER A 1 339 ? 14.146 -12.364 -20.491 1.00 88.62 339 SER A N 1
ATOM 2731 C CA . SER A 1 339 ? 14.866 -12.556 -19.229 1.00 88.62 339 SER A CA 1
ATOM 2732 C C . SER A 1 339 ? 13.907 -12.552 -18.031 1.00 88.62 339 SER A C 1
ATOM 2734 O O . SER A 1 339 ? 12.720 -12.240 -18.155 1.00 88.62 339 SER A O 1
ATOM 2736 N N . THR A 1 340 ? 14.414 -12.907 -16.853 1.00 89.94 340 THR A N 1
ATOM 2737 C CA . THR A 1 340 ? 13.645 -12.942 -15.604 1.00 89.94 340 THR A CA 1
ATOM 2738 C C . THR A 1 340 ? 14.065 -11.831 -14.654 1.00 89.94 340 THR A C 1
ATOM 2740 O O . THR A 1 340 ? 15.193 -11.342 -14.693 1.00 89.94 340 THR A O 1
ATOM 2743 N N . ARG A 1 341 ? 13.158 -11.471 -13.753 1.00 88.50 341 ARG A N 1
ATOM 2744 C CA . ARG A 1 341 ? 13.422 -10.662 -12.566 1.00 88.50 341 ARG A CA 1
ATOM 2745 C C . ARG A 1 341 ? 12.995 -11.472 -11.335 1.00 88.50 341 ARG A C 1
ATOM 2747 O O . ARG A 1 341 ? 11.877 -11.995 -11.339 1.00 88.50 341 ARG A O 1
ATOM 2754 N N . PRO A 1 342 ? 13.842 -11.605 -10.304 1.00 87.81 342 PRO A N 1
ATOM 2755 C CA . PRO A 1 342 ? 13.415 -12.202 -9.048 1.00 87.81 342 PRO A CA 1
ATOM 2756 C C . PRO A 1 342 ? 12.502 -11.229 -8.292 1.00 87.81 342 PRO A C 1
ATOM 2758 O O . PRO A 1 342 ? 12.713 -10.017 -8.318 1.00 87.81 342 PRO A O 1
ATOM 2761 N N . THR A 1 343 ? 11.488 -11.747 -7.608 1.00 89.38 343 THR A N 1
ATOM 2762 C CA . THR A 1 343 ? 10.666 -10.980 -6.661 1.00 89.38 343 THR A CA 1
ATOM 2763 C C . THR A 1 343 ? 10.647 -11.660 -5.302 1.00 89.38 343 THR A C 1
ATOM 2765 O O . THR A 1 343 ? 10.752 -12.881 -5.228 1.00 89.38 343 THR A O 1
ATOM 2768 N N . ILE A 1 344 ? 10.502 -10.856 -4.249 1.00 92.19 344 ILE A N 1
ATOM 2769 C CA . ILE A 1 344 ? 10.386 -11.279 -2.856 1.00 92.19 344 ILE A CA 1
ATOM 2770 C C . ILE A 1 344 ? 8.951 -10.986 -2.411 1.00 92.19 344 ILE A C 1
ATOM 2772 O O . ILE A 1 344 ? 8.569 -9.840 -2.158 1.00 92.19 344 ILE A O 1
ATOM 2776 N N . GLU A 1 345 ? 8.140 -12.032 -2.323 1.00 91.94 345 GLU A N 1
ATOM 2777 C CA . GLU A 1 345 ? 6.756 -11.958 -1.874 1.00 91.94 345 GLU A CA 1
ATOM 2778 C C . GLU A 1 345 ? 6.668 -12.280 -0.381 1.00 91.94 345 GLU A C 1
ATOM 2780 O O . GLU A 1 345 ? 6.975 -13.387 0.071 1.00 91.94 345 GLU A O 1
ATOM 2785 N N . THR A 1 346 ? 6.231 -11.283 0.382 1.00 94.06 346 THR A N 1
ATOM 2786 C CA . THR A 1 346 ? 6.107 -11.314 1.844 1.00 94.06 346 THR A CA 1
ATOM 2787 C C . THR A 1 346 ? 4.642 -11.342 2.280 1.00 94.06 346 THR A C 1
ATOM 2789 O O . THR A 1 346 ? 3.730 -11.199 1.451 1.00 94.06 346 THR A O 1
ATOM 2792 N N . SER A 1 347 ? 4.399 -11.516 3.584 1.00 93.81 347 SER A N 1
ATOM 2793 C CA . SER A 1 347 ? 3.045 -11.441 4.135 1.00 93.81 347 SER A CA 1
ATOM 2794 C C . SER A 1 347 ? 2.461 -10.028 4.000 1.00 93.81 347 SER A C 1
ATOM 2796 O O . SER A 1 347 ? 3.174 -9.033 3.873 1.00 93.81 347 SER A O 1
ATOM 2798 N N . PHE A 1 348 ? 1.133 -9.900 4.047 1.00 94.25 348 PHE A N 1
ATOM 2799 C CA . PHE A 1 348 ? 0.511 -8.574 4.047 1.00 94.25 348 PHE A CA 1
ATOM 2800 C C . PHE A 1 348 ? 0.924 -7.737 5.273 1.00 94.25 348 PHE A C 1
ATOM 2802 O O . PHE A 1 348 ? 1.081 -6.524 5.157 1.00 94.25 348 PHE A O 1
ATOM 2809 N N . ILE A 1 349 ? 1.115 -8.369 6.438 1.00 94.88 349 ILE A N 1
ATOM 2810 C CA . ILE A 1 349 ? 1.502 -7.675 7.675 1.00 94.88 349 ILE A CA 1
ATOM 2811 C C . ILE A 1 349 ? 2.934 -7.149 7.566 1.00 94.88 349 ILE A C 1
ATOM 2813 O O . ILE A 1 349 ? 3.157 -5.974 7.867 1.00 94.88 349 ILE A O 1
ATOM 2817 N N . ASP A 1 350 ? 3.851 -7.963 7.032 1.00 95.81 350 ASP A N 1
ATOM 2818 C CA . ASP A 1 350 ? 5.227 -7.568 6.716 1.00 95.81 350 ASP A CA 1
ATOM 2819 C C . ASP A 1 350 ? 5.252 -6.298 5.857 1.00 95.81 350 ASP A C 1
ATOM 2821 O O . ASP A 1 350 ? 5.964 -5.344 6.171 1.00 95.81 350 ASP A O 1
ATOM 2825 N N . ARG A 1 351 ? 4.426 -6.241 4.800 1.00 95.69 351 ARG A N 1
ATOM 2826 C CA . ARG A 1 351 ? 4.345 -5.067 3.912 1.00 95.69 351 ARG A CA 1
ATOM 2827 C C . ARG A 1 351 ? 3.838 -3.819 4.625 1.00 95.69 351 ARG A C 1
ATOM 2829 O O . ARG A 1 351 ? 4.354 -2.736 4.364 1.00 95.69 351 ARG A O 1
ATOM 2836 N N . VAL A 1 352 ? 2.852 -3.941 5.519 1.00 97.00 352 VAL A N 1
ATOM 2837 C CA . VAL A 1 352 ? 2.345 -2.791 6.292 1.00 97.00 352 VAL A CA 1
ATOM 2838 C C . VAL A 1 352 ? 3.417 -2.262 7.240 1.00 97.00 352 VAL A C 1
ATOM 2840 O O . VAL A 1 352 ? 3.617 -1.050 7.296 1.00 97.00 352 VAL A O 1
ATOM 2843 N N . ILE A 1 353 ? 4.113 -3.147 7.959 1.00 97.19 353 ILE A N 1
ATOM 2844 C CA . ILE A 1 353 ? 5.202 -2.765 8.868 1.00 97.19 353 ILE A CA 1
ATOM 2845 C C . ILE A 1 353 ? 6.347 -2.115 8.090 1.00 97.19 353 ILE A C 1
ATOM 2847 O O . ILE A 1 353 ? 6.799 -1.031 8.453 1.00 97.19 353 ILE A O 1
ATOM 2851 N N . TYR A 1 354 ? 6.767 -2.729 6.985 1.00 97.81 354 TYR A N 1
ATOM 2852 C CA . TYR A 1 354 ? 7.830 -2.206 6.137 1.00 97.81 354 TYR A CA 1
ATOM 2853 C C . TYR A 1 354 ? 7.484 -0.827 5.567 1.00 97.81 354 TYR A C 1
ATOM 2855 O O . TYR A 1 354 ? 8.278 0.105 5.680 1.00 97.81 354 TYR A O 1
ATOM 2863 N N . GLN A 1 355 ? 6.261 -0.659 5.052 1.00 97.88 355 GLN A N 1
ATOM 2864 C CA . GLN A 1 355 ? 5.759 0.640 4.610 1.00 97.88 355 GLN A CA 1
ATOM 2865 C C . GLN A 1 355 ? 5.746 1.663 5.753 1.00 97.88 355 GLN A C 1
ATOM 2867 O O . GLN A 1 355 ? 6.145 2.802 5.540 1.00 97.88 355 GLN A O 1
ATOM 2872 N N . ALA A 1 356 ? 5.314 1.283 6.959 1.00 97.62 356 ALA A N 1
ATOM 2873 C CA . ALA A 1 356 ? 5.248 2.187 8.108 1.00 97.62 356 ALA A CA 1
ATOM 2874 C C . ALA A 1 356 ? 6.636 2.650 8.586 1.00 97.62 356 ALA A C 1
ATOM 2876 O O . ALA A 1 356 ? 6.803 3.820 8.934 1.00 97.62 356 ALA A O 1
ATOM 2877 N N . TYR A 1 357 ? 7.633 1.762 8.569 1.00 97.88 357 TYR A N 1
ATOM 2878 C CA . TYR A 1 357 ? 9.020 2.111 8.876 1.00 97.88 357 TYR A CA 1
ATOM 2879 C C . TYR A 1 357 ? 9.606 3.066 7.836 1.00 97.88 357 TYR A C 1
ATOM 2881 O O . TYR A 1 357 ? 10.150 4.114 8.191 1.00 97.88 357 TYR A O 1
ATOM 2889 N N . VAL A 1 358 ? 9.446 2.763 6.545 1.00 98.19 358 VAL A N 1
ATOM 2890 C CA . VAL A 1 358 ? 9.974 3.632 5.485 1.00 98.19 358 VAL A CA 1
ATOM 2891 C C . VAL A 1 358 ? 9.221 4.965 5.415 1.00 98.19 358 VAL A C 1
ATOM 2893 O O . VAL A 1 358 ? 9.841 5.996 5.165 1.00 98.19 358 VAL A O 1
ATOM 2896 N N . ASP A 1 359 ? 7.922 4.987 5.724 1.00 97.56 359 ASP A N 1
ATOM 2897 C CA . ASP A 1 359 ? 7.124 6.210 5.874 1.00 97.56 359 ASP A CA 1
ATOM 2898 C C . ASP A 1 359 ? 7.727 7.187 6.894 1.00 97.56 359 ASP A C 1
ATOM 2900 O O . ASP A 1 359 ? 7.627 8.396 6.693 1.00 97.56 359 ASP A O 1
ATOM 2904 N N . LYS A 1 360 ? 8.329 6.685 7.978 1.00 95.38 360 LYS A N 1
ATOM 2905 C CA . LYS A 1 360 ? 9.003 7.512 8.991 1.00 95.38 360 LYS A CA 1
ATOM 2906 C C . LYS A 1 360 ? 10.393 7.958 8.545 1.00 95.38 360 LYS A C 1
ATOM 2908 O O . LYS A 1 360 ? 10.754 9.113 8.768 1.00 95.38 360 LYS A O 1
ATOM 2913 N N . LEU A 1 361 ? 11.144 7.090 7.865 1.00 96.12 361 LEU A N 1
ATOM 2914 C CA . LEU A 1 361 ? 12.452 7.457 7.310 1.00 96.12 361 LEU A CA 1
ATOM 2915 C C . LEU A 1 361 ? 12.333 8.556 6.256 1.00 96.12 361 LEU A C 1
ATOM 2917 O O . LEU A 1 361 ? 13.094 9.520 6.283 1.00 96.12 361 LEU A O 1
ATOM 2921 N N . ILE A 1 362 ? 11.378 8.437 5.329 1.00 96.56 362 ILE A N 1
ATOM 2922 C CA . ILE A 1 362 ? 11.261 9.375 4.207 1.00 96.56 362 ILE A CA 1
ATOM 2923 C C . ILE A 1 362 ? 10.951 10.801 4.659 1.00 96.56 362 ILE A C 1
ATOM 2925 O O . ILE A 1 362 ? 11.494 11.751 4.097 1.00 96.56 362 ILE A O 1
ATOM 2929 N N . GLU A 1 363 ? 10.156 10.951 5.720 1.00 94.56 363 GLU A N 1
ATOM 2930 C CA . GLU A 1 363 ? 9.846 12.248 6.330 1.00 94.56 363 GLU A CA 1
ATOM 2931 C C . GLU A 1 363 ? 11.091 12.969 6.853 1.00 94.56 363 GLU A C 1
ATOM 2933 O O . GLU A 1 363 ? 11.111 14.198 6.885 1.00 94.56 363 GLU A O 1
ATOM 2938 N N . ASN A 1 364 ? 12.127 12.210 7.213 1.00 94.62 364 ASN A N 1
ATOM 2939 C CA . ASN A 1 364 ? 13.352 12.716 7.818 1.00 94.62 364 ASN A CA 1
ATOM 2940 C C . ASN A 1 364 ? 14.568 12.668 6.884 1.00 94.62 364 ASN A C 1
ATOM 2942 O O . ASN A 1 364 ? 15.605 13.203 7.253 1.00 94.62 364 ASN A O 1
ATOM 2946 N N . LEU A 1 365 ? 14.483 12.035 5.707 1.00 96.31 365 LEU A N 1
ATOM 2947 C CA . LEU A 1 365 ? 15.655 11.798 4.851 1.00 96.31 365 LEU A CA 1
ATOM 2948 C C . LEU A 1 365 ? 15.475 12.175 3.371 1.00 96.31 365 LEU A C 1
ATOM 2950 O O . LEU A 1 365 ? 16.486 12.287 2.681 1.00 96.31 365 LEU A O 1
ATOM 2954 N N . ASP A 1 366 ? 14.263 12.430 2.848 1.00 97.19 366 ASP A N 1
ATOM 2955 C CA . ASP A 1 366 ? 14.111 12.805 1.419 1.00 97.19 366 ASP A CA 1
ATOM 2956 C C . ASP A 1 366 ? 14.896 14.074 1.054 1.00 97.19 366 ASP A C 1
ATOM 2958 O O . ASP A 1 366 ? 15.407 14.188 -0.059 1.00 97.19 366 ASP A O 1
ATOM 2962 N N . PHE A 1 367 ? 15.050 15.008 1.999 1.00 96.00 367 PHE A N 1
ATOM 2963 C CA . PHE A 1 367 ? 15.760 16.267 1.763 1.00 96.00 367 PHE A CA 1
ATOM 2964 C C . PHE A 1 367 ? 17.249 16.083 1.436 1.00 96.00 367 PHE A C 1
ATOM 2966 O O . PHE A 1 367 ? 17.855 16.983 0.857 1.00 96.00 367 PHE A O 1
ATOM 2973 N N . VAL A 1 368 ? 17.838 14.939 1.803 1.00 96.44 368 VAL A N 1
ATOM 2974 C CA . VAL A 1 368 ? 19.234 14.601 1.497 1.00 96.44 368 VAL A CA 1
ATOM 2975 C C . VAL A 1 368 ? 19.411 14.317 -0.000 1.00 96.44 368 VAL A C 1
ATOM 2977 O O . VAL A 1 368 ? 20.487 14.547 -0.552 1.00 96.44 368 VAL A O 1
ATOM 2980 N N . LEU A 1 369 ? 18.352 13.863 -0.682 1.00 97.38 369 LEU A N 1
ATOM 2981 C CA . LEU A 1 369 ? 18.388 13.556 -2.108 1.00 97.38 369 LEU A CA 1
ATOM 2982 C C . LEU A 1 369 ? 18.540 14.828 -2.951 1.00 97.38 369 LEU A C 1
ATOM 2984 O O . LEU A 1 369 ? 17.754 15.778 -2.853 1.00 97.38 369 LEU A O 1
ATOM 2988 N N . SER A 1 370 ? 19.504 14.796 -3.873 1.00 96.50 370 SER A N 1
ATOM 2989 C CA . SER A 1 370 ? 19.768 15.882 -4.821 1.00 96.50 370 SER A CA 1
ATOM 2990 C C . SER A 1 370 ? 18.523 16.282 -5.623 1.00 96.50 370 SER A C 1
ATOM 2992 O O . SER A 1 370 ? 17.692 15.455 -6.002 1.00 96.50 370 SER A O 1
ATOM 2994 N N . ARG A 1 371 ? 18.416 17.569 -5.980 1.00 96.56 371 ARG A N 1
ATOM 2995 C CA . ARG A 1 371 ? 17.377 18.085 -6.899 1.00 96.56 371 ARG A CA 1
ATOM 2996 C C . ARG A 1 371 ? 17.448 17.505 -8.320 1.00 96.56 371 ARG A C 1
ATOM 2998 O O . ARG A 1 371 ? 16.530 17.722 -9.102 1.00 96.56 371 ARG A O 1
ATOM 3005 N N . HIS A 1 372 ? 18.534 16.806 -8.650 1.00 97.62 372 HIS A N 1
ATOM 3006 C CA . HIS A 1 372 ? 18.728 16.114 -9.926 1.00 97.62 372 HIS A CA 1
ATOM 3007 C C . HIS A 1 372 ? 18.119 14.698 -9.940 1.00 97.62 372 HIS A C 1
ATOM 3009 O O . HIS A 1 372 ? 18.162 14.026 -10.971 1.00 97.62 372 HIS A O 1
ATOM 3015 N N . VAL A 1 373 ? 17.542 14.254 -8.814 1.00 98.00 373 VAL A N 1
ATOM 3016 C CA . VAL A 1 373 ? 16.800 12.994 -8.679 1.00 98.00 373 VAL A CA 1
ATOM 3017 C C . VAL A 1 373 ? 15.304 13.284 -8.744 1.00 98.00 373 VAL A C 1
ATOM 3019 O O . VAL A 1 373 ? 14.763 13.988 -7.884 1.00 98.00 373 VAL A O 1
ATOM 3022 N N . TYR A 1 374 ? 14.632 12.728 -9.752 1.00 96.81 374 TYR A N 1
ATOM 3023 C CA . TYR A 1 374 ? 13.217 13.011 -10.031 1.00 96.81 374 TYR A CA 1
ATOM 3024 C C . TYR A 1 374 ? 12.273 11.896 -9.564 1.00 96.81 374 TYR A C 1
ATOM 3026 O O . TYR A 1 374 ? 11.127 12.161 -9.205 1.00 96.81 374 TYR A O 1
ATOM 3034 N N . SER A 1 375 ? 12.728 10.645 -9.554 1.00 95.44 375 SER A N 1
ATOM 3035 C CA . SER A 1 375 ? 11.903 9.486 -9.199 1.00 95.44 375 SER A CA 1
ATOM 3036 C C . SER A 1 375 ? 11.661 9.379 -7.691 1.00 95.44 375 SER A C 1
ATOM 3038 O O . SER A 1 375 ? 12.519 9.767 -6.902 1.00 95.44 375 SER A O 1
ATOM 3040 N N . PHE A 1 376 ? 10.509 8.819 -7.294 1.00 95.19 376 PHE A N 1
ATOM 3041 C CA . PHE A 1 376 ? 10.173 8.440 -5.908 1.00 95.19 376 PHE A CA 1
ATOM 3042 C C . PHE A 1 376 ? 10.542 9.500 -4.849 1.00 95.19 376 PHE A C 1
ATOM 3044 O O . PHE A 1 376 ? 11.091 9.188 -3.794 1.00 95.19 376 PHE A O 1
ATOM 3051 N N . ARG A 1 377 ? 10.242 10.770 -5.156 1.00 96.06 377 ARG A N 1
ATOM 3052 C CA . ARG A 1 377 ? 10.417 11.923 -4.259 1.00 96.06 377 ARG A CA 1
ATOM 3053 C C . ARG A 1 377 ? 9.201 12.118 -3.369 1.00 96.06 377 ARG A C 1
ATOM 3055 O O . ARG A 1 377 ? 8.069 12.046 -3.864 1.00 96.06 377 ARG A O 1
ATOM 3062 N N . TYR A 1 378 ? 9.439 12.364 -2.084 1.00 96.56 378 TYR A N 1
ATOM 3063 C CA . TYR A 1 378 ? 8.398 12.425 -1.063 1.00 96.56 378 TYR A CA 1
ATOM 3064 C C . TYR A 1 378 ? 7.318 13.468 -1.361 1.00 96.56 378 TYR A C 1
ATOM 3066 O O . TYR A 1 378 ? 7.608 14.631 -1.632 1.00 96.56 378 TYR A O 1
ATOM 3074 N N . ASN A 1 379 ? 6.050 13.072 -1.249 1.00 94.00 379 ASN A N 1
ATOM 3075 C CA . ASN A 1 379 ? 4.922 13.990 -1.317 1.00 94.00 379 ASN A CA 1
ATOM 3076 C C . ASN A 1 379 ? 4.452 14.381 0.089 1.00 94.00 379 ASN A C 1
ATOM 3078 O O . ASN A 1 379 ? 3.658 13.673 0.707 1.00 94.00 379 ASN A O 1
ATOM 3082 N N . SER A 1 380 ? 4.861 15.562 0.548 1.00 91.00 380 SER A N 1
ATOM 3083 C CA . SER A 1 380 ? 4.337 16.197 1.768 1.00 91.00 380 SER A CA 1
ATOM 3084 C C . SER A 1 380 ? 3.059 17.022 1.532 1.00 91.00 380 SER A C 1
ATOM 3086 O O . SER A 1 380 ? 2.493 17.580 2.470 1.00 91.00 380 SER A O 1
ATOM 3088 N N . GLY A 1 381 ? 2.593 17.112 0.281 1.00 89.25 381 GLY A N 1
ATOM 3089 C CA . GLY A 1 381 ? 1.467 17.946 -0.130 1.00 89.25 381 GLY A CA 1
ATOM 3090 C C . GLY A 1 381 ? 0.105 17.246 -0.078 1.00 89.25 381 GLY A C 1
ATOM 3091 O O . GLY A 1 381 ? -0.166 16.352 0.724 1.00 89.25 381 GLY A O 1
ATOM 3092 N N . LYS A 1 382 ? -0.807 17.666 -0.965 1.00 82.44 382 LYS A N 1
ATOM 3093 C CA . LYS A 1 382 ? -2.172 17.116 -1.024 1.00 82.44 382 LYS A CA 1
ATOM 3094 C C . LYS A 1 382 ? -2.146 15.605 -1.290 1.00 82.44 382 LYS A C 1
ATOM 3096 O O . LYS A 1 382 ? -1.439 15.129 -2.175 1.00 82.44 382 LYS A O 1
ATOM 3101 N N . ASN A 1 383 ? -3.007 14.872 -0.582 1.00 85.31 383 ASN A N 1
ATOM 3102 C CA . ASN A 1 383 ? -3.138 13.410 -0.654 1.00 85.31 383 ASN A CA 1
ATOM 3103 C C . ASN A 1 383 ? -1.886 12.617 -0.224 1.00 85.31 383 ASN A C 1
ATOM 3105 O O . ASN A 1 383 ? -1.785 11.443 -0.584 1.00 85.31 383 ASN A O 1
ATOM 3109 N N . SER A 1 384 ? -0.976 13.207 0.556 1.00 87.81 384 SER A N 1
ATOM 3110 C CA . SER A 1 384 ? 0.201 12.528 1.126 1.00 87.81 384 SER A CA 1
ATOM 3111 C C . SER A 1 384 ? -0.153 11.272 1.936 1.00 87.81 384 SER A C 1
ATOM 3113 O O . SER A 1 384 ? 0.586 10.290 1.917 1.00 87.81 384 SER A O 1
ATOM 3115 N N . ASP A 1 385 ? -1.330 11.237 2.569 1.00 87.81 385 ASP A N 1
ATOM 3116 C CA . ASP A 1 385 ? -1.852 10.047 3.261 1.00 87.81 385 ASP A CA 1
ATOM 3117 C C . ASP A 1 385 ? -2.106 8.847 2.336 1.00 87.81 385 ASP A C 1
ATOM 3119 O O . ASP A 1 385 ? -2.205 7.712 2.795 1.00 87.81 385 ASP A O 1
ATOM 3123 N N . LYS A 1 386 ? -2.294 9.094 1.036 1.00 89.06 386 LYS A N 1
ATOM 3124 C CA . LYS A 1 386 ? -2.646 8.078 0.036 1.00 89.06 386 LYS A CA 1
ATOM 3125 C C . LYS A 1 386 ? -1.496 7.784 -0.922 1.00 89.06 386 LYS A C 1
ATOM 3127 O O . LYS A 1 386 ? -1.355 6.641 -1.334 1.00 89.06 386 LYS A O 1
ATOM 3132 N N . TYR A 1 387 ? -0.727 8.800 -1.297 1.00 90.56 387 TYR A N 1
ATOM 3133 C CA . TYR A 1 387 ? 0.388 8.685 -2.232 1.00 90.56 387 TYR A CA 1
ATOM 3134 C C . TYR A 1 387 ? 1.667 9.127 -1.532 1.00 90.56 387 TYR A C 1
ATOM 3136 O O . TYR A 1 387 ? 1.785 10.296 -1.159 1.00 90.56 387 TYR A O 1
ATOM 3144 N N . MET A 1 388 ? 2.600 8.188 -1.356 1.00 93.94 388 MET A N 1
ATOM 3145 C CA . MET A 1 388 ? 3.901 8.436 -0.731 1.00 93.94 388 MET A CA 1
ATOM 3146 C C . MET A 1 388 ? 4.750 9.411 -1.552 1.00 93.94 388 MET A C 1
ATOM 3148 O O . MET A 1 388 ? 5.429 10.264 -0.985 1.00 93.94 388 MET A O 1
ATOM 3152 N N . TYR A 1 389 ? 4.661 9.322 -2.880 1.00 94.94 389 TYR A N 1
ATOM 3153 C CA . TYR A 1 389 ? 5.478 10.095 -3.810 1.00 94.94 389 TYR A CA 1
ATOM 3154 C C . TYR A 1 389 ? 4.681 11.107 -4.620 1.00 94.94 389 TYR A C 1
ATOM 3156 O O . TYR A 1 389 ? 3.460 11.003 -4.781 1.00 94.94 389 TYR A O 1
ATOM 3164 N N . HIS A 1 390 ? 5.394 12.085 -5.179 1.00 91.56 390 HIS A N 1
ATOM 3165 C CA . HIS A 1 390 ? 4.870 12.877 -6.285 1.00 91.56 390 HIS A CA 1
ATOM 3166 C C . HIS A 1 390 ? 4.505 11.973 -7.470 1.00 91.56 390 HIS A C 1
ATOM 3168 O O . HIS A 1 390 ? 5.096 10.910 -7.655 1.00 91.56 390 HIS A O 1
ATOM 3174 N N . TYR A 1 391 ? 3.552 12.405 -8.302 1.00 85.56 391 TYR A N 1
ATOM 3175 C CA . TYR A 1 391 ? 3.122 11.614 -9.453 1.00 85.56 391 TYR A CA 1
ATOM 3176 C C . TYR A 1 391 ? 4.304 11.303 -10.382 1.00 85.56 391 TYR A C 1
ATOM 3178 O O . TYR A 1 391 ? 4.928 12.207 -10.944 1.00 85.56 391 TYR A O 1
ATOM 3186 N N . SER A 1 392 ? 4.582 10.009 -10.559 1.00 83.62 392 SER A N 1
ATOM 3187 C CA . SER A 1 392 ? 5.743 9.485 -11.291 1.00 83.62 392 SER A CA 1
ATOM 3188 C C . SER A 1 392 ? 5.861 10.048 -12.708 1.00 83.62 392 SER A C 1
ATOM 3190 O O . SER A 1 392 ? 6.944 10.417 -13.147 1.00 83.62 392 SER A O 1
ATOM 3192 N N . ILE A 1 393 ? 4.735 10.219 -13.402 1.00 80.00 393 ILE A N 1
ATOM 3193 C CA . ILE A 1 393 ? 4.702 10.741 -14.775 1.00 80.00 393 ILE A CA 1
ATOM 3194 C C . ILE A 1 393 ? 5.152 12.185 -14.860 1.00 80.00 393 ILE A C 1
ATOM 3196 O O . ILE A 1 393 ? 5.910 12.548 -15.756 1.00 80.00 393 ILE A O 1
ATOM 3200 N N . GLU A 1 394 ? 4.672 13.025 -13.949 1.00 84.06 394 GLU A N 1
ATOM 3201 C CA . GLU A 1 394 ? 5.057 14.432 -13.925 1.00 84.06 394 GLU A CA 1
ATOM 3202 C C . GLU A 1 394 ? 6.550 14.560 -13.627 1.00 84.06 394 GLU A C 1
ATOM 3204 O O . GLU A 1 394 ? 7.239 15.366 -14.249 1.00 84.06 394 GLU A O 1
ATOM 3209 N N . GLN A 1 395 ? 7.068 13.724 -12.725 1.00 90.44 395 GLN A N 1
ATOM 3210 C CA . GLN A 1 395 ? 8.490 13.687 -12.404 1.00 90.44 395 GLN A CA 1
ATOM 3211 C C . GLN A 1 395 ? 9.348 13.171 -13.561 1.00 90.44 395 GLN A C 1
ATOM 3213 O O . GLN A 1 395 ? 10.371 13.771 -13.881 1.00 90.44 395 GLN A O 1
ATOM 3218 N N . TRP A 1 396 ? 8.913 12.122 -14.255 1.00 90.06 396 TRP A N 1
ATOM 3219 C CA . TRP A 1 396 ? 9.608 11.615 -15.435 1.00 90.06 396 TRP A CA 1
ATOM 3220 C C . TRP A 1 396 ? 9.608 12.635 -16.582 1.00 90.06 396 TRP A C 1
ATOM 3222 O O . TRP A 1 396 ? 10.630 12.841 -17.233 1.00 90.06 396 TRP A O 1
ATOM 3232 N N . LYS A 1 397 ? 8.496 13.355 -16.794 1.00 88.00 397 LYS A N 1
ATOM 3233 C CA . LYS A 1 397 ? 8.442 14.464 -17.760 1.00 88.00 397 LYS A CA 1
ATOM 3234 C C . LYS A 1 397 ? 9.435 15.568 -17.401 1.00 88.00 397 LYS A C 1
ATOM 3236 O O . LYS A 1 397 ? 10.104 16.073 -18.295 1.00 88.00 397 LYS A O 1
ATOM 3241 N N . LYS A 1 398 ? 9.567 15.920 -16.115 1.00 92.75 398 LYS A N 1
ATOM 3242 C CA . LYS A 1 398 ? 10.584 16.879 -15.649 1.00 92.75 398 LYS A CA 1
ATOM 3243 C C . LYS A 1 398 ? 11.998 16.368 -15.918 1.00 92.75 398 LYS A C 1
ATOM 3245 O O . LYS A 1 398 ? 12.801 17.128 -16.438 1.00 92.75 398 LYS A O 1
ATOM 3250 N N . TYR A 1 399 ? 12.276 15.100 -15.630 1.00 95.19 399 TYR A N 1
ATOM 3251 C CA . TYR A 1 399 ? 13.556 14.455 -15.928 1.00 95.19 399 TYR A CA 1
ATOM 3252 C C . TYR A 1 399 ? 13.913 14.539 -17.422 1.00 95.19 399 TYR A C 1
ATOM 3254 O O . TYR A 1 399 ? 14.984 15.027 -17.770 1.00 95.19 399 TYR A O 1
ATOM 3262 N N . VAL A 1 400 ? 12.989 14.159 -18.314 1.00 93.50 400 VAL A N 1
ATOM 3263 C CA . VAL A 1 400 ? 13.165 14.277 -19.775 1.00 93.50 400 VAL A CA 1
ATOM 3264 C C . VAL A 1 400 ? 13.353 15.725 -20.210 1.00 93.50 400 VAL A C 1
ATOM 3266 O O . VAL A 1 400 ? 14.291 16.021 -20.946 1.00 93.50 400 VAL A O 1
ATOM 3269 N N . TYR A 1 401 ? 12.488 16.626 -19.747 1.00 93.75 401 TYR A N 1
ATOM 3270 C CA . TYR A 1 401 ? 12.543 18.042 -20.099 1.00 93.75 401 TYR A CA 1
ATOM 3271 C C . TYR A 1 401 ? 13.879 18.676 -19.702 1.00 93.75 401 TYR A C 1
ATOM 3273 O O . TYR A 1 401 ? 14.483 19.379 -20.503 1.00 93.75 401 TYR A O 1
ATOM 3281 N N . GLN A 1 402 ? 14.363 18.400 -18.491 1.00 95.56 402 GLN A N 1
ATOM 3282 C CA . GLN A 1 402 ? 15.612 18.967 -17.981 1.00 95.56 402 GLN A CA 1
ATOM 3283 C C . GLN A 1 402 ? 16.823 18.459 -18.765 1.00 95.56 402 GLN A C 1
ATOM 3285 O O . GLN A 1 402 ? 17.687 19.259 -19.109 1.00 95.56 402 GLN A O 1
ATOM 3290 N N . THR A 1 403 ? 16.856 17.171 -19.136 1.00 96.56 403 THR A N 1
ATOM 3291 C CA . THR A 1 403 ? 17.907 16.667 -20.034 1.00 96.56 403 THR A CA 1
ATOM 3292 C C . THR A 1 403 ? 17.845 17.343 -21.405 1.00 96.56 403 THR A C 1
ATOM 3294 O O . THR A 1 403 ? 18.868 17.815 -21.889 1.00 96.56 403 THR A O 1
ATOM 3297 N N . LYS A 1 404 ? 16.657 17.436 -22.019 1.00 95.12 404 LYS A N 1
ATOM 3298 C CA . LYS A 1 404 ? 16.481 18.080 -23.333 1.00 95.12 404 LYS A CA 1
ATOM 3299 C C . LYS A 1 404 ? 16.890 19.544 -23.338 1.00 95.12 404 LYS A C 1
ATOM 3301 O O . LYS A 1 404 ? 17.495 19.995 -24.294 1.00 95.12 404 LYS A O 1
ATOM 3306 N N . PHE A 1 405 ? 16.547 20.274 -22.282 1.00 95.88 405 PHE A N 1
ATOM 3307 C CA . PHE A 1 405 ? 16.837 21.700 -22.179 1.00 95.88 405 PHE A CA 1
ATOM 3308 C C . PHE A 1 405 ? 18.343 21.996 -22.238 1.00 95.88 405 PHE A C 1
ATOM 3310 O O . PHE A 1 405 ? 18.739 23.048 -22.728 1.00 95.88 405 PHE A O 1
ATOM 3317 N N . VAL A 1 406 ? 19.173 21.073 -21.746 1.00 97.38 406 VAL A N 1
ATOM 3318 C CA . VAL A 1 406 ? 20.636 21.202 -21.755 1.00 97.38 406 VAL A CA 1
ATOM 3319 C C . VAL A 1 406 ? 21.278 20.535 -22.974 1.00 97.38 406 VAL A C 1
ATOM 3321 O O . VAL A 1 406 ? 22.387 20.895 -23.347 1.00 97.38 406 VAL A O 1
ATOM 3324 N N . LEU A 1 407 ? 20.623 19.562 -23.604 1.00 97.56 407 LEU A N 1
ATOM 3325 C CA . LEU A 1 407 ? 21.136 18.911 -24.806 1.00 97.56 407 LEU A CA 1
ATOM 3326 C C . LEU A 1 407 ? 20.915 19.816 -26.027 1.00 97.56 407 LEU A C 1
ATOM 3328 O O . LEU A 1 407 ? 19.809 19.887 -26.561 1.00 97.56 407 LEU A O 1
ATOM 3332 N N . THR A 1 408 ? 21.968 20.504 -26.463 1.00 96.81 408 THR A N 1
ATOM 3333 C CA . THR A 1 408 ? 21.943 21.449 -27.592 1.00 96.81 408 THR A CA 1
ATOM 3334 C C . THR A 1 408 ? 23.096 21.159 -28.558 1.00 96.81 408 THR A C 1
ATOM 3336 O O . THR A 1 408 ? 23.996 20.394 -28.205 1.00 96.81 408 THR A O 1
ATOM 3339 N N . PRO A 1 409 ? 23.136 21.765 -29.759 1.00 95.94 409 PRO A N 1
ATOM 3340 C CA . PRO A 1 409 ? 24.284 21.633 -30.661 1.00 95.94 409 PRO A CA 1
ATOM 3341 C C . PRO A 1 409 ? 25.635 22.013 -30.027 1.00 95.94 409 PRO A C 1
ATOM 3343 O O . PRO A 1 409 ? 26.665 21.440 -30.386 1.00 95.94 409 PRO A O 1
ATOM 3346 N N . GLU A 1 410 ? 25.637 22.945 -29.068 1.00 95.62 410 GLU A N 1
ATOM 3347 C CA . GLU A 1 410 ? 26.824 23.404 -28.331 1.00 95.62 410 GLU A CA 1
ATOM 3348 C C . GLU A 1 410 ? 27.223 22.471 -27.175 1.00 95.62 410 GLU A C 1
ATOM 3350 O O . GLU A 1 410 ? 28.382 22.461 -26.754 1.00 95.62 410 GLU A O 1
ATOM 3355 N N . THR A 1 411 ? 26.281 21.677 -26.661 1.00 96.44 411 THR A N 1
ATOM 3356 C CA . THR A 1 411 ? 26.499 20.637 -25.644 1.00 96.44 411 THR A CA 1
ATOM 3357 C C . THR A 1 411 ? 25.864 19.315 -26.085 1.00 96.44 411 THR A C 1
ATOM 3359 O O . THR A 1 411 ? 24.863 18.886 -25.502 1.00 96.44 411 THR A O 1
ATOM 3362 N N . PRO A 1 412 ? 26.416 18.672 -27.136 1.00 98.00 412 PRO A N 1
ATOM 3363 C CA . PRO A 1 412 ? 25.667 17.708 -27.936 1.00 98.00 412 PRO A CA 1
ATOM 3364 C C . PRO A 1 412 ? 25.765 16.263 -27.443 1.00 98.00 412 PRO A C 1
ATOM 3366 O O . PRO A 1 412 ? 25.035 15.409 -27.937 1.00 98.00 412 PRO A O 1
ATOM 3369 N N . PHE A 1 413 ? 26.646 15.945 -26.492 1.00 98.62 413 PHE A N 1
ATOM 3370 C CA . PHE A 1 413 ? 26.861 14.557 -26.086 1.00 98.62 413 PHE A CA 1
ATOM 3371 C C . PHE A 1 413 ? 25.940 14.171 -24.932 1.00 98.62 413 PHE A C 1
ATOM 3373 O O . PHE A 1 413 ? 26.036 14.723 -23.837 1.00 98.62 413 PHE A O 1
ATOM 3380 N N . LEU A 1 414 ? 25.088 13.174 -25.157 1.00 98.69 414 LEU A N 1
ATOM 3381 C CA . LEU A 1 414 ? 24.236 12.561 -24.146 1.00 98.69 414 LEU A CA 1
ATOM 3382 C C . LEU A 1 414 ? 24.775 11.179 -23.776 1.00 98.69 414 LEU A C 1
ATOM 3384 O O . LEU A 1 414 ? 24.788 10.263 -24.595 1.00 98.69 414 LEU A O 1
ATOM 3388 N N . VAL A 1 415 ? 25.142 11.003 -22.512 1.00 98.62 415 VAL A N 1
ATOM 3389 C CA . VAL A 1 415 ? 25.322 9.681 -21.910 1.00 98.62 415 VAL A CA 1
ATOM 3390 C C . VAL A 1 415 ? 23.970 9.187 -21.417 1.00 98.62 415 VAL A C 1
ATOM 3392 O O . VAL A 1 415 ? 23.323 9.854 -20.607 1.00 98.62 415 VAL A O 1
ATOM 3395 N N . VAL A 1 416 ? 23.569 8.005 -21.875 1.00 98.31 416 VAL A N 1
ATOM 3396 C CA . VAL A 1 416 ? 22.439 7.241 -21.336 1.00 98.31 416 VAL A CA 1
ATOM 3397 C C . VAL A 1 416 ? 23.021 6.018 -20.647 1.00 98.31 416 VAL A C 1
ATOM 3399 O O . VAL A 1 416 ? 23.780 5.282 -21.272 1.00 98.31 416 VAL A O 1
ATOM 3402 N N . ALA A 1 417 ? 22.710 5.817 -19.370 1.00 97.88 417 ALA A N 1
ATOM 3403 C CA . ALA A 1 417 ? 23.232 4.720 -18.564 1.00 97.88 417 ALA A CA 1
ATOM 3404 C C . ALA A 1 417 ? 22.125 4.077 -17.716 1.00 97.88 417 ALA A C 1
ATOM 3406 O O . ALA A 1 417 ? 21.187 4.746 -17.292 1.00 97.88 417 ALA A O 1
ATOM 3407 N N . ASP A 1 418 ? 22.270 2.776 -17.469 1.00 96.44 418 ASP A N 1
ATOM 3408 C CA . ASP A 1 418 ? 21.357 1.925 -16.691 1.00 96.44 418 ASP A CA 1
ATOM 3409 C C . ASP A 1 418 ? 22.202 1.063 -15.738 1.00 96.44 418 ASP A C 1
ATOM 3411 O O . ASP A 1 418 ? 23.354 0.735 -16.051 1.00 96.44 418 ASP A O 1
ATOM 3415 N N . ILE A 1 419 ? 21.657 0.697 -14.578 1.00 97.19 419 ILE A N 1
ATOM 3416 C CA . ILE A 1 419 ? 22.346 -0.150 -13.592 1.00 97.19 419 ILE A CA 1
ATOM 3417 C C . ILE A 1 419 ? 21.878 -1.601 -13.742 1.00 97.19 419 ILE A C 1
ATOM 3419 O O . ILE A 1 419 ? 20.683 -1.900 -13.750 1.00 97.19 419 ILE A O 1
ATOM 3423 N N . THR A 1 420 ? 22.824 -2.538 -13.815 1.00 95.06 420 THR A N 1
ATOM 3424 C CA . THR A 1 420 ? 22.519 -3.965 -13.979 1.00 95.06 420 THR A CA 1
ATOM 3425 C C . THR A 1 420 ? 21.758 -4.502 -12.768 1.00 95.06 420 THR A C 1
ATOM 3427 O O . THR A 1 420 ? 22.279 -4.474 -11.654 1.00 95.06 420 THR A O 1
ATOM 3430 N N . SER A 1 421 ? 20.543 -5.019 -12.998 1.00 92.38 421 SER A N 1
ATOM 3431 C CA . SER A 1 421 ? 19.676 -5.661 -11.992 1.00 92.38 421 SER A CA 1
ATOM 3432 C C . SER A 1 421 ? 19.664 -4.932 -10.642 1.00 92.38 421 SER A C 1
ATOM 3434 O O . SER A 1 421 ? 19.832 -5.553 -9.598 1.00 92.38 421 SER A O 1
ATOM 3436 N N . PHE A 1 422 ? 19.487 -3.605 -10.670 1.00 95.25 422 PHE A N 1
ATOM 3437 C CA . PHE A 1 422 ? 19.748 -2.713 -9.536 1.00 95.25 422 PHE A CA 1
ATOM 3438 C C . PHE A 1 422 ? 19.281 -3.258 -8.179 1.00 95.25 422 PHE A C 1
ATOM 3440 O O . PHE A 1 422 ? 20.112 -3.525 -7.320 1.00 95.25 422 PHE A O 1
ATOM 3447 N N . PHE A 1 423 ? 17.977 -3.481 -8.003 1.00 94.75 423 PHE A N 1
ATOM 3448 C CA . PHE A 1 423 ? 17.416 -3.916 -6.722 1.00 94.75 423 PHE A CA 1
ATOM 3449 C C . PHE A 1 423 ? 17.901 -5.286 -6.245 1.00 94.75 423 PHE A C 1
ATOM 3451 O O . PHE A 1 423 ? 17.986 -5.489 -5.041 1.00 94.75 423 PHE A O 1
ATOM 3458 N N . GLU A 1 424 ? 18.196 -6.208 -7.164 1.00 92.75 424 GLU A N 1
ATOM 3459 C CA . GLU A 1 424 ? 18.737 -7.540 -6.860 1.00 92.75 424 GLU A CA 1
ATOM 3460 C C . GLU A 1 424 ? 20.183 -7.445 -6.362 1.00 92.75 424 GLU A C 1
ATOM 3462 O O . GLU A 1 424 ? 20.583 -8.207 -5.493 1.00 92.75 424 GLU A O 1
ATOM 3467 N N . ASN A 1 425 ? 20.938 -6.461 -6.856 1.00 94.56 425 ASN A N 1
ATOM 3468 C CA . ASN A 1 425 ? 22.347 -6.256 -6.531 1.00 94.56 425 ASN A CA 1
ATOM 3469 C C . ASN A 1 425 ? 22.587 -5.280 -5.367 1.00 94.56 425 ASN A C 1
ATOM 3471 O O . ASN A 1 425 ? 23.740 -5.032 -5.016 1.00 94.56 425 ASN A O 1
ATOM 3475 N N . ILE A 1 426 ? 21.540 -4.720 -4.748 1.00 96.06 426 ILE A N 1
ATOM 3476 C CA . ILE A 1 426 ? 21.706 -3.911 -3.533 1.00 96.06 426 ILE A CA 1
ATOM 3477 C C . ILE A 1 426 ? 22.232 -4.819 -2.423 1.00 96.06 426 ILE A C 1
ATOM 3479 O O . ILE A 1 426 ? 21.528 -5.722 -1.971 1.00 96.06 426 ILE A O 1
ATOM 3483 N N . ASN A 1 427 ? 23.451 -4.550 -1.955 1.00 95.44 427 ASN A N 1
ATOM 3484 C CA . ASN A 1 427 ? 23.997 -5.214 -0.781 1.00 95.44 427 ASN A CA 1
ATOM 3485 C C . ASN A 1 427 ? 23.341 -4.636 0.483 1.00 95.44 427 ASN A C 1
ATOM 3487 O O . ASN A 1 427 ? 23.471 -3.446 0.782 1.00 95.44 427 ASN A O 1
ATOM 3491 N N . THR A 1 428 ? 22.629 -5.476 1.228 1.00 94.00 428 THR A N 1
ATOM 3492 C CA . THR A 1 428 ? 21.770 -5.064 2.347 1.00 94.00 428 THR A CA 1
ATOM 3493 C C . THR A 1 428 ? 22.578 -4.527 3.529 1.00 94.00 428 THR A C 1
ATOM 3495 O O . THR A 1 428 ? 22.151 -3.580 4.191 1.00 94.00 428 THR A O 1
ATOM 3498 N N . LYS A 1 429 ? 23.794 -5.045 3.739 1.00 93.19 429 LYS A N 1
ATOM 3499 C CA . LYS A 1 429 ? 24.730 -4.561 4.761 1.00 93.19 429 LYS A CA 1
ATOM 3500 C C . LYS A 1 429 ? 25.291 -3.183 4.413 1.00 93.19 429 LYS A C 1
ATOM 3502 O O . LYS A 1 429 ? 25.289 -2.298 5.267 1.00 93.19 429 LYS A O 1
ATOM 3507 N N . LEU A 1 430 ? 25.737 -2.980 3.170 1.00 95.31 430 LEU A N 1
ATOM 3508 C CA . LEU A 1 430 ? 26.203 -1.669 2.700 1.00 95.31 430 LEU A CA 1
ATOM 3509 C C . LEU A 1 430 ? 25.073 -0.638 2.710 1.00 95.31 430 LEU A C 1
ATOM 3511 O O . LEU A 1 430 ? 25.312 0.512 3.074 1.00 95.31 430 LEU A O 1
ATOM 3515 N N . LEU A 1 431 ? 23.852 -1.042 2.341 1.00 96.62 431 LEU A N 1
ATOM 3516 C CA . LEU A 1 431 ? 22.662 -0.202 2.451 1.00 96.62 431 LEU A CA 1
ATOM 3517 C C . LEU A 1 431 ? 22.495 0.280 3.893 1.00 96.62 431 LEU A C 1
ATOM 3519 O O . LEU A 1 431 ? 22.522 1.483 4.133 1.00 96.62 431 LEU A O 1
ATOM 3523 N N . GLY A 1 432 ? 22.395 -0.647 4.847 1.00 96.06 432 GLY A N 1
ATOM 3524 C CA . GLY A 1 432 ? 22.237 -0.333 6.265 1.00 96.06 432 GLY A CA 1
ATOM 3525 C C . GLY A 1 432 ? 23.313 0.609 6.806 1.00 96.06 432 GLY A C 1
ATOM 3526 O O . GLY A 1 432 ? 23.010 1.654 7.384 1.00 96.06 432 GLY A O 1
ATOM 3527 N N . GLN A 1 433 ? 24.583 0.296 6.530 1.00 95.56 433 GLN A N 1
ATOM 3528 C CA . GLN A 1 433 ? 25.726 1.131 6.915 1.00 95.56 433 GLN A CA 1
ATOM 3529 C C . GLN A 1 433 ? 25.623 2.551 6.349 1.00 95.56 433 GLN A C 1
ATOM 3531 O O . GLN A 1 433 ? 25.768 3.517 7.096 1.00 95.56 433 GLN A O 1
ATOM 3536 N N . TYR A 1 434 ? 25.332 2.688 5.054 1.00 95.69 434 TYR A N 1
ATOM 3537 C CA . TYR A 1 434 ? 25.240 3.998 4.418 1.00 95.69 434 TYR A CA 1
ATOM 3538 C C . TYR A 1 434 ? 24.053 4.814 4.941 1.00 95.69 434 TYR A C 1
ATOM 3540 O O . TYR A 1 434 ? 24.201 6.001 5.233 1.00 95.69 434 TYR A O 1
ATOM 3548 N N . LEU A 1 435 ? 22.887 4.189 5.129 1.00 96.94 435 LEU A N 1
ATOM 3549 C CA . LEU A 1 435 ? 21.723 4.866 5.704 1.00 96.94 435 LEU A CA 1
ATOM 3550 C C . LEU A 1 435 ? 21.989 5.339 7.138 1.00 96.94 435 LEU A C 1
ATOM 3552 O O . LEU A 1 435 ? 21.598 6.451 7.494 1.00 96.94 435 LEU A O 1
ATOM 3556 N N . LYS A 1 436 ? 22.704 4.542 7.941 1.00 97.31 436 LYS A N 1
ATOM 3557 C CA . LYS A 1 436 ? 23.150 4.939 9.285 1.00 97.31 436 LYS A CA 1
ATOM 3558 C C . LYS A 1 436 ? 24.088 6.148 9.231 1.00 97.31 436 LYS A C 1
ATOM 3560 O O . LYS A 1 436 ? 23.926 7.055 10.043 1.00 97.31 436 LYS A O 1
ATOM 3565 N N . THR A 1 437 ? 25.000 6.220 8.257 1.00 96.56 437 THR A N 1
ATOM 3566 C CA . THR A 1 437 ? 25.829 7.417 8.026 1.00 96.56 437 THR A CA 1
ATOM 3567 C C . THR A 1 437 ? 24.976 8.641 7.690 1.00 96.56 437 THR A C 1
ATOM 3569 O O . THR A 1 437 ? 25.148 9.684 8.311 1.00 96.56 437 THR A O 1
ATOM 3572 N N . LEU A 1 438 ? 23.988 8.518 6.796 1.00 96.06 438 LEU A N 1
ATOM 3573 C CA . LEU A 1 438 ? 23.085 9.633 6.480 1.00 96.06 438 LEU A CA 1
ATOM 3574 C C . LEU A 1 438 ? 22.319 10.128 7.716 1.00 96.06 438 LEU A C 1
ATOM 3576 O O . LEU A 1 438 ? 22.224 11.331 7.954 1.00 96.06 438 LEU A O 1
ATOM 3580 N N . VAL A 1 439 ? 21.798 9.209 8.529 1.00 96.75 439 VAL A N 1
ATOM 3581 C CA . VAL A 1 439 ? 21.145 9.546 9.802 1.00 96.75 439 VAL A CA 1
ATOM 3582 C C . VAL A 1 439 ? 22.122 10.251 10.747 1.00 96.75 439 VAL A C 1
ATOM 3584 O O . VAL A 1 439 ? 21.763 11.256 11.362 1.00 96.75 439 VAL A O 1
ATOM 3587 N N . HIS A 1 440 ? 23.363 9.770 10.847 1.00 95.81 440 HIS A N 1
ATOM 3588 C CA . HIS A 1 440 ? 24.390 10.390 11.677 1.00 95.81 440 HIS A CA 1
ATOM 3589 C C . HIS A 1 440 ? 24.676 11.840 11.261 1.00 95.81 440 HIS A C 1
ATOM 3591 O O . HIS A 1 440 ? 24.696 12.721 12.127 1.00 95.81 440 HIS A O 1
ATOM 3597 N N . ASP A 1 441 ? 24.855 12.071 9.962 1.00 94.75 441 ASP A N 1
ATOM 3598 C CA . ASP A 1 441 ? 25.320 13.342 9.402 1.00 94.75 441 ASP A CA 1
ATOM 3599 C C . ASP A 1 441 ? 24.218 14.409 9.364 1.00 94.75 441 ASP A C 1
ATOM 3601 O O . ASP A 1 441 ? 24.470 15.587 9.628 1.00 94.75 441 ASP A O 1
ATOM 3605 N N . TYR A 1 442 ? 22.981 14.010 9.050 1.00 93.81 442 TYR A N 1
ATOM 3606 C CA . TYR A 1 442 ? 21.904 14.953 8.742 1.00 93.81 442 TYR A CA 1
ATOM 3607 C C . TYR A 1 442 ? 20.882 15.141 9.870 1.00 93.81 442 TYR A C 1
ATOM 3609 O O . TYR A 1 442 ? 20.238 16.193 9.934 1.00 93.81 442 TYR A O 1
ATOM 3617 N N . ILE A 1 443 ? 20.744 14.184 10.795 1.00 92.69 443 ILE A N 1
ATOM 3618 C CA . ILE A 1 443 ? 19.794 14.285 11.912 1.00 92.69 443 ILE A CA 1
ATOM 3619 C C . ILE A 1 443 ? 20.526 14.768 13.162 1.00 92.69 443 ILE A C 1
ATOM 3621 O O . ILE A 1 443 ? 21.385 14.086 13.716 1.00 92.69 443 ILE A O 1
ATOM 3625 N N . LYS A 1 444 ? 20.189 15.977 13.621 1.00 89.12 444 LYS A N 1
ATOM 3626 C CA . LYS A 1 444 ? 20.913 16.645 14.717 1.00 89.12 444 LYS A CA 1
ATOM 3627 C C . LYS A 1 444 ? 20.422 16.252 16.108 1.00 89.12 444 LYS A C 1
ATOM 3629 O O . LYS A 1 444 ? 21.221 16.153 17.033 1.00 89.12 444 LYS A O 1
ATOM 3634 N N . LYS A 1 445 ? 19.112 16.062 16.273 1.00 88.50 445 LYS A N 1
ATOM 3635 C CA . LYS A 1 445 ? 18.502 15.762 17.571 1.00 88.50 445 LYS A CA 1
ATOM 3636 C C . LYS A 1 445 ? 18.754 14.299 17.936 1.00 88.50 445 LYS A C 1
ATOM 3638 O O . LYS A 1 445 ? 18.422 13.410 17.159 1.00 88.50 445 LYS A O 1
ATOM 3643 N N . SER A 1 446 ? 19.342 14.061 19.111 1.00 83.50 446 SER A N 1
ATOM 3644 C CA . SER A 1 446 ? 19.752 12.720 19.554 1.00 83.50 446 SER A CA 1
ATOM 3645 C C . SER A 1 446 ? 18.581 11.745 19.640 1.00 83.50 446 SER A C 1
ATOM 3647 O O . SER A 1 446 ? 18.676 10.646 19.111 1.00 83.50 446 SER A O 1
ATOM 3649 N N . SER A 1 447 ? 17.449 12.164 20.213 1.00 82.06 447 SER A N 1
ATOM 3650 C CA . SER A 1 447 ? 16.269 11.300 20.323 1.00 82.06 447 SER A CA 1
ATOM 3651 C C . SER A 1 447 ? 15.677 10.904 18.969 1.00 82.06 447 SER A C 1
ATOM 3653 O O . SER A 1 447 ? 15.280 9.756 18.795 1.00 82.06 447 SER A O 1
ATOM 3655 N N . ASP A 1 448 ? 15.678 11.814 17.993 1.00 87.62 448 ASP A N 1
ATOM 3656 C CA . ASP A 1 448 ? 1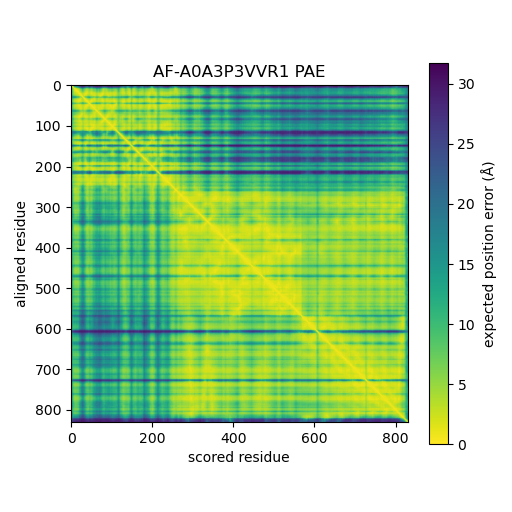5.196 11.518 16.638 1.00 87.62 448 ASP A CA 1
ATOM 3657 C C . ASP A 1 448 ? 16.177 10.577 15.915 1.00 87.62 448 ASP A C 1
ATOM 3659 O O . ASP A 1 448 ? 15.762 9.677 15.186 1.00 87.62 448 ASP A O 1
ATOM 3663 N N . LYS A 1 449 ? 17.485 10.745 16.160 1.00 92.38 449 LYS A N 1
ATOM 3664 C CA . LYS A 1 449 ? 18.554 9.886 15.636 1.00 92.38 449 LYS A CA 1
ATOM 3665 C C . LYS A 1 449 ? 18.442 8.450 16.170 1.00 92.38 449 LYS A C 1
ATOM 3667 O O . LYS A 1 449 ? 18.498 7.513 15.376 1.00 92.38 449 LYS A O 1
ATOM 3672 N N . ASP A 1 450 ? 18.223 8.276 17.473 1.00 93.12 450 ASP A N 1
ATOM 3673 C CA . ASP A 1 450 ? 18.035 6.958 18.097 1.00 93.12 450 ASP A CA 1
ATOM 3674 C C . ASP A 1 450 ? 16.796 6.237 17.550 1.00 93.12 450 ASP A C 1
ATOM 3676 O O . ASP A 1 450 ? 16.843 5.036 17.274 1.00 93.12 450 ASP A O 1
ATOM 3680 N N . GLU A 1 451 ? 15.690 6.964 17.350 1.00 93.44 451 GLU A N 1
ATOM 3681 C CA . GLU A 1 451 ? 14.497 6.413 16.701 1.00 93.44 451 GLU A CA 1
ATOM 3682 C C . GLU A 1 451 ? 14.808 5.961 15.265 1.00 93.44 451 GLU A C 1
ATOM 3684 O O . GLU A 1 451 ? 14.479 4.830 14.902 1.00 93.44 451 GLU A O 1
ATOM 3689 N N . GLN A 1 452 ? 15.497 6.785 14.463 1.00 95.50 452 GLN A N 1
ATOM 3690 C CA . GLN A 1 452 ? 15.865 6.407 13.094 1.00 95.50 452 GLN A CA 1
ATOM 3691 C C . GLN A 1 452 ? 16.790 5.185 13.045 1.00 95.50 452 GLN A C 1
ATOM 3693 O O . GLN A 1 452 ? 16.591 4.320 12.193 1.00 95.50 452 GLN A O 1
ATOM 3698 N N . TYR A 1 453 ? 17.762 5.057 13.953 1.00 96.31 453 TYR A N 1
ATOM 3699 C CA . TYR A 1 453 ? 18.601 3.856 14.012 1.00 96.31 453 TYR A CA 1
ATOM 3700 C C . TYR A 1 453 ? 17.790 2.601 14.317 1.00 96.31 453 TYR A C 1
ATOM 3702 O O . TYR A 1 453 ? 17.939 1.605 13.612 1.00 96.31 453 TYR A O 1
ATOM 3710 N N . LYS A 1 454 ? 16.860 2.662 15.279 1.00 95.44 454 LYS A N 1
ATOM 3711 C CA . LYS A 1 454 ? 15.960 1.534 15.564 1.00 95.44 454 LYS A CA 1
ATOM 3712 C C . LYS A 1 454 ? 15.093 1.169 14.360 1.00 95.44 454 LYS A C 1
ATOM 3714 O O . LYS A 1 454 ? 14.834 -0.015 14.135 1.00 95.44 454 LYS A O 1
ATOM 3719 N N . ILE A 1 455 ? 14.634 2.160 13.591 1.00 96.62 455 ILE A N 1
ATOM 3720 C CA . ILE A 1 455 ? 13.888 1.923 12.349 1.00 96.62 455 ILE A CA 1
ATOM 3721 C C . ILE A 1 455 ? 14.774 1.200 11.326 1.00 96.62 455 ILE A C 1
ATOM 3723 O O . ILE A 1 455 ? 14.343 0.195 10.761 1.00 96.62 455 ILE A O 1
ATOM 3727 N N . LEU A 1 456 ? 16.006 1.672 11.114 1.00 97.19 456 LEU A N 1
ATOM 3728 C CA . LEU A 1 456 ? 16.957 1.052 10.188 1.00 97.19 456 LEU A CA 1
ATOM 3729 C C . LEU A 1 456 ? 17.296 -0.385 10.594 1.00 97.19 456 LEU A C 1
ATOM 3731 O O . LEU A 1 456 ? 17.210 -1.273 9.753 1.00 97.19 456 LEU A O 1
ATOM 3735 N N . ASP A 1 457 ? 17.571 -0.637 11.874 1.00 96.44 457 ASP A N 1
ATOM 3736 C CA . ASP A 1 457 ? 17.814 -1.989 12.390 1.00 96.44 457 ASP A CA 1
ATOM 3737 C C . ASP A 1 457 ? 16.592 -2.899 12.180 1.00 96.44 457 ASP A C 1
ATOM 3739 O O . ASP A 1 457 ? 16.725 -4.063 11.805 1.00 96.44 457 ASP A O 1
ATOM 3743 N N . SER A 1 458 ? 15.380 -2.369 12.372 1.00 96.38 458 SER A N 1
ATOM 3744 C CA . SER A 1 458 ? 14.141 -3.124 12.139 1.00 96.38 458 SER A CA 1
ATOM 3745 C C . SER A 1 458 ? 13.959 -3.475 10.656 1.00 96.38 458 SER A C 1
ATOM 3747 O O . SER A 1 458 ? 13.546 -4.587 10.339 1.00 96.38 458 SER A O 1
ATOM 3749 N N . ILE A 1 459 ? 14.307 -2.566 9.740 1.00 96.94 459 ILE A N 1
ATOM 3750 C CA . ILE A 1 459 ? 14.291 -2.825 8.291 1.00 96.94 459 ILE A CA 1
ATOM 3751 C C . ILE A 1 459 ? 15.369 -3.839 7.889 1.00 96.94 459 ILE A C 1
ATOM 3753 O O . ILE A 1 459 ? 15.077 -4.750 7.117 1.00 96.94 459 ILE A O 1
ATOM 3757 N N . GLU A 1 460 ? 16.595 -3.699 8.398 1.00 95.50 460 GLU A N 1
ATOM 3758 C CA . GLU A 1 460 ? 17.700 -4.630 8.135 1.00 95.50 460 GLU A CA 1
ATOM 3759 C C . GLU A 1 460 ? 17.327 -6.055 8.564 1.00 95.50 460 GLU A C 1
ATOM 3761 O O . GLU A 1 460 ? 17.513 -6.996 7.791 1.00 95.50 460 GLU A O 1
ATOM 3766 N N . ASN A 1 461 ? 16.729 -6.208 9.751 1.00 94.69 461 ASN A N 1
ATOM 3767 C CA . ASN A 1 461 ? 16.258 -7.500 10.252 1.00 94.69 461 ASN A CA 1
ATOM 3768 C C . ASN A 1 461 ? 15.161 -8.100 9.364 1.00 94.69 461 ASN A C 1
ATOM 3770 O O . ASN A 1 461 ? 15.255 -9.266 8.995 1.00 94.69 461 ASN A O 1
ATOM 3774 N N . LEU A 1 462 ? 14.168 -7.302 8.952 1.00 95.88 462 LEU A N 1
ATOM 3775 C CA . LEU A 1 462 ? 13.119 -7.754 8.033 1.00 95.88 462 LEU A CA 1
ATOM 3776 C C . LEU A 1 462 ? 13.695 -8.281 6.714 1.00 95.88 462 LEU A C 1
ATOM 3778 O O . LEU A 1 462 ? 13.351 -9.378 6.280 1.00 95.88 462 LEU A O 1
ATOM 3782 N N . ILE A 1 463 ? 14.588 -7.515 6.081 1.00 95.38 463 ILE A N 1
ATOM 3783 C CA . ILE A 1 463 ? 15.194 -7.900 4.801 1.00 95.38 463 ILE A CA 1
ATOM 3784 C C . ILE A 1 463 ? 16.046 -9.163 4.967 1.00 95.38 463 ILE A C 1
ATOM 3786 O O . ILE A 1 463 ? 15.974 -10.062 4.129 1.00 95.38 463 ILE A O 1
ATOM 3790 N N . LYS A 1 464 ? 16.812 -9.265 6.059 1.00 93.50 464 LYS A N 1
ATOM 3791 C CA . LYS A 1 464 ? 17.599 -10.460 6.381 1.00 93.50 464 LYS A CA 1
ATOM 3792 C C . LYS A 1 464 ? 16.710 -11.698 6.523 1.00 93.50 464 LYS A C 1
ATOM 3794 O O . LYS A 1 464 ? 17.020 -12.722 5.919 1.00 93.50 464 LYS A O 1
ATOM 3799 N N . ASP A 1 465 ? 15.611 -11.599 7.267 1.00 93.38 465 ASP A N 1
ATOM 3800 C CA . ASP A 1 465 ? 14.670 -12.706 7.472 1.00 93.38 465 ASP A CA 1
ATOM 3801 C C . ASP A 1 465 ? 13.998 -13.123 6.155 1.00 93.38 465 ASP A C 1
ATOM 3803 O O . ASP A 1 465 ? 13.804 -14.311 5.885 1.00 93.38 465 ASP A O 1
ATOM 3807 N N . TRP A 1 466 ? 13.673 -12.161 5.286 1.00 94.12 466 TRP A N 1
ATOM 3808 C CA . TRP A 1 466 ? 13.118 -12.465 3.968 1.00 94.12 466 TRP A CA 1
ATOM 3809 C C . TRP A 1 466 ? 14.131 -13.160 3.060 1.00 94.12 466 TRP A C 1
ATOM 3811 O O . TRP A 1 466 ? 13.753 -14.089 2.349 1.00 94.12 466 TRP A O 1
ATOM 3821 N N . ASN A 1 467 ? 15.403 -12.773 3.124 1.00 92.25 467 ASN A N 1
ATOM 3822 C CA . ASN A 1 467 ? 16.468 -13.328 2.293 1.00 92.25 467 ASN A CA 1
ATOM 3823 C C . ASN A 1 467 ? 17.129 -14.588 2.878 1.00 92.25 467 ASN A C 1
ATOM 3825 O O . ASN A 1 467 ? 17.950 -15.195 2.195 1.00 92.25 467 ASN A O 1
ATOM 3829 N N . GLU A 1 468 ? 16.789 -15.019 4.098 1.00 85.69 468 GLU A N 1
ATOM 3830 C CA . GLU A 1 468 ? 17.476 -16.098 4.835 1.00 85.69 468 GLU A CA 1
ATOM 3831 C C . GLU A 1 468 ? 17.656 -17.388 4.013 1.00 85.69 468 GLU A C 1
ATOM 3833 O O . GLU A 1 468 ? 18.674 -18.069 4.111 1.00 85.69 468 GLU A O 1
ATOM 3838 N N . LYS A 1 469 ? 16.672 -17.716 3.167 1.00 81.19 469 LYS A N 1
ATOM 3839 C CA . LYS A 1 469 ? 16.658 -18.937 2.342 1.00 81.19 469 LYS A CA 1
ATOM 3840 C C . LYS A 1 469 ? 17.338 -18.786 0.978 1.00 81.19 469 LYS A C 1
ATOM 3842 O O . LYS A 1 469 ? 17.366 -19.751 0.215 1.00 81.19 469 LYS A O 1
ATOM 3847 N N . GLN A 1 470 ? 17.838 -17.599 0.644 1.00 81.44 470 GLN A N 1
ATOM 3848 C CA . GLN A 1 470 ? 18.590 -17.355 -0.582 1.00 81.44 470 GLN A CA 1
ATOM 3849 C C . GLN A 1 470 ? 20.062 -17.707 -0.392 1.00 81.44 470 GLN A C 1
ATOM 3851 O O . GLN A 1 470 ? 20.639 -17.477 0.666 1.00 81.44 470 GLN A O 1
ATOM 3856 N N . ILE A 1 471 ? 20.691 -18.210 -1.457 1.00 79.50 471 ILE A N 1
ATOM 3857 C CA . ILE A 1 471 ? 22.139 -18.471 -1.475 1.00 79.50 471 ILE A CA 1
ATOM 3858 C C . ILE A 1 471 ? 22.916 -17.159 -1.257 1.00 79.50 471 ILE A C 1
ATOM 3860 O O . ILE A 1 471 ? 23.887 -17.134 -0.509 1.00 79.50 471 ILE A O 1
ATOM 3864 N N . ASN A 1 472 ? 22.439 -16.060 -1.851 1.00 82.25 472 ASN A N 1
ATOM 3865 C CA . ASN A 1 472 ? 23.019 -14.721 -1.727 1.00 82.25 472 ASN A CA 1
ATOM 3866 C C . ASN A 1 472 ? 22.184 -13.844 -0.784 1.00 82.25 472 ASN A C 1
ATOM 3868 O O . ASN A 1 472 ? 21.674 -12.802 -1.188 1.00 82.25 472 ASN A O 1
ATOM 3872 N N . SER A 1 473 ? 22.019 -14.269 0.470 1.00 86.81 473 SER A N 1
ATOM 3873 C CA . SER A 1 473 ? 21.124 -13.608 1.434 1.00 86.81 473 SER A CA 1
ATOM 3874 C C . SER A 1 473 ? 21.497 -12.152 1.775 1.00 86.81 473 SER A C 1
ATOM 3876 O O . SER A 1 473 ? 20.658 -11.382 2.245 1.00 86.81 473 SER A O 1
ATOM 3878 N N . GLU A 1 474 ? 22.737 -11.742 1.490 1.00 90.56 474 GLU A N 1
ATOM 3879 C CA . GLU A 1 474 ? 23.229 -10.367 1.661 1.00 90.56 474 GLU A CA 1
ATOM 3880 C C . GLU A 1 474 ? 22.812 -9.402 0.538 1.00 90.56 474 GLU A C 1
ATOM 3882 O O . GLU A 1 474 ? 23.107 -8.208 0.618 1.00 90.56 474 GLU A O 1
ATOM 3887 N N . PHE A 1 475 ? 22.149 -9.888 -0.513 1.00 92.25 475 PHE A N 1
ATOM 3888 C CA . PHE A 1 475 ? 21.778 -9.094 -1.680 1.00 92.25 475 PHE A CA 1
ATOM 3889 C C . PHE A 1 475 ? 20.271 -9.111 -1.910 1.00 92.25 475 PHE A C 1
ATOM 3891 O O . PHE A 1 475 ? 19.596 -10.111 -1.673 1.00 92.25 475 PHE A O 1
ATOM 3898 N N . GLY A 1 476 ? 19.754 -7.996 -2.411 1.00 93.69 476 GLY A N 1
ATOM 3899 C CA . GLY A 1 476 ? 18.368 -7.890 -2.829 1.00 93.69 476 GLY A CA 1
ATOM 3900 C C . GLY A 1 476 ? 17.464 -7.258 -1.778 1.00 93.69 476 GLY A C 1
ATOM 3901 O O . GLY A 1 476 ? 17.500 -7.604 -0.598 1.00 93.69 476 GLY A O 1
ATOM 3902 N N . ILE A 1 477 ? 16.598 -6.358 -2.235 1.00 95.56 477 ILE A N 1
ATOM 3903 C CA . ILE A 1 477 ? 15.431 -5.881 -1.482 1.00 95.56 477 ILE A CA 1
ATOM 3904 C C . ILE A 1 477 ? 14.157 -6.128 -2.303 1.00 95.56 477 ILE A C 1
ATOM 3906 O O . ILE A 1 477 ? 14.252 -6.265 -3.529 1.00 95.56 477 ILE A O 1
ATOM 3910 N N . PRO A 1 478 ? 12.963 -6.188 -1.678 1.00 93.94 478 PRO A N 1
ATOM 3911 C CA . PRO A 1 478 ? 11.720 -6.414 -2.407 1.00 93.94 478 PRO A CA 1
ATOM 3912 C C . PRO A 1 478 ? 11.546 -5.421 -3.560 1.00 93.94 478 PRO A C 1
ATOM 3914 O O . PRO A 1 478 ? 11.602 -4.210 -3.389 1.00 93.94 478 PRO A O 1
ATOM 3917 N N . GLN A 1 479 ? 11.350 -5.930 -4.769 1.00 91.50 479 GLN A N 1
ATOM 3918 C CA . GLN A 1 479 ? 11.120 -5.083 -5.936 1.00 91.50 479 GLN A CA 1
ATOM 3919 C C . GLN A 1 479 ? 9.629 -4.649 -5.977 1.00 91.50 479 GLN A C 1
ATOM 3921 O O . GLN A 1 479 ? 8.804 -5.265 -5.305 1.00 91.50 479 GLN A O 1
ATOM 3926 N N . ASN A 1 480 ? 9.267 -3.640 -6.789 1.00 90.50 480 ASN A N 1
ATOM 3927 C CA . ASN A 1 480 ? 7.874 -3.149 -6.961 1.00 90.50 480 ASN A CA 1
ATOM 3928 C C . ASN A 1 480 ? 7.143 -2.931 -5.627 1.00 90.50 480 ASN A C 1
ATOM 3930 O O . ASN A 1 480 ? 6.012 -3.372 -5.410 1.00 90.50 480 ASN A O 1
ATOM 3934 N N . ARG A 1 481 ? 7.872 -2.291 -4.714 1.00 93.69 481 ARG A N 1
ATOM 3935 C CA . ARG A 1 481 ? 7.362 -1.710 -3.482 1.00 93.69 481 ARG A CA 1
ATOM 3936 C C . ARG A 1 481 ? 7.762 -0.250 -3.486 1.00 93.69 481 ARG A C 1
ATOM 3938 O O . ARG A 1 481 ? 8.944 0.063 -3.688 1.00 93.69 481 ARG A O 1
ATOM 3945 N N . ASP A 1 482 ? 6.810 0.624 -3.200 1.00 94.69 482 ASP A N 1
ATOM 3946 C CA . ASP A 1 482 ? 7.066 2.034 -2.936 1.00 94.69 482 ASP A CA 1
ATOM 3947 C C . ASP A 1 482 ? 8.190 2.156 -1.890 1.00 94.69 482 ASP A C 1
ATOM 3949 O O . ASP A 1 482 ? 9.263 2.673 -2.191 1.00 94.69 482 ASP A O 1
ATOM 3953 N N . ALA A 1 483 ? 8.030 1.521 -0.723 1.00 96.94 483 ALA A N 1
ATOM 3954 C CA . ALA A 1 483 ? 9.027 1.505 0.351 1.00 96.94 483 ALA A CA 1
ATOM 3955 C C . ALA A 1 483 ? 10.469 1.195 -0.121 1.00 96.94 483 ALA A C 1
ATOM 3957 O O . ALA A 1 483 ? 11.402 1.945 0.177 1.00 96.94 483 ALA A O 1
ATOM 3958 N N . SER A 1 484 ? 10.668 0.138 -0.914 1.00 97.38 484 SER A N 1
ATOM 3959 C CA . SER A 1 484 ? 11.997 -0.231 -1.425 1.00 97.38 484 SER A CA 1
ATOM 3960 C C . SER A 1 484 ? 12.541 0.758 -2.452 1.00 97.38 484 SER A C 1
ATOM 3962 O O . SER A 1 484 ? 13.752 0.965 -2.522 1.00 97.38 484 SER A O 1
ATOM 3964 N N . SER A 1 485 ? 11.667 1.420 -3.211 1.00 96.88 485 SER A N 1
ATOM 3965 C CA . SER A 1 485 ? 12.065 2.436 -4.187 1.00 96.88 485 SER A CA 1
ATOM 3966 C C . SER A 1 485 ? 12.713 3.650 -3.515 1.00 96.88 485 SER A C 1
ATOM 3968 O O . SER A 1 485 ? 13.726 4.157 -3.997 1.00 96.88 485 SER A O 1
ATOM 3970 N N . PHE A 1 486 ? 12.211 4.078 -2.351 1.00 97.94 486 PHE A N 1
ATOM 3971 C CA . PHE A 1 486 ? 12.880 5.129 -1.578 1.00 97.94 486 PHE A CA 1
ATOM 3972 C C . PHE A 1 486 ? 14.233 4.682 -1.010 1.00 97.94 486 PHE A C 1
ATOM 3974 O O . PHE A 1 486 ? 15.205 5.429 -1.121 1.00 97.94 486 PHE A O 1
ATOM 3981 N N . LEU A 1 487 ? 14.331 3.461 -0.467 1.00 98.31 487 LEU A N 1
ATOM 3982 C CA . LEU A 1 487 ? 15.615 2.937 0.020 1.00 98.31 487 LEU A CA 1
ATOM 3983 C C . LEU A 1 487 ? 16.658 2.849 -1.103 1.00 98.31 487 LEU A C 1
ATOM 3985 O O . LEU A 1 487 ? 17.809 3.221 -0.893 1.00 98.31 487 LEU A O 1
ATOM 3989 N N . GLY A 1 488 ? 16.252 2.430 -2.306 1.00 97.62 488 GLY A N 1
ATOM 3990 C CA . GLY A 1 488 ? 17.122 2.422 -3.484 1.00 97.62 488 GLY A CA 1
ATOM 3991 C C . GLY A 1 488 ? 17.606 3.824 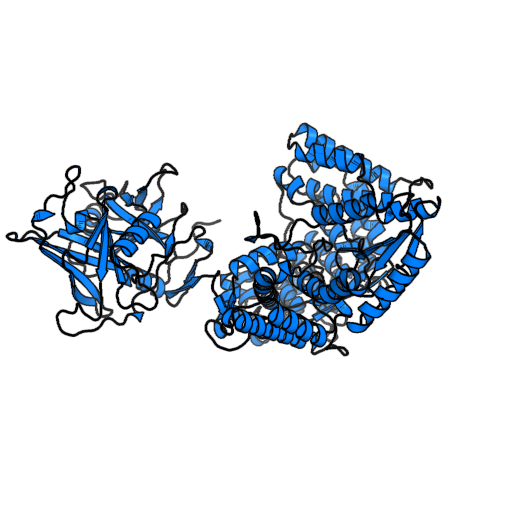-3.867 1.00 97.62 488 GLY A C 1
ATOM 3992 O O . GLY A 1 488 ? 18.787 4.021 -4.150 1.00 97.62 488 GLY A O 1
ATOM 3993 N N . ASN A 1 489 ? 16.726 4.826 -3.806 1.00 97.94 489 ASN A N 1
ATOM 3994 C CA . ASN A 1 489 ? 17.111 6.218 -4.031 1.00 97.94 489 ASN A CA 1
ATOM 3995 C C . ASN A 1 489 ? 18.120 6.728 -3.000 1.00 97.94 489 ASN A C 1
ATOM 3997 O O . ASN A 1 489 ? 19.079 7.393 -3.392 1.00 97.94 489 ASN A O 1
ATOM 4001 N N . LEU A 1 490 ? 17.919 6.412 -1.717 1.00 97.88 490 LEU A N 1
ATOM 4002 C CA . LEU A 1 490 ? 18.885 6.750 -0.676 1.00 97.88 490 LEU A CA 1
ATOM 4003 C C . LEU A 1 490 ? 20.215 6.040 -0.920 1.00 97.88 490 LEU A C 1
ATOM 4005 O O . LEU A 1 490 ? 21.242 6.692 -0.841 1.00 97.88 490 LEU A O 1
ATOM 4009 N N . TYR A 1 491 ? 20.225 4.761 -1.295 1.00 97.75 491 TYR A N 1
ATOM 4010 C CA . TYR A 1 491 ? 21.463 4.036 -1.597 1.00 97.75 491 TYR A CA 1
ATOM 4011 C C . TYR A 1 491 ? 22.286 4.708 -2.705 1.00 97.75 491 TYR A C 1
ATOM 4013 O O . TYR A 1 491 ? 23.491 4.913 -2.564 1.00 97.75 491 TYR A O 1
ATOM 4021 N N . LEU A 1 492 ? 21.617 5.135 -3.780 1.00 98.06 492 LEU A N 1
ATOM 4022 C CA . LEU A 1 492 ? 22.249 5.827 -4.905 1.00 98.06 492 LEU A CA 1
ATOM 4023 C C . LEU A 1 492 ? 22.626 7.285 -4.607 1.00 98.06 492 LEU A C 1
ATOM 4025 O O . LEU A 1 492 ? 23.379 7.872 -5.382 1.00 98.06 492 LEU A O 1
ATOM 4029 N N . ASN A 1 493 ? 22.192 7.861 -3.479 1.00 97.56 493 ASN A N 1
ATOM 4030 C CA . ASN A 1 493 ? 22.576 9.220 -3.100 1.00 97.56 493 ASN A CA 1
ATOM 4031 C C . ASN A 1 493 ? 24.100 9.377 -3.018 1.00 97.56 493 ASN A C 1
ATOM 4033 O O . ASN A 1 493 ? 24.623 10.407 -3.434 1.00 97.56 493 ASN A O 1
ATOM 4037 N N . LYS A 1 494 ? 24.834 8.347 -2.566 1.00 96.12 494 LYS A N 1
ATOM 4038 C CA . LYS A 1 494 ? 26.307 8.377 -2.539 1.00 96.12 494 LYS A CA 1
ATOM 4039 C C . LYS A 1 494 ? 26.881 8.665 -3.928 1.00 96.12 494 LYS A C 1
ATOM 4041 O O . LYS A 1 494 ? 27.776 9.494 -4.072 1.00 96.12 494 LYS A O 1
ATOM 4046 N N . ILE A 1 495 ? 26.324 8.011 -4.945 1.00 97.44 495 ILE A N 1
ATOM 4047 C CA . ILE A 1 495 ? 26.735 8.156 -6.343 1.00 97.44 495 ILE A CA 1
ATOM 4048 C C . ILE A 1 495 ? 26.387 9.548 -6.855 1.00 97.44 495 ILE A C 1
ATOM 4050 O O . ILE A 1 495 ? 27.224 10.189 -7.484 1.00 97.44 495 ILE A O 1
ATOM 4054 N N . ASP A 1 496 ? 25.194 10.050 -6.532 1.00 97.94 496 ASP A N 1
ATOM 4055 C CA . ASP A 1 496 ? 24.777 11.395 -6.932 1.00 97.94 496 ASP A CA 1
ATOM 4056 C C . ASP A 1 496 ? 25.732 12.464 -6.389 1.00 97.94 496 ASP A C 1
ATOM 4058 O O . ASP A 1 496 ? 26.123 13.371 -7.126 1.00 97.94 496 ASP A O 1
ATOM 4062 N N . GLN A 1 497 ? 26.143 12.343 -5.121 1.00 96.75 497 GLN A N 1
ATOM 4063 C CA . GLN A 1 497 ? 27.082 13.279 -4.499 1.00 96.75 497 GLN A CA 1
ATOM 4064 C C . GLN A 1 497 ? 28.459 13.227 -5.175 1.00 96.75 497 GLN A C 1
ATOM 4066 O O . GLN A 1 497 ? 29.011 14.274 -5.518 1.00 96.75 497 GLN A O 1
ATOM 4071 N N . ILE A 1 498 ? 28.987 12.024 -5.431 1.00 97.62 498 ILE A N 1
ATOM 4072 C CA . ILE A 1 498 ? 30.270 11.836 -6.125 1.00 97.62 498 ILE A CA 1
ATOM 4073 C C . ILE A 1 498 ? 30.214 12.442 -7.533 1.00 97.62 498 ILE A C 1
ATOM 4075 O O . ILE A 1 498 ? 31.091 13.218 -7.915 1.00 97.62 498 ILE A O 1
ATOM 4079 N N . MET A 1 499 ? 29.164 12.143 -8.300 1.00 98.44 499 MET A N 1
ATOM 4080 C CA . MET A 1 499 ? 29.035 12.612 -9.680 1.00 98.44 499 MET A CA 1
ATOM 4081 C C . MET A 1 499 ? 28.894 14.133 -9.766 1.00 98.44 499 MET A C 1
ATOM 4083 O O . MET A 1 499 ? 29.573 14.761 -10.579 1.00 98.44 499 MET A O 1
ATOM 4087 N N . LEU A 1 500 ? 28.056 14.735 -8.919 1.00 98.00 500 LEU A N 1
ATOM 4088 C CA . LEU A 1 500 ? 27.786 16.173 -8.953 1.00 98.00 500 LEU A CA 1
ATOM 4089 C C . LEU A 1 500 ? 28.916 17.010 -8.342 1.00 98.00 500 LEU A C 1
ATOM 4091 O O . LEU A 1 500 ? 29.247 18.064 -8.889 1.00 98.00 500 LEU A O 1
ATOM 4095 N N . HIS A 1 501 ? 29.489 16.576 -7.216 1.00 96.44 501 HIS A N 1
ATOM 4096 C CA . HIS A 1 501 ? 30.381 17.411 -6.406 1.00 96.44 501 HIS A CA 1
ATOM 4097 C C . HIS A 1 501 ? 31.851 17.014 -6.511 1.00 96.44 501 HIS A C 1
ATOM 4099 O O . HIS A 1 501 ? 32.692 17.897 -6.663 1.00 96.44 501 HIS A O 1
ATOM 4105 N N . SER A 1 502 ? 32.171 15.719 -6.464 1.00 96.25 502 SER A N 1
ATOM 4106 C CA . SER A 1 502 ? 33.563 15.253 -6.551 1.00 96.25 502 SER A CA 1
ATOM 4107 C C . SER A 1 502 ? 34.080 15.260 -7.990 1.00 96.25 502 SER A C 1
ATOM 4109 O O . SER A 1 502 ? 35.189 15.721 -8.242 1.00 96.25 502 SER A O 1
ATOM 4111 N N . ASN A 1 503 ? 33.260 14.800 -8.939 1.00 96.81 503 ASN A N 1
ATOM 4112 C CA . ASN A 1 503 ? 33.635 14.680 -10.352 1.00 96.81 503 ASN A CA 1
ATOM 4113 C C . ASN A 1 503 ? 33.177 15.876 -11.206 1.00 96.81 503 ASN A C 1
ATOM 4115 O O . ASN A 1 503 ? 33.647 16.050 -12.328 1.00 96.81 503 ASN A O 1
ATOM 4119 N N . GLY A 1 504 ? 32.276 16.718 -10.686 1.00 96.38 504 GLY A N 1
ATOM 4120 C CA . GLY A 1 504 ? 31.868 17.970 -11.331 1.00 96.38 504 GLY A CA 1
ATOM 4121 C C . GLY A 1 504 ? 30.920 17.825 -12.529 1.00 96.38 504 GLY A C 1
ATOM 4122 O O . GLY A 1 504 ? 30.795 18.768 -13.317 1.00 96.38 504 GLY A O 1
ATOM 4123 N N . HIS A 1 505 ? 30.219 16.694 -12.675 1.00 97.62 505 HIS A N 1
ATOM 4124 C CA . HIS A 1 505 ? 29.251 16.448 -13.756 1.00 97.62 505 HIS A CA 1
ATOM 4125 C C . HIS A 1 505 ? 27.940 17.215 -13.515 1.00 97.62 505 HIS A C 1
ATOM 4127 O O . HIS A 1 505 ? 26.927 16.649 -13.111 1.00 97.62 505 HIS A O 1
ATOM 4133 N N . LYS A 1 506 ? 27.949 18.533 -13.761 1.00 95.25 506 LYS A N 1
ATOM 4134 C CA . LYS A 1 506 ? 26.840 19.464 -13.444 1.00 95.25 506 LYS A CA 1
ATOM 4135 C C . LYS A 1 506 ? 25.487 19.100 -14.068 1.00 95.25 506 LYS A C 1
ATOM 4137 O O . LYS A 1 506 ? 24.458 19.452 -13.501 1.00 95.25 506 LYS A O 1
ATOM 4142 N N . PHE A 1 507 ? 25.488 18.440 -15.226 1.00 98.00 507 PHE A N 1
ATOM 4143 C CA . PHE A 1 507 ? 24.283 18.055 -15.973 1.00 98.00 507 PHE A CA 1
ATOM 4144 C C . PHE A 1 507 ? 23.990 16.557 -15.858 1.00 98.00 507 PHE A C 1
ATOM 4146 O O . PHE A 1 507 ? 23.610 15.903 -16.828 1.00 98.00 507 PHE A O 1
ATOM 4153 N N . TYR A 1 508 ? 24.215 16.020 -14.661 1.00 98.44 508 TYR A N 1
ATOM 4154 C CA . TYR A 1 508 ? 23.801 14.689 -14.248 1.00 98.44 508 TYR A CA 1
ATOM 4155 C C . TYR A 1 508 ? 22.341 14.722 -13.782 1.00 98.44 508 TYR A C 1
ATOM 4157 O O . TYR A 1 508 ? 21.968 15.565 -12.967 1.00 98.44 508 TYR A O 1
ATOM 4165 N N . TYR A 1 509 ? 21.524 13.790 -14.265 1.00 98.44 509 TYR A N 1
ATOM 4166 C CA . TYR A 1 509 ? 20.120 13.632 -13.894 1.00 98.44 509 TYR A CA 1
ATOM 4167 C C . TYR A 1 509 ? 19.789 12.153 -13.707 1.00 98.44 509 TYR A C 1
ATOM 4169 O O . TYR A 1 509 ? 20.233 11.314 -14.495 1.00 98.44 509 TYR A O 1
ATOM 4177 N N . ARG A 1 510 ? 18.946 11.831 -12.721 1.00 98.12 510 ARG A N 1
ATOM 4178 C CA . ARG A 1 510 ? 18.598 10.443 -12.399 1.00 98.12 510 ARG A CA 1
ATOM 4179 C C . ARG A 1 510 ? 17.099 10.224 -12.189 1.00 98.12 510 ARG A C 1
ATOM 4181 O O . ARG A 1 510 ? 16.418 11.008 -11.517 1.00 98.12 510 ARG A O 1
ATOM 4188 N N . TYR A 1 511 ? 16.602 9.118 -12.734 1.00 97.06 511 TYR A N 1
ATOM 4189 C CA . TYR A 1 511 ? 15.282 8.556 -12.468 1.00 97.06 511 TYR A CA 1
ATOM 4190 C C . TYR A 1 511 ? 15.462 7.078 -12.083 1.00 97.06 511 TYR A C 1
ATOM 4192 O O . TYR A 1 511 ? 15.537 6.206 -12.933 1.00 97.06 511 TYR A O 1
ATOM 4200 N N . MET A 1 512 ? 15.567 6.798 -10.783 1.00 95.38 512 MET A N 1
ATOM 4201 C CA . MET A 1 512 ? 16.008 5.511 -10.225 1.00 95.38 512 MET A CA 1
ATOM 4202 C C . MET A 1 512 ? 17.359 5.062 -10.771 1.00 95.38 512 MET A C 1
ATOM 4204 O O . MET A 1 512 ? 18.351 5.718 -10.471 1.00 95.38 512 MET A O 1
ATOM 4208 N N . ASP A 1 513 ? 17.405 3.951 -11.495 1.00 95.06 513 ASP A N 1
ATOM 4209 C CA . ASP A 1 513 ? 18.573 3.363 -12.135 1.00 95.06 513 ASP A CA 1
ATOM 4210 C C . ASP A 1 513 ? 18.856 3.961 -13.520 1.00 95.06 513 ASP A C 1
ATOM 4212 O O . ASP A 1 513 ? 19.971 3.802 -14.016 1.00 95.06 513 ASP A O 1
ATOM 4216 N N . ASP A 1 514 ? 17.908 4.707 -14.101 1.00 96.38 514 ASP A N 1
ATOM 4217 C CA . ASP A 1 514 ? 18.113 5.451 -15.344 1.00 96.38 514 ASP A CA 1
ATOM 4218 C C . ASP A 1 514 ? 18.902 6.742 -15.081 1.00 96.38 514 ASP A C 1
ATOM 4220 O O . ASP A 1 514 ? 18.437 7.675 -14.408 1.00 96.38 514 ASP A O 1
ATOM 4224 N N . ILE A 1 515 ? 20.095 6.835 -15.664 1.00 98.44 515 ILE A N 1
ATOM 4225 C CA . ILE A 1 515 ? 21.025 7.954 -15.495 1.00 98.44 515 ILE A CA 1
ATOM 4226 C C . ILE A 1 515 ? 21.263 8.639 -16.841 1.00 98.44 515 ILE A C 1
ATOM 4228 O O . ILE A 1 515 ? 21.489 7.995 -17.867 1.00 98.44 515 ILE A O 1
ATOM 4232 N N . ARG A 1 516 ? 21.234 9.975 -16.827 1.00 98.44 516 ARG A N 1
ATOM 4233 C CA . ARG A 1 516 ? 21.559 10.828 -17.975 1.00 98.44 516 ARG A CA 1
ATOM 4234 C C . ARG A 1 516 ? 22.621 11.838 -17.601 1.00 98.44 516 ARG A C 1
ATOM 4236 O O . ARG A 1 516 ? 22.514 12.474 -16.555 1.00 98.44 516 ARG A O 1
ATOM 4243 N N . ILE A 1 517 ? 23.608 12.012 -18.471 1.00 98.69 517 ILE A N 1
ATOM 4244 C CA . ILE A 1 517 ? 24.664 13.014 -18.296 1.00 98.69 517 ILE A CA 1
ATOM 4245 C C . ILE A 1 517 ? 24.863 13.734 -19.623 1.00 98.69 517 ILE A C 1
ATOM 4247 O O . ILE A 1 517 ? 25.089 13.082 -20.638 1.00 98.69 517 ILE A O 1
ATOM 4251 N N . VAL A 1 518 ? 24.756 15.062 -19.622 1.00 98.69 518 VAL A N 1
ATOM 4252 C CA . VAL A 1 518 ? 25.010 15.880 -20.817 1.00 98.69 518 VAL A CA 1
ATOM 4253 C C . VAL A 1 518 ? 26.412 16.483 -20.743 1.00 98.69 518 VAL A C 1
ATOM 4255 O O . VAL A 1 518 ? 26.786 17.077 -19.729 1.00 98.69 518 VAL A O 1
ATOM 4258 N N . CYS A 1 519 ? 27.184 16.333 -21.815 1.00 98.56 519 CYS A N 1
ATOM 4259 C CA . CYS A 1 519 ? 28.591 16.716 -21.904 1.00 98.56 519 CYS A CA 1
ATOM 4260 C C . CYS A 1 519 ? 28.858 17.580 -23.146 1.00 98.56 519 CYS A C 1
ATOM 4262 O O . CYS A 1 519 ? 28.153 17.493 -24.155 1.00 98.56 519 CYS A O 1
ATOM 4264 N N . LYS A 1 520 ? 29.909 18.406 -23.095 1.00 97.88 520 LYS A N 1
ATOM 4265 C CA . LYS A 1 520 ? 30.305 19.276 -24.214 1.00 97.88 520 LYS A CA 1
ATOM 4266 C C . LYS A 1 520 ? 31.124 18.541 -25.261 1.00 97.88 520 LYS A C 1
ATOM 4268 O O . LYS A 1 520 ? 31.046 18.857 -26.441 1.00 97.88 520 LYS A O 1
ATOM 4273 N N . THR A 1 521 ? 31.926 17.570 -24.830 1.00 98.12 521 THR A N 1
ATOM 4274 C CA . THR A 1 521 ? 32.804 16.802 -25.718 1.00 98.12 521 THR A CA 1
ATOM 4275 C C . THR A 1 521 ? 32.630 15.302 -25.518 1.00 98.12 521 THR A C 1
ATOM 4277 O O . THR A 1 521 ? 32.284 14.832 -24.432 1.00 98.12 521 THR A O 1
ATOM 4280 N N . LYS A 1 522 ? 32.944 14.517 -26.553 1.00 98.12 522 LYS A N 1
ATOM 4281 C CA . LYS A 1 522 ? 32.970 13.052 -26.456 1.00 98.12 522 LYS A CA 1
ATOM 4282 C C . LYS A 1 522 ? 33.934 12.563 -25.369 1.00 98.12 522 LYS A C 1
ATOM 4284 O O . LYS A 1 522 ? 33.649 11.575 -24.701 1.00 98.12 522 LYS A O 1
ATOM 4289 N N . ALA A 1 523 ? 35.060 13.255 -25.177 1.00 98.38 523 ALA A N 1
ATOM 4290 C CA . ALA A 1 523 ? 36.026 12.933 -24.131 1.00 98.38 523 ALA A CA 1
ATOM 4291 C C . ALA A 1 523 ? 35.425 13.109 -22.725 1.00 98.38 523 ALA A C 1
ATOM 4293 O O . ALA A 1 523 ? 35.584 12.227 -21.884 1.00 98.38 523 ALA A O 1
ATOM 4294 N N . GLU A 1 524 ? 34.673 14.191 -22.493 1.00 98.44 524 GLU A N 1
ATOM 4295 C CA . GLU A 1 524 ? 33.912 14.389 -21.251 1.00 98.44 524 GLU A CA 1
ATOM 4296 C C . GLU A 1 524 ? 32.857 13.294 -21.049 1.00 98.44 524 GLU A C 1
ATOM 4298 O O . GLU A 1 524 ? 32.733 12.773 -19.946 1.00 98.44 524 GLU A O 1
ATOM 4303 N N . ALA A 1 525 ? 32.145 12.886 -22.105 1.00 98.56 525 ALA A N 1
ATOM 4304 C CA . ALA A 1 525 ? 31.154 11.810 -22.025 1.00 98.56 525 ALA A CA 1
ATOM 4305 C C . ALA A 1 525 ? 31.785 10.451 -21.661 1.00 98.56 525 ALA A C 1
ATOM 4307 O O . ALA A 1 525 ? 31.276 9.734 -20.798 1.00 98.56 525 ALA A O 1
ATOM 4308 N N . ILE A 1 526 ? 32.931 10.110 -22.262 1.00 98.56 526 ILE A N 1
ATOM 4309 C CA . ILE A 1 526 ? 33.702 8.904 -21.909 1.00 98.56 526 ILE A CA 1
ATOM 4310 C C . ILE A 1 526 ? 34.169 8.980 -20.451 1.00 98.56 526 ILE A C 1
ATOM 4312 O O . ILE A 1 526 ? 34.039 8.007 -19.704 1.00 98.56 526 ILE A O 1
ATOM 4316 N N . LYS A 1 527 ? 34.674 10.144 -20.029 1.00 98.56 527 LYS A N 1
ATOM 4317 C CA . LYS A 1 527 ? 35.089 10.393 -18.646 1.00 98.56 527 LYS A CA 1
ATOM 4318 C C . LYS A 1 527 ? 33.917 10.246 -17.671 1.00 98.56 527 LYS A C 1
ATOM 4320 O O . LYS A 1 527 ? 34.086 9.604 -16.642 1.00 98.56 527 LYS A O 1
ATOM 4325 N N . ALA A 1 528 ? 32.730 10.738 -18.019 1.00 98.62 528 ALA A N 1
ATOM 4326 C CA . ALA A 1 528 ? 31.525 10.597 -17.207 1.00 98.62 528 ALA A CA 1
ATOM 4327 C C . ALA A 1 528 ? 31.114 9.129 -17.009 1.00 98.62 528 ALA A C 1
ATOM 4329 O O . ALA A 1 528 ? 30.790 8.739 -15.889 1.00 98.62 528 ALA A O 1
ATOM 4330 N N . ILE A 1 529 ? 31.184 8.294 -18.054 1.00 98.62 529 ILE A N 1
ATOM 4331 C CA . ILE A 1 529 ? 30.940 6.844 -17.935 1.00 98.62 529 ILE A CA 1
ATOM 4332 C C . ILE A 1 529 ? 31.988 6.181 -17.035 1.00 98.62 529 ILE A C 1
ATOM 4334 O O . ILE A 1 529 ? 31.633 5.358 -16.191 1.00 98.62 529 ILE A O 1
ATOM 4338 N N . TYR A 1 530 ? 33.268 6.528 -17.203 1.00 98.38 530 TYR A N 1
ATOM 4339 C CA . TYR A 1 530 ? 34.346 6.004 -16.363 1.00 98.38 530 TYR A CA 1
ATOM 4340 C C . TYR A 1 530 ? 34.119 6.357 -14.888 1.00 98.38 530 TYR A C 1
ATOM 4342 O O . TYR A 1 530 ? 34.097 5.468 -14.039 1.00 98.38 530 TYR A O 1
ATOM 4350 N N . ASP A 1 531 ? 33.889 7.636 -14.599 1.00 98.56 531 ASP A N 1
ATOM 4351 C CA . ASP A 1 531 ? 33.662 8.149 -13.251 1.00 98.56 531 ASP A CA 1
ATOM 4352 C C . ASP A 1 531 ? 32.422 7.507 -12.611 1.00 98.56 531 ASP A C 1
ATOM 4354 O O . ASP A 1 531 ? 32.480 7.058 -11.465 1.00 98.56 531 ASP A O 1
ATOM 4358 N N . LEU A 1 532 ? 31.329 7.377 -13.372 1.00 98.50 532 LEU A N 1
ATOM 4359 C CA . LEU A 1 532 ? 30.116 6.691 -12.930 1.00 98.50 532 LEU A CA 1
ATOM 4360 C C . LEU A 1 532 ? 30.379 5.210 -12.637 1.00 98.50 532 LEU A C 1
ATOM 4362 O O . LEU A 1 532 ? 29.934 4.694 -11.613 1.00 98.50 532 LEU A O 1
ATOM 4366 N N . SER A 1 533 ? 31.126 4.519 -13.502 1.00 98.06 533 SER A N 1
ATOM 4367 C CA . SER A 1 533 ? 31.488 3.119 -13.282 1.00 98.06 533 SER A CA 1
ATOM 4368 C C . SER A 1 533 ? 32.360 2.937 -12.043 1.00 98.06 533 SER A C 1
ATOM 4370 O O . SER A 1 533 ? 32.209 1.921 -11.367 1.00 98.06 533 SER A O 1
ATOM 4372 N N . VAL A 1 534 ? 33.287 3.857 -11.764 1.00 97.94 534 VAL A N 1
ATOM 4373 C CA . VAL A 1 534 ? 34.131 3.808 -10.562 1.00 97.94 534 VAL A CA 1
ATOM 4374 C C . VAL A 1 534 ? 33.281 4.050 -9.319 1.00 97.94 534 VAL A C 1
ATOM 4376 O O . VAL A 1 534 ? 33.352 3.254 -8.386 1.00 97.94 534 VAL A O 1
ATOM 4379 N N . ALA A 1 535 ? 32.418 5.068 -9.337 1.00 97.69 535 ALA A N 1
ATOM 4380 C CA . ALA A 1 535 ? 31.535 5.379 -8.218 1.00 97.69 535 ALA A CA 1
ATOM 4381 C C . ALA A 1 535 ? 30.594 4.206 -7.889 1.00 97.69 535 ALA A C 1
ATOM 4383 O O . ALA A 1 535 ? 30.471 3.816 -6.731 1.00 97.69 535 ALA A O 1
ATOM 4384 N N . LEU A 1 536 ? 29.967 3.591 -8.901 1.00 97.75 536 LEU A N 1
ATOM 4385 C CA . LEU A 1 536 ? 29.054 2.457 -8.704 1.00 97.75 536 LEU A CA 1
ATOM 4386 C C . LEU A 1 536 ? 29.739 1.246 -8.055 1.00 97.75 536 LEU A C 1
ATOM 4388 O O . LEU A 1 536 ? 29.123 0.576 -7.223 1.00 97.75 536 LEU A O 1
ATOM 4392 N N . ARG A 1 537 ? 31.019 0.994 -8.365 1.00 95.50 537 ARG A N 1
ATOM 4393 C CA . ARG A 1 537 ? 31.784 -0.104 -7.750 1.00 95.50 537 ARG A CA 1
ATOM 4394 C C . ARG A 1 537 ? 31.942 0.060 -6.241 1.00 95.50 537 ARG A C 1
ATOM 4396 O O . ARG A 1 537 ? 32.006 -0.951 -5.550 1.00 95.50 537 ARG A O 1
ATOM 4403 N N . GLU A 1 538 ? 31.940 1.286 -5.714 1.00 91.88 538 GLU A N 1
ATOM 4404 C CA . GLU A 1 538 ? 31.983 1.512 -4.261 1.00 91.88 538 GLU A CA 1
ATOM 4405 C C . GLU A 1 538 ? 30.739 0.992 -3.528 1.00 91.88 538 GLU A C 1
ATOM 4407 O O . GLU A 1 538 ? 30.778 0.789 -2.316 1.00 91.88 538 GLU A O 1
ATOM 4412 N N . LEU A 1 539 ? 29.636 0.796 -4.253 1.00 93.06 539 LEU A N 1
ATOM 4413 C CA . LEU A 1 539 ? 28.400 0.201 -3.751 1.00 93.06 539 LEU A CA 1
ATOM 4414 C C . LEU A 1 539 ? 28.214 -1.249 -4.230 1.00 93.06 539 LEU A C 1
ATOM 4416 O O . LEU A 1 539 ? 27.138 -1.813 -4.080 1.00 93.06 539 LEU A O 1
ATOM 4420 N N . GLY A 1 540 ? 29.231 -1.860 -4.847 1.00 93.00 540 GLY A N 1
ATOM 4421 C CA . GLY A 1 540 ? 29.104 -3.193 -5.445 1.00 93.00 540 GLY A CA 1
ATOM 4422 C C . GLY A 1 540 ? 28.160 -3.245 -6.654 1.00 93.00 540 GLY A C 1
ATOM 4423 O O . GLY A 1 540 ? 27.724 -4.323 -7.047 1.00 93.00 540 GLY A O 1
ATOM 4424 N N . LEU A 1 541 ? 27.839 -2.095 -7.253 1.00 96.88 541 LEU A N 1
ATOM 4425 C CA . LEU A 1 541 ? 26.967 -1.991 -8.420 1.00 96.88 541 LEU A CA 1
ATOM 4426 C C . LEU A 1 541 ? 27.785 -1.935 -9.715 1.00 96.88 541 LEU A C 1
ATOM 4428 O O . LEU A 1 541 ? 28.967 -1.581 -9.731 1.00 96.88 541 LEU A O 1
ATOM 4432 N N . SER A 1 542 ? 27.136 -2.259 -10.832 1.00 97.19 542 SER A N 1
ATOM 4433 C CA . SER A 1 542 ? 27.747 -2.213 -12.161 1.00 97.19 542 SER A CA 1
ATOM 4434 C C . SER A 1 542 ? 26.820 -1.576 -13.191 1.00 97.19 542 SER A C 1
ATOM 4436 O O . SER A 1 542 ? 25.595 -1.690 -13.112 1.00 97.19 542 SER A O 1
ATOM 4438 N N . LEU A 1 543 ? 27.421 -0.907 -14.176 1.00 97.31 543 LEU A N 1
ATOM 4439 C CA . LEU A 1 543 ? 26.696 -0.411 -15.339 1.00 97.31 543 LEU A CA 1
ATOM 4440 C C . LEU A 1 543 ? 26.219 -1.570 -16.206 1.00 97.31 543 LEU A C 1
ATOM 4442 O O . LEU A 1 543 ? 26.947 -2.537 -16.441 1.00 97.31 543 LEU A O 1
ATOM 4446 N N . ASN A 1 544 ? 25.031 -1.411 -16.767 1.00 95.69 544 ASN A N 1
ATOM 4447 C CA . ASN A 1 544 ? 24.536 -2.268 -17.820 1.00 95.69 544 ASN A CA 1
ATOM 4448 C C . ASN A 1 544 ? 25.176 -1.856 -19.148 1.00 95.69 544 ASN A C 1
ATOM 4450 O O . ASN A 1 544 ? 24.657 -1.006 -19.870 1.00 95.69 544 ASN A O 1
ATOM 4454 N N . SER A 1 545 ? 26.318 -2.459 -19.475 1.00 92.50 545 SER A N 1
ATOM 4455 C CA . SER A 1 545 ? 27.111 -2.115 -20.665 1.00 92.50 545 SER A CA 1
ATOM 4456 C C . SER A 1 545 ? 26.320 -2.170 -21.975 1.00 92.50 545 SER A C 1
ATOM 4458 O O . SER A 1 545 ? 26.595 -1.382 -22.871 1.00 92.50 545 SER A O 1
ATOM 4460 N N . SER A 1 546 ? 25.316 -3.049 -22.078 1.00 91.62 546 SER A N 1
ATOM 4461 C CA . SER A 1 546 ? 24.472 -3.178 -23.275 1.00 91.62 546 SER A CA 1
ATOM 4462 C C . SER A 1 546 ? 23.498 -2.013 -23.480 1.00 91.62 546 SER A C 1
ATOM 4464 O O . SER A 1 546 ? 23.102 -1.736 -24.611 1.00 91.62 546 SER A O 1
ATOM 4466 N N . LYS A 1 547 ? 23.115 -1.329 -22.397 1.00 91.38 547 LYS A N 1
ATOM 4467 C CA . LYS A 1 547 ? 22.220 -0.165 -22.425 1.00 91.38 547 LYS A CA 1
ATOM 4468 C C . LYS A 1 547 ? 22.956 1.162 -22.259 1.00 91.38 547 LYS A C 1
ATOM 4470 O O . LYS A 1 547 ? 22.388 2.206 -22.567 1.00 91.38 547 LYS A O 1
ATOM 4475 N N . THR A 1 548 ? 24.195 1.129 -21.776 1.00 97.00 548 THR A N 1
ATOM 4476 C CA . THR A 1 548 ? 25.019 2.325 -21.631 1.00 97.00 548 THR A CA 1
ATOM 4477 C C . THR A 1 548 ? 25.566 2.760 -22.985 1.00 97.00 548 THR A C 1
ATOM 4479 O O . THR A 1 548 ? 26.266 2.004 -23.657 1.00 97.00 548 THR A O 1
ATOM 4482 N N . THR A 1 549 ? 25.279 3.994 -23.393 1.00 97.50 549 THR A N 1
ATOM 4483 C CA . THR A 1 549 ? 25.703 4.525 -24.692 1.00 97.50 549 THR A CA 1
ATOM 4484 C C . THR A 1 549 ? 25.982 6.028 -24.636 1.00 97.50 549 THR A C 1
ATOM 4486 O O . THR A 1 549 ? 25.479 6.733 -23.760 1.00 97.50 549 THR A O 1
ATOM 4489 N N . ILE A 1 550 ? 26.801 6.508 -25.575 1.00 98.31 550 ILE A N 1
ATOM 4490 C CA . ILE A 1 550 ? 27.033 7.932 -25.835 1.00 98.31 550 ILE A CA 1
ATOM 4491 C C . ILE A 1 550 ? 26.356 8.245 -27.164 1.00 98.31 550 ILE A C 1
ATOM 4493 O O . ILE A 1 550 ? 26.662 7.593 -28.160 1.00 98.31 550 ILE A O 1
ATOM 4497 N N . LEU A 1 551 ? 25.472 9.235 -27.161 1.00 98.25 551 LEU A N 1
ATOM 4498 C CA . LEU A 1 551 ? 24.761 9.728 -28.336 1.00 98.25 551 LEU A CA 1
ATOM 4499 C C . LEU A 1 551 ? 25.206 11.161 -28.625 1.00 98.25 551 LEU A C 1
ATOM 4501 O O . LEU A 1 551 ? 25.336 11.957 -27.693 1.00 98.25 551 LEU A O 1
ATOM 4505 N N . ASP A 1 552 ? 25.431 11.491 -29.890 1.00 97.94 552 ASP A N 1
ATOM 4506 C CA . ASP A 1 552 ? 25.785 12.840 -30.337 1.00 97.94 552 ASP A CA 1
ATOM 4507 C C . ASP A 1 552 ? 24.586 13.505 -31.027 1.00 97.94 552 ASP A C 1
ATOM 4509 O O . ASP A 1 552 ? 24.101 13.046 -32.060 1.00 97.94 552 ASP A O 1
ATOM 4513 N N . PHE A 1 553 ? 24.104 14.609 -30.458 1.00 96.25 553 PHE A N 1
ATOM 4514 C CA . PHE A 1 553 ? 22.976 15.385 -30.973 1.00 96.25 553 PHE A CA 1
ATOM 4515 C C . PHE A 1 553 ? 23.199 15.900 -32.402 1.00 96.25 553 PHE A C 1
ATOM 4517 O O . PHE A 1 553 ? 22.235 16.102 -33.140 1.00 96.25 553 PHE A O 1
ATOM 4524 N N . ASN A 1 554 ? 24.456 16.078 -32.817 1.00 95.62 554 ASN A N 1
ATOM 4525 C CA . ASN A 1 554 ? 24.802 16.548 -34.155 1.00 95.62 554 ASN A CA 1
ATOM 4526 C C . ASN A 1 554 ? 24.869 15.409 -35.193 1.00 95.62 554 ASN A C 1
ATOM 4528 O O . ASN A 1 554 ? 24.996 15.682 -36.389 1.00 95.62 554 ASN A O 1
ATOM 4532 N N . ILE A 1 555 ? 24.766 14.142 -34.770 1.00 95.06 555 ILE A N 1
ATOM 4533 C CA . ILE A 1 555 ? 24.777 12.968 -35.652 1.00 95.06 555 ILE A CA 1
ATOM 4534 C C . ILE A 1 555 ? 23.342 12.520 -35.934 1.00 95.06 555 ILE A C 1
ATOM 4536 O O . ILE A 1 555 ? 22.586 12.145 -35.038 1.00 95.06 555 ILE A O 1
ATOM 4540 N N . LYS A 1 556 ? 22.968 12.499 -37.218 1.00 90.12 556 LYS A N 1
ATOM 4541 C CA . LYS A 1 556 ? 21.601 12.193 -37.662 1.00 90.12 556 LYS A CA 1
ATOM 4542 C C . LYS A 1 556 ? 21.123 10.806 -37.214 1.00 90.12 556 LYS A C 1
ATOM 4544 O O . LYS A 1 556 ? 19.955 10.648 -36.863 1.00 90.12 556 LYS A O 1
ATOM 4549 N N . GLU A 1 557 ? 22.006 9.812 -37.211 1.00 89.00 557 GLU A N 1
ATOM 4550 C CA . GLU A 1 557 ? 21.711 8.449 -36.761 1.00 89.00 557 GLU A CA 1
ATOM 4551 C C . GLU A 1 557 ? 21.407 8.384 -35.255 1.00 89.00 557 GLU A C 1
ATOM 4553 O O . GLU A 1 557 ? 20.541 7.612 -34.832 1.00 89.00 557 GLU A O 1
ATOM 4558 N N . ASP A 1 558 ? 22.076 9.214 -34.452 1.00 93.88 558 ASP A N 1
ATOM 4559 C CA . ASP A 1 558 ? 21.914 9.250 -32.999 1.00 93.88 558 ASP A CA 1
ATOM 4560 C C . ASP A 1 558 ? 20.663 10.024 -32.577 1.00 93.88 558 ASP A C 1
ATOM 4562 O O . ASP A 1 558 ? 20.039 9.648 -31.583 1.00 93.88 558 ASP A O 1
ATOM 4566 N N . ILE A 1 559 ? 20.214 11.013 -33.363 1.00 90.38 559 ILE A N 1
ATOM 4567 C CA . ILE A 1 559 ? 18.958 11.753 -33.120 1.00 90.38 559 ILE A CA 1
ATOM 4568 C C . ILE A 1 559 ? 17.778 10.796 -32.905 1.00 90.38 559 ILE A C 1
ATOM 4570 O O . ILE A 1 559 ? 16.956 11.010 -32.014 1.00 90.38 559 ILE A O 1
ATOM 4574 N N . LYS A 1 560 ? 17.711 9.698 -33.665 1.00 86.00 560 LYS A N 1
ATOM 4575 C CA . LYS A 1 560 ? 16.669 8.675 -33.503 1.00 86.00 560 LYS A CA 1
ATOM 4576 C C . LYS A 1 560 ? 16.677 8.043 -32.108 1.00 86.00 560 LYS A C 1
ATOM 4578 O O . LYS A 1 560 ? 15.634 7.950 -31.463 1.00 86.00 560 LYS A O 1
ATOM 4583 N N . LYS A 1 561 ? 17.849 7.637 -31.615 1.00 89.25 561 LYS A N 1
ATOM 4584 C CA . LYS A 1 561 ? 18.002 7.063 -30.267 1.00 89.25 561 LYS A CA 1
ATOM 4585 C C . LYS A 1 561 ? 17.790 8.115 -29.180 1.00 89.25 561 LYS A C 1
ATOM 4587 O O . LYS A 1 561 ? 17.184 7.820 -28.154 1.00 89.25 561 LYS A O 1
ATOM 4592 N N . ILE A 1 562 ? 18.225 9.353 -29.420 1.00 92.31 562 ILE A N 1
ATOM 4593 C CA . ILE A 1 562 ? 17.958 10.486 -28.528 1.00 92.31 562 ILE A CA 1
ATOM 4594 C C . ILE A 1 562 ? 16.449 10.686 -28.389 1.00 92.31 562 ILE A C 1
ATOM 4596 O O . ILE A 1 562 ? 15.982 10.849 -27.269 1.00 92.31 562 ILE A O 1
ATOM 4600 N N . ASN A 1 563 ? 15.673 10.601 -29.470 1.00 87.62 563 ASN A N 1
ATOM 4601 C CA . ASN A 1 563 ? 14.212 10.700 -29.420 1.00 87.62 563 ASN A CA 1
ATOM 4602 C C . ASN A 1 563 ? 13.545 9.498 -28.731 1.00 87.62 563 ASN A C 1
ATOM 4604 O O . ASN A 1 563 ? 12.501 9.660 -28.105 1.00 87.62 563 ASN A O 1
ATOM 4608 N N . GLU A 1 564 ? 14.141 8.306 -28.773 1.00 86.31 564 GLU A N 1
ATOM 4609 C CA . GLU A 1 564 ? 13.665 7.158 -27.993 1.00 86.31 564 GLU A CA 1
ATOM 4610 C C . GLU A 1 564 ? 13.881 7.367 -26.483 1.00 86.31 564 GLU A C 1
ATOM 4612 O O . GLU A 1 564 ? 12.961 7.163 -25.687 1.00 86.31 564 GLU A O 1
ATOM 4617 N N . CYS A 1 565 ? 15.070 7.828 -26.082 1.00 86.44 565 CYS A N 1
ATOM 4618 C CA . CYS A 1 565 ? 15.416 8.071 -24.678 1.00 86.44 565 CYS A CA 1
ATOM 4619 C C . CYS A 1 565 ? 14.765 9.347 -24.125 1.00 86.44 565 CYS A C 1
ATOM 4621 O O . CYS A 1 565 ? 14.331 9.398 -22.971 1.00 86.44 565 CYS A O 1
ATOM 4623 N N . LEU A 1 566 ? 14.690 10.391 -24.944 1.00 88.44 566 LEU A N 1
ATOM 4624 C CA . LEU A 1 566 ? 14.114 11.699 -24.657 1.00 88.44 566 LEU A CA 1
ATOM 4625 C C . LEU A 1 566 ? 12.903 11.918 -25.569 1.00 88.44 566 LEU A C 1
ATOM 4627 O O . LEU A 1 566 ? 12.926 12.768 -26.460 1.00 88.44 566 LEU A O 1
ATOM 4631 N N . PRO A 1 567 ? 11.808 11.181 -25.377 1.00 82.00 567 PRO A N 1
ATOM 4632 C CA . PRO A 1 567 ? 10.693 11.296 -26.291 1.00 82.00 567 PRO A CA 1
ATOM 4633 C C . PRO A 1 567 ? 9.933 12.605 -26.122 1.00 82.00 567 PRO A C 1
ATOM 4635 O O . PRO A 1 567 ? 9.736 13.115 -25.016 1.00 82.00 567 PRO A O 1
ATOM 4638 N N . GLU A 1 568 ? 9.447 13.127 -27.242 1.00 75.38 568 GLU A N 1
ATOM 4639 C CA . GLU A 1 568 ? 8.420 14.161 -27.239 1.00 75.38 568 GLU A CA 1
ATOM 4640 C C . GLU A 1 568 ? 7.069 13.599 -26.786 1.00 75.38 568 GLU A C 1
ATOM 4642 O O . GLU A 1 568 ? 6.817 12.378 -26.769 1.00 75.38 568 GLU A O 1
ATOM 4647 N N . SER A 1 569 ? 6.201 14.514 -26.356 1.00 72.31 569 SER A N 1
ATOM 4648 C CA . SER A 1 569 ? 4.807 14.182 -26.135 1.00 72.31 569 SER A CA 1
ATOM 4649 C C . SER A 1 569 ? 4.125 14.011 -27.490 1.00 72.31 569 SER A C 1
ATOM 4651 O O . SER A 1 569 ? 4.347 14.769 -28.429 1.00 72.31 569 SER A O 1
ATOM 4653 N N . LEU A 1 570 ? 3.339 12.945 -27.621 1.00 77.56 570 LEU A N 1
ATOM 4654 C CA . LEU A 1 570 ? 2.633 12.672 -28.865 1.00 77.56 570 LEU A CA 1
ATOM 4655 C C . LEU A 1 570 ? 1.374 13.527 -28.905 1.00 77.56 570 LEU A C 1
ATOM 4657 O O . LEU A 1 570 ? 0.531 13.404 -28.015 1.00 77.56 570 LEU A O 1
ATOM 4661 N N . THR A 1 571 ? 1.211 14.327 -29.961 1.00 81.38 571 THR A N 1
ATOM 4662 C CA . THR A 1 571 ? 0.059 15.226 -30.127 1.00 81.38 571 THR A CA 1
ATOM 4663 C C . THR A 1 571 ? -1.268 14.484 -29.982 1.00 81.38 571 THR A C 1
ATOM 4665 O O . THR A 1 571 ? -2.176 14.983 -29.326 1.00 81.38 571 THR A O 1
ATOM 4668 N N . SER A 1 572 ? -1.371 13.260 -30.511 1.00 83.12 572 SER A N 1
ATOM 4669 C CA . SER A 1 572 ? -2.565 12.419 -30.362 1.00 83.12 572 SER A CA 1
ATOM 4670 C C . SER A 1 572 ? -2.852 12.053 -28.900 1.00 83.12 572 SER A C 1
ATOM 4672 O O . SER A 1 572 ? -3.988 12.169 -28.446 1.00 83.12 572 SER A O 1
ATOM 4674 N N . ILE A 1 573 ? -1.827 11.670 -28.131 1.00 86.06 573 ILE A N 1
ATOM 4675 C CA . ILE A 1 573 ? -1.948 11.354 -26.699 1.00 86.06 573 ILE A CA 1
ATOM 4676 C C . ILE A 1 573 ? -2.315 12.604 -25.891 1.00 86.06 573 ILE A C 1
ATOM 4678 O O . ILE A 1 573 ? -3.166 12.537 -25.000 1.00 86.06 573 ILE A O 1
ATOM 4682 N N . ASP A 1 574 ? -1.698 13.746 -26.190 1.00 84.69 574 ASP A N 1
ATOM 4683 C CA . ASP A 1 574 ? -1.977 15.008 -25.504 1.00 84.69 574 ASP A CA 1
ATOM 4684 C C . ASP A 1 574 ? -3.399 15.502 -25.792 1.00 84.69 574 ASP A C 1
ATOM 4686 O O . ASP A 1 574 ? -4.108 15.893 -24.863 1.00 84.69 574 ASP A O 1
ATOM 4690 N N . GLN A 1 575 ? -3.862 15.398 -27.041 1.00 88.06 575 GLN A N 1
ATOM 4691 C CA . GLN A 1 575 ? -5.247 15.688 -27.422 1.00 88.06 575 GLN A CA 1
ATOM 4692 C C . GLN A 1 575 ? -6.234 14.790 -26.669 1.00 88.06 575 GLN A C 1
ATOM 4694 O O . GLN A 1 575 ? -7.178 15.300 -26.063 1.00 88.06 575 GLN A O 1
ATOM 4699 N N . ILE A 1 576 ? -5.993 13.473 -26.629 1.00 89.44 576 ILE A N 1
ATOM 4700 C CA . ILE A 1 576 ? -6.825 12.525 -25.869 1.00 89.44 576 ILE A CA 1
ATOM 4701 C C . ILE A 1 576 ? -6.879 12.930 -24.391 1.00 89.44 576 ILE A C 1
ATOM 4703 O O . ILE A 1 576 ? -7.961 13.030 -23.811 1.00 89.44 576 ILE A O 1
ATOM 4707 N N . ASN A 1 577 ? -5.733 13.202 -23.764 1.00 87.56 577 ASN A N 1
ATOM 4708 C CA . ASN A 1 577 ? -5.690 13.599 -22.356 1.00 87.56 577 ASN A CA 1
ATOM 4709 C C . ASN A 1 577 ? -6.369 14.955 -22.102 1.00 87.56 577 ASN A C 1
ATOM 4711 O O . ASN A 1 577 ? -7.022 15.114 -21.068 1.00 87.56 577 ASN A O 1
ATOM 4715 N N . SER A 1 578 ? -6.267 15.908 -23.030 1.00 87.31 578 SER A N 1
ATOM 4716 C CA . SER A 1 578 ? -6.959 17.200 -22.967 1.00 87.31 578 SER A CA 1
ATOM 4717 C C . SER A 1 578 ? -8.481 17.024 -23.012 1.00 87.31 578 SER A C 1
ATOM 4719 O O . SER A 1 578 ? -9.192 17.499 -22.120 1.00 87.31 578 SER A O 1
ATOM 4721 N N . PHE A 1 579 ? -8.990 16.235 -23.965 1.00 89.69 579 PHE A N 1
ATOM 4722 C CA . PHE A 1 579 ? -10.416 15.920 -24.054 1.00 89.69 579 PHE A CA 1
ATOM 4723 C C . PHE A 1 579 ? -10.934 15.206 -22.803 1.00 89.69 579 PHE A C 1
ATOM 4725 O O . PHE A 1 579 ? -11.979 15.588 -22.272 1.00 89.69 579 PHE A O 1
ATOM 4732 N N . LEU A 1 580 ? -10.186 14.234 -22.271 1.00 87.44 580 LEU A N 1
ATOM 4733 C CA . LEU A 1 580 ? -10.529 13.585 -21.001 1.00 87.44 580 LEU A CA 1
ATOM 4734 C C . LEU A 1 580 ? -10.572 14.593 -19.847 1.00 87.44 580 LEU A C 1
ATOM 4736 O O . LEU A 1 580 ? -11.481 14.535 -19.018 1.00 87.44 580 LEU A O 1
ATOM 4740 N N . SER A 1 581 ? -9.630 15.539 -19.818 1.00 85.44 581 SER A N 1
ATOM 4741 C CA . SER A 1 581 ? -9.512 16.564 -18.773 1.00 85.44 581 SER A CA 1
ATOM 4742 C C . SER A 1 581 ? -10.694 17.531 -18.728 1.00 85.44 581 SER A C 1
ATOM 4744 O O . SER A 1 581 ? -11.048 17.996 -17.642 1.00 85.44 581 SER A O 1
ATOM 4746 N N . SER A 1 582 ? -11.358 17.766 -19.865 1.00 86.44 582 SER A N 1
ATOM 4747 C CA . SER A 1 582 ? -12.570 18.596 -19.948 1.00 86.44 582 SER A CA 1
ATOM 4748 C C . SER A 1 582 ? -13.741 18.052 -19.116 1.00 86.44 582 SER A C 1
ATOM 4750 O O . SER A 1 582 ? -14.607 18.816 -18.692 1.00 86.44 582 SER A O 1
ATOM 4752 N N . LYS A 1 583 ? -13.792 16.725 -18.907 1.00 82.56 583 LYS A N 1
ATOM 4753 C CA . LYS A 1 583 ? -14.900 15.978 -18.281 1.00 82.56 583 LYS A CA 1
ATOM 4754 C C . LYS A 1 583 ? -16.265 16.153 -18.968 1.00 82.56 583 LYS A C 1
ATOM 4756 O O . LYS A 1 583 ? -17.269 15.672 -18.439 1.00 82.56 583 LYS A O 1
ATOM 4761 N N . ARG A 1 584 ? -16.337 16.806 -20.133 1.00 85.94 584 ARG A N 1
ATOM 4762 C CA . ARG A 1 584 ? -17.579 16.955 -20.904 1.00 85.94 584 ARG A CA 1
ATOM 4763 C C . ARG A 1 584 ? -17.898 15.635 -21.597 1.00 85.94 584 ARG A C 1
ATOM 4765 O O . ARG A 1 584 ? -17.022 15.039 -22.213 1.00 85.94 584 ARG A O 1
ATOM 4772 N N . LYS A 1 585 ? -19.159 15.189 -21.541 1.00 86.00 585 LYS A N 1
ATOM 4773 C CA . LYS A 1 585 ? -19.578 13.888 -22.102 1.00 86.00 585 LYS A CA 1
ATOM 4774 C C . LYS A 1 585 ? -19.140 13.712 -23.563 1.00 86.00 585 LYS A C 1
ATOM 4776 O O . LYS A 1 585 ? -18.548 12.692 -23.889 1.00 86.00 585 LYS A O 1
ATOM 4781 N N . ARG A 1 586 ? -19.386 14.721 -24.409 1.00 89.44 586 ARG A N 1
ATOM 4782 C CA . ARG A 1 586 ? -19.019 14.711 -25.836 1.00 89.44 586 ARG A CA 1
ATOM 4783 C C . ARG A 1 586 ? -17.511 14.550 -26.045 1.00 89.44 586 ARG A C 1
ATOM 4785 O O . ARG A 1 586 ? -17.091 13.686 -26.801 1.00 89.44 586 ARG A O 1
ATOM 4792 N N . ASP A 1 587 ? -16.713 15.339 -25.337 1.00 90.62 587 ASP A N 1
ATOM 4793 C CA . ASP A 1 587 ? -15.251 15.311 -25.432 1.00 90.62 587 ASP A CA 1
ATOM 4794 C C . ASP A 1 587 ? -14.679 13.970 -24.963 1.00 90.62 587 ASP A C 1
ATOM 4796 O O . ASP A 1 587 ? -13.794 13.410 -25.602 1.00 90.62 587 ASP A O 1
ATOM 4800 N N . VAL A 1 588 ? -15.220 13.410 -23.878 1.00 90.00 588 VAL A N 1
ATOM 4801 C CA . VAL A 1 588 ? -14.817 12.086 -23.386 1.00 90.00 588 VAL A CA 1
ATOM 4802 C C . VAL A 1 588 ? -15.136 11.003 -24.419 1.00 90.00 588 VAL A C 1
ATOM 4804 O O . VAL A 1 588 ? -14.302 10.135 -24.648 1.00 90.00 588 VAL A O 1
ATOM 4807 N N . GLN A 1 589 ? -16.293 11.061 -25.085 1.00 90.50 589 GLN A N 1
ATOM 4808 C CA . GLN A 1 589 ? -16.629 10.122 -26.164 1.00 90.50 589 GLN A CA 1
ATOM 4809 C C . GLN A 1 589 ? -15.679 10.256 -27.364 1.00 90.50 589 GLN A C 1
ATOM 4811 O O . GLN A 1 589 ? -15.219 9.244 -27.889 1.00 90.50 589 GLN A O 1
ATOM 4816 N N . ILE A 1 590 ? -15.321 11.487 -27.749 1.00 91.94 590 ILE A N 1
ATOM 4817 C CA . ILE A 1 590 ? -14.305 11.744 -28.782 1.00 91.94 590 ILE A CA 1
ATOM 4818 C C . ILE A 1 590 ? -12.965 11.123 -28.371 1.00 91.94 590 ILE A C 1
ATOM 4820 O O . ILE A 1 590 ? -12.353 10.411 -29.162 1.00 91.94 590 ILE A O 1
ATOM 4824 N N . ALA A 1 591 ? -12.536 11.314 -27.121 1.00 92.31 591 ALA A N 1
ATOM 4825 C CA . ALA A 1 591 ? -11.294 10.740 -26.608 1.00 92.31 591 ALA A CA 1
ATOM 4826 C C . ALA A 1 591 ? -11.289 9.203 -26.643 1.00 92.31 591 ALA A C 1
ATOM 4828 O O . ALA A 1 591 ? -10.261 8.605 -26.966 1.00 92.31 591 ALA A O 1
ATOM 4829 N N . VAL A 1 592 ? -12.423 8.561 -26.337 1.00 92.69 592 VAL A N 1
ATOM 4830 C CA . VAL A 1 592 ? -12.586 7.100 -26.438 1.00 92.69 592 VAL A CA 1
ATOM 4831 C C . VAL A 1 592 ? -12.380 6.642 -27.881 1.00 92.69 592 VAL A C 1
ATOM 4833 O O . VAL A 1 592 ? -11.537 5.779 -28.122 1.00 92.69 592 VAL A O 1
ATOM 4836 N N . GLN A 1 593 ? -13.069 7.267 -28.841 1.00 92.81 593 GLN A N 1
ATOM 4837 C CA . GLN A 1 593 ? -12.938 6.916 -30.256 1.00 92.81 593 GLN A CA 1
ATOM 4838 C C . GLN A 1 593 ? -11.518 7.159 -30.781 1.00 92.81 593 GLN A C 1
ATOM 4840 O O . GLN A 1 593 ? -10.959 6.306 -31.466 1.00 92.81 593 GLN A O 1
ATOM 4845 N N . MET A 1 594 ? -10.903 8.291 -30.423 1.00 93.81 594 MET A N 1
ATOM 4846 C CA . MET A 1 594 ? -9.517 8.601 -30.787 1.00 93.81 594 MET A CA 1
ATOM 4847 C C . MET A 1 594 ? -8.538 7.570 -30.227 1.00 93.81 594 MET A C 1
ATOM 4849 O O . MET A 1 594 ? -7.611 7.173 -30.923 1.00 93.81 594 MET A O 1
ATOM 4853 N N . THR A 1 595 ? -8.747 7.116 -28.989 1.00 93.25 595 THR A N 1
ATOM 4854 C CA . THR A 1 595 ? -7.903 6.080 -28.375 1.00 93.25 595 THR A CA 1
ATOM 4855 C C . THR A 1 595 ? -8.054 4.748 -29.102 1.00 93.25 595 THR A C 1
ATOM 4857 O O . THR A 1 595 ? -7.063 4.071 -29.352 1.00 93.25 595 THR A O 1
ATOM 4860 N N . TYR A 1 596 ? -9.282 4.371 -29.461 1.00 93.00 596 TYR A N 1
ATOM 4861 C CA . TYR A 1 596 ? -9.538 3.133 -30.191 1.00 93.00 596 TYR A CA 1
ATOM 4862 C C . TYR A 1 596 ? -8.951 3.160 -31.609 1.00 93.00 596 TYR A C 1
ATOM 4864 O O . TYR A 1 596 ? -8.304 2.202 -32.019 1.00 93.00 596 TYR A O 1
ATOM 4872 N N . ASN A 1 597 ? -9.084 4.276 -32.327 1.00 92.00 597 ASN A N 1
ATOM 4873 C CA . ASN A 1 597 ? -8.462 4.443 -33.642 1.00 92.00 597 ASN A CA 1
ATOM 4874 C C . ASN A 1 597 ? -6.930 4.421 -33.535 1.00 92.00 597 ASN A C 1
ATOM 4876 O O . ASN A 1 597 ? -6.285 3.691 -34.276 1.00 92.00 597 ASN A O 1
ATOM 4880 N N . LEU A 1 598 ? -6.354 5.114 -32.544 1.00 91.69 598 LEU A N 1
ATOM 4881 C CA . LEU A 1 598 ? -4.911 5.080 -32.281 1.00 91.69 598 LEU A CA 1
ATOM 4882 C C . LEU A 1 598 ? -4.411 3.657 -31.989 1.00 91.69 598 LEU A C 1
ATOM 4884 O O . LEU A 1 598 ? -3.301 3.306 -32.385 1.00 91.69 598 LEU A O 1
ATOM 4888 N N . PHE A 1 599 ? -5.219 2.839 -31.308 1.00 91.81 599 PHE A N 1
ATOM 4889 C CA . PHE A 1 599 ? -4.931 1.422 -31.106 1.00 91.81 599 PHE A CA 1
ATOM 4890 C C . PHE A 1 599 ? -4.938 0.650 -32.429 1.00 91.81 599 PHE A C 1
ATOM 4892 O O . PHE A 1 599 ? -3.966 -0.051 -32.701 1.00 91.81 599 PHE A O 1
ATOM 4899 N N . LYS A 1 600 ? -5.983 0.802 -33.259 1.00 90.38 600 LYS A N 1
ATOM 4900 C CA . LYS A 1 600 ? -6.066 0.154 -34.580 1.00 90.38 600 LYS A CA 1
ATOM 4901 C C . LYS A 1 600 ? -4.876 0.510 -35.460 1.00 90.38 600 LYS A C 1
ATOM 4903 O O . LYS A 1 600 ? -4.225 -0.383 -35.993 1.00 90.38 600 LYS A O 1
ATOM 4908 N N . ASP A 1 601 ? -4.560 1.795 -35.549 1.00 87.81 601 ASP A N 1
ATOM 4909 C CA . ASP A 1 601 ? -3.435 2.289 -36.337 1.00 87.81 601 ASP A CA 1
ATOM 4910 C C . ASP A 1 601 ? -2.122 1.673 -35.842 1.00 87.81 601 ASP A C 1
ATOM 4912 O O . ASP A 1 601 ? -1.310 1.214 -36.639 1.00 87.81 601 ASP A O 1
ATOM 4916 N N . ALA A 1 602 ? -1.938 1.580 -34.520 1.00 86.75 602 ALA A N 1
ATOM 4917 C CA . ALA A 1 602 ? -0.730 1.012 -33.936 1.00 86.75 602 ALA A CA 1
ATOM 4918 C C . ALA A 1 602 ? -0.602 -0.511 -34.123 1.00 86.75 602 ALA A C 1
ATOM 4920 O O . ALA A 1 602 ? 0.524 -0.997 -34.169 1.00 86.75 602 ALA A O 1
ATOM 4921 N N . ILE A 1 603 ? -1.698 -1.276 -34.222 1.00 86.56 603 ILE A N 1
ATOM 4922 C CA . ILE A 1 603 ? -1.632 -2.728 -34.500 1.00 86.56 603 ILE A CA 1
ATOM 4923 C C . ILE A 1 603 ? -1.553 -3.046 -36.000 1.00 86.56 603 ILE A C 1
ATOM 4925 O O . ILE A 1 603 ? -1.026 -4.095 -36.367 1.00 86.56 603 ILE A O 1
ATOM 4929 N N . LEU A 1 604 ? -2.097 -2.172 -36.854 1.00 78.38 604 LEU A N 1
ATOM 4930 C CA . LEU A 1 604 ? -2.119 -2.334 -38.308 1.00 78.38 604 LEU A CA 1
ATOM 4931 C C . LEU A 1 604 ? -0.893 -1.729 -38.988 1.00 78.38 604 LEU A C 1
ATOM 4933 O O . LEU A 1 604 ? -0.667 -2.040 -40.157 1.00 78.38 604 LEU A O 1
ATOM 4937 N N . SER A 1 605 ? -0.118 -0.876 -38.306 1.00 66.25 605 SER A N 1
ATOM 4938 C CA . SER A 1 605 ? 1.044 -0.247 -38.923 1.00 66.25 605 SER A CA 1
ATOM 4939 C C . SER A 1 605 ? 2.078 -1.299 -39.344 1.00 66.25 605 SER A C 1
ATOM 4941 O O . SER A 1 605 ? 2.863 -1.829 -38.561 1.00 66.25 605 SER A O 1
ATOM 4943 N N . THR A 1 606 ? 2.069 -1.594 -40.644 1.00 52.72 606 THR A N 1
ATOM 4944 C CA . THR A 1 606 ? 3.166 -2.213 -41.400 1.00 52.72 606 THR A CA 1
ATOM 4945 C C . THR A 1 606 ? 4.161 -1.159 -41.883 1.00 52.72 606 THR A C 1
ATOM 4947 O O . THR A 1 606 ? 5.028 -1.454 -42.703 1.00 52.72 606 THR A O 1
ATOM 4950 N N . ASP A 1 607 ? 3.990 0.086 -41.436 1.00 50.19 607 ASP A N 1
ATOM 4951 C CA . ASP A 1 607 ? 4.782 1.224 -41.858 1.00 50.19 607 ASP A CA 1
ATOM 4952 C C . ASP A 1 607 ? 6.217 1.073 -41.344 1.00 50.19 607 ASP A C 1
ATOM 4954 O O . ASP A 1 607 ? 6.518 1.325 -40.178 1.00 50.19 607 ASP A O 1
ATOM 4958 N N . LEU A 1 608 ? 7.110 0.646 -42.238 1.00 53.19 608 LEU A N 1
ATOM 4959 C CA . LEU A 1 608 ? 8.545 0.530 -41.979 1.00 53.19 608 LEU A CA 1
ATOM 4960 C C . LEU A 1 608 ? 9.182 1.882 -41.603 1.00 53.19 608 LEU A C 1
ATOM 4962 O O . LEU A 1 608 ? 10.309 1.894 -41.103 1.00 53.19 608 LEU A O 1
ATOM 4966 N N . SER A 1 609 ? 8.493 3.006 -41.852 1.00 53.47 609 SER A N 1
ATOM 4967 C CA . SER A 1 609 ? 8.951 4.348 -41.489 1.00 53.47 609 SER A CA 1
ATOM 4968 C C . SER A 1 609 ? 8.616 4.742 -40.045 1.00 53.47 609 SER A C 1
ATOM 4970 O O . SER A 1 609 ? 9.339 5.557 -39.466 1.00 53.47 609 SER A O 1
ATOM 4972 N N . GLU A 1 610 ? 7.595 4.137 -39.421 1.00 61.91 610 GLU A N 1
ATOM 4973 C CA . GLU A 1 610 ? 7.261 4.417 -38.025 1.00 61.91 610 GLU A CA 1
ATOM 4974 C C . GLU A 1 610 ? 8.253 3.723 -37.083 1.00 61.91 610 GLU A C 1
ATOM 4976 O O . GLU A 1 610 ? 8.509 2.519 -37.134 1.00 61.91 610 GLU A O 1
ATOM 4981 N N . GLU A 1 611 ? 8.834 4.498 -36.171 1.00 71.50 611 GLU A N 1
ATOM 4982 C CA . GLU A 1 611 ? 9.821 3.972 -35.240 1.00 71.50 611 GLU A CA 1
ATOM 4983 C C . GLU A 1 611 ? 9.158 3.015 -34.238 1.00 71.50 611 GLU A C 1
ATOM 4985 O O . GLU A 1 611 ? 8.236 3.382 -33.512 1.00 71.50 611 GLU A O 1
ATOM 4990 N N . LYS A 1 612 ? 9.663 1.777 -34.145 1.00 76.19 612 LYS A N 1
ATOM 4991 C CA . LYS A 1 612 ? 9.109 0.699 -33.299 1.00 76.19 612 LYS A CA 1
ATOM 4992 C C . LYS A 1 612 ? 8.840 1.105 -31.840 1.00 76.19 612 LYS A C 1
ATOM 4994 O O . LYS A 1 612 ? 7.912 0.586 -31.219 1.00 76.19 612 LYS A O 1
ATOM 4999 N N . TYR A 1 613 ? 9.627 2.020 -31.265 1.00 77.81 613 TYR A N 1
ATOM 5000 C CA . TYR A 1 613 ? 9.387 2.506 -29.901 1.00 77.81 613 TYR A CA 1
ATOM 5001 C C . TYR A 1 613 ? 8.129 3.390 -29.804 1.00 77.81 613 TYR A C 1
ATOM 5003 O O . TYR A 1 613 ? 7.422 3.331 -28.796 1.00 77.81 613 TYR A O 1
ATOM 5011 N N . LEU A 1 614 ? 7.799 4.168 -30.844 1.00 80.06 614 LEU A N 1
ATOM 5012 C CA . LEU A 1 614 ? 6.582 4.983 -30.900 1.00 80.06 614 LEU A CA 1
ATOM 5013 C C . LEU A 1 614 ? 5.342 4.096 -30.914 1.00 80.06 614 LEU A C 1
ATOM 5015 O O . LEU A 1 614 ? 4.427 4.323 -30.120 1.00 80.06 614 LEU A O 1
ATOM 5019 N N . GLN A 1 615 ? 5.355 3.040 -31.730 1.00 81.25 615 GLN A N 1
ATOM 5020 C CA . GLN A 1 615 ? 4.291 2.037 -31.772 1.00 81.25 615 GLN A CA 1
ATOM 5021 C C . GLN A 1 615 ? 4.071 1.404 -30.388 1.00 81.25 615 GLN A C 1
ATOM 5023 O O . GLN A 1 615 ? 2.951 1.402 -29.876 1.00 81.25 615 GLN A O 1
ATOM 5028 N N . LYS A 1 616 ? 5.142 0.955 -29.717 1.00 80.56 616 LYS A N 1
ATOM 5029 C CA . LYS A 1 616 ? 5.063 0.406 -28.350 1.00 80.56 616 LYS A CA 1
ATOM 5030 C C . LYS A 1 616 ? 4.470 1.401 -27.348 1.00 80.56 616 LYS A C 1
ATOM 5032 O O . LYS A 1 616 ? 3.610 1.024 -26.552 1.00 80.56 616 LYS A O 1
ATOM 5037 N N . ARG A 1 617 ? 4.886 2.673 -27.393 1.00 82.88 617 ARG A N 1
ATOM 5038 C CA . ARG A 1 617 ? 4.348 3.732 -26.518 1.00 82.88 617 ARG A CA 1
ATOM 5039 C C . ARG A 1 617 ? 2.861 3.975 -26.769 1.00 82.88 617 ARG A C 1
ATOM 5041 O O . ARG A 1 617 ? 2.100 4.074 -25.805 1.00 82.88 617 ARG A O 1
ATOM 5048 N N . LYS A 1 618 ? 2.436 4.032 -28.037 1.00 86.75 618 LYS A N 1
ATOM 5049 C CA . LYS A 1 618 ? 1.022 4.160 -28.423 1.00 86.75 618 LYS A CA 1
ATOM 5050 C C . LYS A 1 618 ? 0.203 2.979 -27.904 1.00 86.75 618 LYS A C 1
ATOM 5052 O O . LYS A 1 618 ? -0.810 3.205 -27.245 1.00 86.75 618 LYS A O 1
ATOM 5057 N N . LEU A 1 619 ? 0.660 1.745 -28.126 1.00 86.56 619 LEU A N 1
ATOM 5058 C CA . LEU A 1 619 ? -0.023 0.533 -27.661 1.00 86.56 619 LEU A CA 1
ATOM 5059 C C . LEU A 1 619 ? -0.155 0.502 -26.140 1.00 86.56 619 LEU A C 1
ATOM 5061 O O . LEU A 1 619 ? -1.249 0.293 -25.628 1.00 86.56 619 LEU A O 1
ATOM 5065 N N . SER A 1 620 ? 0.933 0.780 -25.424 1.00 83.44 620 SER A N 1
ATOM 5066 C CA . SER A 1 620 ? 0.957 0.847 -23.961 1.00 83.44 620 SER A CA 1
ATOM 5067 C C . SER A 1 620 ? -0.061 1.850 -23.408 1.00 83.44 620 SER A C 1
ATOM 5069 O O . SER A 1 620 ? -0.881 1.521 -22.546 1.00 83.44 620 SER A O 1
ATOM 5071 N N . PHE A 1 621 ? -0.077 3.064 -23.971 1.00 86.62 621 PHE A N 1
ATOM 5072 C CA . PHE A 1 621 ? -1.066 4.084 -23.637 1.00 86.62 621 PHE A CA 1
ATOM 5073 C C . PHE A 1 621 ? -2.497 3.607 -23.919 1.00 86.62 621 PHE A C 1
ATOM 5075 O O . PHE A 1 621 ? -3.373 3.752 -23.062 1.00 86.62 621 PHE A O 1
ATOM 5082 N N . CYS A 1 622 ? -2.735 3.025 -25.096 1.00 90.50 622 CYS A N 1
ATOM 5083 C CA . CYS A 1 622 ? -4.061 2.582 -25.509 1.00 90.50 622 CYS A CA 1
ATOM 5084 C C . CYS A 1 622 ? -4.582 1.437 -24.640 1.00 90.50 622 CYS A C 1
ATOM 5086 O O . CYS A 1 622 ? -5.699 1.542 -24.150 1.00 90.50 622 CYS A O 1
ATOM 5088 N N . ILE A 1 623 ? -3.787 0.392 -24.389 1.00 88.81 623 ILE A N 1
ATOM 5089 C CA . ILE A 1 623 ? -4.161 -0.751 -23.535 1.00 88.81 623 ILE A CA 1
ATOM 5090 C C . ILE A 1 623 ? -4.624 -0.257 -22.164 1.00 88.81 623 ILE A C 1
ATOM 5092 O O . ILE A 1 623 ? -5.707 -0.622 -21.702 1.00 88.81 623 ILE A O 1
ATOM 5096 N N . HIS A 1 624 ? -3.844 0.636 -21.549 1.00 86.69 624 HIS A N 1
ATOM 5097 C CA . HIS A 1 624 ? -4.187 1.213 -20.252 1.00 86.69 624 HIS A CA 1
ATOM 5098 C C . HIS A 1 624 ? -5.494 2.016 -20.300 1.00 86.69 624 HIS A C 1
ATOM 5100 O O . HIS A 1 624 ? -6.384 1.835 -19.469 1.00 86.69 624 HIS A O 1
ATOM 5106 N N . LYS A 1 625 ? -5.653 2.905 -21.286 1.00 88.56 625 LYS A N 1
ATOM 5107 C CA . LYS A 1 625 ? -6.857 3.742 -21.410 1.00 88.56 625 LYS A CA 1
ATOM 5108 C C . LYS A 1 625 ? -8.106 2.930 -21.741 1.00 88.56 625 LYS A C 1
ATOM 5110 O O . LYS A 1 625 ? -9.138 3.145 -21.109 1.00 88.56 625 LYS A O 1
ATOM 5115 N N . LEU A 1 626 ? -8.010 1.979 -22.667 1.00 91.88 626 LEU A N 1
ATOM 5116 C CA . LEU A 1 626 ? -9.100 1.081 -23.050 1.00 91.88 626 LEU A CA 1
ATOM 5117 C C . LEU A 1 626 ? -9.580 0.260 -21.851 1.00 91.88 626 LEU A C 1
ATOM 5119 O O . LEU A 1 626 ? -10.787 0.139 -21.654 1.00 91.88 626 LEU A O 1
ATOM 5123 N N . GLN A 1 627 ? -8.668 -0.196 -20.984 1.00 91.19 627 GLN A N 1
ATOM 5124 C CA . GLN A 1 627 ? -9.033 -0.854 -19.727 1.00 91.19 627 GLN A CA 1
ATOM 5125 C C . GLN A 1 627 ? -9.872 0.070 -18.827 1.00 91.19 627 GLN A C 1
ATOM 5127 O O . GLN A 1 627 ? -10.884 -0.352 -18.263 1.00 91.19 627 GLN A O 1
ATOM 5132 N N . LEU A 1 628 ? -9.475 1.337 -18.666 1.00 89.50 628 LEU A N 1
ATOM 5133 C CA . LEU A 1 628 ? -10.236 2.296 -17.856 1.00 89.50 628 LEU A CA 1
ATOM 5134 C C . LEU A 1 628 ? -11.612 2.602 -18.467 1.00 89.50 628 LEU A C 1
ATOM 5136 O O . LEU A 1 628 ? -12.596 2.725 -17.733 1.00 89.50 628 LEU A O 1
ATOM 5140 N N . PHE A 1 629 ? -11.692 2.720 -19.793 1.00 91.56 629 PHE A N 1
ATOM 5141 C CA . PHE A 1 629 ? -12.946 2.985 -20.499 1.00 91.56 629 PHE A CA 1
ATOM 5142 C C . PHE A 1 629 ? -13.914 1.807 -20.404 1.00 91.56 629 PHE A C 1
ATOM 5144 O O . PHE A 1 629 ? -15.087 2.026 -20.113 1.00 91.56 629 PHE A O 1
ATOM 5151 N N . ALA A 1 630 ? -13.416 0.576 -20.538 1.00 91.50 630 ALA A N 1
ATOM 5152 C CA . ALA A 1 630 ? -14.197 -0.647 -20.365 1.00 91.50 630 ALA A CA 1
ATOM 5153 C C . ALA A 1 630 ? -14.852 -0.733 -18.970 1.00 91.50 630 ALA A C 1
ATOM 5155 O O . ALA A 1 630 ? -15.981 -1.195 -18.830 1.00 91.50 630 ALA A O 1
ATOM 5156 N N . ARG A 1 631 ? -14.191 -0.181 -17.943 1.00 90.31 631 ARG A N 1
ATOM 5157 C CA . ARG A 1 631 ? -14.688 -0.117 -16.554 1.00 90.31 631 ARG A CA 1
ATOM 5158 C C . ARG A 1 631 ? -15.589 1.082 -16.256 1.00 90.31 631 ARG A C 1
ATOM 5160 O O . ARG A 1 631 ? -16.027 1.236 -15.117 1.00 90.31 631 ARG A O 1
ATOM 5167 N N . THR A 1 632 ? -15.819 1.967 -17.224 1.00 89.06 632 THR A N 1
ATOM 5168 C CA . THR A 1 632 ? -16.584 3.204 -17.027 1.00 89.06 632 THR A CA 1
ATOM 5169 C C . THR A 1 632 ? -17.955 3.096 -17.684 1.00 89.06 632 THR A C 1
ATOM 5171 O O . THR A 1 632 ? -18.072 2.883 -18.895 1.00 89.06 632 THR A O 1
ATOM 5174 N N . ARG A 1 633 ? -19.014 3.299 -16.894 1.00 82.81 633 ARG A N 1
ATOM 5175 C CA . ARG A 1 633 ? -20.399 3.211 -17.376 1.00 82.81 633 ARG A CA 1
ATOM 5176 C C . ARG A 1 633 ? -20.657 4.128 -18.570 1.00 82.81 633 ARG A C 1
ATOM 5178 O O . ARG A 1 633 ? -20.358 5.321 -18.519 1.00 82.81 633 ARG A O 1
ATOM 5185 N N . GLY A 1 634 ? -21.261 3.577 -19.622 1.00 83.56 634 GLY A N 1
ATOM 5186 C CA . GLY A 1 634 ? -21.652 4.310 -20.830 1.00 83.56 634 GLY A CA 1
ATOM 5187 C C . GLY A 1 634 ? -20.511 4.641 -21.798 1.00 83.56 634 GLY A C 1
ATOM 5188 O O . GLY A 1 634 ? -20.777 5.268 -22.820 1.00 83.56 634 GLY A O 1
ATOM 5189 N N . LEU A 1 635 ? -19.264 4.250 -21.500 1.00 85.69 635 LEU A N 1
ATOM 5190 C CA . LEU A 1 635 ? -18.145 4.334 -22.450 1.00 85.69 635 LEU A CA 1
ATOM 5191 C C . LEU A 1 635 ? -17.827 2.987 -23.104 1.00 85.69 635 LEU A C 1
ATOM 5193 O O . LEU A 1 635 ? -17.374 2.966 -24.244 1.00 85.69 635 LEU A O 1
ATOM 5197 N N . LYS A 1 636 ? -18.091 1.875 -22.406 1.00 81.00 636 LYS A N 1
ATOM 5198 C CA . LYS A 1 636 ? -17.818 0.522 -22.910 1.00 81.00 636 LYS A CA 1
ATOM 5199 C C . LYS A 1 636 ? -18.545 0.198 -24.221 1.00 81.00 636 LYS A C 1
ATOM 5201 O O . LYS A 1 636 ? -17.969 -0.460 -25.072 1.00 81.00 636 LYS A O 1
ATOM 5206 N N . ASP A 1 637 ? -19.758 0.717 -24.410 1.00 80.69 637 ASP A N 1
ATOM 5207 C CA . ASP A 1 637 ? -20.606 0.404 -25.572 1.00 80.69 637 ASP A CA 1
ATOM 5208 C C . ASP A 1 637 ? -20.121 1.079 -26.874 1.00 80.69 637 ASP A C 1
ATOM 5210 O O . ASP A 1 637 ? -20.656 0.826 -27.947 1.00 80.69 637 ASP A O 1
ATOM 5214 N N . ILE A 1 638 ? -19.114 1.955 -26.779 1.00 82.06 638 ILE A N 1
ATOM 5215 C CA . ILE A 1 638 ? -18.527 2.700 -27.905 1.00 82.06 638 ILE A CA 1
ATOM 5216 C C . ILE A 1 638 ? -17.351 1.925 -28.526 1.00 82.06 638 ILE A C 1
ATOM 5218 O O . ILE A 1 638 ? -16.942 2.202 -29.649 1.00 82.06 638 ILE A O 1
ATOM 5222 N N . ILE A 1 639 ? -16.780 0.966 -27.793 1.00 86.19 639 ILE A N 1
ATOM 5223 C CA . ILE A 1 639 ? -15.552 0.266 -28.171 1.00 86.19 639 ILE A CA 1
ATOM 5224 C C . ILE A 1 639 ? -15.910 -1.132 -28.677 1.00 86.19 639 ILE A C 1
ATOM 5226 O O . ILE A 1 639 ? -16.541 -1.905 -27.960 1.00 86.19 639 ILE A O 1
ATOM 5230 N N . ASP A 1 640 ? -15.440 -1.490 -29.873 1.00 87.62 640 ASP A N 1
ATOM 5231 C CA . ASP A 1 640 ? -15.467 -2.883 -30.326 1.00 87.62 640 ASP A CA 1
ATOM 5232 C C . ASP A 1 640 ? -14.233 -3.634 -29.804 1.00 87.62 640 ASP A C 1
ATOM 5234 O O . ASP A 1 640 ? -13.106 -3.475 -30.289 1.00 87.62 640 ASP A O 1
ATOM 5238 N N . PHE A 1 641 ? -14.461 -4.469 -28.790 1.00 91.00 641 PHE A N 1
ATOM 5239 C CA . PHE A 1 641 ? -13.410 -5.228 -28.121 1.00 91.00 641 PHE A CA 1
ATOM 5240 C C . PHE A 1 641 ? -12.941 -6.473 -28.879 1.00 91.00 641 PHE A C 1
ATOM 5242 O O . PHE A 1 641 ? -11.939 -7.057 -28.469 1.00 91.00 641 PHE A O 1
ATOM 5249 N N . LYS A 1 642 ? -13.576 -6.878 -29.987 1.00 91.06 642 LYS A N 1
ATOM 5250 C CA . LYS A 1 642 ? -13.194 -8.106 -30.712 1.00 91.06 642 LYS A CA 1
ATOM 5251 C C . LYS A 1 642 ? -11.749 -8.069 -31.207 1.00 91.06 642 LYS A C 1
ATOM 5253 O O . LYS A 1 642 ? -10.981 -8.999 -30.967 1.00 91.06 642 LYS A O 1
ATOM 5258 N N . GLU A 1 643 ? -11.356 -6.976 -31.858 1.00 89.81 643 GLU A N 1
ATOM 5259 C CA . GLU A 1 643 ? -9.981 -6.797 -32.344 1.00 89.81 643 GLU A CA 1
ATOM 5260 C C . GLU A 1 643 ? -8.970 -6.698 -31.195 1.00 89.81 643 GLU A C 1
ATOM 5262 O O . GLU A 1 643 ? -7.868 -7.238 -31.292 1.00 89.81 643 GLU A O 1
ATOM 5267 N N . ILE A 1 644 ? -9.363 -6.059 -30.088 1.00 92.12 644 ILE A N 1
ATOM 5268 C CA . ILE A 1 644 ? -8.530 -5.916 -28.890 1.00 92.12 644 ILE A CA 1
ATOM 5269 C C . ILE A 1 644 ? -8.253 -7.291 -28.275 1.00 92.12 644 ILE A C 1
ATOM 5271 O O . ILE A 1 644 ? -7.097 -7.618 -28.019 1.00 92.12 644 ILE A O 1
ATOM 5275 N N . ILE A 1 645 ? -9.293 -8.106 -28.073 1.00 94.38 645 ILE A N 1
ATOM 5276 C CA . ILE A 1 645 ? -9.169 -9.465 -27.529 1.00 94.38 645 ILE A CA 1
ATOM 5277 C C . ILE A 1 645 ? -8.263 -10.305 -28.429 1.00 94.38 645 ILE A C 1
ATOM 5279 O O . ILE A 1 645 ? -7.303 -10.895 -27.938 1.00 94.38 645 ILE A O 1
ATOM 5283 N N . LYS A 1 646 ? -8.499 -10.296 -29.747 1.00 92.44 646 LYS A N 1
ATOM 5284 C CA . LYS A 1 646 ? -7.686 -11.048 -30.713 1.00 92.44 646 LYS A CA 1
ATOM 5285 C C . LYS A 1 646 ? -6.207 -10.653 -30.661 1.00 92.44 646 LYS A C 1
ATOM 5287 O O . LYS A 1 646 ? -5.341 -11.527 -30.682 1.00 92.44 646 LYS A O 1
ATOM 5292 N N . PHE A 1 647 ? -5.913 -9.354 -30.588 1.00 91.81 647 PHE A N 1
ATOM 5293 C CA . PHE A 1 647 ? -4.545 -8.855 -30.444 1.00 91.81 647 PHE A CA 1
ATOM 5294 C C . PHE A 1 647 ? -3.915 -9.323 -29.127 1.00 91.81 647 PHE A C 1
ATOM 5296 O O . PHE A 1 647 ? -2.837 -9.909 -29.137 1.00 91.81 647 PHE A O 1
ATOM 5303 N N . VAL A 1 648 ? -4.604 -9.118 -28.002 1.00 92.69 648 VAL A N 1
ATOM 5304 C CA . VAL A 1 648 ? -4.099 -9.474 -26.670 1.00 92.69 648 VAL A CA 1
ATOM 5305 C C . VAL A 1 648 ? -3.823 -10.975 -26.560 1.00 92.69 648 VAL A C 1
ATOM 5307 O O . VAL A 1 648 ? -2.756 -11.362 -26.089 1.00 92.69 648 VAL A O 1
ATOM 5310 N N . LEU A 1 649 ? -4.742 -11.821 -27.038 1.00 92.88 649 LEU A N 1
ATOM 5311 C CA . LEU A 1 649 ? -4.579 -13.277 -27.018 1.00 92.88 649 LEU A CA 1
ATOM 5312 C C . LEU A 1 649 ? -3.358 -13.731 -27.823 1.00 92.88 649 LEU A C 1
ATOM 5314 O O . LEU A 1 649 ? -2.596 -14.573 -27.353 1.00 92.88 649 LEU A O 1
ATOM 5318 N N . LYS A 1 650 ? -3.131 -13.131 -28.996 1.00 90.94 650 LYS A N 1
ATOM 5319 C CA . LYS A 1 650 ? -1.955 -13.408 -29.831 1.00 90.94 650 LYS A CA 1
ATOM 5320 C C . LYS A 1 650 ? -0.642 -12.990 -29.156 1.00 90.94 650 LYS A C 1
ATOM 5322 O O . LYS A 1 650 ? 0.374 -13.655 -29.341 1.00 90.94 650 LYS A O 1
ATOM 5327 N N . GLU A 1 651 ? -0.652 -11.907 -28.383 1.00 90.19 651 GLU A N 1
ATOM 5328 C CA . GLU A 1 651 ? 0.560 -11.322 -27.802 1.00 90.19 651 GLU A CA 1
ATOM 5329 C C . GLU A 1 651 ? 0.961 -11.890 -26.431 1.00 90.19 651 GLU A C 1
ATOM 5331 O O . GLU A 1 651 ? 2.059 -11.581 -25.971 1.00 90.19 651 GLU A O 1
ATOM 5336 N N . PHE A 1 652 ? 0.160 -12.748 -25.783 1.00 88.06 652 PHE A N 1
ATOM 5337 C CA . PHE A 1 652 ? 0.559 -13.366 -24.502 1.00 88.06 652 PHE A CA 1
ATOM 5338 C C . PHE A 1 652 ? 1.867 -14.160 -24.597 1.00 88.06 652 PHE A C 1
ATOM 5340 O O . PHE A 1 652 ? 2.681 -14.094 -23.676 1.00 88.06 652 PHE A O 1
ATOM 5347 N N . ASP A 1 653 ? 2.077 -14.883 -25.699 1.00 85.88 653 ASP A N 1
ATOM 5348 C CA . ASP A 1 653 ? 3.307 -15.650 -25.932 1.00 85.88 653 ASP A CA 1
ATOM 5349 C C . ASP A 1 653 ? 4.502 -14.733 -26.244 1.00 85.88 653 ASP A C 1
ATOM 5351 O O . ASP A 1 653 ? 5.626 -14.996 -25.819 1.00 85.88 653 ASP A O 1
ATOM 5355 N N . ASN A 1 654 ? 4.261 -13.635 -26.966 1.00 87.38 654 ASN A N 1
ATOM 5356 C CA . ASN A 1 654 ? 5.310 -12.725 -27.434 1.00 87.38 654 ASN A CA 1
ATOM 5357 C C . ASN A 1 654 ? 5.742 -11.718 -26.359 1.00 87.38 654 ASN A C 1
ATOM 5359 O O . ASN A 1 654 ? 6.866 -11.215 -26.389 1.00 87.38 654 ASN A O 1
ATOM 5363 N N . GLN A 1 655 ? 4.836 -11.375 -25.440 1.00 89.50 655 GLN A N 1
ATOM 5364 C CA . GLN A 1 655 ? 5.017 -10.311 -24.452 1.00 89.50 655 GLN A CA 1
ATOM 5365 C C . GLN A 1 655 ? 4.562 -10.752 -23.049 1.00 89.50 655 GLN A C 1
ATOM 5367 O O . GLN A 1 655 ? 3.688 -10.119 -22.448 1.00 89.50 655 GLN A O 1
ATOM 5372 N N . PRO A 1 656 ? 5.170 -11.804 -22.465 1.00 90.38 656 PRO A N 1
ATOM 5373 C CA . PRO A 1 656 ? 4.767 -12.336 -21.160 1.00 90.38 656 PRO A CA 1
ATOM 5374 C C . PRO A 1 656 ? 4.860 -11.304 -20.019 1.00 90.38 656 PRO A C 1
ATOM 5376 O O . PRO A 1 656 ? 4.071 -11.353 -19.074 1.00 90.38 656 PRO A O 1
ATOM 5379 N N . TRP A 1 657 ? 5.752 -10.312 -20.120 1.00 89.81 657 TRP A N 1
ATOM 5380 C CA . TRP A 1 657 ? 5.875 -9.195 -19.165 1.00 89.81 657 TRP A CA 1
ATOM 5381 C C . TRP A 1 657 ? 4.659 -8.253 -19.136 1.00 89.81 657 TRP A C 1
ATOM 5383 O O . TRP A 1 657 ? 4.504 -7.497 -18.181 1.00 89.81 657 TRP A O 1
ATOM 5393 N N . LEU A 1 658 ? 3.766 -8.314 -20.132 1.00 89.44 658 LEU A N 1
ATOM 5394 C CA . LEU A 1 658 ? 2.519 -7.542 -20.177 1.00 89.44 658 LEU A CA 1
ATOM 5395 C C . LEU A 1 658 ? 1.287 -8.294 -19.668 1.00 89.44 658 LEU A C 1
ATOM 5397 O O . LEU A 1 658 ? 0.200 -7.712 -19.631 1.00 89.44 658 LEU A O 1
ATOM 5401 N N . THR A 1 659 ? 1.437 -9.546 -19.223 1.00 91.12 659 THR A N 1
ATOM 5402 C CA . THR A 1 659 ? 0.310 -10.416 -18.840 1.00 91.12 659 THR A CA 1
ATOM 5403 C C . THR A 1 659 ? -0.646 -9.751 -17.845 1.00 91.12 659 THR A C 1
ATOM 5405 O O . THR A 1 659 ? -1.855 -9.810 -18.047 1.00 91.12 659 THR A O 1
ATOM 5408 N N . SER A 1 660 ? -0.146 -9.071 -16.804 1.00 89.38 660 SER A N 1
ATOM 5409 C CA . SER A 1 660 ? -1.015 -8.396 -15.820 1.00 89.38 660 SER A CA 1
ATOM 5410 C C . SER A 1 660 ? -1.907 -7.331 -16.473 1.00 89.38 660 SER A C 1
ATOM 5412 O O . SER A 1 660 ? -3.118 -7.306 -16.250 1.00 89.38 660 SER A O 1
ATOM 5414 N N . SER A 1 661 ? -1.329 -6.478 -17.326 1.00 88.62 661 SER A N 1
ATOM 5415 C CA . SER A 1 661 ? -2.055 -5.424 -18.047 1.00 88.62 661 SER A CA 1
ATOM 5416 C C . SER A 1 661 ? -3.060 -6.007 -19.038 1.00 88.62 661 SER A C 1
ATOM 5418 O O . SER A 1 661 ? -4.200 -5.546 -19.103 1.00 88.62 661 SER A O 1
ATOM 5420 N N . PHE A 1 662 ? -2.667 -7.054 -19.766 1.00 92.75 662 PHE A N 1
ATOM 5421 C CA . PHE A 1 662 ? -3.545 -7.786 -20.676 1.00 92.75 662 PHE A CA 1
ATOM 5422 C C . PHE A 1 662 ? -4.736 -8.398 -19.946 1.00 92.75 662 PHE A C 1
ATOM 5424 O O . PHE A 1 662 ? -5.876 -8.159 -20.329 1.00 92.75 662 PHE A O 1
ATOM 5431 N N . ILE A 1 663 ? -4.504 -9.116 -18.850 1.00 93.25 663 ILE A N 1
ATOM 5432 C CA . ILE A 1 663 ? -5.566 -9.774 -18.084 1.00 93.25 663 ILE A CA 1
ATOM 5433 C C . ILE A 1 663 ? -6.498 -8.746 -17.444 1.00 93.25 663 ILE A C 1
ATOM 5435 O O . ILE A 1 663 ? -7.712 -8.909 -17.503 1.00 93.25 663 ILE A O 1
ATOM 5439 N N . LYS A 1 664 ? -5.969 -7.635 -16.922 1.00 91.62 664 LYS A N 1
ATOM 5440 C CA . LYS A 1 664 ? -6.789 -6.522 -16.419 1.00 91.62 664 LYS A CA 1
ATOM 5441 C C . LYS A 1 664 ? -7.672 -5.905 -17.506 1.00 91.62 664 LYS A C 1
ATOM 5443 O O . LYS A 1 664 ? -8.798 -5.513 -17.206 1.00 91.62 664 LYS A O 1
ATOM 5448 N N . LEU A 1 665 ? -7.179 -5.797 -18.742 1.00 92.75 665 LEU A N 1
ATOM 5449 C CA . LEU A 1 665 ? -7.982 -5.367 -19.887 1.00 92.75 665 LEU A CA 1
ATOM 5450 C C . LEU A 1 665 ? -9.060 -6.402 -20.213 1.00 92.75 665 LEU A C 1
ATOM 5452 O O . LEU A 1 665 ? -10.226 -6.032 -20.268 1.00 92.75 665 LEU A O 1
ATOM 5456 N N . LEU A 1 666 ? -8.712 -7.685 -20.335 1.00 95.00 666 LEU A N 1
ATOM 5457 C CA . LEU A 1 666 ? -9.679 -8.748 -20.631 1.00 95.00 666 LEU A CA 1
ATOM 5458 C C . LEU A 1 666 ? -10.766 -8.876 -19.551 1.00 95.00 666 LEU A C 1
ATOM 5460 O O . LEU A 1 666 ? -11.939 -8.991 -19.885 1.00 95.00 666 LEU A O 1
ATOM 5464 N N . MET A 1 667 ? -10.411 -8.784 -18.265 1.00 94.50 667 MET A N 1
ATOM 5465 C CA . MET A 1 667 ? -11.370 -8.797 -17.150 1.00 94.50 667 MET A CA 1
ATOM 5466 C C . MET A 1 667 ? -12.326 -7.598 -17.165 1.00 94.50 667 MET A C 1
ATOM 5468 O O . MET A 1 667 ? -13.424 -7.689 -16.619 1.00 94.50 667 MET A O 1
ATOM 5472 N N . ALA A 1 668 ? -11.907 -6.471 -17.745 1.00 92.69 668 ALA A N 1
ATOM 5473 C CA . ALA A 1 668 ? -12.742 -5.283 -17.875 1.00 92.69 668 ALA A CA 1
ATOM 5474 C C . ALA A 1 668 ? -13.759 -5.385 -19.023 1.00 92.69 668 ALA A C 1
ATOM 5476 O O . ALA A 1 668 ? -14.722 -4.619 -19.039 1.00 92.69 668 ALA A O 1
ATOM 5477 N N . VAL A 1 669 ? -13.543 -6.294 -19.979 1.00 92.75 669 VAL A N 1
ATOM 5478 C CA . VAL A 1 669 ? -14.457 -6.522 -21.101 1.00 92.75 669 VAL A CA 1
ATOM 5479 C C . VAL A 1 669 ? -15.629 -7.398 -20.659 1.00 92.75 669 VAL A C 1
ATOM 5481 O O . VAL A 1 669 ? -15.498 -8.279 -19.809 1.00 92.75 669 VAL A O 1
ATOM 5484 N N . ASP A 1 670 ? -16.798 -7.141 -21.243 1.00 89.50 670 ASP A N 1
ATOM 5485 C CA . ASP A 1 670 ? -17.994 -7.942 -21.009 1.00 89.50 670 ASP A CA 1
ATOM 5486 C C . ASP A 1 670 ? -17.783 -9.399 -21.455 1.00 89.50 670 ASP A C 1
ATOM 5488 O O . ASP A 1 670 ? -17.233 -9.668 -22.525 1.00 89.50 670 ASP A O 1
ATOM 5492 N N . LYS A 1 671 ? -18.251 -10.352 -20.641 1.00 92.56 671 LYS A N 1
ATOM 5493 C CA . LYS A 1 671 ? -18.043 -11.788 -20.872 1.00 92.56 671 LYS A CA 1
ATOM 5494 C C . LYS A 1 671 ? -18.629 -12.278 -22.200 1.00 92.56 671 LYS A C 1
ATOM 5496 O O . LYS A 1 671 ? -18.134 -13.260 -22.742 1.00 92.56 671 LYS A O 1
ATOM 5501 N N . SER A 1 672 ? -19.645 -11.594 -22.728 1.00 91.62 672 SER A N 1
ATOM 5502 C CA . SER A 1 672 ? -20.291 -11.920 -24.008 1.00 91.62 672 SER A CA 1
ATOM 5503 C C . SER A 1 672 ? -19.377 -11.802 -25.235 1.00 91.62 672 SER A C 1
ATOM 5505 O O . SER A 1 672 ? -19.703 -12.358 -26.281 1.00 91.62 672 SER A O 1
ATOM 5507 N N . TYR A 1 673 ? -18.232 -11.119 -25.124 1.00 93.06 673 TYR A N 1
ATOM 5508 C CA . TYR A 1 673 ? -17.262 -11.010 -26.218 1.00 93.06 673 TYR A CA 1
ATOM 5509 C C . TYR A 1 673 ? -16.386 -12.255 -26.404 1.00 93.06 673 TYR A C 1
ATOM 5511 O O . TYR A 1 673 ? -15.756 -12.382 -27.452 1.00 93.06 673 TYR A O 1
ATOM 5519 N N . PHE A 1 674 ? -16.328 -13.147 -25.412 1.00 94.81 674 PHE A N 1
ATOM 5520 C CA . PHE A 1 674 ? -15.430 -14.299 -25.422 1.00 94.81 674 PHE A CA 1
ATOM 5521 C C . PHE A 1 674 ? -16.129 -15.553 -25.947 1.00 94.81 674 PHE A C 1
ATOM 5523 O O . PHE A 1 674 ? -17.256 -15.869 -25.558 1.00 94.81 674 PHE A O 1
ATOM 5530 N N . ASN A 1 675 ? -15.434 -16.300 -26.797 1.00 92.44 675 ASN A N 1
ATOM 5531 C CA . ASN A 1 675 ? -15.855 -17.602 -27.308 1.00 92.44 675 ASN A CA 1
ATOM 5532 C C . ASN A 1 675 ? -14.921 -18.719 -26.794 1.00 92.44 675 ASN A C 1
ATOM 5534 O O . ASN A 1 675 ? -13.948 -18.463 -26.091 1.00 92.44 675 ASN A O 1
ATOM 5538 N N . LYS A 1 676 ? -15.223 -19.984 -27.117 1.00 90.50 676 LYS A N 1
ATOM 5539 C CA . LYS A 1 676 ? -14.412 -21.127 -26.656 1.00 90.50 676 LYS A CA 1
ATOM 5540 C C . LYS A 1 676 ? -12.985 -21.129 -27.222 1.00 90.50 676 LYS A C 1
ATOM 5542 O O . LYS A 1 676 ? -12.064 -21.497 -26.503 1.00 90.50 676 LYS A O 1
ATOM 5547 N N . GLU A 1 677 ? -12.798 -20.707 -28.472 1.00 91.12 677 GLU A N 1
ATOM 5548 C CA . GLU A 1 677 ? -11.489 -20.692 -29.143 1.00 91.12 677 GLU A CA 1
ATOM 5549 C C . GLU A 1 677 ? -10.518 -19.715 -28.467 1.00 91.12 677 GLU A C 1
ATOM 5551 O O . GLU A 1 677 ? -9.326 -20.001 -28.360 1.00 91.12 677 GLU A O 1
ATOM 5556 N N . ASP A 1 678 ? -11.033 -18.610 -27.919 1.00 92.69 678 ASP A N 1
ATOM 5557 C CA . ASP A 1 678 ? -10.237 -17.631 -27.172 1.00 92.69 678 ASP A CA 1
ATOM 5558 C C . ASP A 1 678 ? -9.515 -18.269 -25.967 1.00 92.69 678 ASP A C 1
ATOM 5560 O O . ASP A 1 678 ? -8.365 -17.938 -25.660 1.00 92.69 678 ASP A O 1
ATOM 5564 N N . PHE A 1 679 ? -10.163 -19.226 -25.293 1.00 95.19 679 PHE A N 1
ATOM 5565 C CA . PHE A 1 679 ? -9.601 -19.925 -24.134 1.00 95.19 679 PHE A CA 1
ATOM 5566 C C . PHE A 1 679 ? -8.607 -21.027 -24.512 1.00 95.19 679 PHE A C 1
ATOM 5568 O O . PHE A 1 679 ? -7.745 -21.367 -23.696 1.00 95.19 679 PHE A O 1
ATOM 5575 N N . GLU A 1 680 ? -8.666 -21.558 -25.736 1.00 93.50 680 GLU A N 1
ATOM 5576 C CA . GLU A 1 680 ? -7.718 -22.573 -26.214 1.00 93.50 680 GLU A CA 1
ATOM 5577 C C . GLU A 1 680 ? -6.288 -22.029 -26.279 1.00 93.50 680 GLU A C 1
ATOM 5579 O O . GLU A 1 680 ? -5.339 -22.744 -25.950 1.00 93.50 680 GLU A O 1
ATOM 5584 N N . VAL A 1 681 ? -6.127 -20.743 -26.609 1.00 91.81 681 VAL A N 1
ATOM 5585 C CA . VAL A 1 681 ? -4.824 -20.061 -26.594 1.00 91.81 681 VAL A CA 1
ATOM 5586 C C . VAL A 1 681 ? -4.224 -20.085 -25.186 1.00 91.81 681 VAL A C 1
ATOM 5588 O O . VAL A 1 681 ? -3.092 -20.530 -24.989 1.00 91.81 681 VAL A O 1
ATOM 5591 N N . LEU A 1 682 ? -5.009 -19.682 -24.184 1.00 94.56 682 LEU A N 1
ATOM 5592 C CA . LEU A 1 682 ? -4.590 -19.647 -22.780 1.00 94.56 682 LEU A CA 1
ATOM 5593 C C . LEU A 1 682 ? -4.320 -21.051 -22.221 1.00 94.56 682 LEU A C 1
ATOM 5595 O O . LEU A 1 682 ? -3.328 -21.273 -21.520 1.00 94.56 682 LEU A O 1
ATOM 5599 N N . LYS A 1 683 ? -5.168 -22.023 -22.577 1.00 95.06 683 LYS A N 1
ATOM 5600 C CA . LYS A 1 683 ? -4.970 -23.439 -22.247 1.00 95.06 683 LYS A CA 1
ATOM 5601 C C . LYS A 1 683 ? -3.673 -23.978 -22.848 1.00 95.06 683 LYS A C 1
ATOM 5603 O O . LYS A 1 683 ? -2.952 -24.718 -22.177 1.00 95.06 683 LYS A O 1
ATOM 5608 N N . GLY A 1 684 ? -3.350 -23.580 -24.079 1.00 93.69 684 GLY A N 1
ATOM 5609 C CA . GLY A 1 684 ? -2.107 -23.931 -24.763 1.00 93.69 684 GLY A CA 1
ATOM 5610 C C . GLY A 1 684 ? -0.856 -23.476 -24.010 1.00 93.69 684 GLY A C 1
ATOM 5611 O O . GLY A 1 684 ? 0.122 -24.224 -23.958 1.00 93.69 684 GLY A O 1
ATOM 5612 N N . ILE A 1 685 ? -0.901 -22.304 -23.368 1.00 91.69 685 ILE A N 1
ATOM 5613 C CA . ILE A 1 685 ? 0.187 -21.804 -22.512 1.00 91.69 685 ILE A CA 1
ATOM 5614 C C . ILE A 1 685 ? 0.328 -22.684 -21.267 1.00 91.69 685 ILE A C 1
ATOM 5616 O O . ILE A 1 685 ? 1.421 -23.169 -20.990 1.00 91.69 685 ILE A O 1
ATOM 5620 N N . ILE A 1 686 ? -0.771 -22.958 -20.554 1.00 92.75 686 ILE A N 1
ATOM 5621 C CA . ILE A 1 686 ? -0.757 -23.760 -19.316 1.00 92.75 686 ILE A CA 1
ATOM 5622 C C . ILE A 1 686 ? -0.273 -25.198 -19.565 1.00 92.75 686 ILE A C 1
ATOM 5624 O O . ILE A 1 686 ? 0.503 -25.724 -18.762 1.00 92.75 686 ILE A O 1
ATOM 5628 N N . LYS A 1 687 ? -0.730 -25.844 -20.649 1.00 92.81 687 LYS A N 1
ATOM 5629 C CA . LYS A 1 687 ? -0.383 -27.239 -20.991 1.00 92.81 687 LYS A CA 1
ATOM 5630 C C . LYS A 1 687 ? 1.074 -27.417 -21.398 1.00 92.81 687 LYS A C 1
ATOM 5632 O O . LYS A 1 687 ? 1.615 -28.509 -21.234 1.00 92.81 687 LYS A O 1
ATOM 5637 N N . ASN A 1 688 ? 1.684 -26.396 -21.988 1.00 90.62 688 ASN A N 1
ATOM 5638 C CA . ASN A 1 688 ? 3.014 -26.514 -22.557 1.00 90.62 688 ASN A CA 1
ATOM 5639 C C . ASN A 1 688 ? 4.074 -26.121 -21.523 1.00 90.62 688 ASN A C 1
ATOM 5641 O O . ASN A 1 688 ? 4.247 -24.944 -21.233 1.00 90.62 688 ASN A O 1
ATOM 5645 N N . ASN A 1 689 ? 4.842 -27.093 -21.026 1.00 85.88 689 ASN A N 1
ATOM 5646 C CA . ASN A 1 689 ? 5.903 -26.855 -20.038 1.00 85.88 689 ASN A CA 1
ATOM 5647 C C . ASN A 1 689 ? 7.019 -25.911 -20.528 1.00 85.88 689 ASN A C 1
ATOM 5649 O O . ASN A 1 689 ? 7.731 -25.355 -19.702 1.00 85.88 689 ASN A O 1
ATOM 5653 N N . LEU A 1 690 ? 7.173 -25.714 -21.843 1.00 88.38 690 LEU A N 1
ATOM 5654 C CA . LEU A 1 690 ? 8.121 -24.748 -22.413 1.00 88.38 690 LEU A CA 1
ATOM 5655 C C . LEU A 1 690 ? 7.562 -23.317 -22.450 1.00 88.38 690 LEU A C 1
ATOM 5657 O O . LEU A 1 690 ? 8.330 -22.372 -22.592 1.00 88.38 690 LEU A O 1
ATOM 5661 N N . LYS A 1 691 ? 6.239 -23.153 -22.329 1.00 87.12 691 LYS A N 1
ATOM 5662 C CA . LYS A 1 691 ? 5.564 -21.847 -22.245 1.00 87.12 691 LYS A CA 1
ATOM 5663 C C . LYS A 1 691 ? 5.189 -21.486 -20.806 1.00 87.12 691 LYS A C 1
ATOM 5665 O O . LYS A 1 691 ? 5.306 -20.336 -20.404 1.00 87.12 691 LYS A O 1
ATOM 5670 N N . ASN A 1 692 ? 4.791 -22.474 -20.008 1.00 86.56 692 ASN A N 1
ATOM 5671 C CA . ASN A 1 692 ? 4.460 -22.351 -18.589 1.00 86.56 692 ASN A CA 1
ATOM 5672 C C . ASN A 1 692 ? 5.726 -22.274 -17.712 1.00 86.56 692 ASN A C 1
ATOM 5674 O O . ASN A 1 692 ? 5.951 -23.111 -16.837 1.00 86.56 692 ASN A O 1
ATOM 5678 N N . ILE A 1 693 ? 6.575 -21.286 -17.987 1.00 86.62 693 ILE A N 1
ATOM 5679 C CA . ILE A 1 693 ? 7.864 -21.090 -17.307 1.00 86.62 693 ILE A CA 1
ATOM 5680 C C . ILE A 1 693 ? 7.855 -19.880 -16.370 1.00 86.62 693 ILE A C 1
ATOM 5682 O O . ILE A 1 693 ? 8.599 -19.858 -15.395 1.00 86.62 693 ILE A O 1
ATOM 5686 N N . TYR A 1 694 ? 6.993 -18.892 -16.626 1.00 89.56 694 TYR A N 1
ATOM 5687 C CA . TYR A 1 694 ? 6.883 -17.689 -15.805 1.00 89.56 694 TYR A CA 1
ATOM 5688 C C . TYR A 1 694 ? 5.727 -17.816 -14.810 1.00 89.56 694 TYR A C 1
ATOM 5690 O O . TYR A 1 694 ? 4.554 -17.813 -15.184 1.00 89.56 694 TYR A O 1
ATOM 5698 N N . GLU A 1 695 ? 6.053 -17.879 -13.521 1.00 90.25 695 GLU A N 1
ATOM 5699 C CA . GLU A 1 695 ? 5.082 -18.138 -12.451 1.00 90.25 695 GLU A CA 1
ATOM 5700 C C . GLU A 1 695 ? 3.973 -17.079 -12.378 1.00 90.25 695 GLU A C 1
ATOM 5702 O O . GLU A 1 695 ? 2.793 -17.415 -12.260 1.00 90.25 695 GLU A O 1
ATOM 5707 N N . SER A 1 696 ? 4.335 -15.800 -12.512 1.00 91.56 696 SER A N 1
ATOM 5708 C CA . SER A 1 696 ? 3.369 -14.690 -12.538 1.00 91.56 696 SER A CA 1
ATOM 5709 C C . SER A 1 696 ? 2.432 -14.746 -13.743 1.00 91.56 696 SER A C 1
ATOM 5711 O O . SER A 1 696 ? 1.232 -14.517 -13.588 1.00 91.56 696 SER A O 1
ATOM 5713 N N . GLN A 1 697 ? 2.938 -15.104 -14.930 1.00 92.06 697 GLN A N 1
ATOM 5714 C CA . GLN A 1 697 ? 2.106 -15.211 -16.129 1.00 92.06 697 GLN A CA 1
ATOM 5715 C C . GLN A 1 697 ? 1.039 -16.291 -15.947 1.00 92.06 697 GLN A C 1
ATOM 5717 O O . GLN A 1 697 ? -0.156 -16.025 -16.086 1.00 92.06 697 GLN A O 1
ATOM 5722 N N . THR A 1 698 ? 1.467 -17.496 -15.578 1.00 91.94 698 THR A N 1
ATOM 5723 C CA . THR A 1 698 ? 0.573 -18.640 -15.384 1.00 91.94 698 THR A CA 1
ATOM 5724 C C . THR A 1 698 ? -0.461 -18.372 -14.299 1.00 91.94 698 THR A C 1
ATOM 5726 O O . THR A 1 698 ? -1.634 -18.702 -14.473 1.00 91.94 698 THR A O 1
ATOM 5729 N N . TYR A 1 699 ? -0.061 -17.731 -13.199 1.00 94.88 699 TYR A N 1
ATOM 5730 C CA . TYR A 1 699 ? -0.990 -17.338 -12.145 1.00 94.88 699 TYR A CA 1
ATOM 5731 C C . TYR A 1 699 ? -2.096 -16.413 -12.668 1.00 94.88 699 TYR A C 1
ATOM 5733 O O . TYR A 1 699 ? -3.272 -16.715 -12.477 1.00 94.88 699 TYR A O 1
ATOM 5741 N N . PHE A 1 700 ? -1.758 -15.342 -13.394 1.00 95.00 700 PHE A N 1
ATOM 5742 C CA . PHE A 1 700 ? -2.771 -14.440 -13.952 1.00 95.00 700 PHE A CA 1
ATOM 5743 C C . PHE A 1 700 ? -3.699 -15.128 -14.960 1.00 95.00 700 PHE A C 1
ATOM 5745 O O . PHE A 1 700 ? -4.896 -14.831 -14.975 1.00 95.00 700 PHE A O 1
ATOM 5752 N N . ILE A 1 701 ? -3.187 -16.068 -15.762 1.00 95.69 701 ILE A N 1
ATOM 5753 C CA . ILE A 1 701 ? -4.023 -16.860 -16.674 1.00 95.69 701 ILE A CA 1
ATOM 5754 C C . ILE A 1 701 ? -5.036 -17.693 -15.874 1.00 95.69 701 ILE A C 1
ATOM 5756 O O . ILE A 1 701 ? -6.226 -17.660 -16.188 1.00 95.69 701 ILE A O 1
ATOM 5760 N N . TRP A 1 702 ? -4.616 -18.373 -14.800 1.00 97.19 702 TRP A N 1
ATOM 5761 C CA . TRP A 1 702 ? -5.546 -19.089 -13.919 1.00 97.19 702 TRP A CA 1
ATOM 5762 C C . TRP A 1 702 ? -6.592 -18.171 -13.293 1.00 97.19 702 TRP A C 1
ATOM 5764 O O . TRP A 1 702 ? -7.771 -18.526 -13.270 1.00 97.19 702 TRP A O 1
ATOM 5774 N N . ILE A 1 703 ? -6.196 -16.990 -12.812 1.00 97.19 703 ILE A N 1
ATOM 5775 C CA . ILE A 1 703 ? -7.130 -16.010 -12.242 1.00 97.19 703 ILE A CA 1
ATOM 5776 C C . ILE A 1 703 ? -8.167 -15.574 -13.281 1.00 97.19 703 ILE A C 1
ATOM 5778 O O . ILE A 1 703 ? -9.355 -15.519 -12.966 1.00 97.19 703 ILE A O 1
ATOM 5782 N N . PHE A 1 704 ? -7.762 -15.340 -14.530 1.00 97.12 704 PHE A N 1
ATOM 5783 C CA . PHE A 1 704 ? -8.695 -14.985 -15.596 1.00 97.12 704 PHE A CA 1
ATOM 5784 C C . PHE A 1 704 ? -9.646 -16.128 -15.963 1.00 97.12 704 PHE A C 1
ATOM 5786 O O . PHE A 1 704 ? -10.855 -15.913 -16.041 1.00 97.12 704 PHE A O 1
ATOM 5793 N N . LEU A 1 705 ? -9.138 -17.356 -16.105 1.00 97.50 705 LEU A N 1
ATOM 5794 C CA . LEU A 1 705 ? -9.975 -18.541 -16.338 1.00 97.50 705 LEU A CA 1
ATOM 5795 C C . LEU A 1 705 ? -10.993 -18.736 -15.205 1.00 97.50 705 LEU A C 1
ATOM 5797 O O . LEU A 1 705 ? -12.156 -19.055 -15.458 1.00 97.50 705 LEU A O 1
ATOM 5801 N N . SER A 1 706 ? -10.575 -18.465 -13.967 1.00 97.75 706 SER A N 1
ATOM 5802 C CA . SER A 1 706 ? -11.430 -18.521 -12.779 1.00 97.75 706 SER A CA 1
ATOM 5803 C C . SER A 1 706 ? -12.496 -17.423 -12.772 1.00 97.75 706 SER A C 1
ATOM 5805 O O . SER A 1 706 ? -13.661 -17.675 -12.470 1.00 97.75 706 SER A O 1
ATOM 5807 N N . TYR A 1 707 ? -12.123 -16.196 -13.145 1.00 97.19 707 TYR A N 1
ATOM 5808 C CA . TYR A 1 707 ? -13.045 -15.069 -13.301 1.00 97.19 707 TYR A CA 1
ATOM 5809 C C . TYR A 1 707 ? -14.121 -15.355 -14.357 1.00 97.19 707 TYR A C 1
ATOM 5811 O O . TYR A 1 707 ? -15.307 -15.065 -14.150 1.00 97.19 707 TYR A O 1
ATOM 5819 N N . MET A 1 708 ? -13.719 -15.969 -15.472 1.00 96.62 708 MET A N 1
ATOM 5820 C CA . MET A 1 708 ? -14.618 -16.392 -16.546 1.00 96.62 708 MET A CA 1
ATOM 5821 C C . MET A 1 708 ? -15.436 -17.637 -16.187 1.00 96.62 708 MET A C 1
ATOM 5823 O O . MET A 1 708 ? -16.451 -17.879 -16.834 1.00 96.62 708 MET A O 1
ATOM 5827 N N . LYS A 1 709 ? -15.049 -18.376 -15.135 1.00 95.94 709 LYS A N 1
ATOM 5828 C CA . LYS A 1 709 ? -15.602 -19.689 -14.766 1.00 95.94 709 LYS A CA 1
ATOM 5829 C C . LYS A 1 709 ? -15.564 -20.674 -15.943 1.00 95.94 709 LYS A C 1
ATOM 5831 O O . LYS A 1 709 ? -16.523 -21.401 -16.182 1.00 95.94 709 LYS A O 1
ATOM 5836 N N . TYR A 1 710 ? -14.468 -20.658 -16.704 1.00 96.50 710 TYR A N 1
ATOM 5837 C CA . TYR A 1 710 ? -14.310 -21.502 -17.887 1.00 96.50 710 TYR A CA 1
ATOM 5838 C C . TYR A 1 710 ? -14.024 -22.953 -17.485 1.00 96.50 710 TYR A C 1
ATOM 5840 O O . TYR A 1 710 ? -12.959 -23.253 -16.946 1.00 96.50 710 TYR A O 1
ATOM 5848 N N . GLU A 1 711 ? -14.965 -23.857 -17.738 1.00 96.50 711 GLU A N 1
ATOM 5849 C CA . GLU A 1 711 ? -14.842 -25.276 -17.398 1.00 96.50 711 GLU A CA 1
ATOM 5850 C C . GLU A 1 711 ? -14.267 -26.087 -18.571 1.00 96.50 711 GLU A C 1
ATOM 5852 O O . GLU A 1 711 ? -14.837 -26.103 -19.661 1.00 96.50 711 GLU A O 1
ATOM 5857 N N . ASP A 1 712 ? -13.140 -26.770 -18.341 1.00 97.12 712 ASP A N 1
ATOM 5858 C CA . ASP A 1 712 ? -12.458 -27.622 -19.324 1.00 97.12 712 ASP A CA 1
ATOM 5859 C C . ASP A 1 712 ? -11.769 -28.806 -18.623 1.00 97.12 712 ASP A C 1
ATOM 5861 O O . ASP A 1 712 ? -11.104 -28.647 -17.594 1.00 97.12 712 ASP A O 1
ATOM 5865 N N . SER A 1 713 ? -11.927 -30.011 -19.177 1.00 96.56 713 SER A N 1
ATOM 5866 C CA . SER A 1 713 ? -11.459 -31.257 -18.557 1.00 96.56 713 SER A CA 1
ATOM 5867 C C . SER A 1 713 ? -9.937 -31.353 -18.437 1.00 96.56 713 SER A C 1
ATOM 5869 O O . SER A 1 713 ? -9.435 -31.882 -17.441 1.00 96.56 713 SER A O 1
ATOM 5871 N N . ASP A 1 714 ? -9.191 -30.828 -19.414 1.00 96.62 714 ASP A N 1
ATOM 5872 C CA . ASP A 1 714 ? -7.728 -30.843 -19.383 1.00 96.62 714 ASP A CA 1
ATOM 5873 C C . ASP A 1 714 ? -7.221 -29.908 -18.283 1.00 96.62 714 ASP A C 1
ATOM 5875 O O . ASP A 1 714 ? -6.354 -30.290 -17.489 1.00 96.62 714 ASP A O 1
ATOM 5879 N N . LEU A 1 715 ? -7.790 -28.701 -18.199 1.00 97.44 715 LEU A N 1
ATOM 5880 C CA . LEU A 1 715 ? -7.460 -27.723 -17.162 1.00 97.44 715 LEU A CA 1
ATOM 5881 C C . LEU A 1 715 ? -7.783 -28.252 -15.761 1.00 97.44 715 LEU A C 1
ATOM 5883 O O . LEU A 1 715 ? -6.944 -28.141 -14.866 1.00 97.44 715 LEU A O 1
ATOM 5887 N N . ILE A 1 716 ? -8.936 -28.902 -15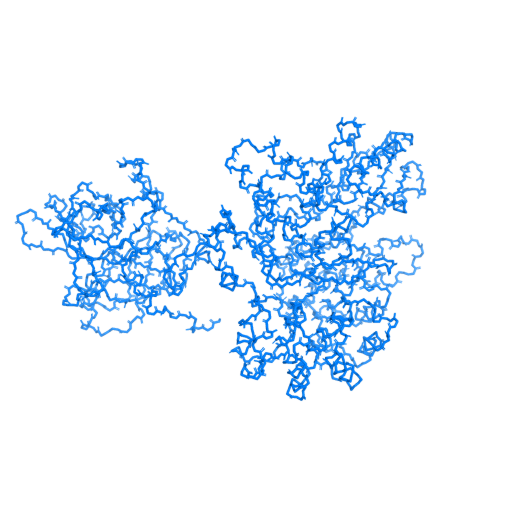.572 1.00 98.06 716 ILE A N 1
ATOM 5888 C CA . ILE A 1 716 ? -9.295 -29.574 -14.311 1.00 98.06 716 ILE A CA 1
ATOM 5889 C C . ILE A 1 716 ? -8.258 -30.644 -13.947 1.00 98.06 716 ILE A C 1
ATOM 5891 O O . ILE A 1 716 ? -7.807 -30.717 -12.796 1.00 98.06 716 ILE A O 1
ATOM 5895 N N . GLY A 1 717 ? -7.854 -31.468 -14.917 1.00 97.06 717 GLY A N 1
ATOM 5896 C CA . GLY A 1 717 ? -6.848 -32.510 -14.723 1.00 97.06 717 GLY A CA 1
ATOM 5897 C C . GLY A 1 717 ? -5.473 -31.948 -14.351 1.00 97.06 717 GLY A C 1
ATOM 5898 O O . GLY A 1 717 ? -4.781 -32.515 -13.501 1.00 97.06 717 GLY A O 1
ATOM 5899 N N . ILE A 1 718 ? -5.067 -30.824 -14.948 1.00 95.38 718 ILE A N 1
ATOM 5900 C CA . ILE A 1 718 ? -3.829 -30.105 -14.604 1.00 95.38 718 ILE A CA 1
ATOM 5901 C C . ILE A 1 718 ? -3.927 -29.521 -13.194 1.00 95.38 718 ILE A C 1
ATOM 5903 O O . ILE A 1 718 ? -3.063 -29.798 -12.363 1.00 95.38 718 ILE A O 1
ATOM 5907 N N . ALA A 1 719 ? -4.997 -28.787 -12.892 1.00 96.38 719 ALA A N 1
ATOM 5908 C CA . ALA A 1 719 ? -5.192 -28.143 -11.599 1.00 96.38 719 ALA A CA 1
ATOM 5909 C C . ALA A 1 719 ? -5.220 -29.161 -10.447 1.00 96.38 719 ALA A C 1
ATOM 5911 O O . ALA A 1 719 ? -4.558 -28.984 -9.423 1.00 96.38 719 ALA A O 1
ATOM 5912 N N . THR A 1 720 ? -5.905 -30.290 -10.647 1.00 96.06 720 THR A N 1
ATOM 5913 C CA . THR A 1 720 ? -5.947 -31.399 -9.683 1.00 96.06 720 THR A CA 1
ATOM 5914 C C . THR A 1 720 ? -4.558 -31.990 -9.434 1.00 96.06 720 THR A C 1
ATOM 5916 O O . THR A 1 720 ? -4.208 -32.271 -8.286 1.00 96.06 720 THR A O 1
ATOM 5919 N N . ARG A 1 721 ? -3.748 -32.181 -10.486 1.00 93.56 721 ARG A N 1
ATOM 5920 C CA . ARG A 1 721 ? -2.370 -32.685 -10.356 1.00 93.56 721 ARG A CA 1
ATOM 5921 C C . ARG A 1 721 ? -1.467 -31.696 -9.627 1.00 93.56 721 ARG A C 1
ATOM 5923 O O . ARG A 1 721 ? -0.730 -32.121 -8.742 1.00 93.56 721 ARG A O 1
ATOM 5930 N N . ASN A 1 722 ? -1.572 -30.405 -9.937 1.00 93.12 722 ASN A N 1
ATOM 5931 C CA . ASN A 1 722 ? -0.804 -29.358 -9.262 1.00 93.12 722 ASN A CA 1
ATOM 5932 C C . ASN A 1 722 ? -1.069 -29.365 -7.750 1.00 93.12 722 ASN A C 1
ATOM 5934 O O . ASN A 1 722 ? -0.129 -29.401 -6.963 1.00 93.12 722 ASN A O 1
ATOM 5938 N N . ILE A 1 723 ? -2.342 -29.423 -7.339 1.00 93.81 723 ILE A N 1
ATOM 5939 C CA . ILE A 1 723 ? -2.735 -29.437 -5.919 1.00 93.81 723 ILE A CA 1
ATOM 5940 C C . ILE A 1 723 ? -2.267 -30.707 -5.203 1.00 93.81 723 ILE A C 1
ATOM 5942 O O . ILE A 1 723 ? -1.896 -30.651 -4.030 1.00 93.81 723 ILE A O 1
ATOM 5946 N N . LYS A 1 724 ? -2.287 -31.859 -5.883 1.00 91.12 724 LYS A N 1
ATOM 5947 C CA . LYS A 1 724 ? -1.836 -33.138 -5.312 1.00 91.12 724 LYS A CA 1
ATOM 5948 C C . LYS A 1 724 ? -0.312 -33.266 -5.231 1.00 91.12 724 LYS A C 1
ATOM 5950 O O . LYS A 1 724 ? 0.159 -34.112 -4.473 1.00 91.12 724 LYS A O 1
ATOM 5955 N N . SER A 1 725 ? 0.444 -32.479 -5.998 1.00 84.94 725 SER A N 1
ATOM 5956 C CA . SER A 1 725 ? 1.907 -32.543 -6.009 1.00 84.94 725 SER A CA 1
ATOM 5957 C C . SER A 1 725 ? 2.494 -32.132 -4.657 1.00 84.94 725 SER A C 1
ATOM 5959 O O . SER A 1 725 ? 2.171 -31.072 -4.123 1.00 84.94 725 SER A O 1
ATOM 5961 N N . THR A 1 726 ? 3.389 -32.962 -4.119 1.00 64.94 726 THR A N 1
ATOM 5962 C CA . THR A 1 726 ? 4.164 -32.670 -2.902 1.00 64.94 726 THR A CA 1
ATOM 5963 C C . THR A 1 726 ? 5.391 -31.801 -3.193 1.00 64.94 726 THR A C 1
ATOM 5965 O O . THR A 1 726 ? 5.785 -31.000 -2.352 1.00 64.94 726 THR A O 1
ATOM 5968 N N . ASN A 1 727 ? 5.948 -31.893 -4.406 1.00 60.47 727 ASN A N 1
ATOM 5969 C CA . ASN A 1 727 ? 7.038 -31.047 -4.893 1.00 60.47 727 ASN A CA 1
ATOM 5970 C C . ASN A 1 727 ? 6.453 -29.899 -5.721 1.00 60.47 727 ASN A C 1
ATOM 5972 O O . ASN A 1 727 ? 6.431 -29.942 -6.953 1.00 60.47 727 ASN A O 1
ATOM 5976 N N . GLN A 1 728 ? 5.925 -28.882 -5.044 1.00 64.88 728 GLN A N 1
ATOM 5977 C CA . GLN A 1 728 ? 5.371 -27.681 -5.676 1.00 64.88 728 GLN A CA 1
ATOM 5978 C C . GLN A 1 728 ? 6.495 -26.814 -6.271 1.00 64.88 728 GLN A C 1
ATOM 5980 O O . GLN A 1 728 ? 6.856 -25.784 -5.708 1.00 64.88 728 GLN A O 1
ATOM 5985 N N . ILE A 1 729 ? 7.066 -27.242 -7.403 1.00 64.31 729 ILE A N 1
ATOM 5986 C CA . ILE A 1 729 ? 8.139 -26.519 -8.110 1.00 64.31 729 ILE A CA 1
ATOM 5987 C C . ILE A 1 729 ? 7.635 -25.148 -8.589 1.00 64.31 729 ILE A C 1
ATOM 5989 O O . ILE A 1 729 ? 8.354 -24.166 -8.476 1.00 64.31 729 ILE A O 1
ATOM 5993 N N . ASN A 1 730 ? 6.384 -25.071 -9.061 1.00 79.06 730 ASN A N 1
ATOM 5994 C CA . ASN A 1 730 ? 5.719 -23.822 -9.441 1.00 79.06 730 ASN A CA 1
ATOM 5995 C C . ASN A 1 730 ? 4.540 -23.564 -8.489 1.00 79.06 730 ASN A C 1
ATOM 5997 O O . ASN A 1 730 ? 3.428 -24.092 -8.648 1.00 79.06 730 ASN A O 1
ATOM 6001 N N . GLN A 1 731 ? 4.806 -22.787 -7.442 1.00 87.38 731 GLN A N 1
ATOM 6002 C CA . GLN A 1 731 ? 3.842 -22.542 -6.367 1.00 87.38 731 GLN A CA 1
ATOM 6003 C C . GLN A 1 731 ? 2.703 -21.635 -6.844 1.00 87.38 731 GLN A C 1
ATOM 6005 O O . GLN A 1 731 ? 1.564 -21.806 -6.407 1.00 87.38 731 GLN A O 1
ATOM 6010 N N . ALA A 1 732 ? 2.968 -20.734 -7.792 1.00 90.06 732 ALA A N 1
ATOM 6011 C CA . ALA A 1 732 ? 1.950 -19.846 -8.344 1.00 90.06 732 ALA A CA 1
ATOM 6012 C C . ALA A 1 732 ? 0.949 -20.564 -9.253 1.00 90.06 732 ALA A C 1
ATOM 6014 O O . ALA A 1 732 ? -0.254 -20.310 -9.178 1.00 90.06 732 ALA A O 1
ATOM 6015 N N . ASN A 1 733 ? 1.413 -21.549 -10.020 1.00 90.69 733 ASN A N 1
ATOM 6016 C CA . ASN A 1 733 ? 0.555 -22.460 -10.774 1.00 90.69 733 ASN A CA 1
ATOM 6017 C C . ASN A 1 733 ? -0.377 -23.249 -9.835 1.00 90.69 733 ASN A C 1
ATOM 6019 O O . ASN A 1 733 ? -1.571 -23.384 -10.102 1.00 90.69 733 ASN A O 1
ATOM 6023 N N . THR A 1 734 ? 0.142 -23.707 -8.690 1.00 93.62 734 THR A N 1
ATOM 6024 C CA . THR A 1 734 ? -0.659 -24.395 -7.662 1.00 93.62 734 THR A CA 1
ATOM 6025 C C . THR A 1 734 ? -1.677 -23.450 -7.017 1.00 93.62 734 THR A C 1
ATOM 6027 O O . THR A 1 734 ? -2.846 -23.812 -6.890 1.00 93.62 734 THR A O 1
ATOM 6030 N N . ALA A 1 735 ? -1.278 -22.221 -6.679 1.00 95.44 735 ALA A N 1
ATOM 6031 C CA . ALA A 1 735 ? -2.168 -21.200 -6.124 1.00 95.44 735 ALA A CA 1
ATOM 6032 C C . ALA A 1 735 ? -3.331 -20.875 -7.075 1.00 95.44 735 ALA A C 1
ATOM 6034 O O . ALA A 1 735 ? -4.491 -20.909 -6.664 1.00 95.44 735 ALA A O 1
ATOM 6035 N N . GLY A 1 736 ? -3.035 -20.655 -8.360 1.00 96.38 736 GLY A N 1
ATOM 6036 C CA . GLY A 1 736 ? -4.049 -20.443 -9.393 1.00 96.38 736 GLY A CA 1
ATOM 6037 C C . GLY A 1 736 ? -4.976 -21.650 -9.578 1.00 96.38 736 GLY A C 1
ATOM 6038 O O . GLY A 1 736 ? -6.185 -21.482 -9.717 1.00 96.38 736 GLY A O 1
ATOM 6039 N N . SER A 1 737 ? -4.436 -22.869 -9.483 1.00 96.81 737 SER A N 1
ATOM 6040 C CA . SER A 1 737 ? -5.208 -24.118 -9.587 1.00 96.81 737 SER A CA 1
ATOM 6041 C C . SER A 1 737 ? -6.266 -24.261 -8.485 1.00 96.81 737 SER A C 1
ATOM 6043 O O . SER A 1 737 ? -7.378 -24.711 -8.762 1.00 96.81 737 SER A O 1
ATOM 6045 N N . TYR A 1 738 ? -5.950 -23.855 -7.247 1.00 97.75 738 TYR A N 1
ATOM 6046 C CA . TYR A 1 738 ? -6.920 -23.818 -6.143 1.00 97.75 738 TYR A CA 1
ATOM 6047 C C . TYR A 1 738 ? -8.104 -22.902 -6.472 1.00 97.75 738 TYR A C 1
ATOM 6049 O O . TYR A 1 738 ? -9.260 -23.319 -6.372 1.00 97.75 738 TYR A O 1
ATOM 6057 N N . ILE A 1 739 ? -7.818 -21.665 -6.889 1.00 98.38 739 ILE A N 1
ATOM 6058 C CA . ILE A 1 739 ? -8.845 -20.674 -7.237 1.00 98.38 739 ILE A CA 1
ATOM 6059 C C . ILE A 1 739 ? -9.691 -21.164 -8.416 1.00 98.38 739 ILE A C 1
ATOM 6061 O O . ILE A 1 739 ? -10.919 -21.077 -8.360 1.00 98.38 739 ILE A O 1
ATOM 6065 N N . TYR A 1 740 ? -9.053 -21.753 -9.430 1.00 98.44 740 TYR A N 1
ATOM 6066 C CA . TYR A 1 740 ? -9.722 -22.295 -10.608 1.00 98.44 740 TYR A CA 1
ATOM 6067 C C . TYR A 1 740 ? -10.745 -23.370 -10.253 1.00 98.44 740 TYR A C 1
ATOM 6069 O O . TYR A 1 740 ? -11.932 -23.180 -10.527 1.00 98.44 740 TYR A O 1
ATOM 6077 N N . LEU A 1 741 ? -10.330 -24.443 -9.568 1.00 98.25 741 LEU A N 1
ATOM 6078 C CA . LEU A 1 741 ? -11.240 -25.531 -9.191 1.00 98.25 741 LEU A CA 1
ATOM 6079 C C . LEU A 1 741 ? -12.399 -25.041 -8.315 1.00 98.25 741 LEU A C 1
ATOM 6081 O O . LEU A 1 741 ? -13.541 -25.471 -8.490 1.00 98.25 741 LEU A O 1
ATOM 6085 N N . ALA A 1 742 ? -12.129 -24.117 -7.391 1.00 98.00 742 ALA A N 1
ATOM 6086 C CA . ALA A 1 742 ? -13.173 -23.548 -6.553 1.00 98.00 742 ALA A CA 1
ATOM 6087 C C . ALA A 1 742 ? -14.172 -22.694 -7.353 1.00 98.00 742 ALA A C 1
ATOM 6089 O O . ALA A 1 742 ? -15.380 -22.785 -7.127 1.00 98.00 742 ALA A O 1
ATOM 6090 N N . SER A 1 743 ? -13.684 -21.906 -8.313 1.00 97.62 743 SER A N 1
ATOM 6091 C CA . SER A 1 743 ? -14.510 -21.002 -9.119 1.00 97.62 743 SER A CA 1
ATOM 6092 C C . SER A 1 743 ? -15.478 -21.712 -10.068 1.00 97.62 743 SER A C 1
ATOM 6094 O O . SER A 1 743 ? -16.582 -21.199 -10.277 1.00 97.62 743 SER A O 1
ATOM 6096 N N . ILE A 1 744 ? -15.086 -22.876 -10.605 1.00 96.75 744 ILE A N 1
ATOM 6097 C CA . ILE A 1 744 ? -15.924 -23.686 -11.499 1.00 96.75 744 ILE A CA 1
ATOM 6098 C C . ILE A 1 744 ? -16.941 -24.506 -10.698 1.00 96.75 744 ILE A C 1
ATOM 6100 O O . ILE A 1 744 ? -18.140 -24.416 -10.946 1.00 96.75 744 ILE A O 1
ATOM 6104 N N . ASN A 1 745 ? -16.484 -25.275 -9.701 1.00 95.56 745 ASN A N 1
ATOM 6105 C CA . ASN A 1 745 ? -17.334 -26.139 -8.887 1.00 95.56 745 ASN A CA 1
ATOM 6106 C C . ASN A 1 745 ? -16.611 -26.592 -7.608 1.00 95.56 745 ASN A C 1
ATOM 6108 O O . ASN A 1 745 ? -16.154 -27.732 -7.482 1.00 95.56 745 ASN A O 1
ATOM 6112 N N . TRP A 1 746 ? -16.533 -25.702 -6.619 1.00 95.44 746 TRP A N 1
ATOM 6113 C CA . TRP A 1 746 ? -15.862 -25.992 -5.350 1.00 95.44 746 TRP A CA 1
ATOM 6114 C C . TRP A 1 746 ? -16.362 -27.261 -4.643 1.00 95.44 746 TRP A C 1
ATOM 6116 O O . TRP A 1 746 ? -15.569 -27.904 -3.959 1.00 95.44 746 TRP A O 1
ATOM 6126 N N . ARG A 1 747 ? -17.639 -27.647 -4.802 1.00 95.94 747 ARG A N 1
ATOM 6127 C CA . ARG A 1 747 ? -18.223 -28.829 -4.139 1.00 95.94 747 ARG A CA 1
ATOM 6128 C C . ARG A 1 747 ? -17.567 -30.117 -4.632 1.00 95.94 747 ARG A C 1
ATOM 6130 O O . ARG A 1 747 ? -17.151 -30.933 -3.813 1.00 95.94 747 ARG A O 1
ATOM 6137 N N . ASN A 1 748 ? -17.401 -30.250 -5.948 1.00 96.12 748 ASN A N 1
ATOM 6138 C CA . ASN A 1 748 ? -16.797 -31.433 -6.568 1.00 96.12 748 ASN A CA 1
ATOM 6139 C C . ASN A 1 748 ? -15.306 -31.573 -6.227 1.00 96.12 748 ASN A C 1
ATOM 6141 O O . ASN A 1 748 ? -14.804 -32.683 -6.066 1.00 96.12 748 ASN A O 1
ATOM 6145 N N . TYR A 1 749 ? -14.599 -30.451 -6.077 1.00 96.50 749 TYR A N 1
ATOM 6146 C CA . TYR A 1 749 ? -13.145 -30.447 -5.872 1.00 96.50 749 TYR A CA 1
ATOM 6147 C C . TYR A 1 749 ? -12.715 -30.217 -4.418 1.00 96.50 749 TYR A C 1
ATOM 6149 O O . TYR A 1 749 ? -11.522 -30.282 -4.107 1.00 96.50 749 TYR A O 1
ATOM 6157 N N . LYS A 1 750 ? -13.676 -30.015 -3.508 1.00 96.38 750 LYS A N 1
ATOM 6158 C CA . LYS A 1 750 ? -13.475 -29.788 -2.071 1.00 96.38 750 LYS A CA 1
ATOM 6159 C C . LYS A 1 750 ? -12.481 -30.772 -1.457 1.00 96.38 750 LYS A C 1
ATOM 6161 O O . LYS A 1 750 ? -11.518 -30.355 -0.822 1.00 96.38 750 LYS A O 1
ATOM 6166 N N . GLN A 1 751 ? -12.693 -32.072 -1.666 1.00 96.25 751 GLN A N 1
ATOM 6167 C CA . GLN A 1 751 ? -11.895 -33.117 -1.016 1.00 96.25 751 GLN A CA 1
ATOM 6168 C C . GLN A 1 751 ? -10.429 -33.104 -1.457 1.00 96.25 751 GLN A C 1
ATOM 6170 O O . GLN A 1 751 ? -9.533 -33.280 -0.635 1.00 96.25 751 GLN A O 1
ATOM 6175 N N . VAL A 1 752 ? -10.164 -32.829 -2.739 1.00 95.38 752 VAL A N 1
ATOM 6176 C CA . VAL A 1 752 ? -8.791 -32.698 -3.249 1.00 95.38 752 VAL A CA 1
ATOM 6177 C C . VAL A 1 752 ? -8.092 -31.503 -2.598 1.00 95.38 752 VAL A C 1
ATOM 6179 O O . VAL A 1 752 ? -6.956 -31.631 -2.139 1.00 95.38 752 VAL A O 1
ATOM 6182 N N . MET A 1 753 ? -8.783 -30.361 -2.522 1.00 95.81 753 MET A N 1
ATOM 6183 C CA . MET A 1 753 ? -8.247 -29.130 -1.940 1.00 95.81 753 MET A CA 1
ATOM 6184 C C . MET A 1 753 ? -7.962 -29.273 -0.439 1.00 95.81 753 MET A C 1
ATOM 6186 O O . MET A 1 753 ? -6.854 -28.950 -0.004 1.00 95.81 753 MET A O 1
ATOM 6190 N N . ILE A 1 754 ? -8.922 -29.803 0.330 1.00 96.25 754 ILE A N 1
ATOM 6191 C CA . ILE A 1 754 ? -8.793 -30.030 1.779 1.00 96.25 754 ILE A CA 1
ATOM 6192 C C . ILE A 1 754 ? -7.705 -31.055 2.072 1.00 96.25 754 ILE A C 1
ATOM 6194 O O . ILE A 1 754 ? -6.867 -30.815 2.934 1.00 96.25 754 ILE A O 1
ATOM 6198 N N . SER A 1 755 ? -7.673 -32.180 1.348 1.00 94.00 755 SER A N 1
ATOM 6199 C CA . SER A 1 755 ? -6.679 -33.229 1.596 1.00 94.00 755 SER A CA 1
ATOM 6200 C C . SER A 1 755 ? -5.252 -32.701 1.451 1.00 94.00 755 SER A C 1
ATOM 6202 O O . SER A 1 755 ? -4.405 -32.997 2.291 1.00 94.00 755 SER A O 1
ATOM 6204 N N . SER A 1 756 ? -4.979 -31.885 0.427 1.00 92.31 756 SER A N 1
ATOM 6205 C CA . SER A 1 756 ? -3.653 -31.280 0.256 1.00 92.31 756 SER A CA 1
ATOM 6206 C C . SER A 1 756 ? -3.359 -30.204 1.311 1.00 92.31 756 SER A C 1
ATOM 6208 O O . SER A 1 756 ? -2.258 -30.175 1.862 1.00 92.31 756 SER A O 1
ATOM 6210 N N . PHE A 1 757 ? -4.356 -29.387 1.677 1.00 93.69 757 PHE A N 1
ATOM 6211 C CA . PHE A 1 757 ? -4.216 -28.375 2.729 1.00 93.69 757 PHE A CA 1
ATOM 6212 C C . PHE A 1 757 ? -3.906 -29.004 4.100 1.00 93.69 757 PHE A C 1
ATOM 6214 O O . PHE A 1 757 ? -2.915 -28.663 4.747 1.00 93.69 757 PHE A O 1
ATOM 6221 N N . ASN A 1 758 ? -4.710 -29.982 4.522 1.00 94.62 758 ASN A N 1
ATOM 6222 C CA . ASN A 1 758 ? -4.624 -30.618 5.838 1.00 94.62 758 ASN A CA 1
ATOM 6223 C C . ASN A 1 758 ? -3.388 -31.516 6.000 1.00 94.62 758 ASN A C 1
ATOM 6225 O O . ASN A 1 758 ? -2.923 -31.714 7.121 1.00 94.62 758 ASN A O 1
ATOM 6229 N N . LYS A 1 759 ? -2.798 -32.003 4.900 1.00 91.56 759 LYS A N 1
ATOM 6230 C CA . LYS A 1 759 ? -1.494 -32.690 4.919 1.00 91.56 759 LYS A CA 1
ATOM 6231 C C . LYS A 1 759 ? -0.317 -31.764 5.247 1.00 91.56 759 LYS A C 1
ATOM 6233 O O . LYS A 1 759 ? 0.786 -32.254 5.457 1.00 91.56 759 LYS A O 1
ATOM 6238 N N . GLY A 1 760 ? -0.529 -30.446 5.291 1.00 83.75 760 GLY A N 1
ATOM 6239 C CA . GLY A 1 760 ? 0.527 -29.475 5.579 1.00 83.75 760 GLY A CA 1
ATOM 6240 C C . GLY A 1 760 ? 1.443 -29.187 4.387 1.00 83.75 760 GLY A C 1
ATOM 6241 O O . GLY A 1 760 ? 2.474 -28.543 4.561 1.00 83.75 760 GLY A O 1
ATOM 6242 N N . ASN A 1 761 ? 1.056 -29.593 3.170 1.00 85.06 761 ASN A N 1
ATOM 6243 C CA . ASN A 1 761 ? 1.839 -29.387 1.943 1.00 85.06 761 ASN A CA 1
ATOM 6244 C C . ASN A 1 761 ? 2.108 -27.899 1.634 1.00 85.06 761 ASN A C 1
ATOM 6246 O O . ASN A 1 761 ? 2.974 -27.581 0.827 1.00 85.06 761 ASN A O 1
ATOM 6250 N N . LEU A 1 762 ? 1.337 -26.988 2.237 1.00 88.81 762 LEU A N 1
ATOM 6251 C CA . LEU A 1 762 ? 1.391 -25.545 1.994 1.00 88.81 762 LEU A CA 1
ATOM 6252 C C . LEU A 1 762 ? 2.112 -24.780 3.123 1.00 88.81 762 LEU A C 1
ATOM 6254 O O . LEU A 1 762 ? 2.150 -23.548 3.096 1.00 88.81 762 LEU A O 1
ATOM 6258 N N . LYS A 1 763 ? 2.642 -25.468 4.143 1.00 85.81 763 LYS A N 1
ATOM 6259 C CA . LYS A 1 763 ? 3.236 -24.834 5.331 1.00 85.81 763 LYS A CA 1
ATOM 6260 C C . LYS A 1 763 ? 4.438 -23.951 4.967 1.00 85.81 763 LYS A C 1
ATOM 6262 O O . LYS A 1 763 ? 5.266 -24.313 4.131 1.00 85.81 763 LYS A O 1
ATOM 6267 N N . GLY A 1 764 ? 4.542 -22.786 5.599 1.00 85.62 764 GLY A N 1
ATOM 6268 C CA . GLY A 1 764 ? 5.586 -21.794 5.349 1.00 85.62 764 GLY A CA 1
ATOM 6269 C C . GLY A 1 764 ? 5.467 -21.118 3.982 1.00 85.62 764 GLY A C 1
ATOM 6270 O O . GLY A 1 764 ? 6.488 -20.728 3.413 1.00 85.62 764 GLY A O 1
ATOM 6271 N N . ASN A 1 765 ? 4.259 -21.054 3.410 1.00 89.31 765 ASN A N 1
ATOM 6272 C CA . ASN A 1 765 ? 3.965 -20.381 2.145 1.00 89.31 765 ASN A CA 1
ATOM 6273 C C . ASN A 1 765 ? 2.700 -19.524 2.256 1.00 89.31 765 ASN A C 1
ATOM 6275 O O . ASN A 1 765 ? 1.596 -19.969 1.936 1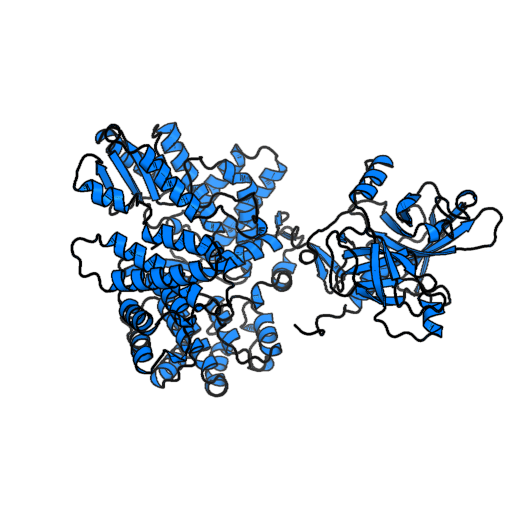.00 89.31 765 ASN A O 1
ATOM 6279 N N . TYR A 1 766 ? 2.886 -18.273 2.675 1.00 92.94 766 TYR A N 1
ATOM 6280 C CA . TYR A 1 766 ? 1.803 -17.304 2.815 1.00 92.94 766 TYR A CA 1
ATOM 6281 C C . TYR A 1 766 ? 0.978 -17.136 1.535 1.00 92.94 766 TYR A C 1
ATOM 6283 O O . TYR A 1 766 ? -0.249 -17.218 1.574 1.00 92.94 766 TYR A O 1
ATOM 6291 N N . PHE A 1 767 ? 1.642 -16.927 0.395 1.00 93.38 767 PHE A N 1
ATOM 6292 C CA . PHE A 1 767 ? 0.980 -16.658 -0.880 1.00 93.38 767 PHE A CA 1
ATOM 6293 C C . PHE A 1 767 ? 0.079 -17.822 -1.317 1.00 93.38 767 PHE A C 1
ATOM 6295 O O . PHE A 1 767 ? -1.090 -17.625 -1.666 1.00 93.38 767 PHE A O 1
ATOM 6302 N N . LEU A 1 768 ? 0.595 -19.050 -1.246 1.00 93.06 768 LEU A N 1
ATOM 6303 C CA . LEU A 1 768 ? -0.169 -20.236 -1.612 1.00 93.06 768 LEU A CA 1
ATOM 6304 C C . LEU A 1 768 ? -1.316 -20.506 -0.632 1.00 93.06 768 LEU A C 1
ATOM 6306 O O . LEU A 1 768 ? -2.437 -20.765 -1.070 1.00 93.06 768 LEU A O 1
ATOM 6310 N N . GLN A 1 769 ? -1.072 -20.408 0.680 1.00 94.38 769 GLN A N 1
ATOM 6311 C CA . GLN A 1 769 ? -2.129 -20.601 1.676 1.00 94.38 769 GLN A CA 1
ATOM 6312 C C . GLN A 1 769 ? -3.229 -19.555 1.552 1.00 94.38 769 GLN A C 1
ATOM 6314 O O . GLN A 1 769 ? -4.403 -19.905 1.631 1.00 94.38 769 GLN A O 1
ATOM 6319 N N . ARG A 1 770 ? -2.885 -18.289 1.295 1.00 95.44 770 ARG A N 1
ATOM 6320 C CA . ARG A 1 770 ? -3.873 -17.231 1.079 1.00 95.44 770 ARG A CA 1
ATOM 6321 C C . ARG A 1 770 ? -4.831 -17.594 -0.058 1.00 95.44 770 ARG A C 1
ATOM 6323 O O . ARG A 1 770 ? -6.044 -17.514 0.131 1.00 95.44 770 ARG A O 1
ATOM 6330 N N . ASN A 1 771 ? -4.301 -18.049 -1.192 1.00 96.81 771 ASN A N 1
ATOM 6331 C CA . ASN A 1 771 ? -5.101 -18.502 -2.331 1.00 96.81 771 ASN A CA 1
ATOM 6332 C C . ASN A 1 771 ? -5.928 -19.757 -2.009 1.00 96.81 771 ASN A C 1
ATOM 6334 O O . ASN A 1 771 ? -7.119 -19.812 -2.319 1.00 96.81 771 ASN A O 1
ATOM 6338 N N . ALA A 1 772 ? -5.343 -20.741 -1.325 1.00 96.69 772 ALA A N 1
ATOM 6339 C CA . ALA A 1 772 ? -6.059 -21.949 -0.923 1.00 96.69 772 ALA A CA 1
ATOM 6340 C C . ALA A 1 772 ? -7.214 -21.653 0.053 1.00 96.69 772 ALA A C 1
ATOM 6342 O O . ALA A 1 772 ? -8.302 -22.201 -0.105 1.00 96.69 772 ALA A O 1
ATOM 6343 N N . LEU A 1 773 ? -7.035 -20.744 1.016 1.00 96.94 773 LEU A N 1
ATOM 6344 C CA . LEU A 1 773 ? -8.095 -20.345 1.952 1.00 96.94 773 LEU A CA 1
ATOM 6345 C C . LEU A 1 773 ? -9.228 -19.588 1.247 1.00 96.94 773 LEU A C 1
ATOM 6347 O O . LEU A 1 773 ? -10.390 -19.768 1.606 1.00 96.94 773 LEU A O 1
ATOM 6351 N N . ILE A 1 774 ? -8.920 -18.783 0.220 1.00 97.69 774 ILE A N 1
ATOM 6352 C CA . ILE A 1 774 ? -9.943 -18.182 -0.653 1.00 97.69 774 ILE A CA 1
ATOM 6353 C C . ILE A 1 774 ? -10.721 -19.275 -1.391 1.00 97.69 774 ILE A C 1
ATOM 6355 O O . ILE A 1 774 ? -11.949 -19.240 -1.401 1.00 97.69 774 ILE A O 1
ATOM 6359 N N . ALA A 1 775 ? -10.036 -20.259 -1.975 1.00 97.81 775 ALA A N 1
ATOM 6360 C CA . ALA A 1 775 ? -10.670 -21.386 -2.659 1.00 97.81 775 ALA A CA 1
ATOM 6361 C C . ALA A 1 775 ? -11.555 -22.225 -1.716 1.00 97.81 775 ALA A C 1
ATOM 6363 O O . ALA A 1 775 ? -12.643 -22.669 -2.087 1.00 97.81 775 ALA A O 1
ATOM 6364 N N . LEU A 1 776 ? -11.131 -22.379 -0.461 1.00 97.12 776 LEU A N 1
ATOM 6365 C CA . LEU A 1 776 ? -11.844 -23.106 0.588 1.00 97.12 776 LEU A CA 1
ATOM 6366 C C . LEU A 1 776 ? -12.885 -22.253 1.328 1.00 97.12 776 LEU A C 1
ATOM 6368 O O . LEU A 1 776 ? -13.469 -22.727 2.299 1.00 97.12 776 LEU A O 1
ATOM 6372 N N . ARG A 1 777 ? -13.176 -21.022 0.886 1.00 96.38 777 ARG A N 1
ATOM 6373 C CA . ARG A 1 777 ? -14.040 -20.090 1.631 1.00 96.38 777 ARG A CA 1
ATOM 6374 C C . ARG A 1 777 ? -15.430 -20.611 1.992 1.00 96.38 777 ARG A C 1
ATOM 6376 O O . ARG A 1 777 ? -16.002 -20.119 2.945 1.00 96.38 777 ARG A O 1
ATOM 6383 N N . ASN A 1 778 ? -15.981 -21.567 1.246 1.00 95.88 778 ASN A N 1
ATOM 6384 C CA . ASN A 1 778 ? -17.311 -22.140 1.505 1.00 95.88 778 ASN A CA 1
ATOM 6385 C C . ASN A 1 778 ? -17.260 -23.519 2.191 1.00 95.88 778 ASN A C 1
ATOM 6387 O O . ASN A 1 778 ? -18.288 -24.166 2.375 1.00 95.88 778 ASN A O 1
ATOM 6391 N N . VAL A 1 779 ? -16.065 -23.980 2.564 1.00 96.44 779 VAL A N 1
ATOM 6392 C CA . VAL A 1 779 ? -15.851 -25.193 3.362 1.00 96.44 779 VAL A CA 1
ATOM 6393 C C . VAL A 1 779 ? -16.063 -24.872 4.835 1.00 96.44 779 VAL A C 1
ATOM 6395 O O . VAL A 1 779 ? -15.666 -23.798 5.275 1.00 96.44 779 VAL A O 1
ATOM 6398 N N . ASN A 1 780 ? -16.664 -25.791 5.595 1.00 95.50 780 ASN A N 1
ATOM 6399 C CA . ASN A 1 780 ? -16.853 -25.600 7.028 1.00 95.50 780 ASN A CA 1
ATOM 6400 C C . ASN A 1 780 ? -15.479 -25.485 7.727 1.00 95.50 780 ASN A C 1
ATOM 6402 O O . ASN A 1 780 ? -14.631 -26.350 7.500 1.00 95.50 780 ASN A O 1
ATOM 6406 N N . PRO A 1 781 ? -15.249 -24.465 8.575 1.00 94.94 781 PRO A N 1
ATOM 6407 C CA . PRO A 1 781 ? -13.992 -24.291 9.309 1.00 94.94 781 PRO A CA 1
ATOM 6408 C C . PRO A 1 781 ? -13.526 -25.534 10.079 1.00 94.94 781 PRO A C 1
ATOM 6410 O O . PRO A 1 781 ? -12.328 -25.791 10.141 1.00 94.94 781 PRO A O 1
ATOM 6413 N N . ASN A 1 782 ? -14.452 -26.365 10.572 1.00 94.62 782 ASN A N 1
ATOM 6414 C CA . ASN A 1 782 ? -14.137 -27.608 11.291 1.00 94.62 782 ASN A CA 1
ATOM 6415 C C . ASN A 1 782 ? -13.476 -28.687 10.413 1.00 94.62 782 ASN A C 1
ATOM 6417 O O . ASN A 1 782 ? -12.937 -29.657 10.936 1.00 94.62 782 ASN A O 1
ATOM 6421 N N . GLU A 1 783 ? -13.532 -28.554 9.086 1.00 95.88 783 GLU A N 1
ATOM 6422 C CA . GLU A 1 783 ? -12.894 -29.482 8.146 1.00 95.88 783 GLU A CA 1
ATOM 6423 C C . GLU A 1 783 ? -11.455 -29.070 7.791 1.00 95.88 783 GLU A C 1
ATOM 6425 O O . GLU A 1 783 ? -10.773 -29.788 7.056 1.00 95.88 783 GLU A O 1
ATOM 6430 N N . ILE A 1 784 ? -10.986 -27.918 8.281 1.00 94.75 784 ILE A N 1
ATOM 6431 C CA . ILE A 1 784 ? -9.644 -27.396 8.019 1.00 94.75 784 ILE A CA 1
ATOM 6432 C C . ILE A 1 784 ? -8.777 -27.555 9.266 1.00 94.75 784 ILE A C 1
ATOM 6434 O O . ILE A 1 784 ? -9.117 -27.104 10.356 1.00 94.75 784 ILE A O 1
ATOM 6438 N N . GLU A 1 785 ? -7.606 -28.163 9.091 1.00 93.38 785 GLU A N 1
ATOM 6439 C CA . GLU A 1 785 ? -6.617 -28.326 10.155 1.00 93.38 785 GLU A CA 1
ATOM 6440 C C . GLU A 1 785 ? -5.964 -26.979 10.487 1.00 93.38 785 GLU A C 1
ATOM 6442 O O . GLU A 1 785 ? -4.960 -26.582 9.891 1.00 93.38 785 GLU A O 1
ATOM 6447 N N . HIS A 1 786 ? -6.531 -26.274 11.465 1.00 89.62 786 HIS A N 1
ATOM 6448 C CA . HIS A 1 786 ? -6.153 -24.904 11.824 1.00 89.62 786 HIS A CA 1
ATOM 6449 C C . HIS A 1 786 ? -4.666 -24.740 12.186 1.00 89.62 786 HIS A C 1
ATOM 6451 O O . HIS A 1 786 ? -4.059 -23.716 11.892 1.00 89.62 786 HIS A O 1
ATOM 6457 N N . LYS A 1 787 ? -4.040 -25.784 12.745 1.00 90.25 787 LYS A N 1
ATOM 6458 C CA . LYS A 1 787 ? -2.598 -25.834 13.061 1.00 90.25 787 LYS A CA 1
ATOM 6459 C C . LYS A 1 787 ? -1.674 -25.665 11.844 1.00 90.25 787 LYS A C 1
ATOM 6461 O O . LYS A 1 787 ? -0.486 -25.402 12.013 1.00 90.25 787 LYS A O 1
ATOM 6466 N N . ASN A 1 788 ? -2.198 -25.874 10.634 1.00 90.88 788 ASN A N 1
ATOM 6467 C CA . ASN A 1 788 ? -1.451 -25.735 9.386 1.00 90.88 788 ASN A CA 1
ATOM 6468 C C . ASN A 1 788 ? -1.558 -24.328 8.781 1.00 90.88 788 ASN A C 1
ATOM 6470 O O . ASN A 1 788 ? -0.853 -24.053 7.812 1.00 90.88 788 ASN A O 1
ATOM 6474 N N . ILE A 1 789 ? -2.436 -23.467 9.308 1.00 92.50 789 ILE A N 1
ATOM 6475 C CA . ILE A 1 789 ? -2.639 -22.106 8.808 1.00 92.50 789 ILE A CA 1
ATOM 6476 C C . ILE A 1 789 ? -1.507 -21.202 9.319 1.00 92.50 789 ILE A C 1
ATOM 6478 O O . ILE A 1 789 ? -1.208 -21.197 10.512 1.00 92.50 789 ILE A O 1
ATOM 6482 N N . GLU A 1 790 ? -0.887 -20.414 8.433 1.00 90.56 790 GLU A N 1
ATOM 6483 C CA . GLU A 1 790 ? 0.113 -19.413 8.837 1.00 90.56 790 GLU A CA 1
ATOM 6484 C C . GLU A 1 790 ? -0.465 -18.401 9.836 1.00 90.56 790 GLU A C 1
ATOM 6486 O O . GLU A 1 790 ? -1.616 -17.975 9.716 1.00 90.56 790 GLU A O 1
ATOM 6491 N N . GLY A 1 791 ? 0.372 -17.926 10.764 1.00 87.62 791 GLY A N 1
ATOM 6492 C CA . GLY A 1 791 ? -0.042 -16.993 11.815 1.00 87.62 791 GLY A CA 1
ATOM 6493 C C . GLY A 1 791 ? -0.719 -15.725 11.285 1.00 87.62 791 GLY A C 1
ATOM 6494 O O . GLY A 1 791 ? -1.717 -15.289 11.848 1.00 87.62 791 GLY A O 1
ATOM 6495 N N . ASP A 1 792 ? -0.266 -15.160 10.163 1.00 90.06 792 ASP A N 1
ATOM 6496 C CA . ASP A 1 792 ? -0.909 -13.981 9.558 1.00 90.06 792 ASP A CA 1
ATOM 6497 C C . ASP A 1 792 ? -2.268 -14.272 8.883 1.00 90.06 792 ASP A C 1
ATOM 6499 O O . ASP A 1 792 ? -3.001 -13.336 8.547 1.00 90.06 792 ASP A O 1
ATOM 6503 N N . LEU A 1 793 ? -2.635 -15.546 8.708 1.00 92.25 793 LEU A N 1
ATOM 6504 C CA . LEU A 1 793 ? -3.857 -16.018 8.040 1.00 92.25 793 LEU A CA 1
ATOM 6505 C C . LEU A 1 793 ? -4.839 -16.753 8.969 1.00 92.25 793 LEU A C 1
ATOM 6507 O O . LEU A 1 793 ? -5.916 -17.132 8.515 1.00 92.25 793 LEU A O 1
ATOM 6511 N N . GLU A 1 794 ? -4.507 -16.926 10.246 1.00 88.81 794 GLU A N 1
ATOM 6512 C CA . GLU A 1 794 ? -5.214 -17.778 11.216 1.00 88.81 794 GLU A CA 1
ATOM 6513 C C . GLU A 1 794 ? -6.744 -17.570 11.269 1.00 88.81 794 GLU A C 1
ATOM 6515 O O . GLU A 1 794 ? -7.497 -18.525 11.336 1.00 88.81 794 GLU A O 1
ATOM 6520 N N . ASP A 1 795 ? -7.235 -16.332 11.149 1.00 88.88 795 ASP A N 1
ATOM 6521 C CA . ASP A 1 795 ? -8.672 -16.006 11.221 1.00 88.88 795 ASP A CA 1
ATOM 6522 C C . ASP A 1 795 ? -9.295 -15.716 9.845 1.00 88.88 795 ASP A C 1
ATOM 6524 O O . ASP A 1 795 ? -10.443 -15.275 9.729 1.00 88.88 795 ASP A O 1
ATOM 6528 N N . MET A 1 796 ? -8.526 -15.933 8.778 1.00 91.75 796 MET A N 1
ATOM 6529 C CA . MET A 1 796 ? -8.916 -15.576 7.422 1.00 91.75 796 MET A CA 1
ATOM 6530 C C . MET A 1 796 ? -9.986 -16.531 6.888 1.00 91.75 796 MET A C 1
ATOM 6532 O O . MET A 1 796 ? -10.961 -16.086 6.289 1.00 91.75 796 MET A O 1
ATOM 6536 N N . HIS A 1 797 ? -9.856 -17.838 7.115 1.00 94.69 797 HIS A N 1
ATOM 6537 C CA . HIS A 1 797 ? -10.856 -18.786 6.618 1.00 94.69 797 HIS A CA 1
ATOM 6538 C C . HIS A 1 797 ? -12.236 -18.552 7.238 1.00 94.69 797 HIS A C 1
ATOM 6540 O O . HIS A 1 797 ? -13.202 -18.390 6.494 1.00 94.69 797 HIS A O 1
ATOM 6546 N N . GLN A 1 798 ? -12.304 -18.397 8.565 1.00 93.44 798 GLN A N 1
ATOM 6547 C CA . GLN A 1 798 ? -13.552 -18.099 9.271 1.00 93.44 798 GLN A CA 1
ATOM 6548 C C . GLN A 1 798 ? -14.237 -16.847 8.704 1.00 93.44 798 GLN A C 1
ATOM 6550 O O . GLN A 1 798 ? -15.398 -16.902 8.307 1.00 93.44 798 GLN A O 1
ATOM 6555 N N . LYS A 1 799 ? -13.495 -15.741 8.539 1.00 91.38 799 LYS A N 1
ATOM 6556 C CA . LYS A 1 799 ? -14.029 -14.499 7.944 1.00 91.38 799 LYS A CA 1
ATOM 6557 C C . LYS A 1 799 ? -14.576 -14.692 6.533 1.00 91.38 799 LYS A C 1
ATOM 6559 O O . LYS A 1 799 ? -15.546 -14.042 6.150 1.00 91.38 799 LYS A O 1
ATOM 6564 N N . LEU A 1 800 ? -13.915 -15.520 5.725 1.00 94.19 800 LEU A N 1
ATOM 6565 C CA . LEU A 1 800 ? -14.355 -15.800 4.360 1.00 94.19 800 LEU A CA 1
ATOM 6566 C C . LEU A 1 800 ? -15.622 -16.662 4.335 1.00 94.19 800 LEU A C 1
ATOM 6568 O O . LEU A 1 800 ? -16.475 -16.420 3.472 1.00 94.19 800 LEU A O 1
ATOM 6572 N N . TYR A 1 801 ? -15.728 -17.611 5.269 1.00 95.06 801 TYR A N 1
ATOM 6573 C CA . TYR A 1 801 ? -16.865 -18.510 5.460 1.00 95.06 801 TYR A CA 1
ATOM 6574 C C . TYR A 1 801 ? -18.112 -17.786 5.960 1.00 95.06 801 TYR A C 1
ATOM 6576 O O . TYR A 1 801 ? -19.196 -17.977 5.406 1.00 95.06 801 TYR A O 1
ATOM 6584 N N . ASP A 1 802 ? -17.956 -16.876 6.921 1.00 93.56 802 ASP A N 1
ATOM 6585 C CA . ASP A 1 802 ? -19.067 -16.114 7.501 1.00 93.56 802 ASP A CA 1
ATOM 6586 C C . ASP A 1 802 ? -19.807 -15.255 6.462 1.00 93.56 802 ASP A C 1
ATOM 6588 O O . ASP A 1 802 ? -21.007 -15.009 6.592 1.00 93.56 802 ASP A O 1
ATOM 6592 N N . GLU A 1 803 ? -19.132 -14.835 5.385 1.00 90.31 803 GLU A N 1
ATOM 6593 C CA . GLU A 1 803 ? -19.781 -14.099 4.298 1.00 90.31 803 GLU A CA 1
ATOM 6594 C C . GLU A 1 803 ? -20.733 -14.947 3.443 1.00 90.31 803 GLU A C 1
ATOM 6596 O O . GLU A 1 803 ? -21.598 -14.369 2.779 1.00 90.31 803 GLU A O 1
ATOM 6601 N N . LYS A 1 804 ? -20.550 -16.276 3.399 1.00 88.12 804 LYS A N 1
ATOM 6602 C CA . LYS A 1 804 ? -21.340 -17.219 2.583 1.00 88.12 804 LYS A CA 1
ATOM 6603 C C . LYS A 1 804 ? -21.462 -16.811 1.102 1.00 88.12 804 LYS A C 1
ATOM 6605 O O . LYS A 1 804 ? -22.540 -16.880 0.513 1.00 88.12 804 LYS A O 1
ATOM 6610 N N . LYS A 1 805 ? -20.359 -16.355 0.491 1.00 91.56 805 LYS A N 1
ATOM 6611 C CA . LYS A 1 805 ? -20.306 -15.934 -0.925 1.00 91.56 805 LYS A CA 1
ATOM 6612 C C . LYS A 1 805 ? -19.549 -16.928 -1.798 1.00 91.56 805 LYS A C 1
ATOM 6614 O O . LYS A 1 805 ? -18.424 -17.310 -1.490 1.00 91.56 805 LYS A O 1
ATOM 6619 N N . GLU A 1 806 ? -20.094 -17.227 -2.974 1.00 92.50 806 GLU A N 1
ATOM 6620 C CA . GLU A 1 806 ? -19.426 -18.005 -4.033 1.00 92.50 806 GLU A CA 1
ATOM 6621 C C . GLU A 1 806 ? -18.666 -17.095 -5.025 1.00 92.50 806 GLU A C 1
ATOM 6623 O O . GLU A 1 806 ? -18.801 -17.203 -6.244 1.00 92.50 806 GLU A O 1
ATOM 6628 N N . ILE A 1 807 ? -17.874 -16.158 -4.487 1.00 93.19 807 ILE A N 1
ATOM 6629 C CA . ILE A 1 807 ? -16.999 -15.259 -5.259 1.00 93.19 807 ILE A CA 1
ATOM 6630 C C . ILE A 1 807 ? -15.547 -15.597 -4.922 1.00 93.19 807 ILE A C 1
ATOM 6632 O O . ILE A 1 807 ? -15.135 -15.461 -3.772 1.00 93.19 807 ILE A O 1
ATOM 6636 N N . TYR A 1 808 ? -14.771 -16.020 -5.916 1.00 96.19 808 TYR A N 1
ATOM 6637 C CA . TYR A 1 808 ? -13.377 -16.454 -5.734 1.00 96.19 808 TYR A CA 1
ATOM 6638 C C . TYR A 1 808 ? -12.363 -15.496 -6.357 1.00 96.19 808 TYR A C 1
ATOM 6640 O O . TYR A 1 808 ? -11.230 -15.431 -5.896 1.00 96.19 808 TYR A O 1
ATOM 6648 N N . VAL A 1 809 ? -12.799 -14.726 -7.355 1.00 96.44 809 VAL A N 1
ATOM 6649 C CA . VAL A 1 809 ? -12.051 -13.632 -7.970 1.00 96.44 809 VAL A CA 1
ATOM 6650 C C . VAL A 1 809 ? -12.954 -12.400 -7.973 1.00 96.44 809 VAL A C 1
ATOM 6652 O O . VAL A 1 809 ? -14.112 -12.492 -8.385 1.00 96.44 809 VAL A O 1
ATOM 6655 N N . SER A 1 810 ? -12.455 -11.274 -7.473 1.00 93.44 810 SER A N 1
ATOM 6656 C CA . SER A 1 810 ? -13.154 -9.991 -7.473 1.00 93.44 810 SER A CA 1
ATOM 6657 C C . SER A 1 810 ? -13.305 -9.448 -8.889 1.00 93.44 810 SER A C 1
ATOM 6659 O O . SER A 1 810 ? -12.408 -9.562 -9.724 1.00 93.44 810 SER A O 1
ATOM 6661 N N . GLU A 1 811 ? -14.437 -8.796 -9.145 1.00 90.75 811 GLU A N 1
ATOM 6662 C CA . GLU A 1 811 ? -14.576 -7.950 -10.325 1.00 90.75 811 GLU A CA 1
ATOM 6663 C C . GLU A 1 811 ? -13.712 -6.697 -10.180 1.00 90.75 811 GLU A C 1
ATOM 6665 O O . GLU A 1 811 ? -13.517 -6.170 -9.079 1.00 90.75 811 GLU A O 1
ATOM 6670 N N . LEU A 1 812 ? -13.239 -6.171 -11.308 1.00 87.75 812 LEU A N 1
ATOM 6671 C CA . LEU A 1 812 ? -12.581 -4.874 -11.307 1.00 87.75 812 LEU A CA 1
ATOM 6672 C C . LEU A 1 812 ? -13.600 -3.789 -10.925 1.00 87.75 812 LEU A C 1
ATOM 6674 O O . LEU A 1 812 ? -14.691 -3.753 -11.491 1.00 87.75 812 LEU A O 1
ATOM 6678 N N . PRO A 1 813 ? -13.260 -2.856 -10.017 1.00 86.00 813 PRO A N 1
ATOM 6679 C CA . PRO A 1 813 ? -14.220 -1.858 -9.576 1.00 86.00 813 PRO A CA 1
ATOM 6680 C C . PRO A 1 813 ? -14.597 -0.921 -10.726 1.00 86.00 813 PRO A C 1
ATOM 6682 O O . PRO A 1 813 ? -13.715 -0.452 -11.462 1.00 86.00 813 PRO A O 1
ATOM 6685 N N . GLU A 1 814 ? -15.894 -0.632 -10.840 1.00 86.00 814 GLU A N 1
ATOM 6686 C CA . GLU A 1 814 ? -16.446 0.353 -11.771 1.00 86.00 814 GLU A CA 1
ATOM 6687 C C . GLU A 1 814 ? -15.848 1.740 -11.494 1.00 86.00 814 GLU A C 1
ATOM 6689 O O . GLU A 1 814 ? -15.610 2.123 -10.344 1.00 86.00 814 GLU A O 1
ATOM 6694 N N . LEU A 1 815 ? -15.582 2.489 -12.562 1.00 86.50 815 LEU A N 1
ATOM 6695 C CA . LEU A 1 815 ? -14.965 3.808 -12.505 1.00 86.50 815 LEU A CA 1
ATOM 6696 C C . LEU A 1 815 ? -15.956 4.899 -12.902 1.00 86.50 815 LEU A C 1
ATOM 6698 O O . LEU A 1 815 ? -16.768 4.749 -13.817 1.00 86.50 815 LEU A O 1
ATOM 6702 N N . LYS A 1 816 ? -15.841 6.055 -12.249 1.00 83.94 816 LYS A N 1
ATOM 6703 C CA . LYS A 1 816 ? -16.501 7.290 -12.683 1.00 83.94 816 LYS A CA 1
ATOM 6704 C C . LYS A 1 816 ? -15.655 7.992 -13.742 1.00 83.94 816 LYS A C 1
ATOM 6706 O O . LYS A 1 816 ? -14.429 7.977 -13.678 1.00 83.94 816 LYS A O 1
ATOM 6711 N N . VAL A 1 817 ? -16.297 8.754 -14.632 1.00 80.50 817 VAL A N 1
ATOM 6712 C CA . VAL A 1 817 ? -15.605 9.595 -15.637 1.00 80.50 817 VAL A CA 1
ATOM 6713 C C . VAL A 1 817 ? -14.547 10.507 -14.995 1.00 80.50 817 VAL A C 1
ATOM 6715 O O . VAL A 1 817 ? -13.454 10.677 -15.526 1.00 80.50 817 VAL A O 1
ATOM 6718 N N . SER A 1 818 ? -14.816 11.035 -13.795 1.00 76.06 818 SER A N 1
ATOM 6719 C CA . SER A 1 818 ? -13.868 11.865 -13.037 1.00 76.06 818 SER A CA 1
ATOM 6720 C C . SER A 1 818 ? -12.563 11.157 -12.641 1.00 76.06 818 SER A C 1
ATOM 6722 O O . SER A 1 818 ? -11.602 11.820 -12.249 1.00 76.06 818 SER A O 1
ATOM 6724 N N . GLU A 1 819 ? -12.533 9.825 -12.683 1.00 75.06 819 GLU A N 1
ATOM 6725 C CA . GLU A 1 819 ? -11.392 8.989 -12.300 1.00 75.06 819 GLU A CA 1
ATOM 6726 C C . GLU A 1 819 ? -10.496 8.623 -13.490 1.00 75.06 819 GLU A C 1
ATOM 6728 O O . GLU A 1 819 ? -9.347 8.237 -13.275 1.00 75.06 819 GLU A O 1
ATOM 6733 N N . LEU A 1 820 ? -10.959 8.833 -14.730 1.00 75.25 820 LEU A N 1
ATOM 6734 C CA . LEU A 1 820 ? -10.196 8.560 -15.957 1.00 75.25 820 LEU A CA 1
ATOM 6735 C C . LEU A 1 820 ? -8.895 9.376 -16.046 1.00 75.25 820 LEU A C 1
ATOM 6737 O O . LEU A 1 820 ? -7.894 8.908 -16.586 1.00 75.25 820 LEU A O 1
ATOM 6741 N N . ILE A 1 821 ? -8.894 10.585 -15.477 1.00 64.88 821 ILE A N 1
ATOM 6742 C CA . ILE A 1 821 ? -7.724 11.477 -15.436 1.00 64.88 821 ILE A CA 1
ATOM 6743 C C . ILE A 1 821 ? -6.827 11.142 -14.234 1.00 64.88 821 ILE A C 1
ATOM 6745 O O . ILE A 1 821 ? -5.607 11.153 -14.345 1.00 64.88 821 ILE A O 1
ATOM 6749 N N . LYS A 1 822 ? -7.433 10.814 -13.080 1.00 53.47 822 LYS A N 1
ATOM 6750 C CA . LYS A 1 822 ? -6.722 10.588 -11.805 1.00 53.47 822 LYS A CA 1
ATOM 6751 C C . LYS A 1 822 ? -5.960 9.262 -11.752 1.00 53.47 822 LYS A C 1
ATOM 6753 O O . LYS A 1 822 ? -5.017 9.146 -10.980 1.00 53.47 822 LYS A O 1
ATOM 6758 N N . ASN A 1 823 ? -6.383 8.274 -12.538 1.00 44.69 823 ASN A N 1
ATOM 6759 C CA . ASN A 1 823 ? -5.841 6.914 -12.537 1.00 44.69 823 ASN A CA 1
ATOM 6760 C C . ASN A 1 823 ? -5.095 6.586 -13.834 1.00 44.69 823 ASN A C 1
ATOM 6762 O O . ASN A 1 823 ? -5.181 5.460 -14.311 1.00 44.69 823 ASN A O 1
ATOM 6766 N N . SER A 1 824 ? -4.412 7.547 -14.450 1.00 33.50 824 SER A N 1
ATOM 6767 C CA . SER A 1 824 ? -3.564 7.248 -15.604 1.00 33.50 824 SER A CA 1
ATOM 6768 C C . SER A 1 824 ? -2.108 7.121 -15.168 1.00 33.50 824 SER A C 1
ATOM 6770 O O . SER A 1 824 ? -1.399 8.109 -15.303 1.00 33.50 824 SER A O 1
ATOM 6772 N N . PRO A 1 825 ? -1.618 5.964 -14.673 1.00 34.66 825 PRO A N 1
ATOM 6773 C CA . PRO A 1 825 ? -0.247 5.594 -14.956 1.00 34.66 825 PRO A CA 1
ATOM 6774 C C . PRO A 1 825 ? -0.149 5.467 -16.483 1.00 34.66 825 PRO A C 1
ATOM 6776 O O . PRO A 1 825 ? -0.564 4.472 -17.064 1.00 34.66 825 PRO A O 1
ATOM 6779 N N . THR A 1 826 ? 0.348 6.486 -17.185 1.00 31.23 826 THR A N 1
ATOM 6780 C CA . THR A 1 826 ? 1.108 6.175 -18.396 1.00 31.23 826 THR A CA 1
ATOM 6781 C C . THR A 1 826 ? 2.255 5.309 -17.911 1.00 31.23 826 THR A C 1
ATOM 6783 O O . THR A 1 826 ? 3.126 5.811 -17.205 1.00 31.23 826 THR A O 1
ATOM 6786 N N . LEU A 1 827 ? 2.159 4.010 -18.192 1.00 31.52 827 LEU A N 1
ATOM 6787 C CA . LEU A 1 827 ? 3.233 3.027 -18.120 1.00 31.52 827 LEU A CA 1
ATOM 6788 C C . LEU A 1 827 ? 4.546 3.696 -18.545 1.00 31.52 827 LEU A C 1
ATOM 6790 O O . LEU A 1 827 ? 4.769 3.945 -19.728 1.00 31.52 827 LEU A O 1
ATOM 6794 N N . ILE A 1 828 ? 5.360 4.062 -17.559 1.00 31.00 828 ILE A N 1
ATOM 6795 C CA . ILE A 1 828 ? 6.729 4.551 -17.762 1.00 31.00 828 ILE A CA 1
ATOM 6796 C C . ILE A 1 828 ? 7.727 3.401 -17.592 1.00 31.00 828 ILE A C 1
ATOM 6798 O O . ILE A 1 828 ? 8.870 3.531 -18.003 1.00 31.00 828 ILE A O 1
ATOM 6802 N N . SER A 1 829 ? 7.283 2.239 -17.107 1.00 28.73 829 SER A N 1
ATOM 6803 C CA . SER A 1 829 ? 8.030 0.992 -17.225 1.00 28.73 829 SER A CA 1
ATOM 6804 C C . SER A 1 829 ? 7.314 0.037 -18.179 1.00 28.73 829 SER A C 1
ATOM 6806 O O . SER A 1 829 ? 6.323 -0.610 -17.839 1.00 28.73 829 SER A O 1
ATOM 6808 N N . LEU A 1 830 ? 7.828 -0.030 -19.404 1.00 26.39 830 LEU A N 1
ATOM 6809 C CA . LEU A 1 830 ? 7.653 -1.161 -20.306 1.00 26.39 830 LEU A CA 1
ATOM 6810 C C . LEU A 1 830 ? 9.012 -1.505 -20.914 1.00 26.39 830 LEU A C 1
ATOM 6812 O O . LEU A 1 830 ? 9.587 -0.592 -21.546 1.00 26.39 830 LEU A O 1
#

Secondary structure (DSSP, 8-state):
--TTS-PPPHHHHHHHHHTEEEEEEEETTEEEEEEEEEEEEPPSS-SEEEEEEETHHHH-SEETTEETTTTTEEEEEEEEE-TTS-EEEEEEEGGGEEEEGGGTEEEEEEETTT-BSSSPPP-GGGSPP-EEE-S---SEEEEEE--SSS--SPEEEEEEEPP--TT-SEEEEEE-S---HHHHHHHTTT-TTPEEEETTSSEEEEEEEEE--TT---S-EEEE---HHHHHHHHHHH-TTSPPPPEES-GGGEEE-TTS-EEETTSEEETTEEE-HHHHHHHHHHHGGG-SS--TTTTTTTS-HHHHHHHHGGGBTSSS----SS--EEEEEE-TTS-EEEEEE--HHHHHHHHHHHHHHHHHHGGGS-TTB-TT-B--STTTTT-SBS-HHHHHHHHHHHHHHH-BTTB-EEEEE-BTTHHHH-BHHHHHHHHHHHHHHH---HHHHHHHHHHHHHHHHHHHHHHTTSTTTTB---SS-HHHHHHHHHHHHHHHHIIIIIS--TTEEEETTEEEEEESSHHHHHHHHHHHHHHHHTTT--B-TTT-EEEETTSHHHHHHHHHHSPPPPHHHHHHHHHHHH--HHHHHHHHHHHHHHHHHHHH---TTS-HHHHHHHHHHHHHHHHHHHTBTTTGGGS-HHHHHHHHHHHTTT-GGGHHHHHHHHHHS-GGG--HHHHHHHHHHHH-TTTTT-HHHHHHHHHHHHHHT---HHHHHHHHHHHH-SS-SSHHHHHHHHHHHHHHHHHHHHHHHHHHHHTTTTTT-HHHHHHHHHHTTTS-GGGS-GGGS-GGGTTHHHHHHHTT---SSPPPPPB-GGGTTTT-------

InterPro domains:
  IPR000477 Reverse transcriptase domain [PF00078] (333-551)
  IPR000477 Reverse transcriptase domain [PS50878] (314-566)
  IPR009003 Peptidase S1, PA clan [SSF50494] (20-221)
  IPR043128 Reverse transcriptase/Diguanylate cyclase domain [G3DSA:3.30.70.270] (378-556)
  IPR043502 DNA/RNA polymerase superfamily [SSF56672] (484-551)
  IPR051083 Group II Intron Splicing and Mobility/Defense [PTHR34047] (302-565)